Protein AF-0000000087339794 (afdb_homodimer)

Nearest PDB structures (foldseek):
  6wnr-assembly1_G  TM=3.244E-01  e=6.178E-01  Escherichia coli
  7jga-assembly1_G  TM=4.095E-01  e=6.211E+00  Mycolicibacterium smegmatis
  5vnc-assembly1_B  TM=2.621E-01  e=4.871E+00  Saccharomyces cerevisiae S288C
  6wnr-assembly1_G  TM=3.244E-01  e=4.870E-01  Escherichia coli
  7jga-assembly1_G  TM=3.537E-01  e=4.887E+00  Mycolicibacterium smegmatis

Radius of gyration: 38.93 Å; Cα contacts (8 Å, |Δi|>4): 1145; chains: 2; bounding box: 142×121×110 Å

Solvent-accessible surface area (backbone atoms only — not comparable to full-atom values): 46521 Å² total; per-residue (Å²): 138,91,88,94,84,91,86,90,93,78,96,81,90,92,88,79,86,80,73,87,77,84,89,81,84,70,82,86,87,82,88,80,89,89,79,89,80,82,76,76,80,74,88,80,81,81,73,89,73,89,76,85,71,84,71,84,77,77,77,70,83,70,85,76,76,79,78,78,78,77,78,76,77,73,78,78,75,76,80,82,71,84,67,71,67,58,54,59,55,51,54,51,53,60,50,50,66,69,49,73,66,47,83,71,47,46,73,74,30,28,45,86,77,32,35,30,34,37,32,58,32,41,42,76,35,30,33,90,86,27,40,46,49,52,30,57,46,21,25,64,72,18,60,90,30,45,72,55,59,68,19,37,39,38,33,11,63,37,68,64,9,32,54,41,36,56,74,77,40,90,49,59,42,74,50,73,70,85,57,73,91,68,69,63,87,61,38,72,43,85,85,36,74,64,28,48,51,50,52,51,49,52,51,48,52,52,34,49,42,25,73,72,63,27,22,36,36,41,34,42,41,61,37,36,40,39,33,65,59,43,64,75,35,34,60,57,34,42,31,34,31,26,25,62,37,58,58,85,48,46,70,44,71,70,67,38,40,65,35,81,49,34,34,35,40,45,46,31,73,63,45,38,50,48,46,51,50,58,60,56,43,45,76,80,40,70,92,57,50,70,48,59,50,45,69,70,40,50,63,54,45,38,25,66,88,63,68,59,46,49,38,61,30,48,36,53,26,34,28,38,22,25,27,45,32,43,75,54,31,36,67,93,58,35,22,34,45,26,56,44,80,45,79,57,68,67,37,47,51,54,33,52,51,48,51,53,50,52,48,54,54,52,73,68,44,53,75,78,66,47,60,88,56,69,84,76,76,35,82,70,47,39,52,86,44,73,75,80,78,80,66,79,75,124,144,89,92,82,87,79,86,81,80,87,85,86,87,89,93,83,81,79,82,83,86,89,84,84,83,82,83,88,86,82,84,83,90,83,88,86,82,80,79,83,77,81,86,76,81,81,82,83,80,85,82,83,70,82,73,77,78,78,74,73,82,71,82,77,79,76,81,84,79,78,78,78,82,75,80,78,77,75,80,80,70,84,65,72,68,59,57,59,55,49,54,48,53,60,49,49,67,68,49,72,66,48,81,69,46,46,73,74,30,28,44,87,77,32,36,30,34,36,33,57,33,41,43,77,37,29,34,90,86,27,40,45,50,53,29,56,47,22,26,64,72,19,60,89,30,44,71,54,58,68,21,36,40,40,33,10,62,37,70,64,8,33,56,41,37,58,72,78,40,91,48,60,43,72,51,74,67,84,55,69,92,67,69,60,86,64,37,72,44,84,85,36,74,62,27,47,51,49,53,52,50,51,52,48,52,54,35,48,42,24,72,71,62,25,22,35,36,41,34,42,41,62,37,36,41,38,33,64,58,42,64,76,34,32,61,58,33,42,31,34,31,25,25,61,37,60,62,87,48,45,69,44,72,72,68,40,38,64,36,82,49,34,34,35,40,45,45,32,73,64,46,37,49,48,44,50,51,58,61,56,43,47,75,80,40,69,92,57,51,71,48,59,49,46,69,70,40,49,63,53,45,37,25,69,89,62,68,58,47,48,39,59,31,46,35,53,25,34,28,38,22,25,26,47,31,43,74,54,31,37,66,93,57,34,21,34,45,27,55,43,80,44,79,55,69,67,36,47,50,54,34,51,50,49,49,53,50,52,48,54,53,52,72,68,45,53,75,78,67,48,60,88,56,69,86,74,75,36,82,70,48,39,53,84,44,73,75,80,77,81,66,80,75,126

Foldseek 3Di:
DDDDDDDDDDDDDDDDDPDDDDDDPDDDDDDDDDDDDPCPDDPDDDDPDDDDDPPPDPDPPPDDDDDDDDPDPPPCPDDPDPVPPPPVVVVVVVLCVQFPPPLVQQVQQADPQQEAEEEEDELQQLPPLFLLVLQLVLQVLADPRNCNLSNYAYEYADPNSQVSCVVPHPHYGYRDDPDDPDPCSVVLPPLDPSVQSSQLSVLVVQLVSLVSPHKYKYAYSLKRFHADCVVPDDPPAQKEFEFLFDQPAFQDLPRTQGDHRIMIGHRDPLVSVVSVVLSVCCVVPPSDHSSVSCNVCVCVCCDVVNVSNGGYTYDQCLAVNEQQAFQSHPLVRHGIYGPPQFDDRVLSSQQSVVVSVLNSVLVPDDPVVNPPDGDDARPRRGYPHDHDPPDPPD/DQDDDDDPDDDDDDDDDDDDYDDYDYDDDDDDDDDDPDDPDDPDDDDDDDDDPPPPDPDPDPPDPDDDDPDDPPPCPDDPPPCVPPPVVVVVVVLCVQFPPPLVQQVQQADPQQEAEEEEDELQQLPPLFLLVLQLVLQVLADPRNCNLSNYAYEYADPNSQVSCVVPHPHYGYRDDPDDPDPCSVVLPPLDPSVQSSVLSVLVVQLVSLVSPHKYKYAYSLKRFHADCVVVDDPPAQKEFEFLFDQPAFQDLPRTQGDHRIMIGHRDPLVSVVSVVLSVCCVVPPSDHSSVSCNVCVCVSCDVVNVSNGGYTYDQCLAVNEQQAFQSHPLVRHGIYGPPQFDDRVLSSQQSVVVSVLNSVLVPDDPVVNPPDGDDARPRRGYPHDHDPPDPPD

Structure (mmCIF, N/CA/C/O backbone):
data_AF-0000000087339794-model_v1
#
loop_
_entity.id
_entity.type
_entity.pdbx_description
1 polymer 'Nucleotide-diphospho-sugar transferase domain-containing protein'
#
loop_
_atom_site.group_PDB
_atom_site.id
_atom_site.type_symbol
_atom_site.label_atom_id
_atom_site.label_alt_id
_atom_site.label_comp_id
_atom_site.label_asym_id
_atom_site.label_entity_id
_atom_site.label_seq_id
_atom_site.pdbx_PDB_ins_code
_atom_site.Cartn_x
_atom_site.Cartn_y
_atom_site.Cartn_z
_atom_site.occupancy
_atom_site.B_iso_or_equiv
_atom_site.auth_seq_id
_atom_site.auth_comp_id
_atom_site.auth_asym_id
_atom_site.auth_atom_id
_atom_site.pdbx_PDB_model_num
ATOM 1 N N . MET A 1 1 ? 80.938 33.531 9.172 1 15.59 1 MET A N 1
ATOM 2 C CA . MET A 1 1 ? 81.875 33.156 10.273 1 15.59 1 MET A CA 1
ATOM 3 C C . MET A 1 1 ? 81.125 32.344 11.328 1 15.59 1 MET A C 1
ATOM 5 O O . MET A 1 1 ? 79.938 32.156 11.227 1 15.59 1 MET A O 1
ATOM 9 N N . ASN A 1 2 ? 80.875 32.906 12.656 1 15.11 2 ASN A N 1
ATOM 10 C CA . ASN A 1 2 ? 81.25 32.344 13.953 1 15.11 2 ASN A CA 1
ATOM 11 C C . ASN A 1 2 ? 80.188 31.484 14.539 1 15.11 2 ASN A C 1
ATOM 13 O O . ASN A 1 2 ? 79 31.594 14.133 1 15.11 2 ASN A O 1
ATOM 17 N N . GLU A 1 3 ? 79.938 31.484 16.047 1 14.72 3 GLU A N 1
ATOM 18 C CA . GLU A 1 3 ? 80.125 30.609 17.188 1 14.72 3 GLU A CA 1
ATOM 19 C C . GLU A 1 3 ? 78.812 30.078 17.719 1 14.72 3 GLU A C 1
ATOM 21 O O . GLU A 1 3 ? 78.562 28.875 17.797 1 14.72 3 GLU A O 1
ATOM 26 N N . GLY A 1 4 ? 78.188 30.594 19.016 1 15.2 4 GLY A N 1
ATOM 27 C CA . GLY A 1 4 ? 78.25 30.031 20.359 1 15.2 4 GLY A CA 1
ATOM 28 C C . GLY A 1 4 ? 77 29.312 20.781 1 15.2 4 GLY A C 1
ATOM 29 O O . GLY A 1 4 ? 75.875 29.719 20.391 1 15.2 4 GLY A O 1
ATOM 30 N N . ARG A 1 5 ? 76.75 28.062 21.562 1 15.94 5 ARG A N 1
ATOM 31 C CA . ARG A 1 5 ? 76.188 26.781 22.031 1 15.94 5 ARG A CA 1
ATOM 32 C C . ARG A 1 5 ? 75.375 26.969 23.297 1 15.94 5 ARG A C 1
ATOM 34 O O . ARG A 1 5 ? 74.688 26.062 23.719 1 15.94 5 ARG A O 1
ATOM 41 N N . GLY A 1 6 ? 75.438 28 24.188 1 14.78 6 GLY A N 1
ATOM 42 C CA . GLY A 1 6 ? 75.625 27.672 25.594 1 14.78 6 GLY A CA 1
ATOM 43 C C . GLY A 1 6 ? 74.438 27 26.234 1 14.78 6 GLY A C 1
ATOM 44 O O . GLY A 1 6 ? 73.312 27.031 25.672 1 14.78 6 GLY A O 1
ATOM 45 N N . GLY A 1 7 ? 74.25 26.875 27.828 1 14.77 7 GLY A N 1
ATOM 46 C CA . GLY A 1 7 ? 74.312 26.047 29.016 1 14.77 7 GLY A CA 1
ATOM 47 C C . GLY A 1 7 ? 73 25.953 29.75 1 14.77 7 GLY A C 1
ATOM 48 O O . GLY A 1 7 ? 72.562 24.844 30.047 1 14.77 7 GLY A O 1
ATOM 49 N N . GLY A 1 8 ? 72.375 26.938 30.562 1 14.5 8 GLY A N 1
ATOM 50 C CA . GLY A 1 8 ? 72.375 26.859 32 1 14.5 8 GLY A CA 1
ATOM 51 C C . GLY A 1 8 ? 71.188 26.125 32.594 1 14.5 8 GLY A C 1
ATOM 52 O O . GLY A 1 8 ? 70.188 25.891 31.875 1 14.5 8 GLY A O 1
ATOM 53 N N . GLY A 1 9 ? 71 26.078 34.062 1 15.2 9 GLY A N 1
ATOM 54 C CA . GLY A 1 9 ? 70.938 25.266 35.281 1 15.2 9 GLY A CA 1
ATOM 55 C C . GLY A 1 9 ? 69.5 25.016 35.75 1 15.2 9 GLY A C 1
ATOM 56 O O . GLY A 1 9 ? 68.562 25.578 35.188 1 15.2 9 GLY A O 1
ATOM 57 N N . ASP A 1 10 ? 69.062 25.109 37.25 1 14.84 10 ASP A N 1
ATOM 58 C CA . ASP A 1 10 ? 68.875 24.281 38.438 1 14.84 10 ASP A CA 1
ATOM 59 C C . ASP A 1 10 ? 67.5 24.469 39.062 1 14.84 10 ASP A C 1
ATOM 61 O O . ASP A 1 10 ? 67.125 23.734 39.969 1 14.84 10 ASP A O 1
ATOM 65 N N . ARG A 1 11 ? 66.5 25.328 38.969 1 15.21 11 ARG A N 1
ATOM 66 C CA . ARG A 1 11 ? 66 25.859 40.25 1 15.21 11 ARG A CA 1
ATOM 67 C C . ARG A 1 11 ? 65 24.891 40.875 1 15.21 11 ARG A C 1
ATOM 69 O O . ARG A 1 11 ? 64.125 24.359 40.219 1 15.21 11 ARG A O 1
ATOM 76 N N . HIS A 1 12 ? 65 24.594 42.312 1 15.53 12 HIS A N 1
ATOM 77 C CA . HIS A 1 12 ? 64.75 23.641 43.375 1 15.53 12 HIS A CA 1
ATOM 78 C C . HIS A 1 12 ? 63.312 23.656 43.844 1 15.53 12 HIS A C 1
ATOM 80 O O . HIS A 1 12 ? 62.656 22.625 43.875 1 15.53 12 HIS A O 1
ATOM 86 N N . GLY A 1 13 ? 62.812 24.469 44.969 1 14.99 13 GLY A N 1
ATOM 87 C CA . GLY A 1 13 ? 62.469 24 46.312 1 14.99 13 GLY A CA 1
ATOM 88 C C . GLY A 1 13 ? 61 23.656 46.469 1 14.99 13 GLY A C 1
ATOM 89 O O . GLY A 1 13 ? 60.188 23.953 45.594 1 14.99 13 GLY A O 1
ATOM 90 N N . LEU A 1 14 ? 60.312 23.875 47.812 1 15.96 14 LEU A N 1
ATOM 91 C CA . LEU A 1 14 ? 59.75 23.125 48.938 1 15.96 14 LEU A CA 1
ATOM 92 C C . LEU A 1 14 ? 58.25 23.188 48.969 1 15.96 14 LEU A C 1
ATOM 94 O O . LEU A 1 14 ? 57.656 24.078 48.344 1 15.96 14 LEU A O 1
ATOM 98 N N . PRO A 1 15 ? 57.438 22.516 50.031 1 16.95 15 PRO A N 1
ATOM 99 C CA . PRO A 1 15 ? 56.312 21.609 50.312 1 16.95 15 PRO A CA 1
ATOM 100 C C . PRO A 1 15 ? 55.094 22.328 50.844 1 16.95 15 PRO A C 1
ATOM 102 O O . PRO A 1 15 ? 53.969 21.906 50.594 1 16.95 15 PRO A O 1
ATOM 105 N N . ALA A 1 16 ? 55.156 23.5 51.562 1 14.7 16 ALA A N 1
ATOM 106 C CA . ALA A 1 16 ? 54.594 23.484 52.938 1 14.7 16 ALA A CA 1
ATOM 107 C C . ALA A 1 16 ? 53.062 23.547 52.906 1 14.7 16 ALA A C 1
ATOM 109 O O . ALA A 1 16 ? 52.406 22.734 53.531 1 14.7 16 ALA A O 1
ATOM 110 N N . ARG A 1 17 ? 52.375 24.812 52.906 1 14.29 17 ARG A N 1
ATOM 111 C CA . ARG A 1 17 ? 51.719 25.406 54.062 1 14.29 17 ARG A CA 1
ATOM 112 C C . ARG A 1 17 ? 50.188 25.203 54 1 14.29 17 ARG A C 1
ATOM 114 O O . ARG A 1 17 ? 49.5 25.859 53.219 1 14.29 17 ARG A O 1
ATOM 121 N N . ARG A 1 18 ? 49.5 24.078 54.094 1 14.61 18 ARG A N 1
ATOM 122 C CA . ARG A 1 18 ? 48.094 23.859 53.781 1 14.61 18 ARG A CA 1
ATOM 123 C C . ARG A 1 18 ? 47.219 24.422 54.906 1 14.61 18 ARG A C 1
ATOM 125 O O . ARG A 1 18 ? 46 24.188 54.906 1 14.61 18 ARG A O 1
ATOM 132 N N . ARG A 1 19 ? 47.625 25.25 55.875 1 15.11 19 ARG A N 1
ATOM 133 C CA . ARG A 1 19 ? 47 25.109 57.188 1 15.11 19 ARG A CA 1
ATOM 134 C C . ARG A 1 19 ? 45.562 25.656 57.156 1 15.11 19 ARG A C 1
ATOM 136 O O . ARG A 1 19 ? 44.781 25.391 58.062 1 15.11 19 ARG A O 1
ATOM 143 N N . GLN A 1 20 ? 45.031 26.5 56.25 1 14.67 20 GLN A N 1
ATOM 144 C CA . GLN A 1 20 ? 44.312 27.578 56.906 1 14.67 20 GLN A CA 1
ATOM 145 C C . GLN A 1 20 ? 42.938 27.094 57.438 1 14.67 20 GLN A C 1
ATOM 147 O O . GLN A 1 20 ? 42.25 26.359 56.75 1 14.67 20 GLN A O 1
ATOM 152 N N . GLY A 1 21 ? 42.562 27.391 58.75 1 15.45 21 GLY A N 1
ATOM 153 C CA . GLY A 1 21 ? 41.812 27.094 59.969 1 15.45 21 GLY A CA 1
ATOM 154 C C . GLY A 1 21 ? 40.375 27.547 59.906 1 15.45 21 GLY A C 1
ATOM 155 O O . GLY A 1 21 ? 39.531 27.047 60.656 1 15.45 21 GLY A O 1
ATOM 156 N N . GLN A 1 22 ? 39.875 28.625 59.156 1 14.67 22 GLN A N 1
ATOM 157 C CA . GLN A 1 22 ? 39.188 29.547 60.031 1 14.67 22 GLN A CA 1
ATOM 158 C C . GLN A 1 22 ? 37.781 29.016 60.406 1 14.67 22 GLN A C 1
ATOM 160 O O . GLN A 1 22 ? 37.25 28.156 59.688 1 14.67 22 GLN A O 1
ATOM 165 N N . PRO A 1 23 ? 36.875 30 60.969 1 15.89 23 PRO A N 1
ATOM 166 C CA . PRO A 1 23 ? 36.125 30.156 62.219 1 15.89 23 PRO A CA 1
ATOM 167 C C . PRO A 1 23 ? 34.688 29.672 62.125 1 15.89 23 PRO A C 1
ATOM 169 O O . PRO A 1 23 ? 34.188 29.453 61.031 1 15.89 23 PRO A O 1
ATOM 172 N N . LEU A 1 24 ? 33.875 30.047 63.125 1 15.66 24 LEU A N 1
ATOM 173 C CA . LEU A 1 24 ? 32.938 29.703 64.188 1 15.66 24 LEU A CA 1
ATOM 174 C C . LEU A 1 24 ? 31.516 30.062 63.781 1 15.66 24 LEU A C 1
ATOM 176 O O . LEU A 1 24 ? 31.203 31.234 63.562 1 15.66 24 LEU A O 1
ATOM 180 N N . GLY A 1 25 ? 30.844 29.328 62.969 1 14.87 25 GLY A N 1
ATOM 181 C CA . GLY A 1 25 ? 29.531 29.547 62.375 1 14.87 25 GLY A CA 1
ATOM 182 C C . GLY A 1 25 ? 28.406 29.641 63.375 1 14.87 25 GLY A C 1
ATOM 183 O O . GLY A 1 25 ? 27.891 28.625 63.844 1 14.87 25 GLY A O 1
ATOM 184 N N . LEU A 1 26 ? 28.375 30.672 64.062 1 14.95 26 LEU A N 1
ATOM 185 C CA . LEU A 1 26 ? 27.562 30.672 65.25 1 14.95 26 LEU A CA 1
ATOM 186 C C . LEU A 1 26 ? 26.078 30.484 64.938 1 14.95 26 LEU A C 1
ATOM 188 O O . LEU A 1 26 ? 25.422 29.594 65.438 1 14.95 26 LEU A O 1
ATOM 192 N N . VAL A 1 27 ? 25.203 31.625 64.75 1 14.6 27 VAL A N 1
ATOM 193 C CA . VAL A 1 27 ? 24.344 31.922 65.938 1 14.6 27 VAL A CA 1
ATOM 194 C C . VAL A 1 27 ? 22.938 31.375 65.625 1 14.6 27 VAL A C 1
ATOM 196 O O . VAL A 1 27 ? 22.375 30.672 66.5 1 14.6 27 VAL A O 1
ATOM 199 N N . PRO A 1 28 ? 21.938 32.094 64.812 1 15.63 28 PRO A N 1
ATOM 200 C CA . PRO A 1 28 ? 20.891 32.625 65.688 1 15.63 28 PRO A CA 1
ATOM 201 C C . PRO A 1 28 ? 19.703 31.656 65.812 1 15.63 28 PRO A C 1
ATOM 203 O O . PRO A 1 28 ? 19.516 30.781 65 1 15.63 28 PRO A O 1
ATOM 206 N N . PRO A 1 29 ? 18.688 32.094 66.625 1 15.27 29 PRO A N 1
ATOM 207 C CA . PRO A 1 29 ? 17.781 31.438 67.562 1 15.27 29 PRO A CA 1
ATOM 208 C C . PRO A 1 29 ? 16.547 30.844 66.938 1 15.27 29 PRO A C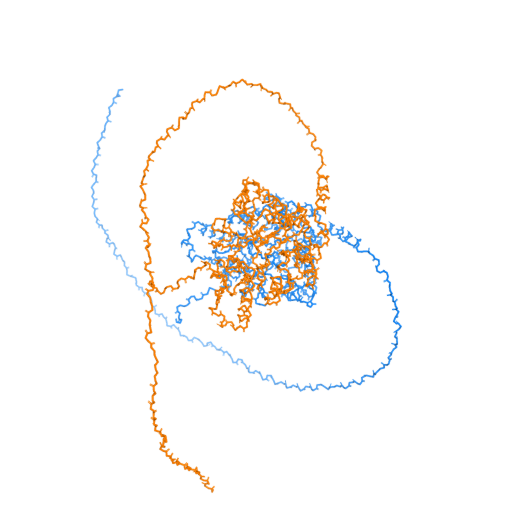 1
ATOM 210 O O . PRO A 1 29 ? 16.297 31.078 65.75 1 15.27 29 PRO A O 1
ATOM 213 N N . ARG A 1 30 ? 15.406 30.859 67.688 1 15.09 30 ARG A N 1
ATOM 214 C CA . ARG A 1 30 ? 14.438 29.953 68.25 1 15.09 30 ARG A CA 1
ATOM 215 C C . ARG A 1 30 ? 13.094 30.031 67.562 1 15.09 30 ARG A C 1
ATOM 217 O O . ARG A 1 30 ? 12.391 29.031 67.438 1 15.09 30 ARG A O 1
ATOM 224 N N . SER A 1 31 ? 12.461 31.25 67 1 14.92 31 SER A N 1
ATOM 225 C CA . SER A 1 31 ? 11.172 31.453 67.625 1 14.92 31 SER A CA 1
ATOM 226 C C . SER A 1 31 ? 10.078 30.609 67 1 14.92 31 SER A C 1
ATOM 228 O O . SER A 1 31 ? 10.188 30.234 65.812 1 14.92 31 SER A O 1
ATOM 230 N N . SER A 1 32 ? 8.828 30.328 67.688 1 15.68 32 SER A N 1
ATOM 231 C CA . SER A 1 32 ? 7.789 29.375 68.125 1 15.68 32 SER A CA 1
ATOM 232 C C . SER A 1 32 ? 6.535 29.547 67.25 1 15.68 32 SER A C 1
ATOM 234 O O . SER A 1 32 ? 5.723 28.625 67.125 1 15.68 32 SER A O 1
ATOM 236 N N . SER A 1 33 ? 6.152 30.75 66.562 1 15.46 33 SER A N 1
ATOM 237 C CA . SER A 1 33 ? 4.793 31.109 66.938 1 15.46 33 SER A CA 1
ATOM 238 C C . SER A 1 33 ? 3.77 30.203 66.25 1 15.46 33 SER A C 1
ATOM 240 O O . SER A 1 33 ? 4.031 29.672 65.188 1 15.46 33 SER A O 1
ATOM 242 N N . PRO A 1 34 ? 2.43 30.203 66.75 1 16.53 34 PRO A N 1
ATOM 243 C CA . PRO A 1 34 ? 1.312 29.328 67.125 1 16.53 34 PRO A CA 1
ATOM 244 C C . PRO A 1 34 ? 0.356 29.078 65.938 1 16.53 34 PRO A C 1
ATOM 246 O O . PRO A 1 34 ? 0.143 27.938 65.562 1 16.53 34 PRO A O 1
ATOM 249 N N . HIS A 1 35 ? -0.936 29.797 65.938 1 15.73 35 HIS A N 1
ATOM 250 C CA . HIS A 1 35 ? -2.285 29.359 66.25 1 15.73 35 HIS A CA 1
ATOM 251 C C . HIS A 1 35 ? -3.17 29.25 65 1 15.73 35 HIS A C 1
ATOM 253 O O . HIS A 1 35 ? -4.031 28.375 64.938 1 15.73 35 HIS A O 1
ATOM 259 N N . ARG A 1 36 ? -3.123 30.203 63.906 1 16.42 36 ARG A N 1
ATOM 260 C CA . ARG A 1 36 ? -4.438 30.781 63.688 1 16.42 36 ARG A CA 1
ATOM 261 C C . ARG A 1 36 ? -5.355 29.797 62.969 1 16.42 36 ARG A C 1
ATOM 263 O O . ARG A 1 36 ? -4.891 28.953 62.188 1 16.42 36 ARG A O 1
ATOM 270 N N . ALA A 1 37 ? -6.816 29.969 63.125 1 16.78 37 ALA A N 1
ATOM 271 C CA . ALA A 1 37 ? -8.188 29.5 63.312 1 16.78 37 ALA A CA 1
ATOM 272 C C . ALA A 1 37 ? -8.93 29.375 62 1 16.78 37 ALA A C 1
ATOM 274 O O . ALA A 1 37 ? -9.445 30.359 61.469 1 16.78 37 ALA A O 1
ATOM 275 N N . ALA A 1 38 ? -8.289 28.906 60.906 1 16.83 38 ALA A N 1
ATOM 276 C CA . ALA A 1 38 ? -9.008 29.156 59.656 1 16.83 38 ALA A CA 1
ATOM 277 C C . ALA A 1 38 ? -10.375 28.469 59.656 1 16.83 38 ALA A C 1
ATOM 279 O O . ALA A 1 38 ? -10.453 27.25 59.844 1 16.83 38 ALA A O 1
ATOM 280 N N . LEU A 1 39 ? -11.359 29.266 59.906 1 16.45 39 LEU A N 1
ATOM 281 C CA . LEU A 1 39 ? -12.797 29.078 60.125 1 16.45 39 LEU A CA 1
ATOM 282 C C . LEU A 1 39 ? -13.438 28.5 58.875 1 16.45 39 LEU A C 1
ATOM 284 O O . LEU A 1 39 ? -13.422 29.125 57.812 1 16.45 39 LEU A O 1
ATOM 288 N N . LEU A 1 40 ? -13.352 27.281 58.562 1 17.17 40 LEU A N 1
ATOM 289 C CA . LEU A 1 40 ? -13.891 26.531 57.406 1 17.17 40 LEU A CA 1
ATOM 290 C C . LEU A 1 40 ? -15.414 26.625 57.375 1 17.17 40 LEU A C 1
ATOM 292 O O . LEU A 1 40 ? -16.094 26.109 58.281 1 17.17 40 LEU A O 1
ATOM 296 N N . PRO A 1 41 ? -15.953 27.844 57 1 16.64 41 PRO A N 1
ATOM 297 C CA . PRO A 1 41 ? -17.391 27.891 57.281 1 16.64 41 PRO A CA 1
ATOM 298 C C . PRO A 1 41 ? -18.156 26.734 56.625 1 16.64 41 PRO A C 1
ATOM 300 O O . PRO A 1 41 ? -17.625 26.078 55.719 1 16.64 41 PRO A O 1
ATOM 303 N N . HIS A 1 42 ? -19.516 26.516 57 1 17.14 42 HIS A N 1
ATOM 304 C CA . HIS A 1 42 ? -20.625 25.609 57.219 1 17.14 42 HIS A CA 1
ATOM 305 C C . HIS A 1 42 ? -21.484 25.453 55.969 1 17.14 42 HIS A C 1
ATOM 307 O O . HIS A 1 42 ? -22.5 24.766 55.969 1 17.14 42 HIS A O 1
ATOM 313 N N . LEU A 1 43 ? -21.109 25.969 54.75 1 17.67 43 LEU A N 1
ATOM 314 C CA . LEU A 1 43 ? -22.344 26.297 54.031 1 17.67 43 LEU A CA 1
ATOM 315 C C . LEU A 1 43 ? -23.219 25.062 53.875 1 17.67 43 LEU A C 1
ATOM 317 O O . LEU A 1 43 ? -22.703 23.938 53.75 1 17.67 43 LEU A O 1
ATOM 321 N N . ARG A 1 44 ? -24.641 25.203 53.938 1 17.14 44 ARG A N 1
ATOM 322 C CA . ARG A 1 44 ? -25.922 24.578 54.219 1 17.14 44 ARG A CA 1
ATOM 323 C C . ARG A 1 44 ? -26.328 23.641 53.094 1 17.14 44 ARG A C 1
ATOM 325 O O . ARG A 1 44 ? -25.953 23.859 51.938 1 17.14 44 ARG A O 1
ATOM 332 N N . PRO A 1 45 ? -27.062 22.438 53.344 1 18.16 45 PRO A N 1
ATOM 333 C CA . PRO A 1 45 ? -27.516 21.188 52.75 1 18.16 45 PRO A CA 1
ATOM 334 C C . PRO A 1 45 ? -28.656 21.375 51.75 1 18.16 45 PRO A C 1
ATOM 336 O O . PRO A 1 45 ? -29.141 20.422 51.156 1 18.16 45 PRO A O 1
ATOM 339 N N . ALA A 1 46 ? -28.859 22.594 51.094 1 17.48 46 ALA A N 1
ATOM 340 C CA . ALA A 1 46 ? -30.281 22.703 50.812 1 17.48 46 ALA A CA 1
ATOM 341 C C . ALA A 1 46 ? -30.797 21.516 50 1 17.48 46 ALA A C 1
ATOM 343 O O . ALA A 1 46 ? -30.062 20.969 49.188 1 17.48 46 ALA A O 1
ATOM 344 N N . ARG A 1 47 ? -32.094 21.031 50.344 1 17.36 47 ARG A N 1
ATOM 345 C CA . ARG A 1 47 ? -33.094 19.953 50.25 1 17.36 47 ARG A CA 1
ATOM 346 C C . ARG A 1 47 ? -33.75 19.906 48.875 1 17.36 47 ARG A C 1
ATOM 348 O O . ARG A 1 47 ? -34.969 20 48.781 1 17.36 47 ARG A O 1
ATOM 355 N N . ARG A 1 48 ? -33.125 20.375 47.781 1 17.7 48 ARG A N 1
ATOM 356 C CA . ARG A 1 48 ? -34.188 20.656 46.844 1 17.7 48 ARG A CA 1
ATOM 357 C C . ARG A 1 48 ? -35 19.375 46.5 1 17.7 48 ARG A C 1
ATOM 359 O O . ARG A 1 48 ? -34.406 18.375 46.094 1 17.7 48 ARG A O 1
ATOM 366 N N . GLU A 1 49 ? -36.312 19.297 46.938 1 16.8 49 GLU A N 1
ATOM 367 C CA . GLU A 1 49 ? -37.406 18.312 47 1 16.8 49 GLU A CA 1
ATOM 368 C C . GLU A 1 49 ? -37.844 17.906 45.594 1 16.8 49 GLU A C 1
ATOM 370 O O . GLU A 1 49 ? -38 16.719 45.312 1 16.8 49 GLU A O 1
ATOM 375 N N . ALA A 1 50 ? -38.438 18.797 44.719 1 17.78 50 ALA A N 1
ATOM 376 C CA . ALA A 1 50 ? -39.844 18.578 44.312 1 17.78 50 ALA A CA 1
ATOM 377 C C . ALA A 1 50 ? -39.938 17.578 43.188 1 17.78 50 ALA A C 1
ATOM 379 O O . ALA A 1 50 ? -39.094 17.594 42.281 1 17.78 50 ALA A O 1
ATOM 380 N N . GLY A 1 51 ? -40.844 16.438 43.281 1 16.92 51 GLY A N 1
ATOM 381 C CA . GLY A 1 51 ? -41.25 15.148 42.75 1 16.92 51 GLY A CA 1
ATOM 382 C C . GLY A 1 51 ? -41.969 15.25 41.406 1 16.92 51 GLY A C 1
ATOM 383 O O . GLY A 1 51 ? -42.344 14.234 40.844 1 16.92 51 GLY A O 1
ATOM 384 N N . ASN A 1 52 ? -42.281 16.484 40.844 1 16.58 52 ASN A N 1
ATOM 385 C CA . ASN A 1 52 ? -43.625 16.406 40.281 1 16.58 52 ASN A CA 1
ATOM 386 C C . ASN A 1 52 ? -43.688 15.422 39.125 1 16.58 52 ASN A C 1
ATOM 388 O O . ASN A 1 52 ? -42.719 15.281 38.375 1 16.58 52 ASN A O 1
ATOM 392 N N . HIS A 1 53 ? -44.781 14.562 39.031 1 17.12 53 HIS A N 1
ATOM 393 C CA . HIS A 1 53 ? -45.438 13.359 38.531 1 17.12 53 HIS A CA 1
ATOM 394 C C . HIS A 1 53 ? -45.812 13.516 37.062 1 17.12 53 HIS A C 1
ATOM 396 O O . HIS A 1 53 ? -46.188 12.547 36.406 1 17.12 53 HIS A O 1
ATOM 402 N N . LEU A 1 54 ? -45.75 14.68 36.375 1 16.02 54 LEU A N 1
ATOM 403 C CA . LEU A 1 54 ? -46.906 14.727 35.5 1 16.02 54 LEU A CA 1
ATOM 404 C C . LEU A 1 54 ? -46.844 13.664 34.406 1 16.02 54 LEU A C 1
ATOM 406 O O . LEU A 1 54 ? -45.844 13.586 33.688 1 16.02 54 LEU A O 1
ATOM 410 N N . LYS A 1 55 ? -47.875 12.664 34.406 1 17.17 55 LYS A N 1
ATOM 411 C CA . LYS A 1 55 ? -48.375 11.492 33.688 1 17.17 55 LYS A CA 1
ATOM 412 C C . LYS A 1 55 ? -48.75 11.859 32.25 1 17.17 55 LYS A C 1
ATOM 414 O O . LYS A 1 55 ? -49.406 11.062 31.562 1 17.17 55 LYS A O 1
ATOM 419 N N . LEU A 1 56 ? -48.094 12.906 31.594 1 16.28 56 LEU A N 1
ATOM 420 C CA . LEU A 1 56 ? -49.031 13.273 30.547 1 16.28 56 LEU A CA 1
ATOM 421 C C . LEU A 1 56 ? -49.406 12.055 29.719 1 16.28 56 LEU A C 1
ATOM 423 O O . LEU A 1 56 ? -48.594 11.148 29.516 1 16.28 56 LEU A O 1
ATOM 427 N N . LYS A 1 57 ? -50.781 11.984 29.391 1 16.48 57 LYS A N 1
ATOM 428 C CA . LYS A 1 57 ? -51.906 11.266 28.797 1 16.48 57 LYS A CA 1
ATOM 429 C C . LYS A 1 57 ? -51.625 10.898 27.344 1 16.48 57 LYS A C 1
ATOM 431 O O . LYS A 1 57 ? -51.156 11.734 26.562 1 16.48 57 LYS A O 1
ATOM 436 N N . LEU A 1 58 ? -51.656 9.586 27.047 1 18.19 58 LEU A N 1
ATOM 437 C CA . LEU A 1 58 ? -51.562 8.617 25.969 1 18.19 58 LEU A CA 1
ATOM 438 C C . LEU A 1 58 ? -52.562 8.922 24.875 1 18.19 58 LEU A C 1
ATOM 440 O O . LEU A 1 58 ? -52.75 8.133 23.938 1 18.19 58 LEU A O 1
ATOM 444 N N . GLY A 1 59 ? -52.906 10.297 24.672 1 16.5 59 GLY A N 1
ATOM 445 C CA . GLY A 1 59 ? -54.156 10.281 23.922 1 16.5 59 GLY A CA 1
ATOM 446 C C . GLY A 1 59 ? -54.062 9.484 22.641 1 16.5 59 GLY A C 1
ATOM 447 O O . GLY A 1 59 ? -52.969 9.359 22.062 1 16.5 59 GLY A O 1
ATOM 448 N N . GLU A 1 60 ? -55.094 8.664 22.344 1 18.62 60 GLU A N 1
ATOM 449 C CA . GLU A 1 60 ? -55.625 7.617 21.484 1 18.62 60 GLU A CA 1
ATOM 450 C C . GLU A 1 60 ? -55.844 8.133 20.062 1 18.62 60 GLU A C 1
ATOM 452 O O . GLU A 1 60 ? -56.375 7.426 19.219 1 18.62 60 GLU A O 1
ATOM 457 N N . SER A 1 61 ? -55.25 9.305 19.641 1 17.06 61 SER A N 1
ATOM 458 C CA . SER A 1 61 ? -56.125 9.766 18.562 1 17.06 61 SER A CA 1
ATOM 459 C C . SER A 1 61 ? -56.156 8.758 17.406 1 17.06 61 SER A C 1
ATOM 461 O O . SER A 1 61 ? -55.125 8.141 17.078 1 17.06 61 SER A O 1
ATOM 463 N N . GLU A 1 62 ? -57.375 8.344 17.031 1 18.42 62 GLU A N 1
ATOM 464 C CA . GLU A 1 62 ? -58.094 7.441 16.125 1 18.42 62 GLU A CA 1
ATOM 465 C C . GLU A 1 62 ? -57.844 7.809 14.664 1 18.42 62 GLU A C 1
ATOM 467 O O . GLU A 1 62 ? -58.375 7.164 13.758 1 18.42 62 GLU A O 1
ATOM 472 N N . TRP A 1 63 ? -56.938 8.75 14.312 1 17.97 63 TRP A N 1
ATOM 473 C CA . TRP A 1 63 ? -57.375 9.281 13.023 1 17.97 63 TRP A CA 1
ATOM 474 C C . TRP A 1 63 ? -57.5 8.172 11.984 1 17.97 63 TRP A C 1
ATOM 476 O O . TRP A 1 63 ? -56.719 7.203 12.016 1 17.97 63 TRP A O 1
ATOM 486 N N . THR A 1 64 ? -58.625 8.289 11.266 1 17.98 64 THR A N 1
ATOM 487 C CA . THR A 1 64 ? -59.469 7.668 10.25 1 17.98 64 THR A CA 1
ATOM 488 C C . THR A 1 64 ? -58.688 7.43 8.961 1 17.98 64 THR A C 1
ATOM 490 O O . THR A 1 64 ? -57.719 8.125 8.688 1 17.98 64 THR A O 1
ATOM 493 N N . SER A 1 65 ? -59.094 6.336 8.312 1 18.52 65 SER A N 1
ATOM 494 C CA . SER A 1 65 ? -58.75 5.363 7.285 1 18.52 65 SER A CA 1
ATOM 495 C C . SER A 1 65 ? -58.844 5.973 5.891 1 18.52 65 SER A C 1
ATOM 497 O O . SER A 1 65 ? -58.688 5.27 4.887 1 18.52 65 SER A O 1
ATOM 499 N N . SER A 1 66 ? -58.969 7.418 5.816 1 17.75 66 SER A N 1
ATOM 500 C CA . SER A 1 66 ? -59.656 7.566 4.527 1 17.75 66 SER A CA 1
ATOM 501 C C . SER A 1 66 ? -58.812 6.973 3.398 1 17.75 66 SER A C 1
ATOM 503 O O . SER A 1 66 ? -57.594 6.891 3.498 1 17.75 66 SER A O 1
ATOM 505 N N . SER A 1 67 ? -59.531 6.516 2.383 1 18.58 67 SER A N 1
ATOM 506 C CA . SER A 1 67 ? -59.562 5.633 1.219 1 18.58 67 SER A CA 1
ATOM 507 C C . SER A 1 67 ? -58.812 6.242 0.047 1 18.58 67 SER A C 1
ATOM 509 O O . SER A 1 67 ? -58.875 5.742 -1.076 1 18.58 67 SER A O 1
ATOM 511 N N . ALA A 1 68 ? -58.062 7.379 0.373 1 16.84 68 ALA A N 1
ATOM 512 C CA . ALA A 1 68 ? -58.031 8.109 -0.893 1 16.84 68 ALA A CA 1
ATOM 513 C C . ALA A 1 68 ? -57.5 7.215 -2.018 1 16.84 68 ALA A C 1
ATOM 515 O O . ALA A 1 68 ? -56.875 6.184 -1.764 1 16.84 68 ALA A O 1
ATOM 516 N N . ASP A 1 69 ? -57.25 8.023 -3.172 1 18.33 69 ASP A N 1
ATOM 517 C CA . ASP A 1 69 ? -57.375 8.031 -4.629 1 18.33 69 ASP A CA 1
ATOM 518 C C . ASP A 1 69 ? -56.219 7.273 -5.27 1 18.33 69 ASP A C 1
ATOM 520 O O . ASP A 1 69 ? -55.125 7.215 -4.711 1 18.33 69 ASP A O 1
ATOM 524 N N . GLU A 1 70 ? -56.594 6.57 -6.211 1 19.41 70 GLU A N 1
ATOM 525 C CA . GLU A 1 70 ? -56.125 5.574 -7.168 1 19.41 70 GLU A CA 1
ATOM 526 C C . GLU A 1 70 ? -55.031 6.141 -8.055 1 19.41 70 GLU A C 1
ATOM 528 O O . GLU A 1 70 ? -54.531 5.461 -8.953 1 19.41 70 GLU A O 1
ATOM 533 N N . PRO A 1 71 ? -54.188 7.188 -7.512 1 18.92 71 PRO A N 1
ATOM 534 C CA . PRO A 1 71 ? -53.719 7.789 -8.758 1 18.92 71 PRO A CA 1
ATOM 535 C C . PRO A 1 71 ? -53.062 6.77 -9.688 1 18.92 71 PRO A C 1
ATOM 537 O O . PRO A 1 71 ? -52.625 5.703 -9.234 1 18.92 71 PRO A O 1
ATOM 540 N N . CYS A 1 72 ? -53.219 7.094 -11.016 1 21.06 72 CYS A N 1
ATOM 541 C CA . CYS A 1 72 ? -52.938 6.594 -12.359 1 21.06 72 CYS A CA 1
ATOM 542 C C . CYS A 1 72 ? -51.438 6.414 -12.578 1 21.06 72 CYS A C 1
ATOM 544 O O . CYS A 1 72 ? -50.656 7.305 -12.266 1 21.06 72 CYS A O 1
ATOM 546 N N . GLN A 1 73 ? -51.031 5.246 -12.57 1 18.98 73 GLN A N 1
ATOM 547 C CA . GLN A 1 73 ? -49.688 4.719 -12.781 1 18.98 73 GLN A CA 1
ATOM 548 C C . GLN A 1 73 ? -49.125 5.211 -14.102 1 18.98 73 GLN A C 1
ATOM 550 O O . GLN A 1 73 ? -49.531 4.77 -15.18 1 18.98 73 GLN A O 1
ATOM 555 N N . PRO A 1 74 ? -49.094 6.629 -14.344 1 20.27 74 PRO A N 1
ATOM 556 C CA . PRO A 1 74 ? -48.656 6.812 -15.727 1 20.27 74 PRO A CA 1
ATOM 557 C C . PRO A 1 74 ? -47.312 6.172 -16.016 1 20.27 74 PRO A C 1
ATOM 559 O O . PRO A 1 74 ? -46.5 6.016 -15.094 1 20.27 74 PRO A O 1
ATOM 562 N N . HIS A 1 75 ? -47.281 5.293 -16.969 1 20.06 75 HIS A N 1
ATOM 563 C CA . HIS A 1 75 ? -46.219 4.504 -17.578 1 20.06 75 HIS A CA 1
ATOM 564 C C . HIS A 1 75 ? -45.094 5.402 -18.109 1 20.06 75 HIS A C 1
ATOM 566 O O . HIS A 1 75 ? -45.062 5.711 -19.297 1 20.06 75 HIS A O 1
ATOM 572 N N . LEU A 1 76 ? -44.625 6.465 -17.375 1 18.41 76 LEU A N 1
ATOM 573 C CA . LEU A 1 76 ? -43.688 7.305 -18.125 1 18.41 76 LEU A CA 1
ATOM 574 C C . LEU A 1 76 ? -42.406 6.535 -18.453 1 18.41 76 LEU A C 1
ATOM 576 O O . LEU A 1 76 ? -41.656 6.156 -17.562 1 18.41 76 LEU A O 1
ATOM 580 N N . ASN A 1 77 ? -42.375 5.719 -19.484 1 19.8 77 ASN A N 1
ATOM 581 C CA . ASN A 1 77 ? -41.25 5.035 -20.094 1 19.8 77 ASN A CA 1
ATOM 582 C C . ASN A 1 77 ? -40.188 6.02 -20.547 1 19.8 77 ASN A C 1
ATOM 584 O O . ASN A 1 77 ? -39.438 5.742 -21.484 1 19.8 77 ASN A O 1
ATOM 588 N N . SER A 1 78 ? -40.156 7.332 -20.094 1 21.03 78 SER A N 1
ATOM 589 C CA . SER A 1 78 ? -39.344 8.227 -20.906 1 21.03 78 SER A CA 1
ATOM 590 C C . SER A 1 78 ? -37.906 7.73 -21 1 21.03 78 SER A C 1
ATOM 592 O O . SER A 1 78 ? -37.438 7.012 -20.109 1 21.03 78 SER A O 1
ATOM 594 N N . CYS A 1 79 ? -37.281 7.973 -22.203 1 21.59 79 CYS A N 1
ATOM 595 C CA . CYS A 1 79 ? -36.031 7.891 -22.984 1 21.59 79 CYS A CA 1
ATOM 596 C C . CYS A 1 79 ? -34.875 8.562 -22.25 1 21.59 79 CYS A C 1
ATOM 598 O O . CYS A 1 79 ? -34.875 9.789 -22.125 1 21.59 79 CYS A O 1
ATOM 600 N N . PHE A 1 80 ? -34.438 8.102 -21.172 1 23.75 80 PHE A N 1
ATOM 601 C CA . PHE A 1 80 ? -33.25 8.641 -20.547 1 23.75 80 PHE A CA 1
ATOM 602 C C . PHE A 1 80 ? -32.094 8.656 -21.516 1 23.75 80 PHE A C 1
ATOM 604 O O . PHE A 1 80 ? -31.562 7.605 -21.891 1 23.75 80 PHE A O 1
ATOM 611 N N . SER A 1 81 ? -32.125 9.578 -22.516 1 24.98 81 SER A N 1
ATOM 612 C CA . SER A 1 81 ? -31.031 9.945 -23.422 1 24.98 81 SER A CA 1
ATOM 613 C C . SER A 1 81 ? -29.734 10.141 -22.672 1 24.98 81 SER A C 1
ATOM 615 O O . SER A 1 81 ? -29.734 10.484 -21.484 1 24.98 81 SER A O 1
ATOM 617 N N . SER A 1 82 ? -28.562 9.789 -23.297 1 26.27 82 SER A N 1
ATOM 618 C CA . SER A 1 82 ? -27.125 9.609 -23.062 1 26.27 82 SER A CA 1
ATOM 619 C C . SER A 1 82 ? -26.469 10.922 -22.688 1 26.27 82 SER A C 1
ATOM 621 O O . SER A 1 82 ? -25.703 11.492 -23.484 1 26.27 82 SER A O 1
ATOM 623 N N . ARG A 1 83 ? -27.094 11.93 -22.031 1 27.36 83 ARG A N 1
ATOM 624 C CA . ARG A 1 83 ? -26.438 13.156 -21.609 1 27.36 83 ARG A CA 1
ATOM 625 C C . ARG A 1 83 ? -25.312 12.875 -20.625 1 27.36 83 ARG A C 1
ATOM 627 O O . ARG A 1 83 ? -25.156 13.578 -19.625 1 27.36 83 ARG A O 1
ATOM 634 N N . LYS A 1 84 ? -24.891 11.789 -20.469 1 32.06 84 LYS A N 1
ATOM 635 C CA . LYS A 1 84 ? -23.828 11.539 -19.516 1 32.06 84 LYS A CA 1
ATOM 636 C C . LYS A 1 84 ? -22.516 12.172 -19.953 1 32.06 84 LYS A C 1
ATOM 638 O O . LYS A 1 84 ? -21.578 12.281 -19.172 1 32.06 84 LYS A O 1
ATOM 643 N N . GLY A 1 85 ? -22.344 12.469 -21.281 1 34.91 85 GLY A N 1
ATOM 644 C CA . GLY A 1 85 ? -21.078 12.969 -21.797 1 34.91 85 GLY A CA 1
ATOM 645 C C . GLY A 1 85 ? -20.828 14.422 -21.422 1 34.91 85 GLY A C 1
ATOM 646 O O . GLY A 1 85 ? -19.672 14.844 -21.328 1 34.91 85 GLY A O 1
ATOM 647 N N . HIS A 1 86 ? -21.828 15.289 -21.406 1 35.22 86 HIS A N 1
ATOM 648 C CA . HIS A 1 86 ? -21.672 16.734 -21.328 1 35.22 86 HIS A CA 1
ATOM 649 C C . HIS A 1 86 ? -21.359 17.203 -19.906 1 35.22 86 HIS A C 1
ATOM 651 O O . HIS A 1 86 ? -20.859 18.312 -19.703 1 35.22 86 HIS A O 1
ATOM 657 N N . SER A 1 87 ? -21.828 16.531 -18.969 1 37.19 87 SER A N 1
ATOM 658 C CA . SER A 1 87 ? -21.719 17.062 -17.625 1 37.19 87 SER A CA 1
ATOM 659 C C . SER A 1 87 ? -20.297 16.922 -17.094 1 37.19 87 SER A C 1
ATOM 661 O O . SER A 1 87 ? -19.844 17.75 -16.297 1 37.19 87 SER A O 1
ATOM 663 N N . HIS A 1 88 ? -19.656 15.977 -17.531 1 40.84 88 HIS A N 1
ATOM 664 C CA . HIS A 1 88 ? -18.281 15.828 -17.062 1 40.84 88 HIS A CA 1
ATOM 665 C C . HIS A 1 88 ? -17.391 16.938 -17.594 1 40.84 88 HIS A C 1
ATOM 667 O O . HIS A 1 88 ? -16.5 17.422 -16.906 1 40.84 88 HIS A O 1
ATOM 673 N N . VAL A 1 89 ? -17.672 17.359 -18.891 1 43 89 VAL A N 1
ATOM 674 C CA . VAL A 1 89 ? -16.875 18.422 -19.5 1 43 89 VAL A CA 1
ATOM 675 C C . VAL A 1 89 ? -17.203 19.75 -18.812 1 43 89 VAL A C 1
ATOM 677 O O . VAL A 1 89 ? -16.312 20.578 -18.609 1 43 89 VAL A O 1
ATOM 680 N N . ARG A 1 90 ? -18.375 19.984 -18.531 1 42.16 90 ARG A N 1
ATOM 681 C CA . ARG A 1 90 ? -18.781 21.25 -17.938 1 42.16 90 ARG A CA 1
ATOM 682 C C . ARG A 1 90 ? -18.281 21.375 -16.5 1 42.16 90 ARG A C 1
ATOM 684 O O . ARG A 1 90 ? -17.875 22.453 -16.078 1 42.16 90 ARG A O 1
ATOM 691 N N . MET A 1 91 ? -18.359 20.406 -15.719 1 43.44 91 MET A N 1
ATOM 692 C CA . MET A 1 91 ? -17.828 20.422 -14.367 1 43.44 91 MET A CA 1
ATOM 693 C C . MET A 1 91 ? -16.312 20.609 -14.391 1 43.44 91 MET A C 1
ATOM 695 O O . MET A 1 91 ? -15.758 21.312 -13.539 1 43.44 91 MET A O 1
ATOM 699 N N . HIS A 1 92 ? -15.656 20.047 -15.367 1 47.12 92 HIS A N 1
ATOM 700 C CA . HIS A 1 92 ? -14.219 20.25 -15.508 1 47.12 92 HIS A CA 1
ATOM 701 C C . HIS A 1 92 ? -13.891 21.703 -15.805 1 47.12 92 HIS A C 1
ATOM 703 O O . HIS A 1 92 ? -12.914 22.25 -15.281 1 47.12 92 HIS A O 1
ATOM 709 N N . ALA A 1 93 ? -14.711 22.344 -16.594 1 45.28 93 ALA A N 1
ATOM 710 C CA . ALA A 1 93 ? -14.453 23.719 -17 1 45.28 93 ALA A CA 1
ATOM 711 C C . ALA A 1 93 ? -14.617 24.672 -15.828 1 45.28 93 ALA A C 1
ATOM 713 O O . ALA A 1 93 ? -13.82 25.594 -15.656 1 45.28 93 ALA A O 1
ATOM 714 N N . GLN A 1 94 ? -15.672 24.594 -15.133 1 44.56 94 GLN A N 1
ATOM 715 C CA . GLN A 1 94 ? -15.875 25.438 -13.969 1 44.56 94 GLN A CA 1
ATOM 716 C C . GLN A 1 94 ? -14.812 25.188 -12.906 1 44.56 94 GLN A C 1
ATOM 718 O O . GLN A 1 94 ? -14.344 26.125 -12.258 1 44.56 94 GLN A O 1
ATOM 723 N N . GLU A 1 95 ? -14.391 23.938 -12.758 1 51.81 95 GLU A N 1
ATOM 724 C CA . GLU A 1 95 ? -13.383 23.562 -11.773 1 51.81 95 GLU A CA 1
ATOM 725 C C . GLU A 1 95 ? -12 24.062 -12.188 1 51.81 95 GLU A C 1
ATOM 727 O O . GLU A 1 95 ? -11.18 24.406 -11.336 1 51.81 95 GLU A O 1
ATOM 732 N N . GLU A 1 96 ? -11.688 24.062 -13.484 1 51.97 96 GLU A N 1
ATOM 733 C CA . GLU A 1 96 ? -10.43 24.688 -13.898 1 51.97 96 GLU A CA 1
ATOM 734 C C . GLU A 1 96 ? -10.414 26.172 -13.57 1 51.97 96 GLU A C 1
ATOM 736 O O . GLU A 1 96 ? -9.352 26.75 -13.328 1 51.97 96 GLU A O 1
ATOM 741 N N . ARG A 1 97 ? -11.508 26.703 -13.398 1 55.47 97 ARG A N 1
ATOM 742 C CA . ARG A 1 97 ? -11.617 28.109 -13.07 1 55.47 97 ARG A CA 1
ATOM 743 C C . ARG A 1 97 ? -11.273 28.359 -11.609 1 55.47 97 ARG A C 1
ATOM 745 O O . ARG A 1 97 ? -10.703 29.406 -11.266 1 55.47 97 ARG A O 1
ATOM 752 N N . VAL A 1 98 ? -11.352 27.297 -10.727 1 76.62 98 VAL A N 1
ATOM 753 C CA . VAL A 1 98 ? -11.172 27.547 -9.297 1 76.62 98 VAL A CA 1
ATOM 754 C C . VAL A 1 98 ? -9.711 27.328 -8.914 1 76.62 98 VAL A C 1
ATOM 756 O O . VAL A 1 98 ? -9.156 28.047 -8.086 1 76.62 98 VAL A O 1
ATOM 759 N N . PHE A 1 99 ? -8.93 26.484 -9.625 1 92.06 99 PHE A N 1
ATOM 760 C CA . PHE A 1 99 ? -7.535 26.219 -9.289 1 92.06 99 PHE A CA 1
ATOM 761 C C . PHE A 1 99 ? -6.648 26.344 -10.523 1 92.06 99 PHE A C 1
ATOM 763 O O . PHE A 1 99 ? -6.109 25.344 -11.008 1 92.06 99 PHE A O 1
ATOM 770 N N . PRO A 1 100 ? -6.395 27.562 -10.961 1 91.38 100 PRO A N 1
ATOM 771 C CA . PRO A 1 100 ? -5.637 27.766 -12.203 1 91.38 100 PRO A CA 1
ATOM 772 C C . PRO A 1 100 ? -4.223 27.203 -12.133 1 91.38 100 PRO A C 1
ATOM 774 O O . PRO A 1 100 ? -3.539 27.359 -11.117 1 91.38 100 PRO A O 1
ATOM 777 N N . GLY A 1 101 ? -3.865 26.531 -13.195 1 94.19 101 GLY A N 1
ATOM 778 C CA . GLY A 1 101 ? -2.498 26.062 -13.352 1 94.19 101 GLY A CA 1
ATOM 779 C C . GLY A 1 101 ? -2.23 24.75 -12.633 1 94.19 101 GLY A C 1
ATOM 780 O O . GLY A 1 101 ? -1.18 24.141 -12.82 1 94.19 101 GLY A O 1
ATOM 781 N N . LEU A 1 102 ? -3.125 24.297 -11.781 1 96.31 102 LEU A N 1
ATOM 782 C CA . LEU A 1 102 ? -2.906 23.094 -10.984 1 96.31 102 LEU A CA 1
ATOM 783 C C . LEU A 1 102 ? -2.779 21.875 -11.875 1 96.31 102 LEU A C 1
ATOM 785 O O . LEU A 1 102 ? -1.888 21.047 -11.672 1 96.31 102 LEU A O 1
ATOM 789 N N . ALA A 1 103 ? -3.656 21.719 -12.852 1 96.25 103 ALA A N 1
ATOM 790 C CA . ALA A 1 103 ? -3.676 20.562 -13.742 1 96.25 103 ALA A CA 1
ATOM 791 C C . ALA A 1 103 ? -2.352 20.438 -14.484 1 96.25 103 ALA A C 1
ATOM 793 O O . ALA A 1 103 ? -1.893 19.312 -14.75 1 96.25 103 ALA A O 1
ATOM 794 N N . GLU A 1 104 ? -1.67 21.531 -14.805 1 96 104 GLU A N 1
ATOM 795 C CA . GLU A 1 104 ? -0.394 21.516 -15.508 1 96 104 GLU A CA 1
ATOM 796 C C . GLU A 1 104 ? 0.763 21.219 -14.562 1 96 104 GLU A C 1
ATOM 798 O O . GLU A 1 104 ? 1.766 20.625 -14.969 1 96 104 GLU A O 1
ATOM 803 N N . LEU A 1 105 ? 0.598 21.609 -13.375 1 97.5 105 LEU A N 1
ATOM 804 C CA . LEU A 1 105 ? 1.664 21.5 -12.391 1 97.5 105 LEU A CA 1
ATOM 805 C C . LEU A 1 105 ? 1.774 20.078 -11.867 1 97.5 105 LEU A C 1
ATOM 807 O O . LEU A 1 105 ? 2.879 19.562 -11.648 1 97.5 105 LEU A O 1
ATOM 811 N N . LEU A 1 106 ? 0.712 19.344 -11.711 1 98.25 106 LEU A N 1
ATOM 812 C CA . LEU A 1 106 ? 0.659 18.062 -10.992 1 98.25 106 LEU A CA 1
ATOM 813 C C . LEU A 1 106 ? 1.511 17.016 -11.695 1 98.25 106 LEU A C 1
ATOM 815 O O . LEU A 1 106 ? 2.299 16.312 -11.047 1 98.25 106 LEU A O 1
ATOM 819 N N . PRO A 1 107 ? 1.447 16.922 -13.039 1 96.88 107 PRO A N 1
ATOM 820 C CA . PRO A 1 107 ? 2.287 15.922 -13.688 1 96.88 107 PRO A CA 1
ATOM 821 C C . PRO A 1 107 ? 3.779 16.172 -13.492 1 96.88 107 PRO A C 1
ATOM 823 O O . PRO A 1 107 ? 4.578 15.242 -13.508 1 96.88 107 PRO A O 1
ATOM 826 N N . LYS A 1 108 ? 4.172 17.422 -13.234 1 97.12 108 LYS A N 1
ATOM 827 C CA . LYS A 1 108 ? 5.574 17.781 -13.047 1 97.12 108 LYS A CA 1
ATOM 828 C C . LYS A 1 108 ? 6.059 17.391 -11.656 1 97.12 108 LYS A C 1
ATOM 830 O O . LYS A 1 108 ? 7.25 17.125 -11.461 1 97.12 108 LYS A O 1
ATOM 835 N N . VAL A 1 109 ? 5.133 17.328 -10.75 1 98.12 109 VAL A N 1
ATOM 836 C CA . VAL A 1 109 ? 5.48 17.109 -9.352 1 98.12 109 VAL A CA 1
ATOM 837 C C . VAL A 1 109 ? 5.266 15.633 -9 1 98.12 109 VAL A C 1
ATOM 839 O O . VAL A 1 109 ? 5.91 15.102 -8.094 1 98.12 109 VAL A O 1
ATOM 842 N N . ALA A 1 110 ? 4.391 14.961 -9.695 1 97.81 110 ALA A N 1
ATOM 843 C CA . ALA A 1 110 ? 3.924 13.625 -9.328 1 97.81 110 ALA A CA 1
ATOM 844 C C . ALA A 1 110 ? 5.027 12.586 -9.508 1 97.81 110 ALA A C 1
ATOM 846 O O . ALA A 1 110 ? 5.906 12.75 -10.359 1 97.81 110 ALA A O 1
ATOM 847 N N . THR A 1 111 ? 5 11.57 -8.68 1 95.06 111 THR A N 1
ATOM 848 C CA . THR A 1 111 ? 5.801 10.375 -8.906 1 95.06 111 THR A CA 1
ATOM 849 C C . THR A 1 111 ? 5.309 9.617 -10.141 1 95.06 111 THR A C 1
ATOM 851 O O . THR A 1 111 ? 4.277 9.969 -10.719 1 95.06 111 THR A O 1
ATOM 854 N N . ASP A 1 112 ? 6.008 8.578 -10.508 1 88.62 112 ASP A N 1
ATOM 855 C CA . ASP A 1 112 ? 5.656 7.77 -11.672 1 88.62 112 ASP A CA 1
ATOM 856 C C . ASP A 1 112 ? 4.273 7.141 -11.5 1 88.62 112 ASP A C 1
ATOM 858 O O . ASP A 1 112 ? 3.578 6.887 -12.484 1 88.62 112 ASP A O 1
ATOM 862 N N . ASP A 1 113 ? 3.938 6.945 -10.258 1 89.75 113 ASP A N 1
ATOM 863 C CA . ASP A 1 113 ? 2.631 6.34 -10.023 1 89.75 113 ASP A CA 1
ATOM 864 C C . ASP A 1 113 ? 1.585 7.402 -9.688 1 89.75 113 ASP A C 1
ATOM 866 O O . ASP A 1 113 ? 0.604 7.117 -9 1 89.75 113 ASP A O 1
ATOM 870 N N . ARG A 1 114 ? 1.842 8.664 -10.07 1 94.5 114 ARG A N 1
ATOM 871 C CA . ARG A 1 114 ? 0.902 9.781 -10.031 1 94.5 114 ARG A CA 1
ATOM 872 C C . ARG A 1 114 ? 0.513 10.117 -8.594 1 94.5 114 ARG A C 1
ATOM 874 O O . ARG A 1 114 ? -0.663 10.344 -8.305 1 94.5 114 ARG A O 1
ATOM 881 N N . THR A 1 115 ? 1.482 10.062 -7.746 1 97.69 115 THR A N 1
ATOM 882 C CA . THR A 1 115 ? 1.281 10.484 -6.363 1 97.69 115 THR A CA 1
ATOM 883 C C . THR A 1 115 ? 2.014 11.789 -6.078 1 97.69 115 THR A C 1
ATOM 885 O O . THR A 1 115 ? 3.154 11.977 -6.508 1 97.69 115 THR A O 1
ATOM 888 N N . VAL A 1 116 ? 1.365 12.703 -5.398 1 98.75 116 VAL A N 1
ATOM 889 C CA . VAL A 1 116 ? 1.966 13.977 -5.027 1 98.75 116 VAL A CA 1
ATOM 890 C C . VAL A 1 116 ? 1.963 14.133 -3.51 1 98.75 116 VAL A C 1
ATOM 892 O O . VAL A 1 116 ? 0.979 13.797 -2.848 1 98.75 116 VAL A O 1
ATOM 895 N N . ILE A 1 117 ? 3.066 14.547 -2.949 1 98.88 117 ILE A N 1
ATOM 896 C CA . ILE A 1 117 ? 3.086 14.977 -1.556 1 98.88 117 ILE A CA 1
ATOM 897 C C . ILE A 1 117 ? 2.686 16.438 -1.463 1 98.88 117 ILE A C 1
ATOM 899 O O . ILE A 1 117 ? 3.158 17.281 -2.244 1 98.88 117 ILE A O 1
ATOM 903 N N . ILE A 1 118 ? 1.75 16.766 -0.529 1 98.88 118 ILE A N 1
ATOM 904 C CA . ILE A 1 118 ? 1.238 18.125 -0.434 1 98.88 118 ILE A CA 1
ATOM 905 C C . ILE A 1 118 ? 1.425 18.656 0.989 1 98.88 118 ILE A C 1
ATOM 907 O O . ILE A 1 118 ? 1.12 17.953 1.959 1 98.88 118 ILE A O 1
ATOM 911 N N . THR A 1 119 ? 1.991 19.797 1.134 1 98.75 119 THR A N 1
ATOM 912 C CA . THR A 1 119 ? 1.945 20.547 2.383 1 98.75 119 THR A CA 1
ATOM 913 C C . THR A 1 119 ? 1.467 21.969 2.135 1 98.75 119 THR A C 1
ATOM 915 O O . THR A 1 119 ? 1.296 22.391 0.985 1 98.75 119 THR A O 1
ATOM 918 N N . SER A 1 120 ? 1.125 22.688 3.205 1 97.69 120 SER A N 1
ATOM 919 C CA . SER A 1 120 ? 0.642 24.062 3.094 1 97.69 120 SER A CA 1
ATOM 920 C C . SER A 1 120 ? 1.348 24.984 4.086 1 97.69 120 SER A C 1
ATOM 922 O O . SER A 1 120 ? 1.662 24.578 5.207 1 97.69 120 SER A O 1
ATOM 924 N N . VAL A 1 121 ? 1.534 26.266 3.607 1 97.56 121 VAL A N 1
ATOM 925 C CA . VAL A 1 121 ? 2.236 27.219 4.473 1 97.56 121 VAL A CA 1
ATOM 926 C C . VAL A 1 121 ? 1.603 28.594 4.344 1 97.56 121 VAL A C 1
ATOM 928 O O . VAL A 1 121 ? 1.119 28.969 3.273 1 97.56 121 VAL A O 1
ATOM 931 N N . ASN A 1 122 ? 1.56 29.281 5.418 1 94 122 ASN A N 1
ATOM 932 C CA . ASN A 1 122 ? 1.374 30.734 5.402 1 94 122 ASN A CA 1
ATOM 933 C C . ASN A 1 122 ? 2.707 31.469 5.484 1 94 122 ASN A C 1
ATOM 935 O O . ASN A 1 122 ? 3.77 30.844 5.484 1 94 122 ASN A O 1
ATOM 939 N N . GLU A 1 123 ? 2.709 32.75 5.512 1 95.69 123 GLU A N 1
ATOM 940 C CA . GLU A 1 123 ? 3.939 33.531 5.488 1 95.69 123 GLU A CA 1
ATOM 941 C C . GLU A 1 123 ? 4.852 33.156 6.656 1 95.69 123 GLU A C 1
ATOM 943 O O . GLU A 1 123 ? 6.047 32.938 6.465 1 95.69 123 GLU A O 1
ATOM 948 N N . ALA A 1 124 ? 4.273 33.125 7.828 1 95.81 124 ALA A N 1
ATOM 949 C CA . ALA A 1 124 ? 5.066 32.875 9.031 1 95.81 124 ALA A CA 1
ATOM 950 C C . ALA A 1 124 ? 5.777 31.516 8.938 1 95.81 124 ALA A C 1
ATOM 952 O O . ALA A 1 124 ? 6.926 31.375 9.367 1 95.81 124 ALA A O 1
ATOM 953 N N . TRP A 1 125 ? 5.152 30.547 8.398 1 97.62 125 TRP A N 1
ATOM 954 C CA . TRP A 1 125 ? 5.684 29.188 8.312 1 97.62 125 TRP A CA 1
ATOM 955 C C . TRP A 1 125 ? 6.691 29.062 7.176 1 97.62 125 TRP A C 1
ATOM 957 O O . TRP A 1 125 ? 7.613 28.25 7.238 1 97.62 125 TRP A O 1
ATOM 967 N N . ALA A 1 126 ? 6.531 29.891 6.18 1 98.25 126 ALA A N 1
ATOM 968 C CA . ALA A 1 126 ? 7.375 29.812 4.988 1 98.25 126 ALA A CA 1
ATOM 969 C C . ALA A 1 126 ? 8.617 30.688 5.141 1 98.25 126 ALA A C 1
ATOM 971 O O . ALA A 1 126 ? 9.57 30.547 4.363 1 98.25 126 ALA A O 1
ATOM 972 N N . ALA A 1 127 ? 8.594 31.609 6.047 1 98 127 ALA A N 1
ATOM 973 C CA . ALA A 1 127 ? 9.703 32.562 6.215 1 98 127 ALA A CA 1
ATOM 974 C C . ALA A 1 127 ? 11.016 31.812 6.434 1 98 127 ALA A C 1
ATOM 976 O O . ALA A 1 127 ? 11.031 30.688 6.941 1 98 127 ALA A O 1
ATOM 977 N N . PRO A 1 128 ? 12.133 32.469 6.094 1 98 128 PRO A N 1
ATOM 978 C CA . PRO A 1 128 ? 13.438 31.828 6.289 1 98 128 PRO A CA 1
ATOM 979 C C . PRO A 1 128 ? 13.68 31.422 7.742 1 98 128 PRO A C 1
ATOM 981 O O . PRO A 1 128 ? 13.461 32.219 8.656 1 98 128 PRO A O 1
ATOM 984 N N . GLY A 1 129 ? 14.078 30.234 7.922 1 97.38 129 GLY A N 1
ATOM 985 C CA . GLY A 1 129 ? 14.391 29.719 9.242 1 97.38 129 GLY A CA 1
ATOM 986 C C . GLY A 1 129 ? 13.18 29.188 9.984 1 97.38 129 GLY A C 1
ATOM 987 O O . GLY A 1 129 ? 13.273 28.797 11.148 1 97.38 129 GLY A O 1
ATOM 988 N N . SER A 1 130 ? 12.086 29.156 9.32 1 98.31 130 SER A N 1
ATOM 989 C CA . SER A 1 130 ? 10.844 28.734 9.969 1 98.31 130 SER A CA 1
ATOM 990 C C . SER A 1 130 ? 10.523 27.281 9.641 1 98.31 130 SER A C 1
ATOM 992 O O . SER A 1 130 ? 11.422 26.484 9.359 1 98.31 130 SER A O 1
ATOM 994 N N . LEU A 1 131 ? 9.273 26.844 9.766 1 98.56 131 LEU A N 1
ATOM 995 C CA . LEU A 1 131 ? 8.852 25.453 9.711 1 98.56 131 LEU A CA 1
ATOM 996 C C . LEU A 1 131 ? 9.148 24.844 8.344 1 98.56 131 LEU A C 1
ATOM 998 O O . LEU A 1 131 ? 9.516 23.672 8.242 1 98.56 131 LEU A O 1
ATOM 1002 N N . LEU A 1 132 ? 8.969 25.625 7.281 1 98.81 132 LEU A N 1
ATOM 1003 C CA . LEU A 1 132 ? 9.211 25.094 5.945 1 98.81 132 LEU A CA 1
ATOM 1004 C C . LEU A 1 132 ? 10.648 24.625 5.801 1 98.81 132 LEU A C 1
ATOM 1006 O O . LEU A 1 132 ? 10.906 23.578 5.199 1 98.81 132 LEU A O 1
ATOM 1010 N N . ASP A 1 133 ? 11.555 25.391 6.367 1 98.62 133 ASP A N 1
ATOM 1011 C CA . ASP A 1 133 ? 12.961 25 6.297 1 98.62 133 ASP A CA 1
ATOM 1012 C C . ASP A 1 133 ? 13.211 23.703 7.047 1 98.62 133 ASP A C 1
ATOM 1014 O O . ASP A 1 133 ? 13.93 22.828 6.562 1 98.62 133 ASP A O 1
ATOM 1018 N N . LEU A 1 134 ? 12.648 23.547 8.242 1 98.56 134 LEU A N 1
ATOM 1019 C CA . LEU A 1 134 ? 12.797 22.312 9.008 1 98.56 134 LEU A CA 1
ATOM 1020 C C . LEU A 1 134 ? 12.164 21.141 8.266 1 98.56 134 LEU A C 1
ATOM 1022 O O . LEU A 1 134 ? 12.742 20.047 8.211 1 98.56 134 LEU A O 1
ATOM 1026 N N . PHE A 1 135 ? 11.008 21.438 7.754 1 98.75 135 PHE A N 1
ATOM 1027 C CA . PHE A 1 135 ? 10.281 20.438 6.973 1 98.75 135 PHE A CA 1
ATOM 1028 C C . PHE A 1 135 ? 11.125 19.938 5.809 1 98.75 135 PHE A C 1
ATOM 1030 O O . PHE A 1 135 ? 11.344 18.734 5.66 1 98.75 135 PHE A O 1
ATOM 1037 N N . ARG A 1 136 ? 11.648 20.781 5.008 1 98.62 136 ARG A N 1
ATOM 1038 C CA . ARG A 1 136 ? 12.484 20.422 3.869 1 98.62 136 ARG A CA 1
ATOM 1039 C C . ARG A 1 136 ? 13.766 19.734 4.328 1 98.62 136 ARG A C 1
ATOM 1041 O O . ARG A 1 136 ? 14.188 18.75 3.736 1 98.62 136 ARG A O 1
ATOM 1048 N N . GLY A 1 137 ? 14.359 20.281 5.398 1 98.12 137 GLY A N 1
ATOM 1049 C CA . GLY A 1 137 ? 15.57 19.688 5.941 1 98.12 137 GLY A CA 1
ATOM 1050 C C . GLY A 1 137 ? 15.383 18.266 6.418 1 98.12 137 GLY A C 1
ATOM 1051 O O . GLY A 1 137 ? 16.297 17.438 6.312 1 98.12 137 GLY A O 1
ATOM 1052 N N . SER A 1 138 ? 14.219 17.969 6.91 1 98.62 138 SER A N 1
ATOM 1053 C CA . SER A 1 138 ? 13.969 16.641 7.441 1 98.62 138 SER A CA 1
ATOM 1054 C C . SER A 1 138 ? 14.023 15.578 6.344 1 98.62 138 SER A C 1
ATOM 1056 O O . SER A 1 138 ? 14.406 14.438 6.594 1 98.62 138 SER A O 1
ATOM 1058 N N . PHE A 1 139 ? 13.648 15.922 5.098 1 98.25 139 PHE A N 1
ATOM 1059 C CA . PHE A 1 139 ? 13.789 15 3.979 1 98.25 139 PHE A CA 1
ATOM 1060 C C . PHE A 1 139 ? 15.258 14.688 3.713 1 98.25 139 PHE A C 1
ATOM 1062 O O . PHE A 1 139 ? 15.609 13.539 3.434 1 98.25 139 PHE A O 1
ATOM 1069 N N . ARG A 1 140 ? 16.078 15.648 3.805 1 96.19 140 ARG A N 1
ATOM 1070 C CA . ARG A 1 140 ? 17.516 15.492 3.539 1 96.19 140 ARG A CA 1
ATOM 1071 C C . ARG A 1 140 ? 18.172 14.656 4.621 1 96.19 140 ARG A C 1
ATOM 1073 O O . ARG A 1 140 ? 19.062 13.844 4.328 1 96.19 140 ARG A O 1
ATOM 1080 N N . ASP A 1 141 ? 17.75 14.867 5.785 1 95.88 141 ASP A N 1
ATOM 1081 C CA . ASP A 1 141 ? 18.344 14.188 6.93 1 95.88 141 ASP A CA 1
ATOM 1082 C C . ASP A 1 141 ? 17.734 12.805 7.129 1 95.88 141 ASP A C 1
ATOM 1084 O O . ASP A 1 141 ? 18.266 11.977 7.863 1 95.88 141 ASP A O 1
ATOM 1088 N N . GLY A 1 142 ? 16.547 12.625 6.559 1 97.19 142 GLY A N 1
ATOM 1089 C CA . GLY A 1 142 ? 15.867 11.352 6.699 1 97.19 142 GLY A CA 1
ATOM 1090 C C . GLY A 1 142 ? 16.578 10.211 5.988 1 97.19 142 GLY A C 1
ATOM 1091 O O . GLY A 1 142 ? 17.469 10.445 5.168 1 97.19 142 GLY A O 1
ATOM 1092 N N . GLU A 1 143 ? 16.203 9.031 6.32 1 95.94 143 GLU A N 1
ATOM 1093 C CA . GLU A 1 143 ? 16.828 7.84 5.754 1 95.94 143 GLU A CA 1
ATOM 1094 C C . GLU A 1 143 ? 16.25 7.52 4.371 1 95.94 143 GLU A C 1
ATOM 1096 O O . GLU A 1 143 ? 15.148 6.992 4.258 1 95.94 143 GLU A O 1
ATOM 1101 N N . GLY A 1 144 ? 17.047 7.914 3.332 1 93.25 144 GLY A N 1
ATOM 1102 C CA . GLY A 1 144 ? 16.734 7.504 1.973 1 93.25 144 GLY A CA 1
ATOM 1103 C C . GLY A 1 144 ? 15.508 8.188 1.408 1 93.25 144 GLY A C 1
ATOM 1104 O O . GLY A 1 144 ? 14.812 7.621 0.566 1 93.25 144 GLY A O 1
ATOM 1105 N N . ILE A 1 145 ? 15.156 9.375 1.874 1 97.12 145 ILE A N 1
ATOM 1106 C CA . ILE A 1 145 ? 13.883 9.93 1.438 1 97.12 145 ILE A CA 1
ATOM 1107 C C . ILE A 1 145 ? 14.102 11.312 0.834 1 97.12 145 ILE A C 1
ATOM 1109 O O . ILE A 1 145 ? 13.141 12.031 0.552 1 97.12 145 ILE A O 1
ATOM 1113 N N . ALA A 1 146 ? 15.328 11.75 0.63 1 97.62 146 ALA A N 1
ATOM 1114 C CA . ALA A 1 146 ? 15.633 13.078 0.105 1 97.62 146 ALA A CA 1
ATOM 1115 C C . ALA A 1 146 ? 14.914 13.32 -1.224 1 97.62 146 ALA A C 1
ATOM 1117 O O . ALA A 1 146 ? 14.422 14.422 -1.479 1 97.62 146 ALA A O 1
ATOM 1118 N N . HIS A 1 147 ? 14.812 12.266 -2.047 1 95.5 147 HIS A N 1
ATOM 1119 C CA . HIS A 1 147 ? 14.242 12.383 -3.381 1 95.5 147 HIS A CA 1
ATOM 1120 C C . HIS A 1 147 ? 12.75 12.695 -3.314 1 95.5 147 HIS A C 1
ATOM 1122 O O . HIS A 1 147 ? 12.164 13.18 -4.285 1 95.5 147 HIS A O 1
ATOM 1128 N N . LEU A 1 148 ? 12.102 12.391 -2.205 1 97.75 148 LEU A N 1
ATOM 1129 C CA . LEU A 1 148 ? 10.672 12.633 -2.07 1 97.75 148 LEU A CA 1
ATOM 1130 C C . LEU A 1 148 ? 10.367 14.125 -2.092 1 97.75 148 LEU A C 1
ATOM 1132 O O . LEU A 1 148 ? 9.258 14.531 -2.451 1 97.75 148 LEU A O 1
ATOM 1136 N N . LEU A 1 149 ? 11.312 14.953 -1.698 1 97.88 149 LEU A N 1
ATOM 1137 C CA . LEU A 1 149 ? 11.141 16.406 -1.746 1 97.88 149 LEU A CA 1
ATOM 1138 C C . LEU A 1 149 ? 10.859 16.875 -3.17 1 97.88 149 LEU A C 1
ATOM 1140 O O . LEU A 1 149 ? 10.133 17.844 -3.377 1 97.88 149 LEU A O 1
ATOM 1144 N N . ASN A 1 150 ? 11.391 16.172 -4.148 1 97.12 150 ASN A N 1
ATOM 1145 C CA . ASN A 1 150 ? 11.164 16.516 -5.551 1 97.12 150 ASN A CA 1
ATOM 1146 C C . ASN A 1 150 ? 9.695 16.344 -5.941 1 97.12 150 ASN A C 1
ATOM 1148 O O . ASN A 1 150 ? 9.258 16.844 -6.973 1 97.12 150 ASN A O 1
ATOM 1152 N N . HIS A 1 151 ? 9 15.617 -5.172 1 98.44 151 HIS A N 1
ATOM 1153 C CA . HIS A 1 151 ? 7.609 15.297 -5.48 1 98.44 151 HIS A CA 1
ATOM 1154 C C . HIS A 1 151 ? 6.656 15.953 -4.492 1 98.44 151 HIS A C 1
ATOM 1156 O O . HIS A 1 151 ? 5.543 15.477 -4.281 1 98.44 151 HIS A O 1
ATOM 1162 N N . THR A 1 152 ? 7.145 17.031 -3.84 1 98.81 152 THR A N 1
ATOM 1163 C CA . THR A 1 152 ? 6.355 17.75 -2.85 1 98.81 152 THR A CA 1
ATOM 1164 C C . THR A 1 152 ? 5.828 19.062 -3.432 1 98.81 152 THR A C 1
ATOM 1166 O O . THR A 1 152 ? 6.605 19.891 -3.908 1 98.81 152 THR A O 1
ATOM 1169 N N . LEU A 1 153 ? 4.523 19.172 -3.453 1 98.88 153 LEU A N 1
ATOM 1170 C CA . LEU A 1 153 ? 3.85 20.438 -3.783 1 98.88 153 LEU A CA 1
ATOM 1171 C C . LEU A 1 153 ? 3.613 21.266 -2.529 1 98.88 153 LEU A C 1
ATOM 1173 O O . LEU A 1 153 ? 2.918 20.828 -1.609 1 98.88 153 LEU A O 1
ATOM 1177 N N . ILE A 1 154 ? 4.168 22.438 -2.504 1 98.81 154 ILE A N 1
ATOM 1178 C CA . ILE A 1 154 ? 3.957 23.344 -1.376 1 98.81 154 ILE A CA 1
ATOM 1179 C C . ILE A 1 154 ? 2.883 24.359 -1.729 1 98.81 154 ILE A C 1
ATOM 1181 O O . ILE A 1 154 ? 3.086 25.203 -2.605 1 98.81 154 ILE A O 1
ATOM 1185 N N . VAL A 1 155 ? 1.799 24.266 -1.065 1 98.38 155 VAL A N 1
ATOM 1186 C CA . VAL A 1 155 ? 0.678 25.172 -1.272 1 98.38 155 VAL A CA 1
ATOM 1187 C C . VAL A 1 155 ? 0.815 26.375 -0.349 1 98.38 155 VAL A C 1
ATOM 1189 O O . VAL A 1 155 ? 0.735 26.25 0.875 1 98.38 155 VAL A O 1
ATOM 1192 N N . ALA A 1 156 ? 1.022 27.547 -0.918 1 97.56 156 ALA A N 1
ATOM 1193 C CA . ALA A 1 156 ? 1.068 28.812 -0.183 1 97.56 156 ALA A CA 1
ATOM 1194 C C . ALA A 1 156 ? -0.317 29.453 -0.094 1 97.56 156 ALA A C 1
ATOM 1196 O O . ALA A 1 156 ? -0.992 29.625 -1.111 1 97.56 156 ALA A O 1
ATOM 1197 N N . VAL A 1 157 ? -0.673 29.844 1.099 1 94.06 157 VAL A N 1
ATOM 1198 C CA . VAL A 1 157 ? -2.045 30.297 1.275 1 94.06 157 VAL A CA 1
ATOM 1199 C C . VAL A 1 157 ? -2.094 31.828 1.176 1 94.06 157 VAL A C 1
ATOM 1201 O O . VAL A 1 157 ? -3.156 32.438 1.332 1 94.06 157 VAL A O 1
ATOM 1204 N N . ASP A 1 158 ? -0.968 32.5 0.965 1 91.88 158 ASP A N 1
ATOM 1205 C CA . ASP A 1 158 ? -0.875 33.938 0.725 1 91.88 158 ASP A CA 1
ATOM 1206 C C . ASP A 1 158 ? 0.342 34.281 -0.135 1 91.88 158 ASP A C 1
ATOM 1208 O O . ASP A 1 158 ? 1.227 33.438 -0.322 1 91.88 158 ASP A O 1
ATOM 1212 N N . ALA A 1 159 ? 0.336 35.438 -0.679 1 94.62 159 ALA A N 1
ATOM 1213 C CA . ALA A 1 159 ? 1.353 35.844 -1.644 1 94.62 159 ALA A CA 1
ATOM 1214 C C . ALA A 1 159 ? 2.738 35.875 -1.004 1 94.62 159 ALA A C 1
ATOM 1216 O O . ALA A 1 159 ? 3.732 35.531 -1.652 1 94.62 159 ALA A O 1
ATOM 1217 N N . ALA A 1 160 ? 2.783 36.344 0.193 1 96.06 160 ALA A N 1
ATOM 1218 C CA . ALA A 1 160 ? 4.074 36.406 0.878 1 96.06 160 ALA A CA 1
ATOM 1219 C C . ALA A 1 160 ? 4.664 35 1.063 1 96.06 160 ALA A C 1
ATOM 1221 O O . ALA A 1 160 ? 5.855 34.781 0.826 1 96.06 160 ALA A O 1
ATOM 1222 N N . ALA A 1 161 ? 3.846 34.062 1.511 1 97.5 161 ALA A N 1
ATOM 1223 C CA . ALA A 1 161 ? 4.281 32.688 1.636 1 97.5 161 ALA A CA 1
ATOM 1224 C C . ALA A 1 161 ? 4.77 32.125 0.296 1 97.5 161 ALA A C 1
ATOM 1226 O O . ALA A 1 161 ? 5.781 31.438 0.235 1 97.5 161 ALA A O 1
ATOM 1227 N N . TYR A 1 162 ? 4.035 32.469 -0.729 1 97.81 162 TYR A N 1
ATOM 1228 C CA . TYR A 1 162 ? 4.395 32.031 -2.072 1 97.81 162 TYR A CA 1
ATOM 1229 C C . TYR A 1 162 ? 5.773 32.531 -2.461 1 97.81 162 TYR A C 1
ATOM 1231 O O . TYR A 1 162 ? 6.59 31.797 -3.014 1 97.81 162 TYR A O 1
ATOM 1239 N N . HIS A 1 163 ? 6.012 33.75 -2.193 1 98.06 163 HIS A N 1
ATOM 1240 C CA . HIS A 1 163 ? 7.305 34.344 -2.492 1 98.06 163 HIS A CA 1
ATOM 1241 C C . HIS A 1 163 ? 8.43 33.625 -1.742 1 98.06 163 HIS A C 1
ATOM 1243 O O . HIS A 1 163 ? 9.469 33.344 -2.324 1 98.06 163 HIS A O 1
ATOM 1249 N N . HIS A 1 164 ? 8.195 33.438 -0.438 1 98.31 164 HIS A N 1
ATOM 1250 C CA . HIS A 1 164 ? 9.188 32.688 0.346 1 98.31 164 HIS A CA 1
ATOM 1251 C C . HIS A 1 164 ? 9.422 31.297 -0.216 1 98.31 164 HIS A C 1
ATOM 1253 O O . HIS A 1 164 ? 10.562 30.859 -0.345 1 98.31 164 HIS A O 1
ATOM 1259 N N . CYS A 1 165 ? 8.344 30.594 -0.571 1 98.56 165 CYS A N 1
ATOM 1260 C CA . CYS A 1 165 ? 8.414 29.234 -1.094 1 98.56 165 CYS A CA 1
ATOM 1261 C C . CYS A 1 165 ? 9.219 29.188 -2.387 1 98.56 165 CYS A C 1
ATOM 1263 O O . CYS A 1 165 ? 10.109 28.344 -2.535 1 98.56 165 CYS A O 1
ATOM 1265 N N . ARG A 1 166 ? 9 30.062 -3.279 1 98.38 166 ARG A N 1
ATOM 1266 C CA . ARG A 1 166 ? 9.617 30.062 -4.602 1 98.38 166 ARG A CA 1
ATOM 1267 C C . ARG A 1 166 ? 11.125 30.25 -4.512 1 98.38 166 ARG A C 1
ATOM 1269 O O . ARG A 1 166 ? 11.859 29.859 -5.418 1 98.38 166 ARG A O 1
ATOM 1276 N N . ARG A 1 167 ? 11.562 30.766 -3.455 1 98.12 167 ARG A N 1
ATOM 1277 C CA . ARG A 1 167 ? 12.992 31 -3.271 1 98.12 167 ARG A CA 1
ATOM 1278 C C . ARG A 1 167 ? 13.719 29.703 -2.93 1 98.12 167 ARG A C 1
ATOM 1280 O O . ARG A 1 167 ? 14.922 29.578 -3.164 1 98.12 167 ARG A O 1
ATOM 1287 N N . VAL A 1 168 ? 13 28.766 -2.422 1 98.25 168 VAL A N 1
ATOM 1288 C CA . VAL A 1 168 ? 13.734 27.641 -1.851 1 98.25 168 VAL A CA 1
ATOM 1289 C C . VAL A 1 168 ? 13.219 26.328 -2.451 1 98.25 168 VAL A C 1
ATOM 1291 O O . VAL A 1 168 ? 13.781 25.266 -2.203 1 98.25 168 VAL A O 1
ATOM 1294 N N . HIS A 1 169 ? 12.148 26.344 -3.182 1 98.19 169 HIS A N 1
ATOM 1295 C CA . HIS A 1 169 ? 11.516 25.125 -3.674 1 98.19 169 HIS A CA 1
ATOM 1296 C C . HIS A 1 169 ? 10.922 25.328 -5.062 1 98.19 169 HIS A C 1
ATOM 1298 O O . HIS A 1 169 ? 10.305 26.375 -5.328 1 98.19 169 HIS A O 1
ATOM 1304 N N . PRO A 1 170 ? 11.008 24.406 -5.973 1 97.56 170 PRO A N 1
ATOM 1305 C CA . PRO A 1 170 ? 10.586 24.609 -7.359 1 97.56 170 PRO A CA 1
ATOM 1306 C C . PRO A 1 170 ? 9.078 24.453 -7.539 1 97.56 170 PRO A C 1
ATOM 1308 O O . PRO A 1 170 ? 8.508 25 -8.484 1 97.56 170 PRO A O 1
ATOM 1311 N N . HIS A 1 171 ? 8.414 23.656 -6.699 1 98.25 171 HIS A N 1
ATOM 1312 C CA . HIS A 1 171 ? 7.004 23.344 -6.902 1 98.25 171 HIS A CA 1
ATOM 1313 C C . HIS A 1 171 ? 6.137 24.016 -5.84 1 98.25 171 HIS A C 1
ATOM 1315 O O . HIS A 1 171 ? 5.715 23.375 -4.879 1 98.25 171 HIS A O 1
ATOM 1321 N N . CYS A 1 172 ? 5.855 25.281 -6.102 1 98.56 172 CYS A N 1
ATOM 1322 C CA . CYS A 1 172 ? 4.996 26.062 -5.23 1 98.56 172 CYS A CA 1
ATOM 1323 C C . CYS A 1 172 ? 3.695 26.438 -5.938 1 98.56 172 CYS A C 1
ATOM 1325 O O . CYS A 1 172 ? 3.688 26.672 -7.148 1 98.56 172 CYS A O 1
ATOM 1327 N N . TYR A 1 173 ? 2.609 26.438 -5.23 1 98.25 173 TYR A N 1
ATOM 1328 C CA . TYR A 1 173 ? 1.299 26.781 -5.762 1 98.25 173 TYR A CA 1
ATOM 1329 C C . TYR A 1 173 ? 0.595 27.797 -4.859 1 98.25 173 TYR A C 1
ATOM 1331 O O . TYR A 1 173 ? 0.456 27.562 -3.654 1 98.25 173 TYR A O 1
ATOM 1339 N N . LEU A 1 174 ? 0.175 28.875 -5.43 1 96.44 174 LEU A N 1
ATOM 1340 C CA . LEU A 1 174 ? -0.555 29.875 -4.672 1 96.44 174 LEU A CA 1
ATOM 1341 C C . LEU A 1 174 ? -2.051 29.578 -4.668 1 96.44 174 LEU A C 1
ATOM 1343 O O . LEU A 1 174 ? -2.68 29.531 -5.73 1 96.44 174 LEU A O 1
ATOM 1347 N N . LEU A 1 175 ? -2.521 29.25 -3.496 1 93.81 175 LEU A N 1
ATOM 1348 C CA . LEU A 1 175 ? -3.957 29.062 -3.334 1 93.81 175 LEU A CA 1
ATOM 1349 C C . LEU A 1 175 ? -4.672 30.391 -3.164 1 93.81 175 LEU A C 1
ATOM 1351 O O . LEU A 1 175 ? -4.52 31.062 -2.137 1 93.81 175 LEU A O 1
ATOM 1355 N N . GLU A 1 176 ? -5.34 30.781 -4.234 1 80.44 176 GLU A N 1
ATOM 1356 C CA . GLU A 1 176 ? -6.078 32.031 -4.184 1 80.44 176 GLU A CA 1
ATOM 1357 C C . GLU A 1 176 ? -7.484 31.844 -3.621 1 80.44 176 GLU A C 1
ATOM 1359 O O . GLU A 1 176 ? -8.266 31.047 -4.164 1 80.44 176 GLU A O 1
ATOM 1364 N N . VAL A 1 177 ? -7.719 32 -2.459 1 67.25 177 VAL A N 1
ATOM 1365 C CA . VAL A 1 177 ? -9.055 31.875 -1.892 1 67.25 177 VAL A CA 1
ATOM 1366 C C . VAL A 1 177 ? -9.82 33.188 -2.074 1 67.25 177 VAL A C 1
ATOM 1368 O O . VAL A 1 177 ? -9.273 34.281 -1.857 1 67.25 177 VAL A O 1
ATOM 1371 N N . GLU A 1 178 ? -10.75 33.281 -3.074 1 52.81 178 GLU A N 1
ATOM 1372 C CA . GLU A 1 178 ? -11.602 34.469 -3.154 1 52.81 178 GLU A CA 1
ATOM 1373 C C . GLU A 1 178 ? -12.07 34.875 -1.771 1 52.81 178 GLU A C 1
ATOM 1375 O O . GLU A 1 178 ? -13.016 34.312 -1.223 1 52.81 178 GLU A O 1
ATOM 1380 N N . ALA A 1 179 ? -11.414 34.656 -0.887 1 43.66 179 ALA A N 1
ATOM 1381 C CA . ALA A 1 179 ? -11.984 35.188 0.34 1 43.66 179 ALA A CA 1
ATOM 1382 C C . ALA A 1 179 ? -12.602 36.562 0.089 1 43.66 179 ALA A C 1
ATOM 1384 O O . ALA A 1 179 ? -12.133 37.312 -0.763 1 43.66 179 ALA A O 1
ATOM 1385 N N . THR A 1 180 ? -13.805 36.906 0.374 1 37.34 180 THR A N 1
ATOM 1386 C CA . THR A 1 180 ? -14.039 38.25 0.949 1 37.34 180 THR A CA 1
ATOM 1387 C C . THR A 1 180 ? -12.758 38.781 1.566 1 37.34 180 THR A C 1
ATOM 1389 O O . THR A 1 180 ? -11.852 38.031 1.912 1 37.34 180 THR A O 1
ATOM 1392 N N . ALA A 1 181 ? -12.672 40.125 2.066 1 34.88 181 ALA A N 1
ATOM 1393 C CA . ALA A 1 181 ? -11.789 41.188 2.574 1 34.88 181 ALA A CA 1
ATOM 1394 C C . ALA A 1 181 ? -10.82 40.625 3.615 1 34.88 181 ALA A C 1
ATOM 1396 O O . ALA A 1 181 ? -10.102 41.375 4.27 1 34.88 181 ALA A O 1
ATOM 1397 N N . MET A 1 182 ? -10.992 39.375 4.199 1 36.38 182 MET A N 1
ATOM 1398 C CA . MET A 1 182 ? -10.242 39.281 5.449 1 36.38 182 MET A CA 1
ATOM 1399 C C . MET A 1 182 ? -8.82 38.781 5.203 1 36.38 182 MET A C 1
ATOM 1401 O O . MET A 1 182 ? -8.602 37.938 4.332 1 36.38 182 MET A O 1
ATOM 1405 N N . ASN A 1 183 ? -7.844 39.625 5.391 1 37.78 183 ASN A N 1
ATOM 1406 C CA . ASN A 1 183 ? -6.398 39.438 5.473 1 37.78 183 ASN A CA 1
ATOM 1407 C C . ASN A 1 183 ? -6.047 38.062 6.066 1 37.78 183 ASN A C 1
ATOM 1409 O O . ASN A 1 183 ? -6.125 37.875 7.281 1 37.78 183 ASN A O 1
ATOM 1413 N N . LEU A 1 184 ? -6.043 36.969 5.375 1 43.16 184 LEU A N 1
ATOM 1414 C CA . LEU A 1 184 ? -5.82 35.594 5.758 1 43.16 184 LEU A CA 1
ATOM 1415 C C . LEU A 1 184 ? -4.465 35.438 6.441 1 43.16 184 LEU A C 1
ATOM 1417 O O . LEU A 1 184 ? -4.16 34.344 6.969 1 43.16 184 LEU A O 1
ATOM 1421 N N . SER A 1 185 ? -3.445 36.375 6.238 1 39.16 185 SER A N 1
ATOM 1422 C CA . SER A 1 185 ? -2.178 36.344 6.961 1 39.16 185 SER A CA 1
ATOM 1423 C C . SER A 1 185 ? -2.398 36.219 8.469 1 39.16 185 SER A C 1
ATOM 1425 O O . SER A 1 185 ? -1.534 35.719 9.188 1 39.16 185 SER A O 1
ATOM 1427 N N . SER A 1 186 ? -3.576 36.844 8.852 1 37.78 186 SER A N 1
ATOM 1428 C CA . SER A 1 186 ? -3.92 36.875 10.266 1 37.78 186 SER A CA 1
ATOM 1429 C C . SER A 1 186 ? -4.703 35.625 10.664 1 37.78 186 SER A C 1
ATOM 1431 O O . SER A 1 186 ? -5.188 35.5 11.797 1 37.78 186 SER A O 1
ATOM 1433 N N . ALA A 1 187 ? -5.086 34.75 9.75 1 46.06 187 ALA A N 1
ATOM 1434 C CA . ALA A 1 187 ? -5.816 33.5 10.016 1 46.06 187 ALA A CA 1
ATOM 1435 C C . ALA A 1 187 ? -5.066 32.625 11.016 1 46.06 187 ALA A C 1
ATOM 1437 O O . ALA A 1 187 ? -5.168 31.406 10.977 1 46.06 187 ALA A O 1
ATOM 1438 N N . SER A 1 188 ? -4.023 33.312 11.664 1 42.12 188 SER A N 1
ATOM 1439 C CA . SER A 1 188 ? -3.193 32.688 12.703 1 42.12 188 SER A CA 1
ATOM 1440 C C . SER A 1 188 ? -4.023 32.312 13.922 1 42.12 188 SER A C 1
ATOM 1442 O O . SER A 1 188 ? -3.566 31.547 14.766 1 42.12 188 SER A O 1
ATOM 1444 N N . ASP A 1 189 ? -5.262 32.969 13.883 1 43.75 189 ASP A N 1
ATOM 1445 C CA . ASP A 1 189 ? -6.02 32.562 15.062 1 43.75 189 ASP A CA 1
ATOM 1446 C C . ASP A 1 189 ? -6.746 31.25 14.828 1 43.75 189 ASP A C 1
ATOM 1448 O O . ASP A 1 189 ? -7.688 31.188 14.031 1 43.75 189 ASP A O 1
ATOM 1452 N N . PHE A 1 190 ? -6.27 30.219 15.336 1 47.28 190 PHE A N 1
ATOM 1453 C CA . PHE A 1 190 ? -6.863 28.891 15.344 1 47.28 190 PHE A CA 1
ATOM 1454 C C . PHE A 1 190 ? -8.359 28.969 15.641 1 47.28 190 PHE A C 1
ATOM 1456 O O . PHE A 1 190 ? -8.773 29.641 16.578 1 47.28 190 PHE A O 1
ATOM 1463 N N . MET A 1 191 ? -9.297 28.516 14.664 1 52.09 191 MET A N 1
ATOM 1464 C CA . MET A 1 191 ? -10.742 28.344 14.773 1 52.09 191 MET A CA 1
ATOM 1465 C C . MET A 1 191 ? -11.484 29.609 14.383 1 52.09 191 MET A C 1
ATOM 1467 O O . MET A 1 191 ? -12.688 29.734 14.625 1 52.09 191 MET A O 1
ATOM 1471 N N . SER A 1 192 ? -10.695 30.734 13.75 1 60.16 192 SER A N 1
ATOM 1472 C CA . SER A 1 192 ? -11.438 31.859 13.203 1 60.16 192 SER A CA 1
ATOM 1473 C C . SER A 1 192 ? -12.18 31.469 11.93 1 60.16 192 SER A C 1
ATOM 1475 O O . SER A 1 192 ? -11.914 30.422 11.344 1 60.16 192 SER A O 1
ATOM 1477 N N . GLY A 1 193 ? -13.258 32.219 11.625 1 64.56 193 GLY A N 1
ATOM 1478 C CA . GLY A 1 193 ? -13.992 31.953 10.398 1 64.56 193 GLY A CA 1
ATOM 1479 C C . GLY A 1 193 ? -13.109 31.922 9.164 1 64.56 193 GLY A C 1
ATOM 1480 O O . GLY A 1 193 ? -13.281 31.062 8.297 1 64.56 193 GLY A O 1
ATOM 1481 N N . ALA A 1 194 ? -12.125 32.844 9.141 1 66.44 194 ALA A N 1
ATOM 1482 C CA . ALA A 1 194 ? -11.203 32.906 8.016 1 66.44 194 ALA A CA 1
ATOM 1483 C C . ALA A 1 194 ? -10.32 31.672 7.961 1 66.44 194 ALA A C 1
ATOM 1485 O O . ALA A 1 194 ? -10.062 31.141 6.883 1 66.44 194 ALA A O 1
ATOM 1486 N N . TYR A 1 195 ? -9.891 31.266 9.125 1 70.75 195 TYR A N 1
ATOM 1487 C CA . TYR A 1 195 ? -9.078 30.062 9.211 1 70.75 195 TYR A CA 1
ATOM 1488 C C . TYR A 1 195 ? -9.852 28.844 8.711 1 70.75 195 TYR A C 1
ATOM 1490 O O . TYR A 1 195 ? -9.32 28.047 7.938 1 70.75 195 TYR A O 1
ATOM 1498 N N . LEU A 1 196 ? -11.055 28.781 9.086 1 74.69 196 LEU A N 1
ATOM 1499 C CA . LEU A 1 196 ? -11.875 27.656 8.68 1 74.69 196 LEU A CA 1
ATOM 1500 C C . LEU A 1 196 ? -12.094 27.656 7.168 1 74.69 196 LEU A C 1
ATOM 1502 O O . LEU A 1 196 ? -12.062 26.594 6.535 1 74.69 196 LEU A O 1
ATOM 1506 N N . GLU A 1 197 ? -12.297 28.781 6.633 1 79 197 GLU A N 1
ATOM 1507 C CA . GLU A 1 197 ? -12.469 28.875 5.188 1 79 197 GLU A CA 1
ATOM 1508 C C . GLU A 1 197 ? -11.211 28.406 4.453 1 79 197 GLU A C 1
ATOM 1510 O O . GLU A 1 197 ? -11.297 27.766 3.406 1 79 197 GLU A O 1
ATOM 1515 N N . LEU A 1 198 ? -10.141 28.766 5.016 1 82.81 198 LEU A N 1
ATOM 1516 C CA . LEU A 1 198 ? -8.875 28.359 4.422 1 82.81 198 LEU A CA 1
ATOM 1517 C C . LEU A 1 198 ? -8.719 26.844 4.473 1 82.81 198 LEU A C 1
ATOM 1519 O O . LEU A 1 198 ? -8.266 26.219 3.504 1 82.81 198 LEU A O 1
ATOM 1523 N N . VAL A 1 199 ? -9.078 26.266 5.574 1 85.5 199 VAL A N 1
ATOM 1524 C CA . VAL A 1 199 ? -8.977 24.828 5.742 1 85.5 199 VAL A CA 1
ATOM 1525 C C . VAL A 1 199 ? -9.852 24.125 4.703 1 85.5 199 VAL A C 1
ATOM 1527 O O . VAL A 1 199 ? -9.414 23.172 4.055 1 85.5 199 VAL A O 1
ATOM 1530 N N . TRP A 1 200 ? -11.023 24.641 4.496 1 88.94 200 TRP A N 1
ATOM 1531 C CA . TRP A 1 200 ? -11.938 24.031 3.549 1 88.94 200 TRP A CA 1
ATOM 1532 C C . TRP A 1 200 ? -11.469 24.234 2.113 1 88.94 200 TRP A C 1
ATOM 1534 O O . TRP A 1 200 ? -11.664 23.375 1.253 1 88.94 200 TRP A O 1
ATOM 1544 N N . ALA A 1 201 ? -10.828 25.391 1.854 1 90.38 201 ALA A N 1
ATOM 1545 C CA . ALA A 1 201 ? -10.25 25.625 0.534 1 90.38 201 ALA A CA 1
ATOM 1546 C C . ALA A 1 201 ? -9.125 24.641 0.238 1 90.38 201 ALA A C 1
ATOM 1548 O O . ALA A 1 201 ? -8.992 24.156 -0.89 1 90.38 201 ALA A O 1
ATOM 1549 N N . LYS A 1 202 ? -8.344 24.359 1.233 1 93.75 202 LYS A N 1
ATOM 1550 C CA . LYS A 1 202 ? -7.281 23.359 1.08 1 93.75 202 LYS A CA 1
ATOM 1551 C C . LYS A 1 202 ? -7.852 21.984 0.77 1 93.75 202 LYS A C 1
ATOM 1553 O O . LYS A 1 202 ? -7.32 21.266 -0.079 1 93.75 202 LYS A O 1
ATOM 1558 N N . LEU A 1 203 ? -8.93 21.625 1.452 1 95.44 203 LEU A N 1
ATOM 1559 C CA . LEU A 1 203 ? -9.578 20.344 1.192 1 95.44 203 LEU A CA 1
ATOM 1560 C C . LEU A 1 203 ? -10.148 20.297 -0.219 1 95.44 203 LEU A C 1
ATOM 1562 O O . LEU A 1 203 ? -10.133 19.25 -0.868 1 95.44 203 LEU A O 1
ATOM 1566 N N . GLU A 1 204 ? -10.648 21.422 -0.665 1 94.38 204 GLU A N 1
ATOM 1567 C CA . GLU A 1 204 ? -11.164 21.484 -2.029 1 94.38 204 GLU A CA 1
ATOM 1568 C C . GLU A 1 204 ? -10.047 21.297 -3.051 1 94.38 204 GLU A C 1
ATOM 1570 O O . GLU A 1 204 ? -10.242 20.625 -4.074 1 94.38 204 GLU A O 1
ATOM 1575 N N . LEU A 1 205 ? -8.953 21.938 -2.797 1 96.5 205 LEU A N 1
ATOM 1576 C CA . LEU A 1 205 ? -7.801 21.734 -3.664 1 96.5 205 LEU A CA 1
ATOM 1577 C C . LEU A 1 205 ? -7.41 20.266 -3.711 1 96.5 205 LEU A C 1
ATOM 1579 O O . LEU A 1 205 ? -7.148 19.719 -4.789 1 96.5 205 LEU A O 1
ATOM 1583 N N . GLN A 1 206 ? -7.375 19.594 -2.557 1 98.06 206 GLN A N 1
ATOM 1584 C CA . GLN A 1 206 ? -7.047 18.172 -2.482 1 98.06 206 GLN A CA 1
ATOM 1585 C C . GLN A 1 206 ? -8.047 17.344 -3.27 1 98.06 206 GLN A C 1
ATOM 1587 O O . GLN A 1 206 ? -7.668 16.391 -3.963 1 98.06 206 GLN A O 1
ATOM 1592 N N . GLN A 1 207 ? -9.312 17.688 -3.16 1 97.62 207 GLN A N 1
ATOM 1593 C CA . GLN A 1 207 ? -10.328 17.016 -3.955 1 97.62 207 GLN A CA 1
ATOM 1594 C C . GLN A 1 207 ? -10.039 17.141 -5.445 1 97.62 207 GLN A C 1
ATOM 1596 O O . GLN A 1 207 ? -10.18 16.172 -6.195 1 97.62 207 GLN A O 1
ATOM 1601 N N . ARG A 1 208 ? -9.664 18.328 -5.875 1 97.12 208 ARG A N 1
ATOM 1602 C CA . ARG A 1 208 ? -9.352 18.562 -7.277 1 97.12 208 ARG A CA 1
ATOM 1603 C C . ARG A 1 208 ? -8.172 17.719 -7.727 1 97.12 208 ARG A C 1
ATOM 1605 O O . ARG A 1 208 ? -8.156 17.203 -8.852 1 97.12 208 ARG A O 1
ATOM 1612 N N . VAL A 1 209 ? -7.188 17.594 -6.855 1 98.44 209 VAL A N 1
ATOM 1613 C CA . VAL A 1 209 ? -6.039 16.75 -7.148 1 98.44 209 VAL A CA 1
ATOM 1614 C C . VAL A 1 209 ? -6.512 15.328 -7.461 1 98.44 209 VAL A C 1
ATOM 1616 O O . VAL A 1 209 ? -6.078 14.727 -8.445 1 98.44 209 VAL A O 1
ATOM 1619 N N . LEU A 1 210 ? -7.418 14.789 -6.652 1 98.25 210 LEU A N 1
ATOM 1620 C CA . LEU A 1 210 ? -7.98 13.461 -6.883 1 98.25 210 LEU A CA 1
ATOM 1621 C C . LEU A 1 210 ? -8.75 13.422 -8.203 1 98.25 210 LEU A C 1
ATOM 1623 O O . LEU A 1 210 ? -8.617 12.461 -8.969 1 98.25 210 LEU A O 1
ATOM 1627 N N . GLN A 1 211 ? -9.477 14.422 -8.508 1 97 211 GLN A N 1
ATOM 1628 C CA . GLN A 1 211 ? -10.281 14.484 -9.727 1 97 211 GLN A CA 1
ATOM 1629 C C . GLN A 1 211 ? -9.406 14.469 -10.969 1 97 211 GLN A C 1
ATOM 1631 O O . GLN A 1 211 ? -9.82 13.984 -12.023 1 97 211 GLN A O 1
ATOM 1636 N N . LEU A 1 212 ? -8.258 15.008 -10.773 1 97.19 212 LEU A N 1
ATOM 1637 C CA . LEU A 1 212 ? -7.324 15.062 -11.891 1 97.19 212 LEU A CA 1
ATOM 1638 C C . LEU A 1 212 ? -6.535 13.766 -12.008 1 97.19 212 LEU A C 1
ATOM 1640 O O . LEU A 1 212 ? -5.617 13.656 -12.82 1 97.19 212 LEU A O 1
ATOM 1644 N N . GLY A 1 213 ? -6.836 12.781 -11.156 1 95.38 213 GLY A N 1
ATOM 1645 C CA . GLY A 1 213 ? -6.309 11.43 -11.297 1 95.38 213 GLY A CA 1
ATOM 1646 C C . GLY A 1 213 ? -5.023 11.211 -10.523 1 95.38 213 GLY A C 1
ATOM 1647 O O . GLY A 1 213 ? -4.266 10.281 -10.82 1 95.38 213 GLY A O 1
ATOM 1648 N N . HIS A 1 214 ? -4.68 12.117 -9.594 1 97.69 214 HIS A N 1
ATOM 1649 C CA . HIS A 1 214 ? -3.48 11.969 -8.773 1 97.69 214 HIS A CA 1
ATOM 1650 C C . HIS A 1 214 ? -3.838 11.602 -7.336 1 97.69 214 HIS A C 1
ATOM 1652 O O . HIS A 1 214 ? -4.719 12.219 -6.73 1 97.69 214 HIS A O 1
ATOM 1658 N N . SER A 1 215 ? -3.217 10.516 -6.848 1 98 215 SER A N 1
ATOM 1659 C CA . SER A 1 215 ? -3.234 10.297 -5.406 1 98 215 SER A CA 1
ATOM 1660 C C . SER A 1 215 ? -2.391 11.336 -4.676 1 98 215 SER A C 1
ATOM 1662 O O . SER A 1 215 ? -1.57 12.016 -5.289 1 98 215 SER A O 1
ATOM 1664 N N . PHE A 1 216 ? -2.625 11.5 -3.363 1 98.75 216 PHE A N 1
ATOM 1665 C CA . PHE A 1 216 ? -1.772 12.445 -2.654 1 98.75 216 PHE A CA 1
ATOM 1666 C C . PHE A 1 216 ? -1.531 11.992 -1.221 1 98.75 216 PHE A C 1
ATOM 1668 O O . PHE A 1 216 ? -2.303 11.203 -0.677 1 98.75 216 PHE A O 1
ATOM 1675 N N . LEU A 1 217 ? -0.43 12.344 -0.681 1 98.88 217 LEU A N 1
ATOM 1676 C CA . LEU A 1 217 ? -0.153 12.352 0.751 1 98.88 217 LEU A CA 1
ATOM 1677 C C . LEU A 1 217 ? -0.075 13.781 1.284 1 98.88 217 LEU A C 1
ATOM 1679 O O . LEU A 1 217 ? 0.799 14.547 0.882 1 98.88 217 LEU A O 1
ATOM 1683 N N . PHE A 1 218 ? -1.037 14.117 2.115 1 98.81 218 PHE A N 1
ATOM 1684 C CA . PHE A 1 218 ? -1.003 15.422 2.766 1 98.81 218 PHE A CA 1
ATOM 1685 C C . PHE A 1 218 ? -0.234 15.352 4.078 1 98.81 218 PHE A C 1
ATOM 1687 O O . PHE A 1 218 ? -0.366 14.383 4.832 1 98.81 218 PHE A O 1
ATOM 1694 N N . THR A 1 219 ? 0.468 16.375 4.328 1 98.81 219 THR A N 1
ATOM 1695 C CA . THR A 1 219 ? 1.22 16.484 5.57 1 98.81 219 THR A CA 1
ATOM 1696 C C . THR A 1 219 ? 1.277 17.938 6.047 1 98.81 219 THR A C 1
ATOM 1698 O O . THR A 1 219 ? 1.581 18.844 5.262 1 98.81 219 THR A O 1
ATOM 1701 N N . ASP A 1 220 ? 0.928 18.156 7.309 1 97.81 220 ASP A N 1
ATOM 1702 C CA . ASP A 1 220 ? 1.225 19.469 7.875 1 97.81 220 ASP A CA 1
ATOM 1703 C C . ASP A 1 220 ? 2.719 19.781 7.789 1 97.81 220 ASP A C 1
ATOM 1705 O O . ASP A 1 220 ? 3.545 18.859 7.754 1 97.81 220 ASP A O 1
ATOM 1709 N N . VAL A 1 221 ? 3.004 21.031 7.762 1 98.56 221 VAL A N 1
ATOM 1710 C CA . VAL A 1 221 ? 4.395 21.438 7.609 1 98.56 221 VAL A CA 1
ATOM 1711 C C . VAL A 1 221 ? 5.156 21.188 8.906 1 98.56 221 VAL A C 1
ATOM 1713 O O . VAL A 1 221 ? 6.387 21.078 8.906 1 98.56 221 VAL A O 1
ATOM 1716 N N . ASP A 1 222 ? 4.434 21.094 10.047 1 98.38 222 ASP A N 1
ATOM 1717 C CA . ASP A 1 222 ? 5.102 20.844 11.312 1 98.38 222 ASP A CA 1
ATOM 1718 C C . ASP A 1 222 ? 5.191 19.344 11.594 1 98.38 222 ASP A C 1
ATOM 1720 O O . ASP A 1 222 ? 5.156 18.922 12.75 1 98.38 222 ASP A O 1
ATOM 1724 N N . VAL A 1 223 ? 5.191 18.5 10.602 1 98.69 223 VAL A N 1
ATOM 1725 C CA . VAL A 1 223 ? 5.539 17.094 10.625 1 98.69 223 VAL A CA 1
ATOM 1726 C C . VAL A 1 223 ? 6.922 16.891 10.008 1 98.69 223 VAL A C 1
ATOM 1728 O O . VAL A 1 223 ? 7.125 17.156 8.82 1 98.69 223 VAL A O 1
ATOM 1731 N N . VAL A 1 224 ? 7.867 16.422 10.758 1 98.69 224 VAL A N 1
ATOM 1732 C CA . VAL A 1 224 ? 9.164 16.109 10.172 1 98.69 224 VAL A CA 1
ATOM 1733 C C . VAL A 1 224 ? 9.188 14.648 9.703 1 98.69 224 VAL A C 1
ATOM 1735 O O . VAL A 1 224 ? 8.586 13.781 10.336 1 98.69 224 VAL A O 1
ATOM 1738 N N . TRP A 1 225 ? 9.867 14.422 8.641 1 98.69 225 TRP A N 1
ATOM 1739 C CA . TRP A 1 225 ? 9.938 13.117 7.992 1 98.69 225 TRP A CA 1
ATOM 1740 C C . TRP A 1 225 ? 11.273 12.438 8.297 1 98.69 225 TRP A C 1
ATOM 1742 O O . TRP A 1 225 ? 12.336 13.047 8.156 1 98.69 225 TRP A O 1
ATOM 1752 N N . LEU A 1 226 ? 11.203 11.164 8.672 1 98.56 226 LEU A N 1
ATOM 1753 C CA . LEU A 1 226 ? 12.398 10.438 9.102 1 98.56 226 LEU A CA 1
ATOM 1754 C C . LEU A 1 226 ? 12.648 9.234 8.203 1 98.56 226 LEU A C 1
ATOM 1756 O O . LEU A 1 226 ? 13.805 8.891 7.93 1 98.56 226 LEU A O 1
ATOM 1760 N N . ARG A 1 227 ? 11.625 8.578 7.781 1 97.81 227 ARG A N 1
ATOM 1761 C CA . ARG A 1 227 ? 11.672 7.434 6.879 1 97.81 227 ARG A CA 1
ATOM 1762 C C . ARG A 1 227 ? 10.508 7.461 5.895 1 97.81 227 ARG A C 1
ATOM 1764 O O . ARG A 1 227 ? 9.641 8.328 5.98 1 97.81 227 ARG A O 1
ATOM 1771 N N . ASP A 1 228 ? 10.539 6.57 4.941 1 96.69 228 ASP A N 1
ATOM 1772 C CA . ASP A 1 228 ? 9.547 6.523 3.871 1 96.69 228 ASP A CA 1
ATOM 1773 C C . ASP A 1 228 ? 8.195 6.031 4.395 1 96.69 228 ASP A C 1
ATOM 1775 O O . ASP A 1 228 ? 8.047 4.855 4.723 1 96.69 228 ASP A O 1
ATOM 1779 N N . PRO A 1 229 ? 7.242 6.922 4.441 1 97.56 229 PRO A N 1
ATOM 1780 C CA . PRO A 1 229 ? 5.938 6.5 4.949 1 97.56 229 PRO A CA 1
ATOM 1781 C C . PRO A 1 229 ? 5.215 5.543 4.004 1 97.56 229 PRO A C 1
ATOM 1783 O O . PRO A 1 229 ? 4.367 4.758 4.438 1 97.56 229 PRO A O 1
ATOM 1786 N N . PHE A 1 230 ? 5.469 5.574 2.756 1 96.69 230 PHE A N 1
ATOM 1787 C CA . PHE A 1 230 ? 4.738 4.832 1.735 1 96.69 230 PHE A CA 1
ATOM 1788 C C . PHE A 1 230 ? 4.98 3.336 1.88 1 96.69 230 PHE A C 1
ATOM 1790 O O . PHE A 1 230 ? 4.219 2.525 1.346 1 96.69 230 PHE A O 1
ATOM 1797 N N . ARG A 1 231 ? 5.996 2.955 2.609 1 93.81 231 ARG A N 1
ATOM 1798 C CA . ARG A 1 231 ? 6.289 1.549 2.867 1 93.81 231 ARG A CA 1
ATOM 1799 C C . ARG A 1 231 ? 5.266 0.946 3.828 1 93.81 231 ARG A C 1
ATOM 1801 O O . ARG A 1 231 ? 5.145 -0.276 3.922 1 93.81 231 ARG A O 1
ATOM 1808 N N . HIS A 1 232 ? 4.535 1.821 4.492 1 94.94 232 HIS A N 1
ATOM 1809 C CA . HIS A 1 232 ? 3.662 1.359 5.562 1 94.94 232 HIS A CA 1
ATOM 1810 C C . HIS A 1 232 ? 2.205 1.706 5.277 1 94.94 232 HIS A C 1
ATOM 1812 O O . HIS A 1 232 ? 1.36 1.652 6.176 1 94.94 232 HIS A O 1
ATOM 1818 N N . ILE A 1 233 ? 1.94 2.105 4.125 1 96.62 233 ILE A N 1
ATOM 1819 C CA . ILE A 1 233 ? 0.585 2.35 3.643 1 96.62 233 ILE A CA 1
ATOM 1820 C C . ILE A 1 233 ? 0.187 1.256 2.654 1 96.62 233 ILE A C 1
ATOM 1822 O O . ILE A 1 233 ? 0.852 1.06 1.634 1 96.62 233 ILE A O 1
ATOM 1826 N N . GLY A 1 234 ? -0.898 0.551 3.025 1 94.94 234 GLY A N 1
ATOM 1827 C CA . GLY A 1 234 ? -1.331 -0.572 2.209 1 94.94 234 GLY A CA 1
ATOM 1828 C C . GLY A 1 234 ? -2.078 -0.148 0.958 1 94.94 234 GLY A C 1
ATOM 1829 O O . GLY A 1 234 ? -2.82 0.836 0.976 1 94.94 234 GLY A O 1
ATOM 1830 N N . VAL A 1 235 ? -1.947 -0.934 -0.11 1 95.38 235 VAL A N 1
ATOM 1831 C CA . VAL A 1 235 ? -2.631 -0.649 -1.367 1 95.38 235 VAL A CA 1
ATOM 1832 C C . VAL A 1 235 ? -4.137 -0.855 -1.195 1 95.38 235 VAL A C 1
ATOM 1834 O O . VAL A 1 235 ? -4.934 -0.338 -1.982 1 95.38 235 VAL A O 1
ATOM 1837 N N . HIS A 1 236 ? -4.531 -1.563 -0.128 1 93.44 236 HIS A N 1
ATOM 1838 C CA . HIS A 1 236 ? -5.941 -1.833 0.125 1 93.44 236 HIS A CA 1
ATOM 1839 C C . HIS A 1 236 ? -6.688 -0.558 0.508 1 93.44 236 HIS A C 1
ATOM 1841 O O . HIS A 1 236 ? -7.895 -0.452 0.292 1 93.44 236 HIS A O 1
ATOM 1847 N N . ALA A 1 237 ? -5.996 0.379 1.066 1 96.06 237 ALA A N 1
ATOM 1848 C CA . ALA A 1 237 ? -6.625 1.522 1.723 1 96.06 237 ALA A CA 1
ATOM 1849 C C . ALA A 1 237 ? -7.035 2.58 0.704 1 96.06 237 ALA A C 1
ATOM 1851 O O . ALA A 1 237 ? -6.285 2.885 -0.225 1 96.06 237 ALA A O 1
ATOM 1852 N N . ASP A 1 238 ? -8.266 3.061 0.887 1 97.56 238 ASP A N 1
ATOM 1853 C CA . ASP A 1 238 ? -8.656 4.281 0.192 1 97.56 238 ASP A CA 1
ATOM 1854 C C . ASP A 1 238 ? -8 5.508 0.823 1 97.56 238 ASP A C 1
ATOM 1856 O O . ASP A 1 238 ? -7.578 6.422 0.116 1 97.56 238 ASP A O 1
ATOM 1860 N N . MET A 1 239 ? -7.941 5.438 2.111 1 98.44 239 MET A N 1
ATOM 1861 C CA . MET A 1 239 ? -7.312 6.5 2.895 1 98.44 239 MET A CA 1
ATOM 1862 C C . MET A 1 239 ? -6.52 5.918 4.059 1 98.44 239 MET A C 1
ATOM 1864 O O . MET A 1 239 ? -7.02 5.062 4.793 1 98.44 239 MET A O 1
ATOM 1868 N N . ALA A 1 240 ? -5.289 6.301 4.16 1 98.62 240 ALA A N 1
ATOM 1869 C CA . ALA A 1 240 ? -4.48 6.062 5.352 1 98.62 240 ALA A CA 1
ATOM 1870 C C . ALA A 1 240 ? -4.27 7.355 6.141 1 98.62 240 ALA A C 1
ATOM 1872 O O . ALA A 1 240 ? -3.928 8.391 5.562 1 98.62 240 ALA A O 1
ATOM 1873 N N . VAL A 1 241 ? -4.484 7.289 7.426 1 98.69 241 VAL A N 1
ATOM 1874 C CA . VAL A 1 241 ? -4.488 8.539 8.18 1 98.69 241 VAL A CA 1
ATOM 1875 C C . VAL A 1 241 ? -3.779 8.344 9.516 1 98.69 241 VAL A C 1
ATOM 1877 O O . VAL A 1 241 ? -3.961 7.32 10.172 1 98.69 241 VAL A O 1
ATOM 1880 N N . SER A 1 242 ? -2.99 9.32 9.891 1 98.25 242 SER A N 1
ATOM 1881 C CA . SER A 1 242 ? -2.33 9.289 11.195 1 98.25 242 SER A CA 1
ATOM 1882 C C . SER A 1 242 ? -3.34 9.422 12.328 1 98.25 242 SER A C 1
ATOM 1884 O O . SER A 1 242 ? -4.484 9.828 12.102 1 98.25 242 SER A O 1
ATOM 1886 N N . CYS A 1 243 ? -2.857 9.039 13.516 1 97 243 CYS A N 1
ATOM 1887 C CA . CYS A 1 243 ? -3.734 9.062 14.68 1 97 243 CYS A CA 1
ATOM 1888 C C . CYS A 1 243 ? -3.086 9.82 15.836 1 97 243 CYS A C 1
ATOM 1890 O O . CYS A 1 243 ? -1.876 9.719 16.047 1 97 243 CYS A O 1
ATOM 189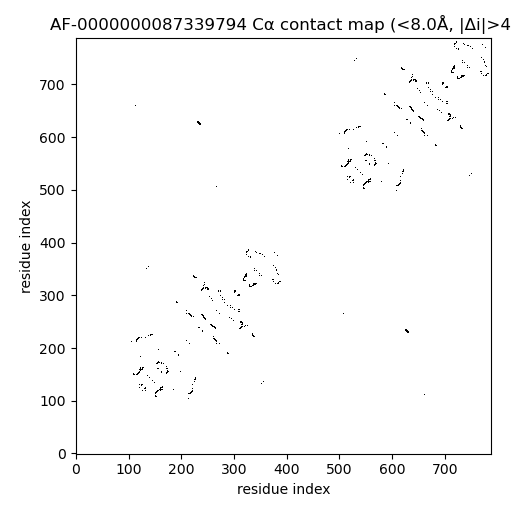2 N N . ASP A 1 244 ? -3.914 10.555 16.531 1 94.12 244 ASP A N 1
ATOM 1893 C CA . ASP A 1 244 ? -3.479 11.016 17.844 1 94.12 244 ASP A CA 1
ATOM 1894 C C . ASP A 1 244 ? -3.463 9.867 18.859 1 94.12 244 ASP A C 1
ATOM 1896 O O . ASP A 1 244 ? -2.562 9.781 19.688 1 94.12 244 ASP A O 1
ATOM 1900 N N . ILE A 1 245 ? -4.477 9.109 18.734 1 93.81 245 ILE A N 1
ATOM 1901 C CA . ILE A 1 245 ? -4.582 7.891 19.516 1 93.81 245 ILE A CA 1
ATOM 1902 C C . ILE A 1 245 ? -4.793 6.691 18.609 1 93.81 245 ILE A C 1
ATOM 1904 O O . ILE A 1 245 ? -5.699 6.688 17.766 1 93.81 245 ILE A O 1
ATOM 1908 N N . TYR A 1 246 ? -3.996 5.719 18.75 1 96.25 246 TYR A N 1
ATOM 1909 C CA . TYR A 1 246 ? -4.059 4.484 17.969 1 96.25 246 TYR A CA 1
ATOM 1910 C C . TYR A 1 246 ? -4.508 3.318 18.844 1 96.25 246 TYR A C 1
ATOM 1912 O O . TYR A 1 246 ? -3.953 3.09 19.922 1 96.25 246 TYR A O 1
ATOM 1920 N N . SER A 1 247 ? -5.426 2.543 18.453 1 94.81 247 SER A N 1
ATOM 1921 C CA . SER A 1 247 ? -6.062 1.498 19.234 1 94.81 247 SER A CA 1
ATOM 1922 C C . SER A 1 247 ? -5.238 0.216 19.234 1 94.81 247 SER A C 1
ATOM 1924 O O . SER A 1 247 ? -5.461 -0.679 20.047 1 94.81 247 SER A O 1
ATOM 1926 N N . GLY A 1 248 ? -4.297 0.099 18.281 1 93.38 248 GLY A N 1
ATOM 1927 C CA . GLY A 1 248 ? -3.58 -1.149 18.078 1 93.38 248 GLY A CA 1
ATOM 1928 C C . GLY A 1 248 ? -4.074 -1.928 16.875 1 93.38 248 GLY A C 1
ATOM 1929 O O . GLY A 1 248 ? -3.457 -2.912 16.469 1 93.38 248 GLY A O 1
ATOM 1930 N N . ASP A 1 249 ? -5.121 -1.48 16.328 1 93.81 249 ASP A N 1
ATOM 1931 C CA . ASP A 1 249 ? -5.73 -2.113 15.156 1 93.81 249 ASP A CA 1
ATOM 1932 C C . ASP A 1 249 ? -5.93 -1.103 14.023 1 93.81 249 ASP A C 1
ATOM 1934 O O . ASP A 1 249 ? -6.773 -0.208 14.133 1 93.81 249 ASP A O 1
ATOM 1938 N N . ALA A 1 250 ? -5.246 -1.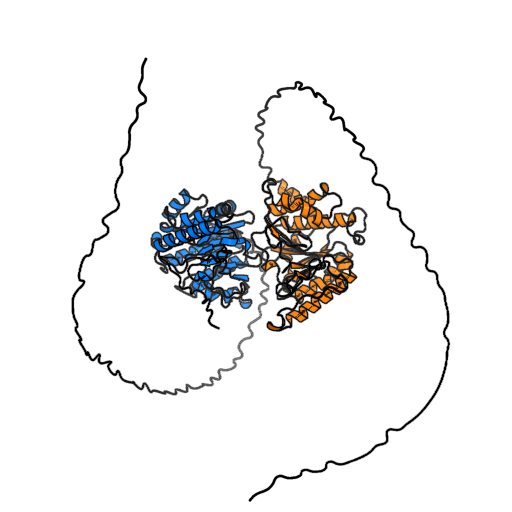297 12.961 1 95.44 250 ALA A N 1
ATOM 1939 C CA . ALA A 1 250 ? -5.199 -0.335 11.859 1 95.44 250 ALA A CA 1
ATOM 1940 C C . ALA A 1 250 ? -6.555 -0.22 11.172 1 95.44 250 ALA A C 1
ATOM 1942 O O . ALA A 1 250 ? -6.812 0.747 10.453 1 95.44 250 ALA A O 1
ATOM 1943 N N . ASP A 1 251 ? -7.477 -1.16 11.422 1 92.75 251 ASP A N 1
ATOM 1944 C CA . ASP A 1 251 ? -8.742 -1.199 10.688 1 92.75 251 ASP A CA 1
ATOM 1945 C C . ASP A 1 251 ? -9.906 -0.76 11.578 1 92.75 251 ASP A C 1
ATOM 1947 O O . ASP A 1 251 ? -11.016 -0.538 11.086 1 92.75 251 ASP A O 1
ATOM 1951 N N . ALA A 1 252 ? -9.609 -0.612 12.812 1 94.94 252 ALA A N 1
ATOM 1952 C CA . ALA A 1 252 ? -10.703 -0.372 13.758 1 94.94 252 ALA A CA 1
ATOM 1953 C C . ALA A 1 252 ? -11.141 1.088 13.727 1 94.94 252 ALA A C 1
ATOM 1955 O O . ALA A 1 252 ? -10.352 1.989 14.008 1 94.94 252 ALA A O 1
ATOM 1956 N N . LEU A 1 253 ? -12.383 1.264 13.406 1 95.94 253 LEU A N 1
ATOM 1957 C CA . LEU A 1 253 ? -12.914 2.621 13.445 1 95.94 253 LEU A CA 1
ATOM 1958 C C . LEU A 1 253 ? -12.992 3.129 14.883 1 95.94 253 LEU A C 1
ATOM 1960 O O . LEU A 1 253 ? -12.719 4.301 15.148 1 95.94 253 LEU A O 1
ATOM 1964 N N . ASP A 1 254 ? -13.398 2.205 15.711 1 95.69 254 ASP A N 1
ATOM 1965 C CA . ASP A 1 254 ? -13.5 2.572 17.109 1 95.69 254 ASP A CA 1
ATOM 1966 C C . ASP A 1 254 ? -12.148 2.471 17.812 1 95.69 254 ASP A C 1
ATOM 1968 O O . ASP A 1 254 ? -11.375 1.546 17.547 1 95.69 254 ASP A O 1
ATOM 1972 N N . GLY A 1 255 ? -11.891 3.383 18.641 1 95.38 255 GLY A N 1
ATOM 1973 C CA . GLY A 1 255 ? -10.656 3.385 19.406 1 95.38 255 GLY A CA 1
ATOM 1974 C C . GLY A 1 255 ? -9.555 4.207 18.766 1 95.38 255 GLY A C 1
ATOM 1975 O O . GLY A 1 255 ? -8.633 4.66 19.438 1 95.38 255 GLY A O 1
ATOM 1976 N N . ASN A 1 256 ? -9.641 4.258 17.453 1 96.81 256 ASN A N 1
ATOM 1977 C CA . ASN A 1 256 ? -8.703 5.141 16.766 1 96.81 256 ASN A CA 1
ATOM 1978 C C . ASN A 1 256 ? -9.234 6.57 16.672 1 96.81 256 ASN A C 1
ATOM 1980 O O . ASN A 1 256 ? -10.422 6.781 16.438 1 96.81 256 ASN A O 1
ATOM 1984 N N . TRP A 1 257 ? -8.367 7.527 16.969 1 96.19 257 TRP A N 1
ATOM 1985 C CA . TRP A 1 257 ? -8.68 8.945 16.844 1 96.19 257 TRP A CA 1
ATOM 1986 C C . TRP A 1 257 ? -7.754 9.609 15.828 1 96.19 257 TRP A C 1
ATOM 1988 O O . TRP A 1 257 ? -6.68 10.102 16.172 1 96.19 257 TRP A O 1
ATOM 1998 N N . PRO A 1 258 ? -8.164 9.656 14.594 1 96.81 258 PRO A N 1
ATOM 1999 C CA . PRO A 1 258 ? -7.324 10.172 13.516 1 96.81 258 PRO A CA 1
ATOM 2000 C C . PRO A 1 258 ? -7.043 11.672 13.656 1 96.81 258 PRO A C 1
ATOM 2002 O O . PRO A 1 258 ? -7.891 12.414 14.148 1 96.81 258 PRO A O 1
ATOM 2005 N N . ASN A 1 259 ? -5.855 12.055 13.359 1 95.62 259 ASN A N 1
ATOM 2006 C CA . ASN A 1 259 ? -5.422 13.438 13.164 1 95.62 259 ASN A CA 1
ATOM 2007 C C . ASN A 1 259 ? -5.219 13.758 11.688 1 95.62 259 ASN A C 1
ATOM 2009 O O . ASN A 1 259 ? -4.566 13 10.969 1 95.62 259 ASN A O 1
ATOM 2013 N N . THR A 1 260 ? -5.754 14.82 11.18 1 95.75 260 THR A N 1
ATOM 2014 C CA . THR A 1 260 ? -5.77 15.094 9.75 1 95.75 260 THR A CA 1
ATOM 2015 C C . THR A 1 260 ? -4.562 15.938 9.344 1 95.75 260 THR A C 1
ATOM 2017 O O . THR A 1 260 ? -4.652 16.766 8.438 1 95.75 260 THR A O 1
ATOM 2020 N N . GLY A 1 261 ? -3.439 15.852 10.094 1 97.31 261 GLY A N 1
ATOM 2021 C CA . GLY A 1 261 ? -2.201 16.516 9.727 1 97.31 261 GLY A CA 1
ATOM 2022 C C . GLY A 1 261 ? -1.324 15.688 8.812 1 97.31 261 GLY A C 1
ATOM 2023 O O . GLY A 1 261 ? -0.339 16.188 8.266 1 97.31 261 GLY A O 1
ATOM 2024 N N . PHE A 1 262 ? -1.644 14.414 8.68 1 98.62 262 PHE A N 1
ATOM 2025 C CA . PHE A 1 262 ? -0.891 13.492 7.84 1 98.62 262 PHE A CA 1
ATOM 2026 C C . PHE A 1 262 ? -1.79 12.367 7.324 1 98.62 262 PHE A C 1
ATOM 2028 O O . PHE A 1 262 ? -2.258 11.539 8.102 1 98.62 262 PHE A O 1
ATOM 2035 N N . TYR A 1 263 ? -2.074 12.344 6.043 1 98.69 263 TYR A N 1
ATOM 2036 C CA . TYR A 1 263 ? -2.895 11.266 5.508 1 98.69 263 TYR A CA 1
ATOM 2037 C C . TYR A 1 263 ? -2.67 11.102 4.008 1 98.69 263 TYR A C 1
ATOM 2039 O O . TYR A 1 263 ? -2.316 12.062 3.32 1 98.69 263 TYR A O 1
ATOM 2047 N N . TYR A 1 264 ? -2.781 9.93 3.609 1 98.75 264 TYR A N 1
ATOM 2048 C CA . TYR A 1 264 ? -2.721 9.523 2.209 1 98.75 264 TYR A CA 1
ATOM 2049 C C . TYR A 1 264 ? -4.109 9.203 1.672 1 98.75 264 TYR A C 1
ATOM 2051 O O . TYR A 1 264 ? -4.914 8.57 2.355 1 98.75 264 TYR A O 1
ATOM 2059 N N . VAL A 1 265 ? -4.406 9.648 0.439 1 98.75 265 VAL A N 1
ATOM 2060 C CA . VAL A 1 265 ? -5.676 9.344 -0.215 1 98.75 265 VAL A CA 1
ATOM 2061 C C . VAL A 1 265 ? -5.418 8.875 -1.646 1 98.75 265 VAL A C 1
ATOM 2063 O O . VAL A 1 265 ? -4.738 9.562 -2.416 1 98.75 265 VAL A O 1
ATOM 2066 N N . LYS A 1 266 ? -5.965 7.711 -1.902 1 97.38 266 LYS A N 1
ATOM 2067 C CA . LYS A 1 266 ? -5.852 7.117 -3.232 1 97.38 266 LYS A CA 1
ATOM 2068 C C . LYS A 1 266 ? -6.836 7.766 -4.203 1 97.38 266 LYS A C 1
ATOM 2070 O O . LYS A 1 266 ? -7.992 8.008 -3.857 1 97.38 266 LYS A O 1
ATOM 2075 N N . ALA A 1 267 ? -6.391 8.031 -5.457 1 96.5 267 ALA A N 1
ATOM 2076 C CA . ALA A 1 267 ? -7.258 8.68 -6.434 1 96.5 267 ALA A CA 1
ATOM 2077 C C . ALA A 1 267 ? -8.258 7.691 -7.027 1 96.5 267 ALA A C 1
ATOM 2079 O O . ALA A 1 267 ? -7.898 6.867 -7.867 1 96.5 267 ALA A O 1
ATOM 2080 N N . THR A 1 268 ? -9.469 7.699 -6.629 1 95.38 268 THR A N 1
ATOM 2081 C CA . THR A 1 268 ? -10.602 6.945 -7.156 1 95.38 268 THR A CA 1
ATOM 2082 C C . THR A 1 268 ? -11.883 7.777 -7.098 1 95.38 268 THR A C 1
ATOM 2084 O O . THR A 1 268 ? -11.914 8.828 -6.461 1 95.38 268 THR A O 1
ATOM 2087 N N . ALA A 1 269 ? -12.883 7.312 -7.785 1 94.25 269 ALA A N 1
ATOM 2088 C CA . ALA A 1 269 ? -14.18 7.992 -7.695 1 94.25 269 ALA A CA 1
ATOM 2089 C C . ALA A 1 269 ? -14.703 7.973 -6.266 1 94.25 269 ALA A C 1
ATOM 2091 O O . ALA A 1 269 ? -15.336 8.938 -5.816 1 94.25 269 ALA A O 1
ATOM 2092 N N . ARG A 1 270 ? -14.414 6.918 -5.59 1 95.69 270 ARG A N 1
ATOM 2093 C CA . ARG A 1 270 ? -14.867 6.746 -4.211 1 95.69 270 ARG A CA 1
ATOM 2094 C C . ARG A 1 270 ? -14.258 7.809 -3.301 1 95.69 270 ARG A C 1
ATOM 2096 O O . ARG A 1 270 ? -14.961 8.43 -2.502 1 95.69 270 ARG A O 1
ATOM 2103 N N . THR A 1 271 ? -13.008 8.07 -3.453 1 97.75 271 THR A N 1
ATOM 2104 C CA . THR A 1 271 ? -12.336 9.016 -2.564 1 97.75 271 THR A CA 1
ATOM 2105 C C . THR A 1 271 ? -12.656 10.453 -2.965 1 97.75 271 THR A C 1
ATOM 2107 O O . THR A 1 271 ? -12.648 11.352 -2.123 1 97.75 271 THR A O 1
ATOM 2110 N N . VAL A 1 272 ? -12.922 10.695 -4.234 1 97.56 272 VAL A N 1
ATOM 2111 C CA . VAL A 1 272 ? -13.438 12 -4.633 1 97.56 272 VAL A CA 1
ATOM 2112 C C . VAL A 1 272 ? -14.75 12.289 -3.914 1 97.56 272 VAL A C 1
ATOM 2114 O O . VAL A 1 272 ? -14.938 13.367 -3.352 1 97.56 272 VAL A O 1
ATOM 2117 N N . GLU A 1 273 ? -15.578 11.297 -3.926 1 96.62 273 GLU A N 1
ATOM 2118 C CA . GLU A 1 273 ? -16.859 11.43 -3.238 1 96.62 273 GLU A CA 1
ATOM 2119 C C . GLU A 1 273 ? -16.656 11.578 -1.732 1 96.62 273 GLU A C 1
ATOM 2121 O O . GLU A 1 273 ? -17.375 12.352 -1.084 1 96.62 273 GLU A O 1
ATOM 2126 N N . MET A 1 274 ? -15.734 10.867 -1.188 1 97.69 274 MET A N 1
ATOM 2127 C CA . MET A 1 274 ? -15.414 11 0.23 1 97.69 274 MET A CA 1
ATOM 2128 C C . MET A 1 274 ? -15.062 12.445 0.576 1 97.69 274 MET A C 1
ATOM 2130 O O . MET A 1 274 ? -15.57 12.992 1.554 1 97.69 274 MET A O 1
ATOM 2134 N N . MET A 1 275 ? -14.188 13.062 -0.235 1 97.5 275 MET A N 1
ATOM 2135 C CA . MET A 1 275 ? -13.781 14.445 0.008 1 97.5 275 MET A CA 1
ATOM 2136 C C . MET A 1 275 ? -14.977 15.391 -0.077 1 97.5 275 MET A C 1
ATOM 2138 O O . MET A 1 275 ? -15.102 16.328 0.72 1 97.5 275 MET A O 1
ATOM 2142 N N . ARG A 1 276 ? -15.82 15.133 -1.034 1 95.88 276 ARG A N 1
ATOM 2143 C CA . ARG A 1 276 ? -17.031 15.938 -1.18 1 95.88 276 ARG A CA 1
ATOM 2144 C C . ARG A 1 276 ? -17.891 15.852 0.069 1 95.88 276 ARG A C 1
ATOM 2146 O O . ARG A 1 276 ? -18.359 16.875 0.586 1 95.88 276 ARG A O 1
ATOM 2153 N N . ARG A 1 277 ? -18.109 14.695 0.553 1 96.06 277 ARG A N 1
ATOM 2154 C CA . ARG A 1 277 ? -18.938 14.492 1.731 1 96.06 277 ARG A CA 1
ATOM 2155 C C . ARG A 1 277 ? -18.297 15.086 2.975 1 96.06 277 ARG A C 1
ATOM 2157 O O . ARG A 1 277 ? -18.984 15.648 3.832 1 96.06 277 ARG A O 1
ATOM 2164 N N . TRP A 1 278 ? -17 14.914 3.072 1 96.75 278 TRP A N 1
ATOM 2165 C CA . TRP A 1 278 ? -16.266 15.508 4.184 1 96.75 278 TRP A CA 1
ATOM 2166 C C . TRP A 1 278 ? -16.438 17.016 4.195 1 96.75 278 TRP A C 1
ATOM 2168 O O . TRP A 1 278 ? -16.797 17.609 5.223 1 96.75 278 TRP A O 1
ATOM 2178 N N . ARG A 1 279 ? -16.297 17.672 3.084 1 94.38 279 ARG A N 1
ATOM 2179 C CA . ARG A 1 279 ? -16.484 19.125 2.984 1 94.38 279 ARG A CA 1
ATOM 2180 C C . ARG A 1 279 ? -17.922 19.516 3.266 1 94.38 279 ARG A C 1
ATOM 2182 O O . ARG A 1 279 ? -18.188 20.5 3.967 1 94.38 279 ARG A O 1
ATOM 2189 N N . ALA A 1 280 ? -18.844 18.75 2.773 1 93.81 280 ALA A N 1
ATOM 2190 C CA . ALA A 1 280 ? -20.25 19.047 2.947 1 93.81 280 ALA A CA 1
ATOM 2191 C C . ALA A 1 280 ? -20.672 18.906 4.41 1 93.81 280 ALA A C 1
ATOM 2193 O O . ALA A 1 280 ? -21.625 19.547 4.855 1 93.81 280 ALA A O 1
ATOM 2194 N N . ALA A 1 281 ? -20 18.094 5.129 1 94.81 281 ALA A N 1
ATOM 2195 C CA . ALA A 1 281 ? -20.344 17.844 6.527 1 94.81 281 ALA A CA 1
ATOM 2196 C C . ALA A 1 281 ? -20.125 19.094 7.371 1 94.81 281 ALA A C 1
ATOM 2198 O O . ALA A 1 281 ? -20.609 19.188 8.508 1 94.81 281 ALA A O 1
ATOM 2199 N N . ARG A 1 282 ? -19.422 20.078 6.844 1 91.06 282 ARG A N 1
ATOM 2200 C CA . ARG A 1 282 ? -19.203 21.328 7.555 1 91.06 282 ARG A CA 1
ATOM 2201 C C . ARG A 1 282 ? -20.531 22 7.91 1 91.06 282 ARG A C 1
ATOM 2203 O O . ARG A 1 282 ? -20.625 22.719 8.906 1 91.06 282 ARG A O 1
ATOM 2210 N N . TRP A 1 283 ? -21.547 21.719 7.102 1 90.75 283 TRP A N 1
ATOM 2211 C CA . TRP A 1 283 ? -22.844 22.344 7.328 1 90.75 283 TRP A CA 1
ATOM 2212 C C . TRP A 1 283 ? -23.594 21.625 8.445 1 90.75 283 TRP A C 1
ATOM 2214 O O . TRP A 1 283 ? -24.422 22.234 9.125 1 90.75 283 TRP A O 1
ATOM 2224 N N . ARG A 1 284 ? -23.297 20.375 8.672 1 92.69 284 ARG A N 1
ATOM 2225 C CA . ARG A 1 284 ? -23.891 19.609 9.75 1 92.69 284 ARG A CA 1
ATOM 2226 C C . ARG A 1 284 ? -23.234 19.922 11.094 1 92.69 284 ARG A C 1
ATOM 2228 O O . ARG A 1 284 ? -23.859 19.75 12.148 1 92.69 284 ARG A O 1
ATOM 2235 N N . PHE A 1 285 ? -22.016 20.344 11.047 1 90.75 285 PHE A N 1
ATOM 2236 C CA . PHE A 1 285 ? -21.25 20.641 12.258 1 90.75 285 PHE A CA 1
ATOM 2237 C C . PHE A 1 285 ? -20.609 22.016 12.18 1 90.75 285 PHE A C 1
ATOM 2239 O O . PHE A 1 285 ? -19.375 22.141 12.18 1 90.75 285 PHE A O 1
ATOM 2246 N N . PRO A 1 286 ? -21.484 22.953 12.297 1 83.75 286 PRO A N 1
ATOM 2247 C CA . PRO A 1 286 ? -20.953 24.297 12.117 1 83.75 286 PRO A CA 1
ATOM 2248 C C . PRO A 1 286 ? -19.922 24.672 13.188 1 83.75 286 PRO A C 1
ATOM 2250 O O . PRO A 1 286 ? -20.062 24.266 14.344 1 83.75 286 PRO A O 1
ATOM 2253 N N . ARG A 1 287 ? -18.812 25.328 12.898 1 82.44 287 ARG A N 1
ATOM 2254 C CA . ARG A 1 287 ? -17.766 25.875 13.758 1 82.44 287 ARG A CA 1
ATOM 2255 C C . ARG A 1 287 ? -16.75 24.812 14.156 1 82.44 287 ARG A C 1
ATOM 2257 O O . ARG A 1 287 ? -15.758 25.109 14.812 1 82.44 287 ARG A O 1
ATOM 2264 N N . ALA A 1 288 ? -17.125 23.562 13.812 1 86.56 288 ALA A N 1
ATOM 2265 C CA . ALA A 1 288 ? -16.172 22.5 14.125 1 86.56 288 ALA A CA 1
ATOM 2266 C C . ALA A 1 288 ? -15.023 22.484 13.125 1 86.56 288 ALA A C 1
ATOM 2268 O O . ALA A 1 288 ? -15.203 22.812 11.953 1 86.56 288 ALA A O 1
ATOM 2269 N N . HIS A 1 289 ? -13.867 22.109 13.641 1 88.06 289 HIS A N 1
ATOM 2270 C CA . HIS A 1 289 ? -12.68 21.906 12.805 1 88.06 289 HIS A CA 1
ATOM 2271 C C . HIS A 1 289 ? -12.828 20.672 11.938 1 88.06 289 HIS A C 1
ATOM 2273 O O . HIS A 1 289 ? -13.531 19.734 12.305 1 88.06 289 HIS A O 1
ATOM 2279 N N . GLU A 1 290 ? -12.148 20.734 10.75 1 92.12 290 GLU A N 1
ATOM 2280 C CA . GLU A 1 290 ? -12.289 19.656 9.781 1 92.12 290 GLU A CA 1
ATOM 2281 C C . GLU A 1 290 ? -11.898 18.312 10.398 1 92.12 290 GLU A C 1
ATOM 2283 O O . GLU A 1 290 ? -12.477 17.281 10.055 1 92.12 290 GLU A O 1
ATOM 2288 N N . GLN A 1 291 ? -10.898 18.266 11.297 1 93.31 291 GLN A N 1
ATOM 2289 C CA . GLN A 1 291 ? -10.508 17.031 11.961 1 93.31 291 GLN A CA 1
ATOM 2290 C C . GLN A 1 291 ? -11.641 16.5 12.836 1 93.31 291 GLN A C 1
ATOM 2292 O O . GLN A 1 291 ? -11.914 15.297 12.844 1 93.31 291 GLN A O 1
ATOM 2297 N N . THR A 1 292 ? -12.195 17.375 13.633 1 93.94 292 THR A N 1
ATOM 2298 C CA . THR A 1 292 ? -13.32 17 14.477 1 93.94 292 THR A CA 1
ATOM 2299 C C . THR A 1 292 ? -14.461 16.438 13.633 1 93.94 292 THR A C 1
ATOM 2301 O O . THR A 1 292 ? -15.031 15.398 13.977 1 93.94 292 THR A O 1
ATOM 2304 N N . ILE A 1 293 ? -14.75 17.156 12.594 1 95.44 293 ILE A N 1
ATOM 2305 C CA . ILE A 1 293 ? -15.82 16.719 11.711 1 95.44 293 ILE A CA 1
ATOM 2306 C C . ILE A 1 293 ? -15.484 15.344 11.133 1 95.44 293 ILE A C 1
ATOM 2308 O O . ILE A 1 293 ? -16.344 14.453 11.094 1 95.44 293 ILE A O 1
ATOM 2312 N N . PHE A 1 294 ? -14.281 15.156 10.672 1 97.31 294 PHE A N 1
ATOM 2313 C CA . PHE A 1 294 ? -13.859 13.867 10.141 1 97.31 294 PHE A CA 1
ATOM 2314 C C . PHE A 1 294 ? -14.125 12.75 11.141 1 97.31 294 PHE A C 1
ATOM 2316 O O . PHE A 1 294 ? -14.68 11.711 10.789 1 97.31 294 PHE A O 1
ATOM 2323 N N . ASN A 1 295 ? -13.727 12.93 12.406 1 96.75 295 ASN A N 1
ATOM 2324 C CA . ASN A 1 295 ? -13.914 11.93 13.461 1 96.75 295 ASN A CA 1
ATOM 2325 C C . ASN A 1 295 ? -15.391 11.656 13.719 1 96.75 295 ASN A C 1
ATOM 2327 O O . ASN A 1 295 ? -15.766 10.547 14.102 1 96.75 295 ASN A O 1
ATOM 2331 N N . GLN A 1 296 ? -16.219 12.602 13.469 1 95.12 296 GLN A N 1
ATOM 2332 C CA . GLN A 1 296 ? -17.656 12.438 13.656 1 95.12 296 GLN A CA 1
ATOM 2333 C C . GLN A 1 296 ? -18.281 11.617 12.523 1 95.12 296 GLN A C 1
ATOM 2335 O O . GLN A 1 296 ? -19.234 10.875 12.734 1 95.12 296 GLN A O 1
ATOM 2340 N N . ILE A 1 297 ? -17.656 11.703 11.352 1 96.19 297 ILE A N 1
ATOM 2341 C CA . ILE A 1 297 ? -18.375 11.148 10.203 1 96.19 297 ILE A CA 1
ATOM 2342 C C . ILE A 1 297 ? -17.641 9.914 9.695 1 96.19 297 ILE A C 1
ATOM 2344 O O . ILE A 1 297 ? -18.109 9.242 8.766 1 96.19 297 ILE A O 1
ATOM 2348 N N . LYS A 1 298 ? -16.484 9.539 10.195 1 97 298 LYS A N 1
ATOM 2349 C CA . LYS A 1 298 ? -15.688 8.438 9.656 1 97 298 LYS A CA 1
ATOM 2350 C C . LYS A 1 298 ? -16.484 7.141 9.633 1 97 298 LYS A C 1
ATOM 2352 O O . LYS A 1 298 ? -16.344 6.328 8.719 1 97 298 LYS A O 1
ATOM 2357 N N . HIS A 1 299 ? -17.438 6.938 10.625 1 96.38 299 HIS A N 1
ATOM 2358 C CA . HIS A 1 299 ? -18.297 5.754 10.625 1 96.38 299 HIS A CA 1
ATOM 2359 C C . HIS A 1 299 ? -19.25 5.77 9.445 1 96.38 299 HIS A C 1
ATOM 2361 O O . HIS A 1 299 ? -19.453 4.738 8.797 1 96.38 299 HIS A O 1
ATOM 2367 N N . GLU A 1 300 ? -19.797 6.922 9.234 1 95.12 300 GLU A N 1
ATOM 2368 C CA . GLU A 1 300 ? -20.703 7.09 8.109 1 95.12 300 GLU A CA 1
ATOM 2369 C C . GLU A 1 300 ? -20 6.836 6.781 1 95.12 300 GLU A C 1
ATOM 2371 O O . GLU A 1 300 ? -20.531 6.172 5.895 1 95.12 300 GLU A O 1
ATOM 2376 N N . LEU A 1 301 ? -18.797 7.344 6.641 1 96.44 301 LEU A N 1
ATOM 2377 C CA . LEU A 1 301 ? -18.016 7.195 5.422 1 96.44 301 LEU A CA 1
ATOM 2378 C C . LEU A 1 301 ? -17.656 5.734 5.176 1 96.44 301 LEU A C 1
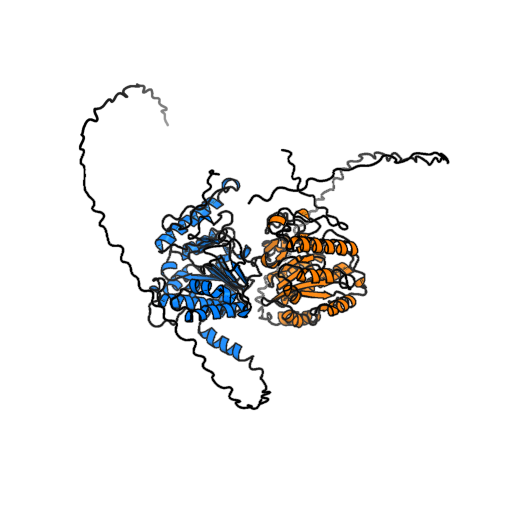ATOM 2380 O O . LEU A 1 301 ? -17.625 5.285 4.027 1 96.44 301 LEU A O 1
ATOM 2384 N N . ALA A 1 302 ? -17.438 4.953 6.238 1 95.44 302 ALA A N 1
ATOM 2385 C CA . ALA A 1 302 ? -17 3.561 6.137 1 95.44 302 ALA A CA 1
ATOM 2386 C C . ALA A 1 302 ? -18.188 2.623 5.984 1 95.44 302 ALA A C 1
ATOM 2388 O O . ALA A 1 302 ? -18.031 1.463 5.598 1 95.44 302 ALA A O 1
ATOM 2389 N N . SER A 1 303 ? -19.375 3.061 6.305 1 91.69 303 SER A N 1
ATOM 2390 C CA . SER A 1 303 ? -20.547 2.209 6.406 1 91.69 303 SER A CA 1
ATOM 2391 C C . SER A 1 303 ? -21.047 1.789 5.027 1 91.69 303 SER A C 1
ATOM 2393 O O . SER A 1 303 ? -20.953 2.561 4.07 1 91.69 303 SER A O 1
ATOM 2395 N N . ALA A 1 304 ? -21.562 0.575 5.039 1 84 304 ALA A N 1
ATOM 2396 C CA . ALA A 1 304 ? -22.234 0.097 3.834 1 84 304 ALA A CA 1
ATOM 2397 C C . ALA A 1 304 ? -23.5 0.892 3.564 1 84 304 ALA A C 1
ATOM 2399 O O . ALA A 1 304 ? -23.844 1.159 2.41 1 84 304 ALA A O 1
ATOM 2400 N N . ASP A 1 305 ? -24.141 1.277 4.559 1 81.25 305 ASP A N 1
ATOM 2401 C CA . ASP A 1 305 ? -25.406 1.985 4.461 1 81.25 305 ASP A CA 1
ATOM 2402 C C . ASP A 1 305 ? -25.234 3.33 3.76 1 81.25 305 ASP A C 1
ATOM 2404 O O . ASP A 1 305 ? -26.125 3.77 3.025 1 81.25 305 ASP A O 1
ATOM 2408 N N . GLY A 1 306 ? -24.094 3.85 3.9 1 79.44 306 GLY A N 1
ATOM 2409 C CA . GLY A 1 306 ? -23.828 5.133 3.268 1 79.44 306 GLY A CA 1
ATOM 2410 C C . GLY A 1 306 ? -23.406 5.012 1.815 1 79.44 306 GLY A C 1
ATOM 2411 O O . GLY A 1 306 ? -23.312 6.012 1.107 1 79.44 306 GLY A O 1
ATOM 2412 N N . GLY A 1 307 ? -23.125 3.832 1.441 1 85.19 307 GLY A N 1
ATOM 2413 C CA . GLY A 1 307 ? -22.859 3.562 0.037 1 85.19 307 GLY A CA 1
ATOM 2414 C C . GLY A 1 307 ? -21.406 3.734 -0.339 1 85.19 307 GLY A C 1
ATOM 2415 O O . GLY A 1 307 ? -20.953 3.244 -1.381 1 85.19 307 GLY A O 1
ATOM 2416 N N . LEU A 1 308 ? -20.625 4.473 0.499 1 91.44 308 LEU A N 1
ATOM 2417 C CA . LEU A 1 308 ? -19.25 4.75 0.097 1 91.44 308 LEU A CA 1
ATOM 2418 C C . LEU A 1 308 ? -18.328 3.582 0.447 1 91.44 308 LEU A C 1
ATOM 2420 O O . LEU A 1 308 ? -17.422 3.258 -0.313 1 91.44 308 LEU A O 1
ATOM 2424 N N . ARG A 1 309 ? -18.531 2.92 1.647 1 92.62 309 ARG A N 1
ATOM 2425 C CA . ARG A 1 309 ? 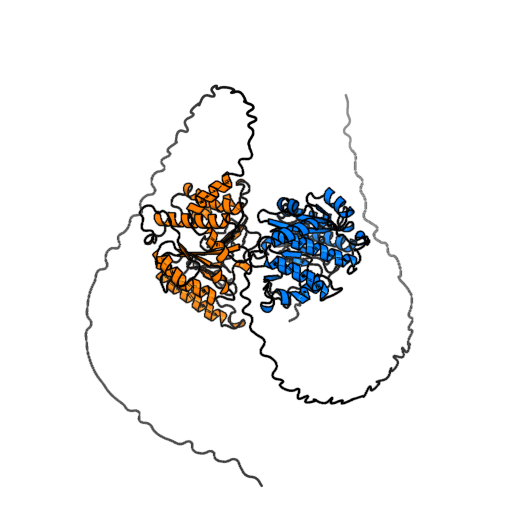-17.734 1.786 2.109 1 92.62 309 ARG A CA 1
ATOM 2426 C C . ARG A 1 309 ? -16.25 2.096 2.037 1 92.62 309 ARG A C 1
ATOM 2428 O O . ARG A 1 309 ? -15.477 1.315 1.481 1 92.62 309 ARG A O 1
ATOM 2435 N N . LEU A 1 310 ? -15.883 3.26 2.525 1 96.06 310 LEU A N 1
ATOM 2436 C CA . LEU A 1 310 ? -14.492 3.686 2.521 1 96.06 310 LEU A CA 1
ATOM 2437 C C . LEU A 1 310 ? -13.625 2.719 3.324 1 96.06 310 LEU A C 1
ATOM 2439 O O . LEU A 1 310 ? -14 2.314 4.426 1 96.06 310 LEU A O 1
ATOM 2443 N N . ARG A 1 311 ? -12.547 2.334 2.812 1 95.06 311 ARG A N 1
ATOM 2444 C CA . ARG A 1 311 ? -11.562 1.516 3.514 1 95.06 311 ARG A CA 1
ATOM 2445 C C . ARG A 1 311 ? -10.469 2.381 4.133 1 95.06 311 ARG A C 1
ATOM 2447 O O . ARG A 1 311 ? -9.633 2.941 3.422 1 95.06 311 ARG A O 1
ATOM 2454 N N . PHE A 1 312 ? -10.43 2.398 5.469 1 97.19 312 PHE A N 1
ATOM 2455 C CA . PHE A 1 312 ? -9.438 3.178 6.203 1 97.19 312 PHE A CA 1
ATOM 2456 C C . PHE A 1 312 ? -8.273 2.299 6.633 1 97.19 312 PHE A C 1
ATOM 2458 O O . PHE A 1 312 ? -8.453 1.116 6.93 1 97.19 312 PHE A O 1
ATOM 2465 N N . GLN A 1 313 ? -7.145 2.914 6.598 1 98.12 313 GLN A N 1
ATOM 2466 C CA . GLN A 1 313 ? -6.016 2.43 7.383 1 98.12 313 GLN A CA 1
ATOM 2467 C C . GLN A 1 313 ? -5.559 3.479 8.398 1 98.12 313 GLN A C 1
ATOM 2469 O O . GLN A 1 313 ? -5.047 4.535 8.016 1 98.12 313 GLN A O 1
ATOM 2474 N N . PHE A 1 314 ? -5.75 3.135 9.664 1 98.25 314 PHE A N 1
ATOM 2475 C CA . PHE A 1 314 ? -5.223 4.016 10.703 1 98.25 314 PHE A CA 1
ATOM 2476 C C . PHE A 1 314 ? -3.756 3.715 10.977 1 98.25 314 PHE A C 1
ATOM 2478 O O . PHE A 1 314 ? -3.385 2.559 11.195 1 98.25 314 PHE A O 1
ATOM 2485 N N . LEU A 1 315 ? -2.969 4.723 10.93 1 98 315 LEU A N 1
ATOM 2486 C CA . LEU A 1 315 ? -1.521 4.535 10.977 1 98 315 LEU A CA 1
ATOM 2487 C C . LEU A 1 315 ? -1.03 4.426 12.414 1 98 315 LEU A C 1
ATOM 2489 O O . LEU A 1 315 ? -1.466 5.184 13.281 1 98 315 LEU A O 1
ATOM 2493 N N . ASP A 1 316 ? -0.175 3.529 12.672 1 96.75 316 ASP A N 1
ATOM 2494 C CA . ASP A 1 316 ? 0.383 3.189 13.977 1 96.75 316 ASP A CA 1
ATOM 2495 C C . ASP A 1 316 ? 1.23 4.336 14.531 1 96.75 316 ASP A C 1
ATOM 2497 O O . ASP A 1 316 ? 2.199 4.758 13.891 1 96.75 316 ASP A O 1
ATOM 2501 N N . THR A 1 317 ? 0.944 4.762 15.719 1 96.56 317 THR A N 1
ATOM 2502 C CA . THR A 1 317 ? 1.676 5.863 16.328 1 96.56 317 THR A CA 1
ATOM 2503 C C . THR A 1 317 ? 3.119 5.461 16.625 1 96.56 317 THR A C 1
ATOM 2505 O O . THR A 1 317 ? 3.979 6.32 16.828 1 96.56 317 THR A O 1
ATOM 2508 N N . ALA A 1 318 ? 3.404 4.199 16.609 1 96.5 318 ALA A N 1
ATOM 2509 C CA . ALA A 1 318 ? 4.789 3.758 16.766 1 96.5 318 ALA A CA 1
ATOM 2510 C C . ALA A 1 318 ? 5.648 4.234 15.602 1 96.5 318 ALA A C 1
ATOM 2512 O O . ALA A 1 318 ? 6.852 4.453 15.766 1 96.5 318 ALA A O 1
ATOM 2513 N N . ARG A 1 319 ? 5.047 4.402 14.469 1 97.62 319 ARG A N 1
ATOM 2514 C CA . ARG A 1 319 ? 5.75 4.848 13.266 1 97.62 319 ARG A CA 1
ATOM 2515 C C . ARG A 1 319 ? 5.43 6.309 12.961 1 97.62 319 ARG A C 1
ATOM 2517 O O . ARG A 1 319 ? 6.305 7.062 12.531 1 97.62 319 ARG A O 1
ATOM 2524 N N . PHE A 1 320 ? 4.176 6.559 13.133 1 98.06 320 PHE A N 1
ATOM 2525 C CA . PHE A 1 320 ? 3.68 7.891 12.805 1 98.06 320 PHE A CA 1
ATOM 2526 C C . PHE A 1 320 ? 3.248 8.633 14.062 1 98.06 320 PHE A C 1
ATOM 2528 O O . PHE A 1 320 ? 2.053 8.82 14.297 1 98.06 320 PHE A O 1
ATOM 2535 N N . GLY A 1 321 ? 4.227 9.109 14.797 1 94.56 321 GLY A N 1
ATOM 2536 C CA . GLY A 1 321 ? 3.959 9.664 16.109 1 94.56 321 GLY A CA 1
ATOM 2537 C C . GLY A 1 321 ? 3.893 11.18 16.109 1 94.56 321 GLY A C 1
ATOM 2538 O O . GLY A 1 321 ? 3.996 11.812 15.062 1 94.56 321 GLY A O 1
ATOM 2539 N N . GLY A 1 322 ? 3.604 11.68 17.281 1 95.94 322 GLY A N 1
ATOM 2540 C CA . GLY A 1 322 ? 3.557 13.102 17.578 1 95.94 322 GLY A CA 1
ATOM 2541 C C . GLY A 1 322 ? 3.719 13.406 19.047 1 95.94 322 GLY A C 1
ATOM 2542 O O . GLY A 1 322 ? 3.852 12.492 19.875 1 95.94 322 GLY A O 1
ATOM 2543 N N . PHE A 1 323 ? 3.715 14.695 19.266 1 95.94 323 PHE A N 1
ATOM 2544 C CA . PHE A 1 323 ? 3.941 15.148 20.641 1 95.94 323 PHE A CA 1
ATOM 2545 C C . PHE A 1 323 ? 2.779 14.75 21.547 1 95.94 323 PHE A C 1
ATOM 2547 O O . PHE A 1 323 ? 2.949 14.609 22.75 1 95.94 323 PHE A O 1
ATOM 2554 N N . CYS A 1 324 ? 1.609 14.445 21 1 92.06 324 CYS A N 1
ATOM 2555 C CA . CYS A 1 324 ? 0.445 14.07 21.797 1 92.06 324 CYS A CA 1
ATOM 2556 C C . CYS A 1 324 ? 0.66 12.727 22.469 1 92.06 324 CYS A C 1
ATOM 2558 O O . CYS A 1 324 ? 0.198 12.508 23.594 1 92.06 324 CYS A O 1
ATOM 2560 N N . ARG A 1 325 ? 1.288 11.844 21.75 1 91.81 325 ARG A N 1
ATOM 2561 C CA . ARG A 1 325 ? 1.566 10.5 22.234 1 91.81 325 ARG A CA 1
ATOM 2562 C C . ARG A 1 325 ? 3.02 10.117 21.969 1 91.81 325 ARG A C 1
ATOM 2564 O O . ARG A 1 325 ? 3.295 9.062 21.391 1 91.81 325 ARG A O 1
ATOM 2571 N N . LEU A 1 326 ? 3.814 10.875 22.562 1 92.25 326 LEU A N 1
ATOM 2572 C CA . LEU A 1 326 ? 5.234 10.82 22.25 1 92.25 326 LEU A CA 1
ATOM 2573 C C . LEU A 1 326 ? 5.812 9.445 22.547 1 92.25 326 LEU A C 1
ATOM 2575 O O . LEU A 1 326 ? 6.527 8.875 21.719 1 92.25 326 LEU A O 1
ATOM 2579 N N . PHE A 1 327 ? 5.445 8.828 23.641 1 88.62 327 PHE A N 1
ATOM 2580 C CA . PHE A 1 327 ? 6.113 7.621 24.109 1 88.62 327 PHE A CA 1
ATOM 2581 C C . PHE A 1 327 ? 5.562 6.387 23.406 1 88.62 327 PHE A C 1
ATOM 2583 O O . PHE A 1 327 ? 6.086 5.285 23.562 1 88.62 327 PHE A O 1
ATOM 2590 N N . HIS A 1 328 ? 4.637 6.566 22.594 1 87.75 328 HIS A N 1
ATOM 2591 C CA . HIS A 1 328 ? 4.109 5.477 21.781 1 87.75 328 HIS A CA 1
ATOM 2592 C C . HIS A 1 328 ? 4.836 5.383 20.453 1 87.75 328 HIS A C 1
ATOM 2594 O O . HIS A 1 328 ? 4.594 4.461 19.672 1 87.75 328 HIS A O 1
ATOM 2600 N N . ASN A 1 329 ? 5.664 6.34 20.328 1 87 329 ASN A N 1
ATOM 2601 C CA . ASN A 1 329 ? 6.484 6.297 19.125 1 87 329 ASN A CA 1
ATOM 2602 C C . ASN A 1 329 ? 7.809 5.578 19.375 1 87 329 ASN A C 1
ATOM 2604 O O . ASN A 1 329 ? 8.492 5.852 20.359 1 87 329 ASN A O 1
ATOM 2608 N N . ASP A 1 330 ? 8.156 4.676 18.484 1 92.44 330 ASP A N 1
ATOM 2609 C CA . ASP A 1 330 ? 9.383 3.887 18.531 1 92.44 330 ASP A CA 1
ATOM 2610 C C . ASP A 1 330 ? 10.43 4.441 17.578 1 92.44 330 ASP A C 1
ATOM 2612 O O . ASP A 1 330 ? 10.289 4.32 16.359 1 92.44 330 ASP A O 1
ATOM 2616 N N . MET A 1 331 ? 11.469 4.984 18.125 1 94.38 331 MET A N 1
ATOM 2617 C CA . MET A 1 331 ? 12.492 5.637 17.312 1 94.38 331 MET A CA 1
ATOM 2618 C C . MET A 1 331 ? 13.047 4.672 16.266 1 94.38 331 MET A C 1
ATOM 2620 O O . MET A 1 331 ? 13.453 5.094 15.188 1 94.38 331 MET A O 1
ATOM 2624 N N . ALA A 1 332 ? 13.109 3.4 16.594 1 93.81 332 ALA A N 1
ATOM 2625 C CA . ALA A 1 332 ? 13.641 2.383 15.68 1 93.81 332 ALA A CA 1
ATOM 2626 C C . ALA A 1 332 ? 12.727 2.197 14.477 1 93.81 332 ALA A C 1
ATOM 2628 O O . ALA A 1 332 ? 13.148 1.679 13.438 1 93.81 332 ALA A O 1
ATOM 2629 N N . ARG A 1 333 ? 11.516 2.666 14.562 1 94.81 333 ARG A N 1
ATOM 2630 C CA . ARG A 1 333 ? 10.539 2.428 13.508 1 94.81 333 ARG A CA 1
ATOM 2631 C C . ARG A 1 333 ? 9.953 3.74 13 1 94.81 333 ARG A C 1
ATOM 2633 O O . ARG A 1 333 ? 9.18 3.75 12.031 1 94.81 333 ARG A O 1
ATOM 2640 N N . ALA A 1 334 ? 10.312 4.824 13.594 1 97.12 334 ALA A N 1
ATOM 2641 C CA . ALA A 1 334 ? 9.656 6.109 13.367 1 97.12 334 ALA A CA 1
ATOM 2642 C C . ALA A 1 334 ? 9.789 6.543 11.914 1 97.12 334 ALA A C 1
ATOM 2644 O O . ALA A 1 334 ? 10.891 6.531 11.352 1 97.12 334 ALA A O 1
ATOM 2645 N N . CYS A 1 335 ? 8.664 6.941 11.336 1 97.88 335 CYS A N 1
ATOM 2646 C CA . CYS A 1 335 ? 8.648 7.5 9.984 1 97.88 335 CYS A CA 1
ATOM 2647 C C . CYS A 1 335 ? 8.484 9.016 10.023 1 97.88 335 CYS A C 1
ATOM 2649 O O . CYS A 1 335 ? 9.062 9.727 9.195 1 97.88 335 CYS A O 1
ATOM 2651 N N . THR A 1 336 ? 7.656 9.461 10.977 1 98.44 336 THR A N 1
ATOM 2652 C CA . THR A 1 336 ? 7.426 10.891 11.125 1 98.44 336 THR A CA 1
ATOM 2653 C C . THR A 1 336 ? 7.312 11.266 12.602 1 98.44 336 THR A C 1
ATOM 2655 O O . THR A 1 336 ? 7.141 10.398 13.461 1 98.44 336 THR A O 1
ATOM 2658 N N . MET A 1 337 ? 7.465 12.547 12.859 1 98.25 337 MET A N 1
ATOM 2659 C CA . MET A 1 337 ? 7.16 13.156 14.156 1 98.25 337 MET A CA 1
ATOM 2660 C C . MET A 1 337 ? 6.387 14.461 13.969 1 98.25 337 MET A C 1
ATOM 2662 O O . MET A 1 337 ? 6.871 15.391 13.32 1 98.25 337 MET A O 1
ATOM 2666 N N . HIS A 1 338 ? 5.23 14.477 14.5 1 98.44 338 HIS A N 1
ATOM 2667 C CA . HIS A 1 338 ? 4.301 15.586 14.352 1 98.44 338 HIS A CA 1
ATOM 2668 C C . HIS A 1 338 ? 4.273 16.453 15.609 1 98.44 338 HIS A C 1
ATOM 2670 O O . HIS A 1 338 ? 4.102 15.938 16.719 1 98.44 338 HIS A O 1
ATOM 2676 N N . ALA A 1 339 ? 4.449 17.781 15.484 1 97.88 339 ALA A N 1
ATOM 2677 C CA . ALA A 1 339 ? 4.34 18.688 16.625 1 97.88 339 ALA A CA 1
ATOM 2678 C C . ALA A 1 339 ? 2.879 18.984 16.953 1 97.88 339 ALA A C 1
ATOM 2680 O O . ALA A 1 339 ? 2.5 20.141 17.141 1 97.88 339 ALA A O 1
ATOM 2681 N N . ASN A 1 340 ? 2.18 17.891 16.938 1 94.06 340 ASN A N 1
ATOM 2682 C CA . ASN A 1 340 ? 0.797 18.031 17.391 1 94.06 340 ASN A CA 1
ATOM 2683 C C . ASN A 1 340 ? 0.71 18.219 18.906 1 94.06 340 ASN A C 1
ATOM 2685 O O . ASN A 1 340 ? 1.693 18 19.609 1 94.06 340 ASN A O 1
ATOM 2689 N N . CYS A 1 341 ? -0.33 18.781 19.453 1 91.31 341 CYS A N 1
ATOM 2690 C CA . CYS A 1 341 ? -0.504 19.141 20.859 1 91.31 341 CYS A CA 1
ATOM 2691 C C . CYS A 1 341 ? 0.5 20.203 21.297 1 91.31 341 CYS A C 1
ATOM 2693 O O . CYS A 1 341 ? 0.97 20.203 22.438 1 91.31 341 CYS A O 1
ATOM 2695 N N . CYS A 1 342 ? 1.049 20.906 20.406 1 93.19 342 CYS A N 1
ATOM 2696 C CA . CYS A 1 342 ? 1.961 22.031 20.641 1 93.19 342 CYS A CA 1
ATOM 2697 C C . CYS A 1 342 ? 1.432 23.297 19.984 1 93.19 342 CYS A C 1
ATOM 2699 O O . CYS A 1 342 ? 1.109 23.312 18.797 1 93.19 342 CYS A O 1
ATOM 2701 N N . PHE A 1 343 ? 1.334 24.328 20.812 1 90.12 343 PHE A N 1
ATOM 2702 C CA . PHE A 1 343 ? 0.848 25.594 20.297 1 90.12 343 PHE A CA 1
ATOM 2703 C C . PHE A 1 343 ? 1.955 26.641 20.312 1 90.12 343 PHE A C 1
ATOM 2705 O O . PHE A 1 343 ? 2.707 26.75 21.281 1 90.12 343 PHE A O 1
ATOM 2712 N N . GLY A 1 344 ? 2.023 27.406 19.188 1 92.62 344 GLY A N 1
ATOM 2713 C CA . GLY A 1 344 ? 3.02 28.469 19.078 1 92.62 344 GLY A CA 1
ATOM 2714 C C . GLY A 1 344 ? 4.152 28.125 18.141 1 92.62 344 GLY A C 1
ATOM 2715 O O . GLY A 1 344 ? 4.77 27.062 18.266 1 92.62 344 GLY A O 1
ATOM 2716 N N . LEU A 1 345 ? 4.406 28.953 17.297 1 95.44 345 LEU A N 1
ATOM 2717 C CA . LEU A 1 345 ? 5.398 28.75 16.25 1 95.44 345 LEU A CA 1
ATOM 2718 C C . LEU A 1 345 ? 6.789 28.547 16.859 1 95.44 345 LEU A C 1
ATOM 2720 O O . LEU A 1 345 ? 7.492 27.594 16.5 1 95.44 345 LEU A O 1
ATOM 2724 N N . GLU A 1 346 ? 7.133 29.406 17.781 1 96.19 346 GLU A N 1
ATOM 2725 C CA . GLU A 1 346 ? 8.477 29.344 18.344 1 96.19 346 GLU A CA 1
ATOM 2726 C C . GLU A 1 346 ? 8.711 28.047 19.109 1 96.19 346 GLU A C 1
ATOM 2728 O O . GLU A 1 346 ? 9.805 27.484 19.062 1 96.19 346 GLU A O 1
ATOM 2733 N N . LYS A 1 347 ? 7.734 27.609 19.859 1 96.94 347 LYS A N 1
ATOM 2734 C CA . LYS A 1 347 ? 7.828 26.344 20.578 1 96.94 347 LYS A CA 1
ATOM 2735 C C . LYS A 1 347 ? 8.008 25.188 19.609 1 96.94 347 LYS A C 1
ATOM 2737 O O . LYS A 1 347 ? 8.875 24.328 19.812 1 96.94 347 LYS A O 1
ATOM 2742 N N . LYS A 1 348 ? 7.215 25.188 18.547 1 97.69 348 LYS A N 1
ATOM 2743 C CA . LYS A 1 348 ? 7.305 24.141 17.547 1 97.69 348 LYS A CA 1
ATOM 2744 C C . LYS A 1 348 ? 8.68 24.141 16.875 1 97.69 348 LYS A C 1
ATOM 2746 O O . LYS A 1 348 ? 9.273 23.078 16.688 1 97.69 348 LYS A O 1
ATOM 2751 N N . LEU A 1 349 ? 9.156 25.328 16.547 1 98.31 349 LEU A N 1
ATOM 2752 C CA . LEU A 1 349 ? 10.461 25.438 15.906 1 98.31 349 LEU A CA 1
ATOM 2753 C C . LEU A 1 349 ? 11.562 24.859 16.797 1 98.31 349 LEU A C 1
ATOM 2755 O O . LEU A 1 349 ? 12.375 24.047 16.359 1 98.31 349 LEU A O 1
ATOM 2759 N N . SER A 1 350 ? 11.516 25.266 18.016 1 98 350 SER A N 1
ATOM 2760 C CA . SER A 1 350 ? 12.539 24.828 18.969 1 98 350 SER A CA 1
ATOM 2761 C C . SER A 1 350 ? 12.523 23.312 19.141 1 98 350 SER A C 1
ATOM 2763 O O . SER A 1 350 ? 13.555 22.656 18.984 1 98 350 SER A O 1
ATOM 2765 N N . ASP A 1 351 ? 11.414 22.766 19.375 1 98.25 351 ASP A N 1
ATOM 2766 C CA . ASP A 1 351 ? 11.32 21.359 19.734 1 98.25 351 ASP A CA 1
ATOM 2767 C C . ASP A 1 351 ? 11.469 20.469 18.5 1 98.25 351 ASP A C 1
ATOM 2769 O O . ASP A 1 351 ? 11.984 19.344 18.594 1 98.25 351 ASP A O 1
ATOM 2773 N N . LEU A 1 352 ? 11.047 20.906 17.297 1 98.44 352 LEU A N 1
ATOM 2774 C CA . LEU A 1 352 ? 11.273 20.109 16.094 1 98.44 352 LEU A CA 1
ATOM 2775 C C . LEU A 1 352 ? 12.75 20.125 15.703 1 98.44 352 LEU A C 1
ATOM 2777 O O . LEU A 1 352 ? 13.266 19.125 15.18 1 98.44 352 LEU A O 1
ATOM 2781 N N . ARG A 1 353 ? 13.43 21.234 15.961 1 98.31 353 ARG A N 1
ATOM 2782 C CA . ARG A 1 353 ? 14.875 21.25 15.789 1 98.31 353 ARG A CA 1
ATOM 2783 C C . ARG A 1 353 ? 15.539 20.219 16.703 1 98.31 353 ARG A C 1
ATOM 2785 O O . ARG A 1 353 ? 16.438 19.5 16.266 1 98.31 353 ARG A O 1
ATOM 2792 N N . ASP A 1 354 ? 15.086 20.203 17.875 1 98 354 ASP A N 1
ATOM 2793 C CA . ASP A 1 354 ? 15.609 19.219 18.828 1 98 354 ASP A CA 1
ATOM 2794 C C . ASP A 1 354 ? 15.328 17.797 18.375 1 98 354 ASP A C 1
ATOM 2796 O O . ASP A 1 354 ? 16.188 16.922 18.484 1 98 354 ASP A O 1
ATOM 2800 N N . VAL A 1 355 ? 14.109 17.531 17.875 1 98 355 VAL A N 1
ATOM 2801 C CA . VAL A 1 355 ? 13.75 16.219 17.344 1 98 355 VAL A CA 1
ATOM 2802 C C . VAL A 1 355 ? 14.742 15.805 16.266 1 98 355 VAL A C 1
ATOM 2804 O O . VAL A 1 355 ? 15.25 14.68 16.266 1 98 355 VAL A O 1
ATOM 2807 N N . LEU A 1 356 ? 15.039 16.703 15.359 1 98.12 356 LEU A N 1
ATOM 2808 C CA . LEU A 1 356 ? 15.953 16.406 14.266 1 98.12 356 LEU A CA 1
ATOM 2809 C C . LEU A 1 356 ? 17.375 16.172 14.789 1 98.12 356 LEU A C 1
ATOM 2811 O O . LEU A 1 356 ? 18.109 15.344 14.258 1 98.12 356 LEU A O 1
ATOM 2815 N N . GLY A 1 357 ? 17.703 16.922 15.82 1 97.62 357 GLY A N 1
ATOM 2816 C CA . GLY A 1 357 ? 18.984 16.656 16.484 1 97.62 357 GLY A CA 1
ATOM 2817 C C . GLY A 1 357 ? 19.062 15.273 17.094 1 97.62 357 GLY A C 1
ATOM 2818 O O . GLY A 1 357 ? 20.062 14.578 16.938 1 97.62 357 GLY A O 1
ATOM 2819 N N . GLN A 1 358 ? 18.031 14.875 17.781 1 97.19 358 GLN A N 1
ATOM 2820 C CA . GLN A 1 358 ? 17.984 13.539 18.359 1 97.19 358 GLN A CA 1
ATOM 2821 C C . GLN A 1 358 ? 18.047 12.461 17.281 1 97.19 358 GLN A C 1
ATOM 2823 O O . GLN A 1 358 ? 18.719 11.445 17.453 1 97.19 358 GLN A O 1
ATOM 2828 N N . TRP A 1 359 ? 17.344 12.695 16.219 1 97.31 359 TRP A N 1
ATOM 2829 C CA . TRP A 1 359 ? 17.344 11.758 15.109 1 97.31 359 TRP A CA 1
ATOM 2830 C C . TRP A 1 359 ? 18.75 11.594 14.539 1 97.31 359 TRP A C 1
ATOM 2832 O O . TRP A 1 359 ? 19.188 10.469 14.297 1 97.31 359 TRP A O 1
ATOM 2842 N N . LYS A 1 360 ? 19.422 12.672 14.336 1 96.62 360 LYS A N 1
ATOM 2843 C CA . LYS A 1 360 ? 20.797 12.641 13.836 1 96.62 360 LYS A CA 1
ATOM 2844 C C . LYS A 1 360 ? 21.703 11.828 14.758 1 96.62 360 LYS A C 1
ATOM 2846 O O . LYS A 1 360 ? 22.5 11.008 14.297 1 96.62 360 LYS A O 1
ATOM 2851 N N . ASN A 1 361 ? 21.578 12.023 16.016 1 95.81 361 ASN A N 1
ATOM 2852 C CA . ASN A 1 361 ? 22.344 11.266 16.984 1 95.81 361 ASN A CA 1
ATOM 2853 C C . ASN A 1 361 ? 22.016 9.773 16.922 1 95.81 361 ASN A C 1
ATOM 2855 O O . ASN A 1 361 ? 22.922 8.938 16.969 1 95.81 361 ASN A O 1
ATOM 2859 N N . TYR A 1 362 ? 20.75 9.523 16.844 1 96.75 362 TYR A N 1
ATOM 2860 C CA . TYR A 1 362 ? 20.281 8.141 16.812 1 96.75 362 TYR A CA 1
ATOM 2861 C C . TYR A 1 362 ? 20.844 7.402 15.602 1 96.75 362 TYR A C 1
ATOM 2863 O O . TYR A 1 362 ? 21.344 6.277 15.727 1 96.75 362 TYR A O 1
ATOM 2871 N N . THR A 1 363 ? 20.781 8.016 14.43 1 95.19 363 THR A N 1
ATOM 2872 C CA . THR A 1 363 ? 21.188 7.359 13.195 1 95.19 363 THR A CA 1
ATOM 2873 C C . THR A 1 363 ? 22.703 7.223 13.125 1 95.19 363 THR A C 1
ATOM 2875 O O . THR A 1 363 ? 23.234 6.43 12.344 1 95.19 363 THR A O 1
ATOM 2878 N N . ALA A 1 364 ? 23.406 7.941 13.945 1 94.31 364 ALA A N 1
ATOM 2879 C CA . ALA A 1 364 ? 24.859 7.855 14.008 1 94.31 364 ALA A CA 1
ATOM 2880 C C . ALA A 1 364 ? 25.297 6.711 14.914 1 94.31 364 ALA A C 1
ATOM 2882 O O . ALA A 1 364 ? 26.469 6.305 14.891 1 94.31 364 ALA A O 1
ATOM 2883 N N . MET A 1 365 ? 24.438 6.168 15.672 1 94.06 365 MET A N 1
ATOM 2884 C CA . MET A 1 365 ? 24.75 5.098 16.609 1 94.06 365 MET A CA 1
ATOM 2885 C C . MET A 1 365 ? 24.844 3.754 15.891 1 94.06 365 MET A C 1
ATOM 2887 O O . MET A 1 365 ? 24.219 3.553 14.852 1 94.06 365 MET A O 1
ATOM 2891 N N . THR A 1 366 ? 25.625 2.844 16.531 1 92 366 THR A N 1
ATOM 2892 C CA . THR A 1 366 ? 25.656 1.455 16.078 1 92 366 THR A CA 1
ATOM 2893 C C . THR A 1 366 ? 24.391 0.726 16.5 1 92 366 THR A C 1
ATOM 2895 O O . THR A 1 366 ? 23.703 1.151 17.438 1 92 366 THR A O 1
ATOM 2898 N N . PRO A 1 367 ? 24.094 -0.341 15.758 1 87.75 367 PRO A N 1
ATOM 2899 C CA . PRO A 1 367 ? 22.844 -1.051 16.062 1 87.75 367 PRO A CA 1
ATOM 2900 C C . PRO A 1 367 ? 22.734 -1.441 17.531 1 87.75 367 PRO A C 1
ATOM 2902 O O . PRO A 1 367 ? 21.688 -1.233 18.156 1 87.75 367 PRO A O 1
ATOM 2905 N N . PRO A 1 368 ? 23.734 -1.902 18.203 1 88.94 368 PRO A N 1
ATOM 2906 C CA . PRO A 1 368 ? 23.594 -2.221 19.625 1 88.94 368 PRO A CA 1
ATOM 2907 C C . PRO A 1 368 ? 23.344 -0.985 20.484 1 88.94 368 PRO A C 1
ATOM 2909 O O . PRO A 1 368 ? 22.625 -1.062 21.484 1 88.94 368 PRO A O 1
ATOM 2912 N N . GLU A 1 369 ? 23.891 0.193 20.125 1 89.31 369 GLU A N 1
ATOM 2913 C CA . GLU A 1 369 ? 23.719 1.441 20.859 1 89.31 369 GLU A CA 1
ATOM 2914 C C . GLU A 1 369 ? 22.281 1.943 20.766 1 89.31 369 GLU A C 1
ATOM 2916 O O . GLU A 1 369 ? 21.812 2.668 21.641 1 89.31 369 GLU A O 1
ATOM 2921 N N . ARG A 1 370 ? 21.656 1.527 19.688 1 91.06 370 ARG A N 1
ATOM 2922 C CA . ARG A 1 370 ? 20.312 2.012 19.422 1 91.06 370 ARG A CA 1
ATOM 2923 C C . ARG A 1 370 ? 19.297 1.328 20.344 1 91.06 370 ARG A C 1
ATOM 2925 O O . ARG A 1 370 ? 18.172 1.803 20.484 1 91.06 370 ARG A O 1
ATOM 2932 N N . ARG A 1 371 ? 19.891 0.333 20.891 1 84.75 371 ARG A N 1
ATOM 2933 C CA . ARG A 1 371 ? 18.969 -0.475 21.672 1 84.75 371 ARG A CA 1
ATOM 2934 C C . ARG A 1 371 ? 18.438 0.307 22.875 1 84.75 371 ARG A C 1
ATOM 2936 O O . ARG A 1 371 ? 19.203 0.926 23.609 1 84.75 371 ARG A O 1
ATOM 2943 N N . ASN A 1 372 ? 17.266 0.627 23.094 1 83.31 372 ASN A N 1
ATOM 2944 C CA . ASN A 1 372 ? 16.562 1.234 24.219 1 83.31 372 ASN A CA 1
ATOM 2945 C C . ASN A 1 372 ? 16.625 2.758 24.172 1 83.31 372 ASN A C 1
ATOM 2947 O O . ASN A 1 372 ? 16.5 3.428 25.203 1 83.31 372 ASN A O 1
ATOM 2951 N N . VAL A 1 373 ? 17.109 3.291 23.094 1 91 373 VAL A N 1
ATOM 2952 C CA . VAL A 1 373 ? 17.094 4.742 22.938 1 91 373 VAL A CA 1
ATOM 2953 C C . VAL A 1 373 ? 15.68 5.195 22.578 1 91 373 VAL A C 1
ATOM 2955 O O . VAL A 1 373 ? 14.992 4.539 21.781 1 91 373 VAL A O 1
ATOM 2958 N N . GLY A 1 374 ? 15.234 6.273 23.25 1 92.5 374 GLY A N 1
ATOM 2959 C CA . GLY A 1 374 ? 13.922 6.836 22.969 1 92.5 374 GLY A CA 1
ATOM 2960 C C . GLY A 1 374 ? 13.93 8.352 22.859 1 92.5 374 GLY A C 1
ATOM 2961 O O . GLY A 1 374 ? 14.961 8.984 23.094 1 92.5 374 GLY A O 1
ATOM 2962 N N . TRP A 1 375 ? 12.797 8.898 22.562 1 95.69 375 TRP A N 1
ATOM 2963 C CA . TRP A 1 375 ? 12.656 10.344 22.406 1 95.69 375 TRP A CA 1
ATOM 2964 C C . TRP A 1 375 ? 12.695 11.055 23.75 1 95.69 375 TRP A C 1
ATOM 2966 O O . TRP A 1 375 ? 12.117 10.57 24.734 1 95.69 375 TRP A O 1
ATOM 2976 N N . ARG A 1 376 ? 13.312 12.172 23.75 1 94.44 376 ARG A N 1
ATOM 2977 C CA . ARG A 1 376 ? 13.203 13.055 24.906 1 94.44 376 ARG A CA 1
ATOM 2978 C C . ARG A 1 376 ? 11.945 13.922 24.812 1 94.44 376 ARG A C 1
ATOM 2980 O O . ARG A 1 376 ? 11.516 14.289 23.719 1 94.44 376 ARG A O 1
ATOM 2987 N N . VAL A 1 377 ? 11.461 14.32 25.922 1 93.06 377 VAL A N 1
ATOM 2988 C CA . VAL A 1 377 ? 10.289 15.18 25.984 1 93.06 377 VAL A CA 1
ATOM 2989 C C . VAL A 1 377 ? 10.609 16.547 25.391 1 93.06 377 VAL A C 1
ATOM 2991 O O . VAL A 1 377 ? 11.633 17.156 25.719 1 93.06 377 VAL A O 1
ATOM 2994 N N . PRO A 1 378 ? 9.789 17.047 24.516 1 95.44 378 PRO A N 1
ATOM 2995 C CA . PRO A 1 378 ? 10 18.406 24.016 1 95.44 378 PRO A CA 1
ATOM 2996 C C . PRO A 1 378 ? 10.047 19.453 25.125 1 95.44 378 PRO A C 1
ATOM 2998 O O . PRO A 1 378 ? 9.133 19.516 25.938 1 95.44 378 PRO A O 1
ATOM 3001 N N . ALA A 1 379 ? 11 20.234 25.109 1 95.81 379 ALA A N 1
ATOM 3002 C CA . ALA A 1 379 ? 11.273 21.141 26.219 1 95.81 379 ALA A CA 1
ATOM 3003 C C . ALA A 1 379 ? 10.219 22.234 26.312 1 95.81 379 ALA A C 1
ATOM 3005 O O . ALA A 1 379 ? 9.836 22.656 27.406 1 95.81 379 ALA A O 1
ATOM 3006 N N . LYS A 1 380 ? 9.789 22.688 25.234 1 96.81 380 LYS A N 1
ATOM 3007 C CA . LYS A 1 380 ? 8.875 23.812 25.219 1 96.81 380 LYS A CA 1
ATOM 3008 C C . LYS A 1 380 ? 7.43 23.359 25.062 1 96.81 380 LYS A C 1
ATOM 3010 O O . LYS A 1 380 ? 6.531 23.875 25.734 1 96.81 380 LYS A O 1
ATOM 3015 N N . CYS A 1 381 ? 7.168 22.375 24.172 1 94.94 381 CYS A N 1
ATOM 3016 C CA . CYS A 1 381 ? 5.824 21.891 23.875 1 94.94 381 CYS A CA 1
ATOM 3017 C C . CYS A 1 381 ? 5.348 20.922 24.953 1 94.94 381 CYS A C 1
ATOM 3019 O O . CYS A 1 381 ? 4.152 20.828 25.234 1 94.94 381 CYS A O 1
ATOM 3021 N N . GLY A 1 382 ? 6.301 20.172 25.516 1 93.25 382 GLY A N 1
ATOM 3022 C CA . GLY A 1 382 ? 5.914 19.078 26.391 1 93.25 382 GLY A CA 1
ATOM 3023 C C . GLY A 1 382 ? 5.113 18 25.688 1 93.25 382 GLY A C 1
ATOM 3024 O O . GLY A 1 382 ? 5.215 17.844 24.469 1 93.25 382 GLY A O 1
ATOM 3025 N N . THR A 1 383 ? 4.527 17.047 26.406 1 92.25 383 THR A N 1
ATOM 3026 C CA . THR A 1 383 ? 3.637 16.016 25.906 1 92.25 383 THR A CA 1
ATOM 3027 C C . THR A 1 383 ? 2.605 15.633 26.969 1 92.25 383 THR A C 1
ATOM 3029 O O . THR A 1 383 ? 2.926 15.555 28.156 1 92.25 383 THR A O 1
ATOM 3032 N N . PRO A 1 384 ? 1.396 15.539 26.594 1 88.5 384 PRO A N 1
ATOM 3033 C CA . PRO A 1 384 ? 0.406 15.039 27.547 1 88.5 384 PRO A CA 1
ATOM 3034 C C . PRO A 1 384 ? 0.517 13.531 27.766 1 88.5 384 PRO A C 1
ATOM 3036 O O . PRO A 1 384 ? -0.164 12.984 28.641 1 88.5 384 PRO A O 1
ATOM 3039 N N . ASP A 1 385 ? 1.346 12.93 26.938 1 84.31 385 ASP A N 1
ATOM 3040 C CA . ASP A 1 385 ? 1.536 11.484 27.031 1 84.31 385 ASP A CA 1
ATOM 3041 C C . ASP A 1 385 ? 2.211 11.094 28.344 1 84.31 385 ASP A C 1
ATOM 3043 O O . ASP A 1 385 ? 2.973 11.875 28.906 1 84.31 385 ASP A O 1
ATOM 3047 N N . LYS A 1 386 ? 1.897 9.875 28.891 1 79.38 386 LYS A N 1
ATOM 3048 C CA . LYS A 1 386 ? 2.537 9.336 30.094 1 79.38 386 LYS A CA 1
ATOM 3049 C C . LYS A 1 386 ? 3.391 8.117 29.766 1 79.38 386 LYS A C 1
ATOM 3051 O O . LYS A 1 386 ? 3.008 7.293 28.922 1 79.38 386 LYS A O 1
ATOM 3056 N N . ARG A 1 387 ? 4.605 8.086 30.234 1 74.31 387 ARG A N 1
ATOM 3057 C CA . ARG A 1 387 ? 5.48 6.938 30.031 1 74.31 387 ARG A CA 1
ATOM 3058 C C . ARG A 1 387 ? 4.91 5.684 30.688 1 74.31 387 ARG A C 1
ATOM 3060 O O . ARG A 1 387 ? 4.285 5.762 31.75 1 74.31 387 ARG A O 1
ATOM 3067 N N . ALA A 1 388 ? 4.93 4.555 29.984 1 64 388 ALA A N 1
ATOM 3068 C CA . ALA A 1 388 ? 4.504 3.303 30.609 1 64 388 ALA A CA 1
ATOM 3069 C C . ALA A 1 388 ? 5.336 2.994 31.844 1 64 388 ALA A C 1
ATOM 3071 O O . ALA A 1 388 ? 6.547 3.227 31.875 1 64 388 ALA A O 1
ATOM 3072 N N . ARG A 1 389 ? 4.766 2.826 33.125 1 45.84 389 ARG A N 1
ATOM 3073 C CA . ARG A 1 389 ? 5.438 2.441 34.344 1 45.84 389 ARG A CA 1
ATOM 3074 C C . ARG A 1 389 ? 6.168 1.112 34.188 1 45.84 389 ARG A C 1
ATOM 3076 O O . ARG A 1 389 ? 5.57 0.118 33.781 1 45.84 389 ARG A O 1
ATOM 3083 N N . THR A 1 390 ? 7.32 0.998 33.688 1 47.34 390 THR A N 1
ATOM 3084 C CA . THR A 1 390 ? 8.047 -0.243 33.938 1 47.34 390 THR A CA 1
ATOM 3085 C C . THR A 1 390 ? 7.977 -0.618 35.438 1 47.34 390 THR A C 1
ATOM 3087 O O . THR A 1 390 ? 8.711 -0.066 36.25 1 47.34 390 THR A O 1
ATOM 3090 N N . GLY A 1 391 ? 6.867 -0.57 36.125 1 34.03 391 GLY A N 1
ATOM 3091 C CA . GLY A 1 391 ? 6.996 -0.96 37.531 1 34.03 391 GLY A CA 1
ATOM 3092 C C . GLY A 1 391 ? 7.488 -2.385 37.688 1 34.03 391 GLY A C 1
ATOM 3093 O O . GLY A 1 391 ? 7.18 -3.258 36.875 1 34.03 391 GLY A O 1
ATOM 3094 N N . PRO A 1 392 ? 8.727 -2.602 38.375 1 36.06 392 PRO A N 1
ATOM 3095 C CA . PRO A 1 392 ? 9.07 -3.824 39.094 1 36.06 392 PRO A CA 1
ATOM 3096 C C . PRO A 1 392 ? 7.887 -4.41 39.875 1 36.06 392 PRO A C 1
ATOM 3098 O O . PRO A 1 392 ? 8.008 -5.469 40.5 1 36.06 392 PRO A O 1
ATOM 3101 N N . GLY A 1 393 ? 6.832 -3.656 40.25 1 27.53 393 GLY A N 1
ATOM 3102 C CA . GLY A 1 393 ? 6.172 -4.062 41.5 1 27.53 393 GLY A CA 1
ATOM 3103 C C . GLY A 1 393 ? 5.363 -5.336 41.344 1 27.53 393 GLY A C 1
ATOM 3104 O O . GLY A 1 393 ? 4.816 -5.852 42.312 1 27.53 393 GLY A O 1
ATOM 3105 N N . SER A 1 394 ? 4.75 -6.074 40.281 1 23.06 394 SER A N 1
ATOM 3106 C CA . SER A 1 394 ? 4.289 -7.297 40.938 1 23.06 394 SER A CA 1
ATOM 3107 C C . SER A 1 394 ? 5.426 -8.297 41.125 1 23.06 394 SER A C 1
ATOM 3109 O O . SER A 1 394 ? 6.344 -8.344 40.281 1 23.06 394 SER A O 1
ATOM 3111 N N . MET B 1 1 ? -45.188 -30.516 67.375 1 18.48 1 MET B N 1
ATOM 3112 C CA . MET B 1 1 ? -45.344 -31.969 67.25 1 18.48 1 MET B CA 1
ATOM 3113 C C . MET B 1 1 ? -44.5 -32.5 66.062 1 18.48 1 MET B C 1
ATOM 3115 O O . MET B 1 1 ? -44.469 -31.875 65 1 18.48 1 MET B O 1
ATOM 3119 N N . ASN B 1 2 ? -43.375 -33.594 66.062 1 18.14 2 ASN B N 1
ATOM 3120 C CA . ASN B 1 2 ? -41.938 -33.812 66.25 1 18.14 2 ASN B CA 1
ATOM 3121 C C . ASN B 1 2 ? -41.344 -34.625 65.125 1 18.14 2 ASN B C 1
ATOM 3123 O O . ASN B 1 2 ? -40.219 -35.125 65.188 1 18.14 2 ASN B O 1
ATOM 3127 N N . GLU B 1 3 ? -41.906 -34.844 63.781 1 18.72 3 GLU B N 1
ATOM 3128 C CA . GLU B 1 3 ? -42.125 -36.031 62.938 1 18.72 3 GLU B CA 1
ATOM 3129 C C . GLU B 1 3 ? -40.906 -36.375 62.125 1 18.72 3 GLU B C 1
ATOM 3131 O O . GLU B 1 3 ? -40.438 -35.562 61.312 1 18.72 3 GLU B O 1
ATOM 3136 N N . GLY B 1 4 ? -39.969 -37.406 62.375 1 18.73 4 GLY B N 1
ATOM 3137 C CA . GLY B 1 4 ? -38.625 -37.969 62.406 1 18.73 4 GLY B CA 1
ATOM 3138 C C . GLY B 1 4 ? -38.188 -38.531 61.062 1 18.73 4 GLY B C 1
ATOM 3139 O O . GLY B 1 4 ? -39.031 -38.688 60.125 1 18.73 4 GLY B O 1
ATOM 3140 N N . ARG B 1 5 ? -36.844 -39.062 60.812 1 19.95 5 ARG B N 1
ATOM 3141 C CA . ARG B 1 5 ? -35.562 -39.25 60.188 1 19.95 5 ARG B CA 1
ATOM 3142 C C . ARG B 1 5 ? -35.5 -40.594 59.469 1 19.95 5 ARG B C 1
ATOM 3144 O O . ARG B 1 5 ? -34.875 -41.562 59.969 1 19.95 5 ARG B O 1
ATOM 3151 N N . GLY B 1 6 ? -36.531 -41 58.688 1 15.73 6 GLY B N 1
ATOM 3152 C CA . GLY B 1 6 ? -36.75 -42.438 58.438 1 15.73 6 GLY B CA 1
ATOM 3153 C C . GLY B 1 6 ? -35.625 -43.094 57.688 1 15.73 6 GLY B C 1
ATOM 3154 O O . GLY B 1 6 ? -34.719 -42.406 57.188 1 15.73 6 GLY B O 1
ATOM 3155 N N . GLY B 1 7 ? -35.844 -44.094 56.781 1 16.3 7 GLY B N 1
ATOM 3156 C CA . GLY B 1 7 ? -35.625 -45.531 56.781 1 16.3 7 GLY B CA 1
ATOM 3157 C C . GLY B 1 7 ? -34.438 -45.969 55.906 1 16.3 7 GLY B C 1
ATOM 3158 O O . GLY B 1 7 ? -34.219 -45.406 54.844 1 16.3 7 GLY B O 1
ATOM 3159 N N . GLY B 1 8 ? -33.281 -46.469 56.438 1 17.56 8 GLY B N 1
ATOM 3160 C CA . GLY B 1 8 ? -31.906 -46.938 56.281 1 17.56 8 GLY B CA 1
ATOM 3161 C C . GLY B 1 8 ? -31.781 -48.125 55.344 1 17.56 8 GLY B C 1
ATOM 3162 O O . GLY B 1 8 ? -30.703 -48.688 55.219 1 17.56 8 GLY B O 1
ATOM 3163 N N . GLY B 1 9 ? -32.875 -48.562 54.719 1 15.23 9 GLY B N 1
ATOM 3164 C CA . GLY B 1 9 ? -32.812 -50.031 54.75 1 15.23 9 GLY B CA 1
ATOM 3165 C C . GLY B 1 9 ? -31.578 -50.562 54.062 1 15.23 9 GLY B C 1
ATOM 3166 O O . GLY B 1 9 ? -30.844 -49.844 53.406 1 15.23 9 GLY B O 1
ATOM 3167 N N . ASP B 1 10 ? -31.719 -51.75 53.312 1 14.9 10 ASP B N 1
ATOM 3168 C CA . ASP B 1 10 ? -31.328 -53.156 53.312 1 14.9 10 ASP B CA 1
ATOM 3169 C C . ASP B 1 10 ? -30.234 -53.406 52.25 1 14.9 10 ASP B C 1
ATOM 3171 O O . ASP B 1 10 ? -30.375 -53 51.094 1 14.9 10 ASP B O 1
ATOM 3175 N N . ARG B 1 11 ? -28.922 -53.812 52.625 1 16.45 11 ARG B N 1
ATOM 3176 C CA . ARG B 1 11 ? -27.531 -54.188 52.375 1 16.45 11 ARG B CA 1
ATOM 3177 C C . ARG B 1 11 ? -27.469 -55.438 51.5 1 16.45 11 ARG B C 1
ATOM 3179 O O . ARG B 1 11 ? -26.375 -55.906 51.188 1 16.45 11 ARG B O 1
ATOM 3186 N N . HIS B 1 12 ? -28.484 -56.219 51.094 1 14.55 12 HIS B N 1
ATOM 3187 C CA . HIS B 1 12 ? -28.266 -57.656 51.125 1 14.55 12 HIS B CA 1
ATOM 3188 C C . HIS B 1 12 ? -27.188 -58.062 50.125 1 14.55 12 HIS B C 1
ATOM 3190 O O . HIS B 1 12 ? -26.859 -57.312 49.188 1 14.55 12 HIS B O 1
ATOM 3196 N N . GLY B 1 13 ? -27.203 -59.438 49.5 1 14.77 13 GLY B N 1
ATOM 3197 C CA . GLY B 1 13 ? -26.578 -60.75 49.656 1 14.77 13 GLY B CA 1
ATOM 3198 C C . GLY B 1 13 ? -25.641 -61.094 48.5 1 14.77 13 GLY B C 1
ATOM 3199 O O . GLY B 1 13 ? -24.453 -61.312 48.688 1 14.77 13 GLY B O 1
ATOM 3200 N N . LEU B 1 14 ? -25.938 -62 47.438 1 15.03 14 LEU B N 1
ATOM 3201 C CA . LEU B 1 14 ? -25.484 -63.375 47.375 1 15.03 14 LEU B CA 1
ATOM 3202 C C . LEU B 1 14 ? -24.328 -63.531 46.406 1 15.03 14 LEU B C 1
ATOM 3204 O O . LEU B 1 14 ? -24.094 -62.656 45.562 1 15.03 14 LEU B O 1
ATOM 3208 N N . PRO B 1 15 ? -24.078 -64.75 45.594 1 15.25 15 PRO B N 1
ATOM 3209 C CA . PRO B 1 15 ? -23.125 -65.875 45.656 1 15.25 15 PRO B CA 1
ATOM 3210 C C . PRO B 1 15 ? -22.062 -65.812 44.562 1 15.25 15 PRO B C 1
ATOM 3212 O O . PRO B 1 15 ? -22.188 -65 43.625 1 15.25 15 PRO B O 1
ATOM 3215 N N . ALA B 1 16 ? -21.312 -66.938 44.344 1 15.38 16 ALA B N 1
ATOM 3216 C CA . ALA B 1 16 ? -20.016 -67.625 44.25 1 15.38 16 ALA B CA 1
ATOM 3217 C C . ALA B 1 16 ? -19.641 -67.875 42.781 1 15.38 16 ALA B C 1
ATOM 3219 O O . ALA B 1 16 ? -18.469 -67.688 42.406 1 15.38 16 ALA B O 1
ATOM 3220 N N . ARG B 1 17 ? -20.422 -68.562 41.75 1 14.55 17 ARG B N 1
ATOM 3221 C CA . ARG B 1 17 ? -19.969 -69.875 41.281 1 14.55 17 ARG B CA 1
ATOM 3222 C C . ARG B 1 17 ? -19.141 -69.75 40.031 1 14.55 17 ARG B C 1
ATOM 3224 O O . ARG B 1 17 ? -19.656 -69.875 38.906 1 14.55 17 ARG B O 1
ATOM 3231 N N . ARG B 1 18 ? -18.469 -68.812 39.75 1 14.84 18 ARG B N 1
ATOM 3232 C CA . ARG B 1 18 ? -18.156 -68.812 38.312 1 14.84 18 ARG B CA 1
ATOM 3233 C C . ARG B 1 18 ? -17.188 -70 38 1 14.84 18 ARG B C 1
ATOM 3235 O O . ARG B 1 18 ? -16.094 -70.062 38.531 1 14.84 18 ARG B O 1
ATOM 3242 N N . ARG B 1 19 ? -17.656 -70.938 37.344 1 14.53 19 ARG B N 1
ATOM 3243 C CA . ARG B 1 19 ? -17.188 -72.25 37 1 14.53 19 ARG B CA 1
ATOM 3244 C C . ARG B 1 19 ? -15.891 -72.188 36.219 1 14.53 19 ARG B C 1
ATOM 3246 O O . ARG B 1 19 ? -15.578 -71.188 35.594 1 14.53 19 ARG B O 1
ATOM 3253 N N . GLN B 1 20 ? -15.414 -73.375 35.75 1 14.67 20 GLN B N 1
ATOM 3254 C CA . GLN B 1 20 ? -14.312 -74.312 35.719 1 14.67 20 GLN B CA 1
ATOM 3255 C C . GLN B 1 20 ? -13.508 -74.188 34.438 1 14.67 20 GLN B C 1
ATOM 3257 O O . GLN B 1 20 ? -12.297 -73.938 34.469 1 14.67 20 GLN B O 1
ATOM 3262 N N . GLY B 1 21 ? -13.648 -75.062 33.375 1 14.7 21 GLY B N 1
ATOM 3263 C CA . GLY B 1 21 ? -12.75 -76.188 33.094 1 14.7 21 GLY B CA 1
ATOM 3264 C C . GLY B 1 21 ? -11.766 -75.875 31.984 1 14.7 21 GLY B C 1
ATOM 3265 O O . GLY B 1 21 ? -10.562 -75.812 32.219 1 14.7 21 GLY B O 1
ATOM 3266 N N . GLN B 1 22 ? -11.875 -76.562 30.766 1 14.52 22 GLN B N 1
ATOM 3267 C CA . GLN B 1 22 ? -11.031 -77.625 30.266 1 14.52 22 GLN B CA 1
ATOM 3268 C C . GLN B 1 22 ? -10.008 -77.125 29.266 1 14.52 22 GLN B C 1
ATOM 3270 O O . GLN B 1 22 ? -10.156 -76.062 28.734 1 14.52 22 GLN B O 1
ATOM 3275 N N . PRO B 1 23 ? -9.672 -78 28.141 1 15.31 23 PRO B N 1
ATOM 3276 C CA . PRO B 1 23 ? -8.484 -78.812 27.859 1 15.31 23 PRO B CA 1
ATOM 3277 C C . PRO B 1 23 ? -7.59 -78.188 26.781 1 15.31 23 PRO B C 1
ATOM 3279 O O . PRO B 1 23 ? -6.383 -78.062 26.984 1 15.31 23 PRO B O 1
ATOM 3282 N N . LEU B 1 24 ? -7.891 -78.5 25.422 1 14.71 24 LEU B N 1
ATOM 3283 C CA . LEU B 1 24 ? -7.098 -79.438 24.703 1 14.71 24 LEU B CA 1
ATOM 3284 C C . LEU B 1 24 ? -6.066 -78.75 23.812 1 14.71 24 LEU B C 1
ATOM 3286 O O . LEU B 1 24 ? -5.953 -77.562 23.812 1 14.71 24 LEU B O 1
ATOM 3290 N N . GLY B 1 25 ? -6.203 -78.875 22.422 1 14.27 25 GLY B N 1
ATOM 3291 C CA . GLY B 1 25 ? -5.332 -79.688 21.625 1 14.27 25 GLY B CA 1
ATOM 3292 C C . GLY B 1 25 ? -4.234 -78.938 20.922 1 14.27 25 GLY B C 1
ATOM 3293 O O . GLY B 1 25 ? -3.049 -79.188 21.172 1 14.27 25 GLY B O 1
ATOM 3294 N N . LEU B 1 26 ? -4.328 -78.75 19.547 1 14.79 26 LEU B N 1
ATOM 3295 C CA . LEU B 1 26 ? -3.486 -79.5 18.625 1 14.79 26 LEU B CA 1
ATOM 3296 C C . LEU B 1 26 ? -2.312 -78.625 18.156 1 14.79 26 LEU B C 1
ATOM 3298 O O . LEU B 1 26 ? -2.289 -77.438 18.375 1 14.79 26 LEU B O 1
ATOM 3302 N N . VAL B 1 27 ? -2.225 -78.312 16.781 1 14.73 27 VAL B N 1
ATOM 3303 C CA . VAL B 1 27 ? -1.293 -79.062 15.914 1 14.73 27 VAL B CA 1
ATOM 3304 C C . VAL B 1 27 ? -0.091 -78.125 15.594 1 14.73 27 VAL B C 1
ATOM 3306 O O . VAL B 1 27 ? 0.082 -77.062 16.203 1 14.73 27 VAL B O 1
ATOM 3309 N N . PRO B 1 28 ? 0.027 -77.562 14.289 1 15.7 28 PRO B N 1
ATOM 3310 C CA . PRO B 1 28 ? 1.067 -78.188 13.453 1 15.7 28 PRO B CA 1
ATOM 3311 C C . PRO B 1 28 ? 2.346 -77.312 13.406 1 15.7 28 PRO B C 1
ATOM 3313 O O . PRO B 1 28 ? 2.34 -76.188 13.797 1 15.7 28 PRO B O 1
ATOM 3316 N N . PRO B 1 29 ? 3.111 -77.438 12.289 1 15.55 29 PRO B N 1
ATOM 3317 C CA . PRO B 1 29 ? 4.516 -77.75 12.039 1 15.55 29 PRO B CA 1
ATOM 3318 C C . PRO B 1 29 ? 5.367 -76.562 11.773 1 15.55 29 PRO B C 1
ATOM 3320 O O . PRO B 1 29 ? 4.836 -75.5 11.445 1 15.55 29 PRO B O 1
ATOM 3323 N N . ARG B 1 30 ? 6.652 -76.625 11.797 1 15.73 30 ARG B N 1
ATOM 3324 C CA . ARG B 1 30 ? 7.938 -75.938 12.047 1 15.73 30 ARG B CA 1
ATOM 3325 C C . ARG B 1 30 ? 8.492 -75.312 10.773 1 15.73 30 ARG B C 1
ATOM 3327 O O . ARG B 1 30 ? 9.578 -74.75 10.781 1 15.73 30 ARG B O 1
ATOM 3334 N N . SER B 1 31 ? 7.82 -75.312 9.555 1 14.67 31 SER B N 1
ATOM 3335 C CA . SER B 1 31 ? 8.844 -75.625 8.562 1 14.67 31 SER B CA 1
ATOM 3336 C C . SER B 1 31 ? 9.859 -74.5 8.422 1 14.67 31 SER B C 1
ATOM 3338 O O . SER B 1 31 ? 9.617 -73.375 8.859 1 14.67 31 SER B O 1
ATOM 3340 N N . SER B 1 32 ? 10.625 -74.438 7.145 1 15.18 32 SER B N 1
ATOM 3341 C CA . SER B 1 32 ? 11.977 -74.625 6.645 1 15.18 32 SER B CA 1
ATOM 3342 C C . SER B 1 32 ? 12.664 -73.312 6.258 1 15.18 32 SER B C 1
ATOM 3344 O O . SER B 1 32 ? 13.797 -73.062 6.68 1 15.18 32 SER B O 1
ATOM 3346 N N . SER B 1 33 ? 12.375 -72.625 5.035 1 15.37 33 SER B N 1
ATOM 3347 C CA . SER B 1 33 ? 13.414 -72.625 4.012 1 15.37 33 SER B CA 1
ATOM 3348 C C . SER B 1 33 ? 14.391 -71.5 4.156 1 15.37 33 SER B C 1
ATOM 3350 O O . SER B 1 33 ? 14.062 -70.438 4.746 1 15.37 33 SER B O 1
ATOM 3352 N N . PRO B 1 34 ? 15.516 -71.312 3.188 1 16.78 34 PRO B N 1
ATOM 3353 C CA . PRO B 1 34 ? 16.969 -71.188 3.131 1 16.78 34 PRO B CA 1
ATOM 3354 C C . PRO B 1 34 ? 17.422 -69.812 2.779 1 16.78 34 PRO B C 1
ATOM 3356 O O . PRO B 1 34 ? 18.5 -69.375 3.197 1 16.78 34 PRO B O 1
ATOM 3359 N N . HIS B 1 35 ? 16.625 -68.875 2.012 1 16.58 35 HIS B N 1
ATOM 3360 C CA . HIS B 1 35 ? 17.297 -68.375 0.82 1 16.58 35 HIS B CA 1
ATOM 3361 C C . HIS B 1 35 ? 18.406 -67.375 1.187 1 16.58 35 HIS B C 1
ATOM 3363 O O . HIS B 1 35 ? 18.359 -66.75 2.244 1 16.58 35 HIS B O 1
ATOM 3369 N N . ARG B 1 36 ? 19.312 -67 0.111 1 17.06 36 ARG B N 1
ATOM 3370 C CA . ARG B 1 36 ? 20.703 -66.812 -0.229 1 17.06 36 ARG B CA 1
ATOM 3371 C C . ARG B 1 36 ? 21.109 -65.375 -0.021 1 17.06 36 ARG B C 1
ATOM 3373 O O . ARG B 1 36 ? 20.328 -64.438 -0.305 1 17.06 36 ARG B O 1
ATOM 3380 N N . ALA B 1 37 ? 22.25 -65 0.61 1 17.23 37 ALA B N 1
ATOM 3381 C CA . ALA B 1 37 ? 23.094 -64.062 1.281 1 17.23 37 ALA B CA 1
ATOM 3382 C C . ALA B 1 37 ? 23.844 -63.188 0.268 1 17.23 37 ALA B C 1
ATOM 3384 O O . ALA B 1 37 ? 24.844 -62.531 0.609 1 17.23 37 ALA B O 1
ATOM 3385 N N . ALA B 1 38 ? 23.172 -63 -1.018 1 17.08 38 ALA B N 1
ATOM 3386 C CA . ALA B 1 38 ? 24.234 -62.719 -1.984 1 17.08 38 ALA B CA 1
ATOM 3387 C C . ALA B 1 38 ? 25.047 -61.5 -1.57 1 17.08 38 ALA B C 1
ATOM 3389 O O . ALA B 1 38 ? 24.562 -60.656 -0.795 1 17.08 38 ALA B O 1
ATOM 3390 N N . LEU B 1 39 ? 26.188 -61.188 -2.414 1 16.72 39 LEU B N 1
ATOM 3391 C CA . LEU B 1 39 ? 27.609 -60.875 -2.508 1 16.72 39 LEU B CA 1
ATOM 3392 C C . LEU B 1 39 ? 27.828 -59.375 -2.709 1 16.72 39 LEU B C 1
ATOM 3394 O O . LEU B 1 39 ? 27.453 -58.812 -3.754 1 16.72 39 LEU B O 1
ATOM 3398 N N . LEU B 1 40 ? 27.453 -58.469 -1.856 1 17.42 40 LEU B N 1
ATOM 3399 C CA . LEU B 1 40 ? 27.562 -57.031 -2.08 1 17.42 40 LEU B CA 1
ATOM 3400 C C . LEU B 1 40 ? 29.016 -56.656 -2.379 1 17.42 40 LEU B C 1
ATOM 3402 O O . LEU B 1 40 ? 29.891 -56.812 -1.528 1 17.42 40 LEU B O 1
ATOM 3406 N N . PRO B 1 41 ? 29.406 -56.719 -3.721 1 17.17 41 PRO B N 1
ATOM 3407 C CA . PRO B 1 41 ? 30.828 -56.562 -4.043 1 17.17 41 PRO B CA 1
ATOM 3408 C C . PRO B 1 41 ? 31.391 -55.219 -3.629 1 17.17 41 PRO B C 1
ATOM 3410 O O . PRO B 1 41 ? 30.625 -54.281 -3.398 1 17.17 41 PRO B O 1
ATOM 3413 N N . HIS B 1 42 ? 32.781 -55.094 -3.576 1 18.44 42 HIS B N 1
ATOM 3414 C CA . HIS B 1 42 ? 33.938 -54.375 -3.027 1 18.44 42 HIS B CA 1
ATOM 3415 C C . HIS B 1 42 ? 34.281 -53.156 -3.877 1 18.44 42 HIS B C 1
ATOM 3417 O O . HIS B 1 42 ? 35.156 -53.219 -4.734 1 18.44 42 HIS B O 1
ATOM 3423 N N . LEU B 1 43 ? 33.312 -52.25 -4.254 1 18.3 43 LEU B N 1
ATOM 3424 C CA . LEU B 1 43 ? 33.719 -51.281 -5.289 1 18.3 43 LEU B CA 1
ATOM 3425 C C . LEU B 1 43 ? 34.938 -50.5 -4.844 1 18.3 43 LEU B C 1
ATOM 3427 O O . LEU B 1 43 ? 34.938 -49.938 -3.738 1 18.3 43 LEU B O 1
ATOM 3431 N N . ARG B 1 44 ? 36.062 -50.594 -5.605 1 17.98 44 ARG B N 1
ATOM 3432 C CA . ARG B 1 44 ? 37.469 -50.219 -5.504 1 17.98 44 ARG B CA 1
ATOM 3433 C C . ARG B 1 44 ? 37.688 -48.719 -5.543 1 17.98 44 ARG B C 1
ATOM 3435 O O . ARG B 1 44 ? 36.906 -48 -6.176 1 17.98 44 ARG B O 1
ATOM 3442 N N . PRO B 1 45 ? 38.719 -48.125 -4.812 1 19.14 45 PRO B N 1
ATOM 3443 C CA . PRO B 1 45 ? 39.188 -46.812 -4.367 1 19.14 45 PRO B CA 1
ATOM 3444 C C . PRO B 1 45 ? 39.875 -46 -5.484 1 19.14 45 PRO B C 1
ATOM 3446 O O . PRO B 1 45 ? 40.406 -44.938 -5.238 1 19.14 45 PRO B O 1
ATOM 3449 N N . ALA B 1 46 ? 39.25 -45.906 -6.711 1 18 46 ALA B N 1
ATOM 3450 C CA . ALA B 1 46 ? 40.219 -45.5 -7.723 1 18 46 ALA B CA 1
ATOM 3451 C C . ALA B 1 46 ? 40.938 -44.219 -7.305 1 18 46 ALA B C 1
ATOM 3453 O O . ALA B 1 46 ? 40.375 -43.375 -6.594 1 18 46 ALA B O 1
ATOM 3454 N N . ARG B 1 47 ? 42.219 -44.094 -7.816 1 16.72 47 ARG B N 1
ATOM 3455 C CA . ARG B 1 47 ? 43.531 -43.406 -7.715 1 16.72 47 ARG B CA 1
ATOM 3456 C C . ARG B 1 47 ? 43.438 -41.969 -8.18 1 16.72 47 ARG B C 1
ATOM 3458 O O . ARG B 1 47 ? 42.625 -41.625 -9.039 1 16.72 47 ARG B O 1
ATOM 3465 N N . ARG B 1 48 ? 44.219 -41.062 -7.594 1 18.5 48 ARG B N 1
ATOM 3466 C CA . ARG B 1 48 ? 44.531 -39.656 -7.375 1 18.5 48 ARG B CA 1
ATOM 3467 C C . ARG B 1 48 ? 45.156 -39.031 -8.609 1 18.5 48 ARG B C 1
ATOM 3469 O O . ARG B 1 48 ? 45.625 -37.875 -8.57 1 18.5 48 ARG B O 1
ATOM 3476 N N . GLU B 1 49 ? 45.125 -39.75 -9.875 1 16.47 49 GLU B N 1
ATOM 3477 C CA . GLU B 1 49 ? 46.344 -39.375 -10.562 1 16.47 49 GLU B CA 1
ATOM 3478 C C . GLU B 1 49 ? 46.406 -37.844 -10.758 1 16.47 49 GLU B C 1
ATOM 3480 O O . GLU B 1 49 ? 45.438 -37.125 -10.516 1 16.47 49 GLU B O 1
ATOM 3485 N N . ALA B 1 50 ? 46.844 -37.375 -12.102 1 17.77 50 ALA B N 1
ATOM 3486 C CA . ALA B 1 50 ? 47.969 -36.719 -12.766 1 17.77 50 ALA B CA 1
ATOM 3487 C C . ALA B 1 50 ? 47.688 -35.25 -13 1 17.77 50 ALA B C 1
ATOM 3489 O O . ALA B 1 50 ? 46.531 -34.875 -13.266 1 17.77 50 ALA B O 1
ATOM 3490 N N . GLY B 1 51 ? 48.656 -34.281 -12.633 1 18.28 51 GLY B N 1
ATOM 3491 C CA . GLY B 1 51 ? 49.031 -32.875 -12.422 1 18.28 51 GLY B CA 1
ATOM 3492 C C . GLY B 1 51 ? 49.094 -32.062 -13.703 1 18.28 51 GLY B C 1
ATOM 3493 O O . GLY B 1 51 ? 49.5 -30.922 -13.703 1 18.28 51 GLY B O 1
ATOM 3494 N N . ASN B 1 52 ? 48.625 -32.656 -14.914 1 16.84 52 ASN B N 1
ATOM 3495 C CA . ASN B 1 52 ? 49.344 -32.094 -16.062 1 16.84 52 ASN B CA 1
ATOM 3496 C C . ASN B 1 52 ? 49.125 -30.594 -16.188 1 16.84 52 ASN B C 1
ATOM 3498 O O . ASN B 1 52 ? 48.031 -30.094 -15.984 1 16.84 52 ASN B O 1
ATOM 3502 N N . HIS B 1 53 ? 50.25 -29.797 -16.266 1 18.81 53 HIS B N 1
ATOM 3503 C CA . HIS B 1 53 ? 50.812 -28.453 -16.234 1 18.81 53 HIS B CA 1
ATOM 3504 C C . HIS B 1 53 ? 50.438 -27.672 -17.484 1 18.81 53 HIS B C 1
ATOM 3506 O O . HIS B 1 53 ? 50.906 -26.562 -17.703 1 18.81 53 HIS B O 1
ATOM 3512 N N . LEU B 1 54 ? 49.312 -27.984 -18.234 1 16.2 54 LEU B N 1
ATOM 3513 C CA . LEU B 1 54 ? 49.469 -27.406 -19.562 1 16.2 54 LEU B CA 1
ATOM 3514 C C . LEU B 1 54 ? 49.5 -25.891 -19.5 1 16.2 54 LEU B C 1
ATOM 3516 O O . LEU B 1 54 ? 48.594 -25.266 -18.984 1 16.2 54 LEU B O 1
ATOM 3520 N N . LYS B 1 55 ? 50.75 -25.281 -19.672 1 18.12 55 LYS B N 1
ATOM 3521 C CA . LYS B 1 55 ? 51.312 -23.938 -19.797 1 18.12 55 LYS B CA 1
ATOM 3522 C C . LYS B 1 55 ? 50.656 -23.172 -20.953 1 18.12 55 LYS B C 1
ATOM 3524 O O . LYS B 1 55 ? 50.875 -23.5 -22.125 1 18.12 55 LYS B O 1
ATOM 3529 N N . LEU B 1 56 ? 49.281 -23.016 -20.938 1 16.66 56 LEU B N 1
ATOM 3530 C CA . LEU B 1 56 ? 48.781 -22.406 -22.156 1 16.66 56 LEU B CA 1
ATOM 3531 C C . LEU B 1 56 ? 49.531 -21.109 -22.453 1 16.66 56 LEU B C 1
ATOM 3533 O O . LEU B 1 56 ? 49.688 -20.266 -21.562 1 16.66 56 LEU B O 1
ATOM 3537 N N . LYS B 1 57 ? 50.375 -21.141 -23.484 1 17.12 57 LYS B N 1
ATOM 3538 C CA . LYS B 1 57 ? 51.219 -20.188 -24.156 1 17.12 57 LYS B CA 1
ATOM 3539 C C . LYS B 1 57 ? 50.469 -18.938 -24.562 1 17.12 57 LYS B C 1
ATOM 3541 O O . LYS B 1 57 ? 49.5 -19.016 -25.344 1 17.12 57 LYS B O 1
ATOM 3546 N N . LEU B 1 58 ? 50.344 -17.969 -23.703 1 18.55 58 LEU B N 1
ATOM 3547 C CA . LEU B 1 58 ? 49.812 -16.625 -23.844 1 18.55 58 LEU B CA 1
ATOM 3548 C C . LEU B 1 58 ? 50.469 -15.898 -25.016 1 18.55 58 LEU B C 1
ATOM 3550 O O . LEU B 1 58 ? 51.656 -15.586 -24.953 1 18.55 58 LEU B O 1
ATOM 3554 N N . GLY B 1 59 ? 50.312 -16.469 -26.219 1 16.78 59 GLY B N 1
ATOM 3555 C CA . GLY B 1 59 ? 51 -15.828 -27.328 1 16.78 59 GLY B CA 1
ATOM 3556 C C . GLY B 1 59 ? 50.719 -14.336 -27.422 1 16.78 59 GLY B C 1
ATOM 3557 O O . GLY B 1 59 ? 49.656 -13.875 -26.953 1 16.78 59 GLY B O 1
ATOM 3558 N N . GLU B 1 60 ? 51.719 -13.508 -27.703 1 19.02 60 GLU B N 1
ATOM 3559 C CA . GLU B 1 60 ? 52.188 -12.125 -27.766 1 19.02 60 GLU B CA 1
ATOM 3560 C C . GLU B 1 60 ? 51.5 -11.367 -28.906 1 19.02 60 GLU B C 1
ATOM 3562 O O . GLU B 1 60 ? 51.812 -10.203 -29.156 1 19.02 60 GLU B O 1
ATOM 3567 N N . SER B 1 61 ? 50.375 -11.875 -29.547 1 17.61 61 SER B N 1
ATOM 3568 C CA . SER B 1 61 ? 50.406 -11.281 -30.875 1 17.61 61 SER B CA 1
ATOM 3569 C C . SER B 1 61 ? 50.281 -9.766 -30.812 1 17.61 61 SER B C 1
ATOM 3571 O O . SER B 1 61 ? 49.594 -9.227 -29.938 1 17.61 61 SER B O 1
ATOM 3573 N N . GLU B 1 62 ? 51.125 -9.062 -31.547 1 19.23 62 GLU B N 1
ATOM 3574 C CA . GLU B 1 62 ? 51.625 -7.73 -31.875 1 19.23 62 GLU B CA 1
ATOM 3575 C C . GLU B 1 62 ? 50.562 -6.906 -32.594 1 19.23 62 GLU B C 1
ATOM 3577 O O . GLU B 1 62 ? 50.875 -5.824 -33.125 1 19.23 62 GLU B O 1
ATOM 3582 N N . TRP B 1 63 ? 49.281 -7.07 -32.344 1 18.47 63 TRP B N 1
ATOM 3583 C CA . TRP B 1 63 ? 48.5 -6.426 -33.375 1 18.47 63 TRP B CA 1
ATOM 3584 C C . TRP B 1 63 ? 48.812 -4.938 -33.469 1 18.47 63 TRP B C 1
ATOM 3586 O O . TRP B 1 63 ? 48.906 -4.25 -32.438 1 18.47 63 TRP B O 1
ATOM 3596 N N . THR B 1 64 ? 49.344 -4.582 -34.594 1 18.28 64 THR B N 1
ATOM 3597 C CA . THR B 1 64 ? 49.844 -3.336 -35.188 1 18.28 64 THR B CA 1
ATOM 3598 C C . THR B 1 64 ? 48.719 -2.289 -35.219 1 18.28 64 THR B C 1
ATOM 3600 O O . THR B 1 64 ? 47.531 -2.631 -35.375 1 18.28 64 THR B O 1
ATOM 3603 N N . SER B 1 65 ? 49.031 -1.07 -34.812 1 19.16 65 SER B N 1
ATOM 3604 C CA . SER B 1 65 ? 48.5 0.244 -34.469 1 19.16 65 SER B CA 1
ATOM 3605 C C . SER B 1 65 ? 48 0.965 -35.688 1 19.16 65 SER B C 1
ATOM 3607 O O . SER B 1 65 ? 47.688 2.16 -35.656 1 19.16 65 SER B O 1
ATOM 3609 N N . SER B 1 66 ? 47.688 0.134 -36.812 1 17.28 66 SER B N 1
ATOM 3610 C CA . SER B 1 66 ? 47.812 1.121 -37.906 1 17.28 66 SER B CA 1
ATOM 3611 C C . SER B 1 66 ? 46.844 2.287 -37.656 1 17.28 66 SER B C 1
ATOM 3613 O O . SER B 1 66 ? 45.969 2.217 -36.781 1 17.28 66 SER B O 1
ATOM 3615 N N . SER B 1 67 ? 46.25 2.746 -38.844 1 17.45 67 SER B N 1
ATOM 3616 C CA . SER B 1 67 ? 46.281 3.994 -39.594 1 17.45 67 SER B CA 1
ATOM 3617 C C . SER B 1 67 ? 45.062 4.852 -39.312 1 17.45 67 SER B C 1
ATOM 3619 O O . SER B 1 67 ? 45.156 6.082 -39.312 1 17.45 67 SER B O 1
ATOM 3621 N N . ALA B 1 68 ? 43.844 4.219 -39.438 1 17.34 68 ALA B N 1
ATOM 3622 C CA . ALA B 1 68 ? 43 4.883 -40.438 1 17.34 68 ALA B CA 1
ATOM 3623 C C . ALA B 1 68 ? 42.5 6.234 -39.938 1 17.34 68 ALA B C 1
ATOM 3625 O O . ALA B 1 68 ? 42.531 6.504 -38.719 1 17.34 68 ALA B O 1
ATOM 3626 N N . ASP B 1 69 ? 41.469 6.777 -40.75 1 18.73 69 ASP B N 1
ATOM 3627 C CA . ASP B 1 69 ? 40.938 7.977 -41.406 1 18.73 69 ASP B CA 1
ATOM 3628 C C . ASP B 1 69 ? 40 8.75 -40.5 1 18.73 69 ASP B C 1
ATOM 3630 O O . ASP B 1 69 ? 39.281 8.156 -39.719 1 18.73 69 ASP B O 1
ATOM 3634 N N . GLU B 1 70 ? 40.312 9.938 -40.344 1 19.88 70 GLU B N 1
ATOM 3635 C CA . GLU B 1 70 ? 39.812 11.078 -39.594 1 19.88 70 GLU B CA 1
ATOM 3636 C C . GLU B 1 70 ? 38.375 11.406 -40 1 19.88 70 GLU B C 1
ATOM 3638 O O . GLU B 1 70 ? 37.844 12.445 -39.594 1 19.88 70 GLU B O 1
ATOM 3643 N N . PRO B 1 71 ? 37.469 10.312 -40.312 1 19.52 71 PRO B N 1
ATOM 3644 C CA . PRO B 1 71 ? 36.406 10.984 -41.062 1 19.52 71 PRO B CA 1
ATOM 3645 C C . PRO B 1 71 ? 35.781 12.133 -40.281 1 19.52 71 PRO B C 1
ATOM 3647 O O . PRO B 1 71 ? 35.875 12.188 -39.062 1 19.52 71 PRO B O 1
ATOM 3650 N N . CYS B 1 72 ? 35.219 13.109 -41.094 1 21.75 72 CYS B N 1
ATOM 3651 C CA . CYS B 1 72 ? 34.594 14.422 -41.094 1 21.75 72 CYS B CA 1
ATOM 3652 C C . CYS B 1 72 ? 33.281 14.406 -40.312 1 21.75 72 CYS B C 1
ATOM 3654 O O . CYS B 1 72 ? 32.469 13.5 -40.469 1 21.75 72 CYS B O 1
ATOM 3656 N N . GLN B 1 73 ? 33.25 15.062 -39.25 1 19.67 73 GLN B N 1
ATOM 3657 C CA . GLN B 1 73 ? 32.219 15.281 -38.25 1 19.67 73 GLN B CA 1
ATOM 3658 C C . GLN B 1 73 ? 30.953 15.875 -38.875 1 19.67 73 GLN B C 1
ATOM 3660 O O . GLN B 1 73 ? 30.938 17.047 -39.25 1 19.67 73 GLN B O 1
ATOM 3665 N N . PRO B 1 74 ? 30.312 15.141 -39.906 1 20.53 74 PRO B N 1
ATOM 3666 C CA . PRO B 1 74 ? 29.203 15.938 -40.438 1 20.53 74 PRO B CA 1
ATOM 3667 C C . PRO B 1 74 ? 28.172 16.312 -39.406 1 20.53 74 PRO B C 1
ATOM 3669 O O . PRO B 1 74 ? 28.016 15.609 -38.406 1 20.53 74 PRO B O 1
ATOM 3672 N N . HIS B 1 75 ? 27.859 17.609 -39.281 1 20.97 75 HIS B N 1
ATOM 3673 C CA . HIS B 1 75 ? 26.953 18.375 -38.438 1 20.97 75 HIS B CA 1
ATOM 3674 C C . HIS B 1 75 ? 25.516 17.938 -38.625 1 20.97 75 HIS B C 1
ATOM 3676 O O . HIS B 1 75 ? 24.75 18.578 -39.344 1 20.97 75 HIS B O 1
ATOM 3682 N N . LEU B 1 76 ? 25.141 16.609 -38.656 1 18.81 76 LEU B N 1
ATOM 3683 C CA . LEU B 1 76 ? 23.75 16.375 -39.062 1 18.81 76 LEU B CA 1
ATOM 3684 C C . LEU B 1 76 ? 22.781 16.906 -38 1 18.81 76 LEU B C 1
ATOM 3686 O O . LEU B 1 76 ? 22.766 16.438 -36.875 1 18.81 76 LEU B O 1
ATOM 3690 N N . ASN B 1 77 ? 22.391 18.172 -38.031 1 20.34 77 ASN B N 1
ATOM 3691 C CA . ASN B 1 77 ? 21.359 18.875 -37.281 1 20.34 77 ASN B CA 1
ATOM 3692 C C . ASN B 1 77 ? 20 18.25 -37.469 1 20.34 77 ASN B C 1
ATOM 3694 O O . ASN B 1 77 ? 19.156 18.781 -38.188 1 20.34 77 ASN B O 1
ATOM 3698 N N . SER B 1 78 ? 19.859 16.922 -37.844 1 21.2 78 SER B N 1
ATOM 3699 C CA . SER B 1 78 ? 18.531 16.531 -38.312 1 21.2 78 SER B CA 1
ATOM 3700 C C . SER B 1 78 ? 17.469 16.797 -37.25 1 21.2 78 SER B C 1
ATOM 3702 O O . SER B 1 78 ? 17.734 16.719 -36.062 1 21.2 78 SER B O 1
ATOM 3704 N N . CYS B 1 79 ? 16.312 17.438 -37.688 1 22 79 CYS B N 1
ATOM 3705 C CA . CYS B 1 79 ? 14.961 17.828 -37.312 1 22 79 CYS B CA 1
ATOM 3706 C C . CYS B 1 79 ? 14.188 16.641 -36.75 1 22 79 CYS B C 1
ATOM 3708 O O . CYS B 1 79 ? 13.867 15.695 -37.5 1 22 79 CYS B O 1
ATOM 3710 N N . PHE B 1 80 ? 14.508 16.125 -35.656 1 23.56 80 PHE B N 1
ATOM 3711 C CA . PHE B 1 80 ? 13.711 15.078 -35.031 1 23.56 80 PHE B CA 1
ATOM 3712 C C . PHE B 1 80 ? 12.258 15.523 -34.875 1 23.56 80 PHE B C 1
ATOM 3714 O O . PHE B 1 80 ? 11.961 16.422 -34.062 1 23.56 80 PHE B O 1
ATOM 3721 N N . SER B 1 81 ? 11.508 15.578 -36 1 25.19 81 SER B N 1
ATOM 3722 C CA . SER B 1 81 ? 10.062 15.742 -36.094 1 25.19 81 SER B CA 1
ATOM 3723 C C . SER B 1 81 ? 9.352 14.859 -35.062 1 25.19 81 SER B C 1
ATOM 3725 O O . SER B 1 81 ? 9.867 13.812 -34.688 1 25.19 81 SER B O 1
ATOM 3727 N N . SER B 1 82 ? 8.219 15.375 -34.469 1 26.12 82 SER B N 1
ATOM 3728 C CA . SER B 1 82 ? 7.258 15.078 -33.406 1 26.12 82 SER B CA 1
ATOM 3729 C C . SER B 1 82 ? 6.523 13.773 -33.688 1 26.12 82 SER B C 1
ATOM 3731 O O . SER B 1 82 ? 5.32 13.773 -33.969 1 26.12 82 SER B O 1
ATOM 3733 N N . ARG B 1 83 ? 7.043 12.773 -34.406 1 27.39 83 ARG B N 1
ATOM 3734 C CA . ARG B 1 83 ? 6.402 11.492 -34.688 1 27.39 83 ARG B CA 1
ATOM 3735 C C . ARG B 1 83 ? 6.102 10.758 -33.375 1 27.39 83 ARG B C 1
ATOM 3737 O O . ARG B 1 83 ? 6.25 9.539 -33.281 1 27.39 83 ARG B O 1
ATOM 3744 N N . LYS B 1 84 ? 6.172 11.336 -32.281 1 32.03 84 LYS B N 1
ATOM 3745 C CA . LYS B 1 84 ? 5.914 10.625 -31.031 1 32.03 84 LYS B CA 1
ATOM 3746 C C . LYS B 1 84 ? 4.488 10.094 -30.984 1 32.03 84 LYS B C 1
ATOM 3748 O O . LYS B 1 84 ? 4.176 9.203 -30.188 1 32.03 84 LYS B O 1
ATOM 3753 N N . GLY B 1 85 ? 3.529 10.695 -31.766 1 35.06 85 GLY B N 1
ATOM 3754 C CA . GLY B 1 85 ? 2.119 10.359 -31.656 1 35.06 85 GLY B CA 1
ATOM 3755 C C . GLY B 1 85 ? 1.773 9.023 -32.281 1 35.06 85 GLY B C 1
ATOM 3756 O O . GLY B 1 85 ? 0.803 8.375 -31.875 1 35.06 85 GLY B O 1
ATOM 3757 N N . HIS B 1 86 ? 2.377 8.641 -33.406 1 35.66 86 HIS B N 1
ATOM 3758 C CA . HIS B 1 86 ? 1.936 7.527 -34.25 1 35.66 86 HIS B CA 1
ATOM 3759 C C . HIS B 1 86 ? 2.352 6.188 -33.625 1 35.66 86 HIS B C 1
ATOM 3761 O O . HIS B 1 86 ? 1.817 5.141 -34 1 35.66 86 HIS B O 1
ATOM 3767 N N . SER B 1 87 ? 3.42 6.152 -33 1 36.88 87 SER B N 1
ATOM 3768 C CA . SER B 1 87 ? 3.932 4.848 -32.594 1 36.88 87 SER B CA 1
ATOM 3769 C C . SER B 1 87 ? 3.115 4.266 -31.438 1 36.88 87 SER B C 1
ATOM 3771 O O . SER B 1 87 ? 2.988 3.045 -31.312 1 36.88 87 SER B O 1
ATOM 3773 N N . HIS B 1 88 ? 2.594 5.09 -30.672 1 38.91 88 HIS B N 1
ATOM 3774 C CA . HIS B 1 88 ? 1.789 4.562 -29.578 1 38.91 88 HIS B CA 1
ATOM 3775 C C . HIS B 1 88 ? 0.484 3.963 -30.094 1 38.91 88 HIS B C 1
ATOM 3777 O O . HIS B 1 88 ? -0.016 2.984 -29.531 1 38.91 88 HIS B O 1
ATOM 3783 N N . VAL B 1 89 ? -0.095 4.59 -31.156 1 40.56 89 VAL B N 1
ATOM 3784 C CA . VAL B 1 89 ? -1.334 4.082 -31.734 1 40.56 89 VAL B CA 1
ATOM 3785 C C . VAL B 1 89 ? -1.065 2.766 -32.469 1 40.56 89 VAL B C 1
ATOM 3787 O O . VAL B 1 89 ? -1.897 1.855 -32.438 1 40.56 89 VAL B O 1
ATOM 3790 N N . ARG B 1 90 ? -0.066 2.654 -33.188 1 39.34 90 ARG B N 1
ATOM 3791 C CA . ARG B 1 90 ? 0.258 1.454 -33.938 1 39.34 90 ARG B CA 1
ATOM 3792 C C . ARG B 1 90 ? 0.59 0.289 -33 1 39.34 90 ARG B C 1
ATOM 3794 O O . ARG B 1 90 ? 0.221 -0.854 -33.281 1 39.34 90 ARG B O 1
ATOM 3801 N N . MET B 1 91 ? 1.371 0.45 -32.062 1 41.16 91 MET B N 1
ATOM 3802 C CA . MET B 1 91 ? 1.671 -0.601 -31.109 1 41.16 91 MET B CA 1
ATOM 3803 C C . MET B 1 91 ? 0.406 -1.053 -30.391 1 41.16 91 MET B C 1
ATOM 3805 O O . MET B 1 91 ? 0.25 -2.236 -30.078 1 41.16 91 MET B O 1
ATOM 3809 N N . HIS B 1 92 ? -0.468 -0.113 -30.125 1 46.53 92 HIS B N 1
ATOM 3810 C CA . HIS B 1 92 ? -1.742 -0.493 -29.531 1 46.53 92 HIS B CA 1
ATOM 3811 C C . HIS B 1 92 ? -2.547 -1.39 -30.453 1 46.53 92 HIS B C 1
ATOM 3813 O O . HIS B 1 92 ? -3.184 -2.346 -30.016 1 46.53 92 HIS B O 1
ATOM 3819 N N . ALA B 1 93 ? -2.553 -1.054 -31.703 1 44.66 93 ALA B N 1
ATOM 3820 C CA . ALA B 1 93 ? -3.316 -1.813 -32.688 1 44.66 93 ALA B CA 1
ATOM 3821 C C . ALA B 1 93 ? -2.762 -3.227 -32.844 1 44.66 93 ALA B C 1
ATOM 3823 O O . ALA B 1 93 ? -3.521 -4.188 -33 1 44.66 93 ALA B O 1
ATOM 3824 N N . GLN B 1 94 ? -1.509 -3.422 -33.031 1 41.66 94 GLN B N 1
ATOM 3825 C CA . GLN B 1 94 ? -0.912 -4.75 -33.156 1 41.66 94 GLN B CA 1
ATOM 3826 C C . GLN B 1 94 ? -1.122 -5.547 -31.859 1 41.66 94 GLN B C 1
ATOM 3828 O O . GLN B 1 94 ? -1.342 -6.758 -31.906 1 41.66 94 GLN B O 1
ATOM 3833 N N . GLU B 1 95 ? -1.074 -4.945 -30.719 1 53.38 95 GLU B N 1
ATOM 3834 C CA . GLU B 1 95 ? -1.254 -5.562 -29.422 1 53.38 95 GLU B CA 1
ATOM 3835 C C . GLU B 1 95 ? -2.711 -5.949 -29.188 1 53.38 95 GLU B C 1
ATOM 3837 O O . GLU B 1 95 ? -2.996 -6.957 -28.531 1 53.38 95 GLU B O 1
ATOM 3842 N N . GLU B 1 96 ? -3.676 -5.137 -29.656 1 55.5 96 GLU B N 1
ATOM 3843 C CA . GLU B 1 96 ? -5.062 -5.582 -29.562 1 55.5 96 GLU B CA 1
ATOM 3844 C C . GLU B 1 96 ? -5.285 -6.855 -30.375 1 55.5 96 GLU B C 1
ATOM 3846 O O . GLU B 1 96 ? -6.16 -7.66 -30.047 1 55.5 96 GLU B O 1
ATOM 3851 N N . ARG B 1 97 ? -4.48 -7.066 -31.266 1 55.44 97 ARG B N 1
ATOM 3852 C CA . ARG B 1 97 ? -4.562 -8.25 -32.125 1 55.44 97 ARG B CA 1
ATOM 3853 C C . ARG B 1 97 ? -4.094 -9.492 -31.359 1 55.44 97 ARG B C 1
ATOM 3855 O O . ARG B 1 97 ? -4.598 -10.594 -31.578 1 55.44 97 ARG B O 1
ATOM 3862 N N . VAL B 1 98 ? -3.221 -9.289 -30.281 1 77.38 98 VAL B N 1
ATOM 3863 C CA . VAL B 1 98 ? -2.631 -10.461 -29.656 1 77.38 98 VAL B CA 1
ATOM 3864 C C . VAL B 1 98 ? -3.523 -10.938 -28.5 1 77.38 98 VAL B C 1
ATOM 3866 O O . VAL B 1 98 ? -3.674 -12.141 -28.281 1 77.38 98 VAL B O 1
ATOM 3869 N N . PHE B 1 99 ? -4.328 -10.078 -27.859 1 92.06 99 PHE B N 1
ATOM 3870 C CA . PHE B 1 99 ? -5.188 -10.469 -26.734 1 92.06 99 PHE B CA 1
ATOM 3871 C C . PHE B 1 99 ? -6.602 -9.945 -26.938 1 92.06 99 PHE B C 1
ATOM 3873 O O . PHE B 1 99 ? -7.055 -9.07 -26.203 1 92.06 99 PHE B O 1
ATOM 3880 N N . PRO B 1 100 ? -7.355 -10.562 -27.828 1 91.44 100 PRO B N 1
ATOM 3881 C CA . PRO B 1 100 ? -8.688 -10.062 -28.172 1 91.44 100 PRO B CA 1
ATOM 3882 C C . PRO B 1 100 ? -9.641 -10.062 -26.969 1 91.44 100 PRO B C 1
ATOM 3884 O O . PRO B 1 100 ? -9.656 -11.023 -26.188 1 91.44 100 PRO B O 1
ATOM 3887 N N . GLY B 1 101 ? -10.336 -8.961 -26.828 1 94.25 101 GLY B N 1
ATOM 3888 C CA . GLY B 1 101 ? -11.398 -8.867 -25.844 1 94.25 101 GLY B CA 1
ATOM 3889 C C . GLY B 1 101 ? -10.891 -8.5 -24.453 1 94.25 101 GLY B C 1
ATOM 3890 O O . GLY B 1 101 ? -11.68 -8.211 -23.562 1 94.25 101 GLY B O 1
ATOM 3891 N N . LEU B 1 102 ? -9.594 -8.547 -24.234 1 96.31 102 LEU B N 1
ATOM 3892 C CA . LEU B 1 102 ? -9.031 -8.305 -22.922 1 96.31 102 LEU B CA 1
ATOM 3893 C C . LEU B 1 102 ? -9.32 -6.879 -22.453 1 96.31 102 LEU B C 1
ATOM 3895 O O . LEU B 1 102 ? -9.711 -6.66 -21.312 1 96.31 102 LEU B O 1
ATOM 3899 N N . ALA B 1 103 ? -9.133 -5.895 -23.328 1 96.25 103 ALA B N 1
ATOM 3900 C CA . ALA B 1 103 ? -9.328 -4.484 -23.016 1 96.25 103 ALA B CA 1
ATOM 3901 C C . ALA B 1 103 ? -10.758 -4.219 -22.547 1 96.25 103 ALA B C 1
ATOM 3903 O O . ALA B 1 103 ? -10.992 -3.377 -21.672 1 96.25 103 ALA B O 1
ATOM 3904 N N . GLU B 1 104 ? -11.734 -4.949 -23.062 1 95.94 104 GLU B N 1
ATOM 3905 C CA . GLU B 1 104 ? -13.141 -4.785 -22.703 1 95.94 104 GLU B CA 1
ATOM 3906 C C . GLU B 1 104 ? -13.461 -5.508 -21.391 1 95.94 104 GLU B C 1
ATOM 3908 O O . GLU B 1 104 ? -14.328 -5.07 -20.641 1 95.94 104 GLU B O 1
ATOM 3913 N N . LEU B 1 105 ? -12.773 -6.535 -21.172 1 97.44 105 LEU B N 1
ATOM 3914 C CA . LEU B 1 105 ? -13.047 -7.391 -20.016 1 97.44 105 LEU B CA 1
ATOM 3915 C C . LEU B 1 105 ? -12.484 -6.777 -18.734 1 97.44 105 LEU B C 1
ATOM 3917 O O . LEU B 1 105 ? -13.125 -6.848 -17.688 1 97.44 105 LEU B O 1
ATOM 3921 N N . LEU B 1 106 ? -11.375 -6.113 -18.75 1 98.25 106 LEU B N 1
ATOM 3922 C CA . LEU B 1 106 ? -10.625 -5.699 -17.562 1 98.25 106 LEU B CA 1
ATOM 3923 C C . LEU B 1 106 ? -11.422 -4.703 -16.734 1 98.25 106 LEU B C 1
ATOM 3925 O O . LEU B 1 106 ? -11.523 -4.848 -15.516 1 98.25 106 LEU B O 1
ATOM 3929 N N . PRO B 1 107 ? -12.094 -3.719 -17.375 1 96.94 107 PRO B N 1
ATOM 3930 C CA . PRO B 1 107 ? -12.867 -2.785 -16.562 1 96.94 107 PRO B CA 1
ATOM 3931 C C . PRO B 1 107 ? -14.008 -3.467 -15.812 1 96.94 107 PRO B C 1
ATOM 3933 O O . PRO B 1 107 ? -14.422 -3.002 -14.742 1 96.94 107 PRO B O 1
ATOM 3936 N N . LYS B 1 108 ? -14.484 -4.602 -16.312 1 97.12 108 LYS B N 1
ATOM 3937 C CA . LYS B 1 108 ? -15.594 -5.324 -15.688 1 97.12 108 LYS B CA 1
ATOM 3938 C C . LYS B 1 108 ? -15.117 -6.117 -14.469 1 97.12 108 LYS B C 1
ATOM 3940 O O . LYS B 1 108 ? -15.891 -6.367 -13.547 1 97.12 108 LYS B O 1
ATOM 3945 N N . VAL B 1 109 ? -13.859 -6.457 -14.492 1 98.19 109 VAL B N 1
ATOM 3946 C CA . VAL B 1 109 ? -13.312 -7.324 -13.453 1 98.19 109 VAL B CA 1
ATOM 3947 C C . VAL B 1 109 ? -12.586 -6.484 -12.414 1 98.19 109 VAL B C 1
ATOM 3949 O O . VAL B 1 109 ? -12.461 -6.895 -11.258 1 98.19 109 VAL B O 1
ATOM 3952 N N . ALA B 1 110 ? -12.102 -5.332 -12.773 1 97.88 110 ALA B N 1
ATOM 3953 C CA . ALA B 1 110 ? -11.195 -4.531 -11.953 1 97.88 110 ALA B CA 1
ATOM 3954 C C . ALA B 1 110 ? -11.914 -3.965 -10.734 1 97.88 110 ALA B C 1
ATOM 3956 O O . ALA B 1 110 ? -13.125 -3.721 -10.781 1 97.88 110 ALA B O 1
ATOM 3957 N N . THR B 1 111 ? -11.195 -3.814 -9.656 1 95.19 111 THR B N 1
ATOM 3958 C CA . THR B 1 111 ? -11.656 -3.027 -8.516 1 95.19 111 THR B CA 1
ATOM 3959 C C . THR B 1 111 ? -11.758 -1.551 -8.883 1 95.19 111 THR B C 1
ATOM 3961 O O . THR B 1 111 ? -11.344 -1.147 -9.969 1 95.19 111 THR B O 1
ATOM 3964 N N . ASP B 1 112 ? -12.242 -0.75 -7.965 1 88.75 112 ASP B N 1
ATOM 3965 C CA . ASP B 1 112 ? -12.398 0.684 -8.188 1 88.75 112 ASP B CA 1
ATOM 3966 C C . ASP B 1 112 ? -11.055 1.353 -8.445 1 88.75 112 ASP B C 1
ATOM 3968 O O . ASP B 1 112 ? -10.984 2.365 -9.148 1 88.75 112 ASP B O 1
ATOM 3972 N N . ASP B 1 113 ? -10.055 0.738 -7.898 1 90.25 113 ASP B N 1
ATOM 3973 C CA . ASP B 1 113 ? -8.734 1.323 -8.094 1 90.25 113 ASP B CA 1
ATOM 3974 C C . ASP B 1 113 ? -7.984 0.619 -9.227 1 90.25 113 ASP B C 1
ATOM 3976 O O . ASP B 1 113 ? -6.754 0.598 -9.242 1 90.25 113 ASP B O 1
ATOM 3980 N N . ARG B 1 114 ? -8.719 -0.069 -10.125 1 94.62 114 ARG B N 1
ATOM 3981 C CA . ARG B 1 114 ? -8.234 -0.64 -11.375 1 94.62 114 ARG B CA 1
ATOM 3982 C C . ARG B 1 114 ? -7.215 -1.746 -11.109 1 94.62 114 ARG B C 1
ATOM 3984 O O . ARG B 1 114 ? -6.18 -1.815 -11.781 1 94.62 114 ARG B O 1
ATOM 3991 N N . THR B 1 115 ? -7.492 -2.523 -10.117 1 97.75 115 THR B N 1
ATOM 3992 C CA . THR B 1 115 ? -6.676 -3.697 -9.828 1 97.75 115 THR B CA 1
ATOM 3993 C C . THR B 1 115 ? -7.43 -4.977 -10.172 1 97.75 115 THR B C 1
ATOM 3995 O O . THR B 1 115 ? -8.625 -5.102 -9.875 1 97.75 115 THR B O 1
ATOM 3998 N N . VAL B 1 116 ? -6.762 -5.902 -10.812 1 98.75 116 VAL B N 1
ATOM 3999 C CA . VAL B 1 116 ? -7.352 -7.188 -11.164 1 98.75 116 VAL B CA 1
ATOM 4000 C C . VAL B 1 116 ? -6.551 -8.32 -10.523 1 98.75 116 VAL B C 1
ATOM 4002 O O . VAL B 1 116 ? -5.316 -8.289 -10.508 1 98.75 116 VAL B O 1
ATOM 4005 N N . ILE B 1 117 ? -7.234 -9.273 -9.922 1 98.88 117 ILE B N 1
ATOM 4006 C CA . ILE B 1 117 ? -6.586 -10.516 -9.508 1 98.88 117 ILE B CA 1
ATOM 4007 C C . ILE B 1 117 ? -6.582 -11.5 -10.68 1 98.88 117 ILE B C 1
ATOM 4009 O O . ILE B 1 117 ? -7.598 -11.672 -11.359 1 98.88 117 ILE B O 1
ATOM 4013 N N . ILE B 1 118 ? -5.398 -12.117 -10.953 1 98.88 118 ILE B N 1
ATOM 4014 C CA . ILE B 1 118 ? -5.277 -13 -12.109 1 98.88 118 ILE B CA 1
ATOM 4015 C C . ILE B 1 118 ? -4.773 -14.375 -11.664 1 98.88 118 ILE B C 1
ATOM 4017 O O . ILE B 1 118 ? -3.824 -14.461 -10.875 1 98.88 118 ILE B O 1
ATOM 4021 N N . THR B 1 119 ? -5.43 -15.406 -12.055 1 98.75 119 THR B N 1
ATOM 4022 C CA . THR B 1 119 ? -4.891 -16.75 -11.977 1 98.75 119 THR B CA 1
ATOM 4023 C C . THR B 1 119 ? -5.004 -17.469 -13.328 1 98.75 119 THR B C 1
ATOM 4025 O O . THR B 1 119 ? -5.609 -16.938 -14.258 1 98.75 119 THR B O 1
ATOM 4028 N N . SER B 1 120 ? -4.312 -18.594 -13.477 1 97.69 120 SER B N 1
ATOM 4029 C CA . SER B 1 120 ? -4.336 -19.344 -14.727 1 97.69 120 SER B CA 1
ATOM 4030 C C . SER B 1 120 ? -4.582 -20.828 -14.469 1 97.69 120 SER B C 1
ATOM 4032 O O . SER B 1 120 ? -4.109 -21.375 -13.469 1 97.69 120 SER B O 1
ATOM 4034 N N . VAL B 1 121 ? -5.32 -21.453 -15.461 1 97.5 121 VAL B N 1
ATOM 4035 C CA . VAL B 1 121 ? -5.645 -22.875 -15.289 1 97.5 121 VAL B CA 1
ATOM 4036 C C . VAL B 1 121 ? -5.551 -23.594 -16.641 1 97.5 121 VAL B C 1
ATOM 4038 O O . VAL B 1 121 ? -5.848 -23 -17.688 1 97.5 121 VAL B O 1
ATOM 4041 N N . ASN B 1 122 ? -5.094 -24.781 -16.594 1 94 122 ASN B N 1
ATOM 4042 C CA . ASN B 1 122 ? -5.312 -25.734 -17.672 1 94 122 ASN B CA 1
ATOM 4043 C C . ASN B 1 122 ? -6.512 -26.625 -17.406 1 94 122 ASN B C 1
ATOM 4045 O O . ASN B 1 122 ? -7.203 -26.469 -16.391 1 94 122 ASN B O 1
ATOM 4049 N N . GLU B 1 123 ? -6.805 -27.516 -18.234 1 95.62 123 GLU B N 1
ATOM 4050 C CA . GLU B 1 123 ? -7.996 -28.359 -18.109 1 95.62 123 GLU B CA 1
ATOM 4051 C C . GLU B 1 123 ? -7.992 -29.125 -16.797 1 95.62 123 GLU B C 1
ATOM 4053 O O . GLU B 1 123 ? -8.992 -29.125 -16.062 1 95.62 123 GLU B O 1
ATOM 4058 N N . ALA B 1 124 ? -6.883 -29.75 -16.5 1 95.75 124 ALA B N 1
ATOM 4059 C CA . ALA B 1 124 ? -6.789 -30.578 -15.297 1 95.75 124 ALA B CA 1
ATOM 4060 C C . ALA B 1 124 ? -7.07 -29.75 -14.039 1 95.75 124 ALA B C 1
ATOM 4062 O O . ALA B 1 124 ? -7.727 -30.219 -13.109 1 95.75 124 ALA B O 1
ATOM 4063 N N . TRP B 1 125 ? -6.629 -28.547 -14 1 97.62 125 TRP B N 1
ATOM 4064 C CA . TRP B 1 125 ? -6.762 -27.688 -12.836 1 97.62 125 TRP B CA 1
ATOM 4065 C C . TRP B 1 125 ? -8.164 -27.078 -12.758 1 97.62 125 TRP B C 1
ATOM 4067 O O . TRP B 1 125 ? -8.656 -26.781 -11.664 1 97.62 125 TRP B O 1
ATOM 4077 N N . ALA B 1 126 ? -8.789 -26.938 -13.891 1 98.25 126 ALA B N 1
ATOM 4078 C CA . ALA B 1 126 ? -10.094 -26.297 -13.961 1 98.25 126 ALA B CA 1
ATOM 4079 C C . ALA B 1 126 ? -11.219 -27.312 -13.789 1 98.25 126 ALA B C 1
ATOM 4081 O O . ALA B 1 126 ? -12.375 -26.938 -13.562 1 98.25 126 ALA B O 1
ATOM 4082 N N . ALA B 1 127 ? -10.938 -28.562 -13.992 1 98 127 ALA B N 1
ATOM 4083 C CA . ALA B 1 127 ? -11.961 -29.609 -13.938 1 98 127 ALA B CA 1
ATOM 4084 C C . ALA B 1 127 ? -12.703 -29.578 -12.602 1 98 127 ALA B C 1
ATOM 4086 O O . ALA B 1 127 ? -12.156 -29.125 -11.586 1 98 127 ALA B O 1
ATOM 4087 N N . PRO B 1 128 ? -13.945 -30.062 -12.602 1 98 128 PRO B N 1
ATOM 4088 C CA . PRO B 1 128 ? -14.719 -30.078 -11.359 1 98 128 PRO B CA 1
ATOM 4089 C C . PRO B 1 128 ? -14.008 -30.844 -10.234 1 98 128 PRO B C 1
ATOM 4091 O O . PRO B 1 128 ? -13.531 -31.953 -10.445 1 98 128 PRO B O 1
ATOM 4094 N N . GLY B 1 129 ? -13.93 -30.25 -9.117 1 97.5 129 GLY B N 1
ATOM 4095 C CA . GLY B 1 129 ? -13.32 -30.859 -7.953 1 97.5 129 GLY B CA 1
ATOM 4096 C C . GLY B 1 129 ? -11.82 -30.688 -7.895 1 97.5 129 GLY B C 1
ATOM 4097 O O . GLY B 1 129 ? -11.156 -31.234 -7.012 1 97.5 129 GLY B O 1
ATOM 4098 N N . SER B 1 130 ? -11.297 -29.938 -8.797 1 98.31 130 SER B N 1
ATOM 4099 C CA . SER B 1 130 ? -9.852 -29.766 -8.875 1 98.31 130 SER B CA 1
ATOM 4100 C C . SER B 1 130 ? -9.414 -28.453 -8.242 1 98.31 130 SER B C 1
ATOM 4102 O O . SER B 1 130 ? -10.086 -27.938 -7.352 1 98.31 130 SER B O 1
ATOM 4104 N N . LEU B 1 131 ? -8.234 -27.938 -8.562 1 98.56 131 LEU B N 1
ATOM 4105 C CA . LEU B 1 131 ? -7.582 -26.828 -7.883 1 98.56 131 LEU B CA 1
ATOM 4106 C C . LEU B 1 131 ? -8.422 -25.547 -7.984 1 98.56 131 LEU B C 1
ATOM 4108 O O . LEU B 1 131 ? -8.477 -24.766 -7.039 1 98.56 131 LEU B O 1
ATOM 4112 N N . LEU B 1 132 ? -9.055 -25.344 -9.125 1 98.81 132 LEU B N 1
ATOM 4113 C CA . LEU B 1 132 ? -9.852 -24.141 -9.297 1 98.81 132 LEU B CA 1
ATOM 4114 C C . LEU B 1 132 ? -10.961 -24.062 -8.25 1 98.81 132 LEU B C 1
ATOM 4116 O O . LEU B 1 132 ? -11.234 -23 -7.699 1 98.81 132 LEU B O 1
ATOM 4120 N N . ASP B 1 133 ? -11.555 -25.203 -7.988 1 98.62 133 ASP B N 1
ATOM 4121 C CA . ASP B 1 133 ? -12.617 -25.234 -6.988 1 98.62 133 ASP B CA 1
ATOM 4122 C C . ASP B 1 133 ? -12.07 -24.891 -5.602 1 98.62 133 ASP B C 1
ATOM 4124 O O . ASP B 1 133 ? -12.695 -24.141 -4.852 1 98.62 133 ASP B O 1
ATOM 4128 N N . LEU B 1 134 ? -10.93 -25.453 -5.223 1 98.62 134 LEU B N 1
ATOM 4129 C CA . LEU B 1 134 ? -10.312 -25.156 -3.938 1 98.62 134 LEU B CA 1
ATOM 4130 C C . LEU B 1 134 ? -9.93 -23.672 -3.854 1 98.62 134 LEU B C 1
ATOM 4132 O O . LEU B 1 134 ? -10.148 -23.031 -2.828 1 98.62 134 LEU B O 1
ATOM 4136 N N . PHE B 1 135 ? -9.367 -23.25 -4.953 1 98.75 135 PHE B N 1
ATOM 4137 C CA . PHE B 1 135 ? -8.977 -21.844 -5.066 1 98.75 135 PHE B CA 1
ATOM 4138 C C . PHE B 1 135 ? -10.164 -20.922 -4.836 1 98.75 135 PHE B C 1
ATOM 4140 O 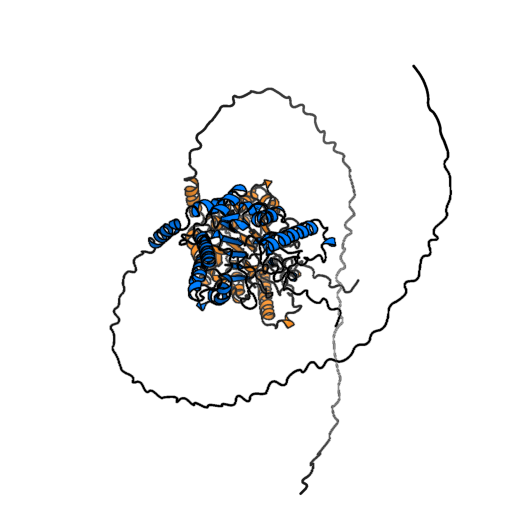O . PHE B 1 135 ? -10.125 -20.047 -3.971 1 98.75 135 PHE B O 1
ATOM 4147 N N . ARG B 1 136 ? -11.227 -21.109 -5.5 1 98.62 136 ARG B N 1
ATOM 4148 C CA . ARG B 1 136 ? -12.438 -20.297 -5.355 1 98.62 136 ARG B CA 1
ATOM 4149 C C . ARG B 1 136 ? -13.031 -20.453 -3.959 1 98.62 136 ARG B C 1
ATOM 4151 O O . ARG B 1 136 ? -13.445 -19.469 -3.346 1 98.62 136 ARG B O 1
ATOM 4158 N N . GLY B 1 137 ? -13.047 -21.703 -3.469 1 98.19 137 GLY B N 1
ATOM 4159 C CA . GLY B 1 137 ? -13.562 -21.953 -2.137 1 98.19 137 GLY B CA 1
ATOM 4160 C C . GLY B 1 137 ? -12.797 -21.234 -1.044 1 98.19 137 GLY B C 1
ATOM 4161 O O . GLY B 1 137 ? -13.375 -20.828 -0.038 1 98.19 137 GLY B O 1
ATOM 4162 N N . SER B 1 138 ? -11.531 -21.078 -1.255 1 98.62 138 SER B N 1
ATOM 4163 C CA . SER B 1 138 ? -10.703 -20.453 -0.234 1 98.62 138 SER B CA 1
ATOM 4164 C C . SER B 1 138 ? -11.086 -18.984 -0.029 1 98.62 138 SER B C 1
ATOM 4166 O O . SER B 1 138 ? -10.969 -18.453 1.077 1 98.62 138 SER B O 1
ATOM 4168 N N . PHE B 1 139 ? -11.57 -18.297 -1.074 1 98.25 139 PHE B N 1
ATOM 4169 C CA . PHE B 1 139 ? -12.062 -16.938 -0.924 1 98.25 139 PHE B CA 1
ATOM 4170 C C . PHE B 1 139 ? -13.297 -16.906 -0.03 1 98.25 139 PHE B C 1
ATOM 4172 O O . PHE B 1 139 ? -13.445 -16 0.806 1 98.25 139 PHE B O 1
ATOM 4179 N N . ARG B 1 140 ? -14.133 -17.828 -0.181 1 96.31 140 ARG B N 1
ATOM 4180 C CA . ARG B 1 140 ? -15.375 -17.906 0.582 1 96.31 140 ARG B CA 1
ATOM 4181 C C . ARG B 1 140 ? -15.102 -18.219 2.047 1 96.31 140 ARG B C 1
ATOM 4183 O O . ARG B 1 140 ? -15.766 -17.688 2.939 1 96.31 140 ARG B O 1
ATOM 4190 N N . ASP B 1 141 ? -14.18 -19.062 2.234 1 96.06 141 ASP B N 1
ATOM 4191 C CA . ASP B 1 141 ? -13.852 -19.516 3.584 1 96.06 141 ASP B CA 1
ATOM 4192 C C . ASP B 1 141 ? -12.914 -18.531 4.273 1 96.06 141 ASP B C 1
ATOM 4194 O O . ASP B 1 141 ? -12.734 -18.594 5.492 1 96.06 141 ASP B O 1
ATOM 4198 N N . GLY B 1 142 ? -12.242 -17.719 3.473 1 97.25 142 GLY B N 1
ATOM 4199 C CA . GLY B 1 142 ? -11.305 -16.75 4.031 1 97.25 142 GLY B CA 1
ATOM 4200 C C . GLY B 1 142 ? -11.977 -15.664 4.844 1 97.25 142 GLY B C 1
ATOM 4201 O O . GLY B 1 142 ? -13.195 -15.508 4.781 1 97.25 142 GLY B O 1
ATOM 4202 N N . GLU B 1 143 ? -11.203 -14.969 5.598 1 96 143 GLU B N 1
ATOM 4203 C CA . GLU B 1 143 ? -11.719 -13.922 6.473 1 96 143 GLU B CA 1
ATOM 4204 C C . GLU B 1 143 ? -11.953 -12.625 5.703 1 96 143 GLU B C 1
ATOM 4206 O O . GLU B 1 143 ? -11.008 -11.898 5.398 1 96 143 GLU B O 1
ATOM 4211 N N . GLY B 1 144 ? -13.258 -12.398 5.355 1 93.5 144 GLY B N 1
ATOM 4212 C CA . GLY B 1 144 ? -13.656 -11.117 4.797 1 93.5 144 GLY B CA 1
ATOM 4213 C C . GLY B 1 144 ? -13.156 -10.898 3.381 1 93.5 144 GLY B C 1
ATOM 4214 O O . GLY B 1 144 ? -12.922 -9.758 2.967 1 93.5 144 GLY B O 1
ATOM 4215 N N . ILE B 1 145 ? -12.906 -11.945 2.605 1 97.19 145 ILE B N 1
ATOM 4216 C CA . ILE B 1 145 ? -12.266 -11.711 1.314 1 97.19 145 ILE B CA 1
ATOM 4217 C C . ILE B 1 145 ? -13.117 -12.32 0.202 1 97.19 145 ILE B C 1
ATOM 4219 O O . ILE B 1 145 ? -12.68 -12.391 -0.952 1 97.19 145 ILE B O 1
ATOM 4223 N N . ALA B 1 146 ? -14.305 -12.789 0.48 1 97.69 146 ALA B N 1
ATOM 4224 C CA . ALA B 1 146 ? -15.164 -13.438 -0.51 1 97.69 146 ALA B CA 1
ATOM 4225 C C . ALA B 1 146 ? -15.391 -12.531 -1.718 1 97.69 146 ALA B C 1
ATOM 4227 O O . ALA B 1 146 ? -15.406 -13 -2.857 1 97.69 146 ALA B O 1
ATOM 4228 N N . HIS B 1 147 ? -15.516 -11.219 -1.468 1 95.62 147 HIS B N 1
ATOM 4229 C CA . HIS B 1 147 ? -15.82 -10.258 -2.52 1 95.62 147 HIS B CA 1
ATOM 4230 C C . HIS B 1 147 ? -14.672 -10.148 -3.516 1 95.62 147 HIS B C 1
ATOM 4232 O O . HIS B 1 147 ? -14.859 -9.68 -4.641 1 95.62 147 HIS B O 1
ATOM 4238 N N . LEU B 1 148 ? -13.469 -10.523 -3.113 1 97.81 148 LEU B N 1
ATOM 4239 C CA . LEU B 1 148 ? -12.32 -10.422 -4 1 97.81 148 LEU B CA 1
ATOM 4240 C C . LEU B 1 148 ? -12.453 -11.367 -5.184 1 97.81 148 LEU B C 1
ATOM 4242 O O . LEU B 1 148 ? -11.875 -11.133 -6.246 1 97.81 148 LEU B O 1
ATOM 4246 N N . LEU B 1 149 ? -13.195 -12.445 -5.031 1 97.94 149 LEU B N 1
ATOM 4247 C CA . LEU B 1 149 ? -13.438 -13.375 -6.125 1 97.94 149 LEU B CA 1
ATOM 4248 C C . LEU B 1 149 ? -14.117 -12.672 -7.297 1 97.94 149 LEU B C 1
ATOM 4250 O O . LEU B 1 149 ? -13.891 -13.023 -8.453 1 97.94 149 LEU B O 1
ATOM 4254 N N . ASN B 1 150 ? -14.914 -11.664 -7.016 1 97.19 150 ASN B N 1
ATOM 4255 C CA . ASN B 1 150 ? -15.594 -10.891 -8.055 1 97.19 150 ASN B CA 1
ATOM 4256 C C . ASN B 1 150 ? -14.602 -10.148 -8.945 1 97.19 150 ASN B C 1
ATOM 4258 O O . ASN B 1 150 ? -14.953 -9.695 -10.031 1 97.19 150 ASN B O 1
ATOM 4262 N N . HIS B 1 151 ? -13.438 -9.984 -8.461 1 98.5 151 HIS B N 1
ATOM 4263 C CA . HIS B 1 151 ? -12.422 -9.203 -9.164 1 98.5 151 HIS B CA 1
ATOM 4264 C C . HIS B 1 151 ? -11.281 -10.094 -9.648 1 98.5 151 HIS B C 1
ATOM 4266 O O . HIS B 1 151 ? -10.156 -9.625 -9.828 1 98.5 151 HIS B O 1
ATOM 4272 N N . THR B 1 152 ? -11.586 -11.406 -9.789 1 98.81 152 THR B N 1
ATOM 4273 C CA . THR B 1 152 ? -10.594 -12.383 -10.227 1 98.81 152 THR B CA 1
ATOM 4274 C C . THR B 1 152 ? -10.82 -12.773 -11.688 1 98.81 152 THR B C 1
ATOM 4276 O O . THR B 1 152 ? -11.906 -13.219 -12.047 1 98.81 152 THR B O 1
ATOM 4279 N N . LEU B 1 153 ? -9.828 -12.508 -12.484 1 98.88 153 LEU B N 1
ATOM 4280 C CA . LEU B 1 153 ? -9.781 -12.984 -13.867 1 98.88 153 LEU B CA 1
ATOM 4281 C C . LEU B 1 153 ? -9.109 -14.359 -13.945 1 98.88 153 LEU B C 1
ATOM 4283 O O . LEU B 1 153 ? -7.941 -14.5 -13.578 1 98.88 153 LEU B O 1
ATOM 4287 N N . ILE B 1 154 ? -9.828 -15.336 -14.414 1 98.81 154 ILE B N 1
ATOM 4288 C CA . ILE B 1 154 ? -9.266 -16.672 -14.586 1 98.81 154 ILE B CA 1
ATOM 4289 C C . ILE B 1 154 ? -8.859 -16.875 -16.047 1 98.81 154 ILE B C 1
ATOM 4291 O O . ILE B 1 154 ? -9.711 -16.922 -16.938 1 98.81 154 ILE B O 1
ATOM 4295 N N . VAL B 1 155 ? -7.605 -16.969 -16.25 1 98.38 155 VAL B N 1
ATOM 4296 C CA . VAL B 1 155 ? -7.055 -17.172 -17.594 1 98.38 155 VAL B CA 1
ATOM 4297 C C . VAL B 1 155 ? -6.953 -18.672 -17.875 1 98.38 155 VAL B C 1
ATOM 4299 O O . VAL B 1 155 ? -6.18 -19.391 -17.234 1 98.38 155 VAL B O 1
ATOM 4302 N N . ALA B 1 156 ? -7.723 -19.156 -18.828 1 97.56 156 ALA B N 1
ATOM 4303 C CA . ALA B 1 156 ? -7.668 -20.547 -19.297 1 97.56 156 ALA B CA 1
ATOM 4304 C C . ALA B 1 156 ? -6.668 -20.688 -20.438 1 97.56 156 ALA B C 1
ATOM 4306 O O . ALA B 1 156 ? -6.73 -19.953 -21.422 1 97.56 156 ALA B O 1
ATOM 4307 N N . VAL B 1 157 ? -5.832 -21.688 -20.312 1 94 157 VAL B N 1
ATOM 4308 C CA . VAL B 1 157 ? -4.754 -21.781 -21.297 1 94 157 VAL B CA 1
ATOM 4309 C C . VAL B 1 157 ? -5.152 -22.766 -22.406 1 94 157 VAL B C 1
ATOM 4311 O O . VAL B 1 157 ? -4.371 -23.016 -23.328 1 94 157 VAL B O 1
ATOM 4314 N N . ASP B 1 158 ? -6.328 -23.375 -22.344 1 91.75 158 ASP B N 1
ATOM 4315 C CA . ASP B 1 158 ? -6.891 -24.234 -23.375 1 91.75 158 ASP B CA 1
ATOM 4316 C C . ASP B 1 158 ? -8.414 -24.188 -23.359 1 91.75 158 ASP B C 1
ATOM 4318 O O . ASP B 1 158 ? -9.016 -23.703 -22.391 1 91.75 158 ASP B O 1
ATOM 4322 N N . ALA B 1 159 ? -8.992 -24.641 -24.422 1 94.56 159 ALA B N 1
ATOM 4323 C CA . ALA B 1 159 ? -10.438 -24.531 -24.609 1 94.56 159 ALA B CA 1
ATOM 4324 C C . ALA B 1 159 ? -11.195 -25.312 -23.547 1 94.56 159 ALA B C 1
ATOM 4326 O O . ALA B 1 159 ? -12.266 -24.891 -23.094 1 94.56 159 ALA B O 1
ATOM 4327 N N . ALA B 1 160 ? -10.695 -26.453 -23.25 1 96 160 ALA B N 1
ATOM 4328 C CA . ALA B 1 160 ? -11.367 -27.281 -22.234 1 96 160 ALA B CA 1
ATOM 4329 C C . ALA B 1 160 ? -11.391 -26.578 -20.891 1 96 160 ALA B C 1
ATOM 4331 O O . ALA B 1 160 ? -12.414 -26.562 -20.203 1 96 160 ALA B O 1
ATOM 4332 N N . ALA B 1 161 ? -10.258 -26.016 -20.484 1 97.5 161 ALA B N 1
ATOM 4333 C CA . ALA B 1 161 ? -10.188 -25.25 -19.25 1 97.5 161 ALA B CA 1
ATOM 4334 C C . ALA B 1 161 ? -11.18 -24.094 -19.266 1 97.5 161 ALA B C 1
ATOM 4336 O O . ALA B 1 161 ? -11.836 -23.797 -18.266 1 97.5 161 ALA B O 1
ATOM 4337 N N . TYR B 1 162 ? -11.242 -23.438 -20.406 1 97.81 162 TYR B N 1
ATOM 4338 C CA . TYR B 1 162 ? -12.164 -22.328 -20.562 1 97.81 162 TYR B CA 1
ATOM 4339 C C . TYR B 1 162 ? -13.609 -22.766 -20.344 1 97.81 162 TYR B C 1
ATOM 4341 O O . TYR B 1 162 ? -14.375 -22.078 -19.672 1 97.81 162 TYR B O 1
ATOM 4349 N N . HIS B 1 163 ? -13.938 -23.828 -20.891 1 98.12 163 HIS B N 1
ATOM 4350 C CA . HIS B 1 163 ? -15.281 -24.375 -20.734 1 98.12 163 HIS B CA 1
ATOM 4351 C C . HIS B 1 163 ? -15.586 -24.672 -19.266 1 98.12 163 HIS B C 1
ATOM 4353 O O . HIS B 1 163 ? -16.656 -24.328 -18.766 1 98.12 163 HIS B O 1
ATOM 4359 N N . HIS B 1 164 ? -14.641 -25.344 -18.609 1 98.25 164 HIS B N 1
ATOM 4360 C CA . HIS B 1 164 ? -14.82 -25.625 -17.188 1 98.25 164 HIS B CA 1
ATOM 4361 C C . HIS B 1 164 ? -14.961 -24.328 -16.391 1 98.25 164 HIS B C 1
ATOM 4363 O O . HIS B 1 164 ? -15.836 -24.219 -15.531 1 98.25 164 HIS B O 1
ATOM 4369 N N . CYS B 1 165 ? -14.125 -23.328 -16.672 1 98.56 165 CYS B N 1
ATOM 4370 C CA . CYS B 1 165 ? -14.133 -22.047 -15.977 1 98.56 165 CYS B CA 1
ATOM 4371 C C . CYS B 1 165 ? -15.477 -21.344 -16.141 1 98.56 165 CYS B C 1
ATOM 4373 O O . CYS B 1 165 ? -16.062 -20.891 -15.156 1 98.56 165 CYS B O 1
ATOM 4375 N N . ARG B 1 166 ? -16 -21.297 -17.297 1 98.31 166 ARG B N 1
ATOM 4376 C CA . ARG B 1 166 ? -17.219 -20.562 -17.609 1 98.31 166 ARG B CA 1
ATOM 4377 C C . ARG B 1 166 ? -18.422 -21.125 -16.859 1 98.31 166 ARG B C 1
ATOM 4379 O O . ARG B 1 166 ? -19.406 -20.422 -16.641 1 98.31 166 ARG B O 1
ATOM 4386 N N . ARG B 1 167 ? -18.312 -22.297 -16.438 1 98.12 167 ARG B N 1
ATOM 4387 C CA . ARG B 1 167 ? -19.406 -22.938 -15.719 1 98.12 167 ARG B CA 1
ATOM 4388 C C . ARG B 1 167 ? -19.484 -22.453 -14.281 1 98.12 167 ARG B C 1
ATOM 4390 O O . ARG B 1 167 ? -20.531 -22.5 -13.648 1 98.12 167 ARG B O 1
ATOM 4397 N N . VAL B 1 168 ? -18.391 -21.969 -13.797 1 98.19 168 VAL B N 1
ATOM 4398 C CA . VAL B 1 168 ? -18.391 -21.766 -12.352 1 98.19 168 VAL B CA 1
ATOM 4399 C C . VAL B 1 168 ? -17.984 -20.312 -12.039 1 98.19 168 VAL B C 1
ATOM 4401 O O . VAL B 1 168 ? -18.031 -19.891 -10.891 1 98.19 168 VAL B O 1
ATOM 4404 N N . HIS B 1 169 ? -17.531 -19.562 -12.992 1 98.25 169 HIS B N 1
ATOM 4405 C CA . HIS B 1 169 ? -17 -18.234 -12.758 1 98.25 169 HIS B CA 1
ATOM 4406 C C . HIS B 1 169 ? -17.344 -17.297 -13.906 1 98.25 169 HIS B C 1
ATOM 4408 O O . HIS B 1 169 ? -17.25 -17.672 -15.078 1 98.25 169 HIS B O 1
ATOM 4414 N N . PRO B 1 170 ? -17.688 -16.047 -13.68 1 97.56 170 PRO B N 1
ATOM 4415 C CA . PRO B 1 170 ? -18.156 -15.148 -14.734 1 97.56 170 PRO B CA 1
ATOM 4416 C C . PRO B 1 170 ? -17.016 -14.547 -15.555 1 97.56 170 PRO B C 1
ATOM 4418 O O . PRO B 1 170 ? -17.203 -14.148 -16.703 1 97.56 170 PRO B O 1
ATOM 4421 N N . HIS B 1 171 ? -15.82 -14.383 -14.953 1 98.19 171 HIS B N 1
ATOM 4422 C CA . HIS B 1 171 ? -14.727 -13.688 -15.625 1 98.19 171 HIS B CA 1
ATOM 4423 C C . HIS B 1 171 ? -13.625 -14.656 -16.031 1 98.19 171 HIS B C 1
ATOM 4425 O O . HIS B 1 171 ? -12.594 -14.75 -15.367 1 98.19 171 HIS B O 1
ATOM 4431 N N . CYS B 1 172 ? -13.867 -15.281 -17.172 1 98.56 172 CYS B N 1
ATOM 4432 C CA . CYS B 1 172 ? -12.898 -16.203 -17.75 1 98.56 172 CYS B CA 1
ATOM 4433 C C . CYS B 1 172 ? -12.352 -15.656 -19.062 1 98.56 172 CYS B C 1
ATOM 4435 O O . CYS B 1 172 ? -13.062 -14.992 -19.812 1 98.56 172 CYS B O 1
ATOM 4437 N N . TYR B 1 173 ? -11.086 -15.867 -19.297 1 98.25 173 TYR B N 1
ATOM 4438 C CA . TYR B 1 173 ? -10.422 -15.43 -20.531 1 98.25 173 TYR B CA 1
ATOM 4439 C C . TYR B 1 173 ? -9.617 -16.562 -21.141 1 98.25 173 TYR B C 1
ATOM 4441 O O . TYR B 1 173 ? -8.789 -17.188 -20.469 1 98.25 173 TYR B O 1
ATOM 4449 N N . LEU B 1 174 ? -9.859 -16.828 -22.391 1 96.44 174 LEU B N 1
ATOM 4450 C CA . LEU B 1 174 ? -9.109 -17.859 -23.094 1 96.44 174 LEU B CA 1
ATOM 4451 C C . LEU B 1 174 ? -7.84 -17.281 -23.719 1 96.44 174 LEU B C 1
ATOM 4453 O O . LEU B 1 174 ? -7.91 -16.375 -24.562 1 96.44 174 LEU B O 1
ATOM 4457 N N . LEU B 1 175 ? -6.75 -17.719 -23.172 1 93.88 175 LEU B N 1
ATOM 4458 C CA . LEU B 1 175 ? -5.469 -17.344 -23.766 1 93.88 175 LEU B CA 1
ATOM 4459 C C . LEU B 1 175 ? -5.145 -18.203 -24.984 1 93.88 175 LEU B C 1
ATOM 4461 O O . LEU B 1 175 ? -4.871 -19.391 -24.844 1 93.88 175 LEU B O 1
ATOM 4465 N N . GLU B 1 176 ? -5.297 -17.562 -26.125 1 80.56 176 GLU B N 1
ATOM 4466 C CA . GLU B 1 176 ? -5.008 -18.281 -27.359 1 80.56 176 GLU B CA 1
ATOM 4467 C C . GLU B 1 176 ? -3.527 -18.172 -27.719 1 80.56 176 GLU B C 1
ATOM 4469 O O . GLU B 1 176 ? -2.998 -17.078 -27.891 1 80.56 176 GLU B O 1
ATOM 4474 N N . VAL B 1 177 ? -2.76 -19 -27.375 1 67.12 177 VAL B N 1
ATOM 4475 C CA . VAL B 1 177 ? -1.349 -18.984 -27.75 1 67.12 177 VAL B CA 1
ATOM 4476 C C . VAL B 1 177 ? -1.169 -19.578 -29.141 1 67.12 177 VAL B C 1
ATOM 4478 O O . VAL B 1 177 ? -1.772 -20.609 -29.453 1 67.12 177 VAL B O 1
ATOM 4481 N N . GLU B 1 178 ? -0.973 -18.734 -30.188 1 53 178 GLU B N 1
ATOM 4482 C CA . GLU B 1 178 ? -0.632 -19.312 -31.469 1 53 178 GLU B CA 1
ATOM 4483 C C . GLU B 1 178 ? 0.359 -20.469 -31.312 1 53 178 GLU B C 1
ATOM 4485 O O . GLU B 1 178 ? 1.527 -20.25 -30.984 1 53 178 GLU B O 1
ATOM 4490 N N . ALA B 1 179 ? 0.101 -21.234 -30.5 1 43.03 179 ALA B N 1
ATOM 4491 C CA . ALA B 1 179 ? 0.97 -22.406 -30.516 1 43.03 179 ALA B CA 1
ATOM 4492 C C . ALA B 1 179 ? 1.394 -22.781 -31.922 1 43.03 179 ALA B C 1
ATOM 4494 O O . ALA B 1 179 ? 0.567 -22.797 -32.844 1 43.03 179 ALA B O 1
ATOM 4495 N N . THR B 1 180 ? 2.455 -22.641 -32.469 1 37.38 180 THR B N 1
ATOM 4496 C CA . THR B 1 180 ? 2.803 -23.844 -33.219 1 37.38 180 THR B CA 1
ATOM 4497 C C . THR B 1 180 ? 2.055 -25.062 -32.688 1 37.38 180 THR B C 1
ATOM 4499 O O . THR B 1 180 ? 1.611 -25.047 -31.531 1 37.38 180 THR B O 1
ATOM 4502 N N . ALA B 1 181 ? 2.064 -26.359 -33.312 1 35.03 181 ALA B N 1
ATOM 4503 C CA . ALA B 1 181 ? 1.448 -27.672 -33.344 1 35.03 181 ALA B CA 1
ATOM 4504 C C . ALA B 1 181 ? 1.304 -28.25 -31.922 1 35.03 181 ALA B C 1
ATOM 4506 O O . ALA B 1 181 ? 0.894 -29.391 -31.734 1 35.03 181 ALA B O 1
ATOM 4507 N N . MET B 1 182 ? 2 -27.734 -30.828 1 35.94 182 MET B N 1
ATOM 4508 C CA . MET B 1 182 ? 2.084 -28.703 -29.75 1 35.94 182 MET B CA 1
ATOM 4509 C C . MET B 1 182 ? 0.911 -28.562 -28.797 1 35.94 182 MET B C 1
ATOM 4511 O O . MET B 1 182 ? 0.449 -27.453 -28.531 1 35.94 182 MET B O 1
ATOM 4515 N N . ASN B 1 183 ? 0.018 -29.516 -28.766 1 37.47 183 ASN B N 1
ATOM 4516 C CA . ASN B 1 183 ? -1.06 -29.797 -27.828 1 37.47 183 ASN B CA 1
ATOM 4517 C C . ASN B 1 183 ? -0.706 -29.344 -26.406 1 37.47 183 ASN B C 1
ATOM 4519 O O . ASN B 1 183 ? 0.076 -30.016 -25.719 1 37.47 183 ASN B O 1
ATOM 4523 N N . LEU B 1 184 ? -0.858 -28.156 -26.016 1 42.53 184 LEU B N 1
ATOM 4524 C CA . LEU B 1 184 ? -0.49 -27.516 -24.75 1 42.53 184 LEU B CA 1
ATOM 4525 C C . LEU B 1 184 ? -1.166 -28.203 -23.578 1 42.53 184 LEU B C 1
ATOM 4527 O O . LEU B 1 184 ? -0.87 -27.906 -22.406 1 42.53 184 LEU B O 1
ATOM 4531 N N . SER B 1 185 ? -2.324 -29 -23.781 1 38.88 185 SER B N 1
ATOM 4532 C CA . SER B 1 185 ? -2.939 -29.781 -22.719 1 38.88 185 SER B CA 1
ATOM 4533 C C . SER B 1 185 ? -1.91 -30.656 -22.016 1 38.88 185 SER B C 1
ATOM 4535 O O . SER B 1 185 ? -2.088 -31.016 -20.859 1 38.88 185 SER B O 1
ATOM 4537 N N . SER B 1 186 ? -0.927 -31.062 -22.875 1 37.47 186 SER B N 1
ATOM 4538 C CA . SER B 1 186 ? 0.129 -31.953 -22.391 1 37.47 186 SER B CA 1
ATOM 4539 C C . SER B 1 186 ? 1.272 -31.141 -21.781 1 37.47 186 SER B C 1
ATOM 4541 O O . SER B 1 186 ? 2.311 -31.703 -21.422 1 37.47 186 SER B O 1
ATOM 4543 N N . ALA B 1 187 ? 1.289 -29.844 -21.844 1 45.59 187 ALA B N 1
ATOM 4544 C CA . ALA B 1 187 ? 2.316 -28.969 -21.266 1 45.59 187 ALA B CA 1
ATOM 4545 C C . ALA B 1 187 ? 2.48 -29.219 -19.781 1 45.59 187 ALA B C 1
ATOM 4547 O O . ALA B 1 187 ? 2.922 -28.344 -19.031 1 45.59 187 ALA B O 1
ATOM 4548 N N . SER B 1 188 ? 1.821 -30.359 -19.328 1 42.25 188 SER B N 1
ATOM 4549 C CA . SER B 1 188 ? 1.875 -30.844 -17.953 1 42.25 188 SER B CA 1
ATOM 4550 C C . SER B 1 188 ? 3.301 -31.203 -17.562 1 42.25 188 SER B C 1
ATOM 4552 O O . SER B 1 188 ? 3.596 -31.359 -16.375 1 42.25 188 SER B O 1
ATOM 4554 N N . ASP B 1 189 ? 4.09 -31.344 -18.688 1 43.69 189 ASP B N 1
ATOM 4555 C CA . ASP B 1 189 ? 5.445 -31.672 -18.25 1 43.69 189 ASP B CA 1
ATOM 4556 C C . ASP B 1 189 ? 6.219 -30.406 -17.875 1 43.69 189 ASP B C 1
ATOM 4558 O O . ASP B 1 189 ? 6.551 -29.594 -18.734 1 43.69 189 ASP B O 1
ATOM 4562 N N . PHE B 1 190 ? 6.348 -30.172 -16.672 1 47.47 190 PHE B N 1
ATOM 4563 C CA . PHE B 1 190 ? 7.148 -29.094 -16.094 1 47.47 190 PHE B CA 1
ATOM 4564 C C . PHE B 1 190 ? 8.484 -28.969 -16.812 1 47.47 190 PHE B C 1
ATOM 4566 O O . PHE B 1 190 ? 9.172 -29.969 -17.031 1 47.47 190 PHE B O 1
ATOM 4573 N N . MET B 1 191 ? 8.805 -27.766 -17.5 1 52.03 191 MET B N 1
ATOM 4574 C CA . MET B 1 191 ? 10.062 -27.359 -18.109 1 52.03 191 MET B CA 1
ATOM 4575 C C . MET B 1 191 ? 10.133 -27.797 -19.562 1 52.03 191 MET B C 1
ATOM 4577 O O . MET B 1 191 ? 11.195 -27.734 -20.188 1 52.03 191 MET B O 1
ATOM 4581 N N . SER B 1 192 ? 8.891 -28.328 -20.219 1 60.47 192 SER B N 1
ATOM 4582 C CA . SER B 1 192 ? 8.906 -28.562 -21.656 1 60.47 192 SER B CA 1
ATOM 4583 C C . SER B 1 192 ? 8.891 -27.25 -22.438 1 60.47 192 SER B C 1
ATOM 4585 O O . SER B 1 192 ? 8.617 -26.188 -21.859 1 60.47 192 SER B O 1
ATOM 4587 N N . GLY B 1 193 ? 9.406 -27.281 -23.656 1 64.31 193 GLY B N 1
ATOM 4588 C CA . GLY B 1 193 ? 9.383 -26.109 -24.5 1 64.31 193 GLY B CA 1
ATOM 4589 C C . GLY B 1 193 ? 8.008 -25.469 -24.609 1 64.31 193 GLY B C 1
ATOM 4590 O O . GLY B 1 193 ? 7.875 -24.25 -24.562 1 64.31 193 GLY B O 1
ATOM 4591 N N . ALA B 1 194 ? 6.98 -26.359 -24.719 1 66.38 194 ALA B N 1
ATOM 4592 C CA . ALA B 1 194 ? 5.605 -25.875 -24.812 1 66.38 194 ALA B CA 1
ATOM 4593 C C . ALA B 1 194 ? 5.176 -25.188 -23.516 1 66.38 194 ALA B C 1
ATOM 4595 O O . ALA B 1 194 ? 4.516 -24.156 -23.531 1 66.38 194 ALA B O 1
ATOM 4596 N N . TYR B 1 195 ? 5.582 -25.781 -22.422 1 70.56 195 TYR B N 1
ATOM 4597 C CA . TYR B 1 195 ? 5.281 -25.203 -21.109 1 70.56 195 TYR B CA 1
ATOM 4598 C C . TYR B 1 195 ? 5.918 -23.828 -20.969 1 70.56 195 TYR B C 1
ATOM 4600 O O . TYR B 1 195 ? 5.266 -22.891 -20.516 1 70.56 195 TYR B O 1
ATOM 4608 N N . LEU B 1 196 ? 7.098 -23.75 -21.406 1 74.44 196 LEU B N 1
ATOM 4609 C CA . LEU B 1 196 ? 7.812 -22.484 -21.281 1 74.44 196 LEU B CA 1
ATOM 4610 C C . LEU B 1 196 ? 7.156 -21.422 -22.141 1 74.44 196 LEU B C 1
ATOM 4612 O O . LEU B 1 196 ? 7.043 -20.266 -21.719 1 74.44 196 LEU B O 1
ATOM 4616 N N . GLU B 1 197 ? 6.742 -21.797 -23.281 1 78.94 197 GLU B N 1
ATOM 4617 C CA . GLU B 1 197 ? 6.062 -20.828 -24.156 1 78.94 197 GLU B CA 1
ATOM 4618 C C . GLU B 1 197 ? 4.77 -20.328 -23.516 1 78.94 197 GLU B C 1
ATOM 4620 O O . GLU B 1 197 ? 4.422 -19.156 -23.641 1 78.94 197 GLU B O 1
ATOM 4625 N N . LEU B 1 198 ? 4.145 -21.219 -22.891 1 82.81 198 LEU B N 1
ATOM 4626 C CA . LEU B 1 198 ? 2.91 -20.844 -22.203 1 82.81 198 LEU B CA 1
ATOM 4627 C C . LEU B 1 198 ? 3.188 -19.875 -21.078 1 82.81 198 LEU B C 1
ATOM 4629 O O . LEU B 1 198 ? 2.445 -18.906 -20.891 1 82.81 198 LEU B O 1
ATOM 4633 N N . VAL B 1 199 ? 4.219 -20.125 -20.344 1 85.25 199 VAL B N 1
ATOM 4634 C CA . VAL B 1 199 ? 4.586 -19.266 -19.234 1 85.25 199 VAL B CA 1
ATOM 4635 C C . VAL B 1 199 ? 4.883 -17.859 -19.75 1 85.25 199 VAL B C 1
ATOM 4637 O O . VAL B 1 199 ? 4.41 -16.859 -19.188 1 85.25 199 VAL B O 1
ATOM 4640 N N . TRP B 1 200 ? 5.574 -17.797 -20.828 1 88.94 200 TRP B N 1
ATOM 4641 C CA . TRP B 1 200 ? 5.938 -16.5 -21.391 1 88.94 200 TRP B CA 1
ATOM 4642 C C . TRP B 1 200 ? 4.719 -15.797 -21.984 1 88.94 200 TRP B C 1
ATOM 4644 O O . TRP B 1 200 ? 4.617 -14.57 -21.938 1 88.94 200 TRP B O 1
ATOM 4654 N N . ALA B 1 201 ? 3.785 -16.578 -22.531 1 90.31 201 ALA B N 1
ATOM 4655 C CA . ALA B 1 201 ? 2.539 -16 -23.031 1 90.31 201 ALA B CA 1
ATOM 4656 C C . ALA B 1 201 ? 1.726 -15.391 -21.891 1 90.31 201 ALA B C 1
ATOM 4658 O O . ALA B 1 201 ? 1.122 -14.328 -22.047 1 90.31 201 ALA B O 1
ATOM 4659 N N . LYS B 1 202 ? 1.723 -16.062 -20.781 1 93.69 202 LYS B N 1
ATOM 4660 C CA . LYS B 1 202 ? 1.032 -15.539 -19.609 1 93.69 202 LYS B CA 1
ATOM 4661 C C . LYS B 1 202 ? 1.655 -14.227 -19.141 1 93.69 202 LYS B C 1
ATOM 4663 O O . LYS B 1 202 ? 0.941 -13.289 -18.781 1 93.69 202 LYS B O 1
ATOM 4668 N N . LEU B 1 203 ? 2.977 -14.172 -19.141 1 95.44 203 LEU B N 1
ATOM 4669 C CA . LEU B 1 203 ? 3.662 -12.945 -18.75 1 95.44 203 LEU B CA 1
ATOM 4670 C C . LEU B 1 203 ? 3.355 -11.82 -19.734 1 95.44 203 LEU B C 1
ATOM 4672 O O . LEU B 1 203 ? 3.242 -10.656 -19.328 1 95.44 203 LEU B O 1
ATOM 4676 N N . GLU B 1 204 ? 3.227 -12.172 -20.984 1 94.38 204 GLU B N 1
ATOM 4677 C CA . GLU B 1 204 ? 2.871 -11.164 -21.984 1 94.38 204 GLU B CA 1
ATOM 4678 C C . GLU B 1 204 ? 1.466 -10.617 -21.75 1 94.38 204 GLU B C 1
ATOM 4680 O O . GLU B 1 204 ? 1.221 -9.422 -21.906 1 94.38 204 GLU B O 1
ATOM 4685 N N . LEU B 1 205 ? 0.585 -11.508 -21.453 1 96.5 205 LEU B N 1
ATOM 4686 C CA . LEU B 1 205 ? -0.763 -11.07 -21.109 1 96.5 205 LEU B CA 1
ATOM 4687 C C . LEU B 1 205 ? -0.736 -10.109 -19.922 1 96.5 205 LEU B C 1
ATOM 4689 O O . LEU B 1 205 ? -1.402 -9.07 -19.953 1 96.5 205 LEU B O 1
ATOM 4693 N N . GLN B 1 206 ? 0.035 -10.438 -18.891 1 98.06 206 GLN B N 1
ATOM 4694 C CA . GLN B 1 206 ? 0.166 -9.586 -17.719 1 98.06 206 GLN B CA 1
ATOM 4695 C C . GLN B 1 206 ? 0.739 -8.219 -18.094 1 98.06 206 GLN B C 1
ATOM 4697 O O . GLN B 1 206 ? 0.289 -7.188 -17.578 1 98.06 206 GLN B O 1
ATOM 4702 N N . GLN B 1 207 ? 1.717 -8.227 -18.969 1 97.62 207 GLN B N 1
ATOM 4703 C CA . GLN B 1 207 ? 2.262 -6.969 -19.469 1 97.62 207 GLN B CA 1
ATOM 4704 C C . GLN B 1 207 ? 1.177 -6.125 -20.125 1 97.62 207 GLN B C 1
ATOM 4706 O O . GLN B 1 207 ? 1.118 -4.91 -19.922 1 97.62 207 GLN B O 1
ATOM 4711 N N . ARG B 1 208 ? 0.347 -6.75 -20.922 1 97.06 208 ARG B N 1
ATOM 4712 C CA . ARG B 1 208 ? -0.74 -6.051 -21.594 1 97.06 208 ARG B CA 1
ATOM 4713 C C . ARG B 1 208 ? -1.711 -5.445 -20.594 1 97.06 208 ARG B C 1
ATOM 4715 O O . ARG B 1 208 ? -2.211 -4.336 -20.797 1 97.06 208 ARG B O 1
ATOM 4722 N N . VAL B 1 209 ? -1.976 -6.195 -19.547 1 98.44 209 VAL B N 1
ATOM 4723 C CA . VAL B 1 209 ? -2.842 -5.691 -18.484 1 98.44 209 VAL B CA 1
ATOM 4724 C C . VAL B 1 209 ? -2.287 -4.375 -17.938 1 98.44 209 VAL B C 1
ATOM 4726 O O . VAL B 1 209 ? -3.027 -3.402 -17.781 1 98.44 209 VAL B O 1
ATOM 4729 N N . LEU B 1 210 ? -0.988 -4.328 -17.688 1 98.19 210 LEU B N 1
ATOM 4730 C CA . LEU B 1 210 ? -0.338 -3.109 -17.219 1 98.19 210 LEU B CA 1
ATOM 4731 C C . LEU B 1 210 ? -0.442 -2 -18.25 1 98.19 210 LEU B C 1
ATOM 4733 O O . LEU B 1 210 ? -0.723 -0.849 -17.922 1 98.19 210 LEU B O 1
ATOM 4737 N N . GLN B 1 211 ? -0.285 -2.301 -19.484 1 96.94 211 GLN B N 1
ATOM 4738 C CA . GLN B 1 211 ? -0.329 -1.329 -20.562 1 96.94 211 GLN B CA 1
ATOM 4739 C C . GLN B 1 211 ? -1.713 -0.699 -20.688 1 96.94 211 GLN B C 1
ATOM 4741 O O . GLN B 1 211 ? -1.843 0.453 -21.109 1 96.94 211 GLN B O 1
ATOM 4746 N N . LEU B 1 212 ? -2.645 -1.484 -20.328 1 97.12 212 LEU B N 1
ATOM 4747 C CA . LEU B 1 212 ? -4.02 -1.003 -20.391 1 97.12 212 LEU B CA 1
ATOM 4748 C C . LEU B 1 212 ? -4.387 -0.216 -19.141 1 97.12 212 LEU B C 1
ATOM 4750 O O . LEU B 1 212 ? -5.539 0.18 -18.969 1 97.12 212 LEU B O 1
ATOM 4754 N N . GLY B 1 213 ? -3.428 -0.027 -18.219 1 95.38 213 GLY B N 1
ATOM 4755 C CA . GLY B 1 213 ? -3.596 0.877 -17.094 1 95.38 213 GLY B CA 1
ATOM 4756 C C . GLY B 1 213 ? -4.137 0.191 -15.852 1 95.38 213 GLY B C 1
ATOM 4757 O O . GLY B 1 213 ? -4.664 0.849 -14.953 1 95.38 213 GLY B O 1
ATOM 4758 N N . HIS B 1 214 ? -4.121 -1.165 -15.82 1 97.69 214 HIS B N 1
ATOM 4759 C CA . HIS B 1 214 ? -4.586 -1.913 -14.664 1 97.69 214 HIS B CA 1
ATOM 4760 C C . HIS B 1 214 ? -3.42 -2.533 -13.898 1 97.69 214 HIS B C 1
ATOM 4762 O O . HIS B 1 214 ? -2.537 -3.146 -14.5 1 97.69 214 HIS B O 1
ATOM 4768 N N . SER B 1 215 ? -3.377 -2.266 -12.586 1 98 215 SER B N 1
ATOM 4769 C CA . SER B 1 215 ? -2.514 -3.076 -11.734 1 98 215 SER B CA 1
ATOM 4770 C C . SER B 1 215 ? -3.043 -4.5 -11.602 1 98 215 SER B C 1
ATOM 4772 O O . SER B 1 215 ? -4.207 -4.766 -11.914 1 98 215 SER B O 1
ATOM 4774 N N . PHE B 1 216 ? -2.172 -5.441 -11.203 1 98.75 216 PHE B N 1
ATOM 4775 C CA . PHE B 1 216 ? -2.697 -6.789 -11.023 1 98.75 216 PHE B CA 1
ATOM 4776 C C . PHE B 1 216 ? -1.983 -7.5 -9.883 1 98.75 216 PHE B C 1
ATOM 4778 O O . PHE B 1 216 ? -0.873 -7.121 -9.5 1 98.75 216 PHE B O 1
ATOM 4785 N N . LEU B 1 217 ? -2.656 -8.398 -9.25 1 98.88 217 LEU B N 1
ATOM 4786 C CA . LEU B 1 217 ? -2.088 -9.438 -8.398 1 98.88 217 LEU B CA 1
ATOM 4787 C C . LEU B 1 217 ? -2.213 -10.805 -9.047 1 98.88 217 LEU B C 1
ATOM 4789 O O . LEU B 1 217 ? -3.322 -11.297 -9.273 1 98.88 217 LEU B O 1
ATOM 4793 N N . PHE B 1 218 ? -1.057 -11.344 -9.422 1 98.81 218 PHE B N 1
ATOM 4794 C CA . PHE B 1 218 ? -1.052 -12.703 -9.961 1 98.81 218 PHE B CA 1
ATOM 4795 C C . PHE B 1 218 ? -0.923 -13.727 -8.844 1 98.81 218 PHE B C 1
ATOM 4797 O O . PHE B 1 218 ? -0.162 -13.523 -7.895 1 98.81 218 PHE B O 1
ATOM 4804 N N . THR B 1 219 ? -1.612 -14.797 -9.023 1 98.81 219 THR B N 1
ATOM 4805 C CA . THR B 1 219 ? -1.548 -15.891 -8.062 1 98.81 219 THR B CA 1
ATOM 4806 C C . THR B 1 219 ? -1.696 -17.234 -8.773 1 98.81 219 THR B C 1
ATOM 4808 O O . THR B 1 219 ? -2.598 -17.406 -9.602 1 98.81 219 THR B O 1
ATOM 4811 N N . ASP B 1 220 ? -0.767 -18.156 -8.492 1 97.81 220 ASP B N 1
ATOM 4812 C CA . ASP B 1 220 ? -1.019 -19.531 -8.938 1 97.81 220 ASP B CA 1
ATOM 4813 C C . ASP B 1 220 ? -2.334 -20.047 -8.367 1 97.81 220 ASP B C 1
ATOM 4815 O O . ASP B 1 220 ? -2.787 -19.594 -7.316 1 97.81 220 ASP B O 1
ATOM 4819 N N . VAL B 1 221 ? -2.881 -20.984 -9.07 1 98.5 221 VAL B N 1
ATOM 4820 C CA . VAL B 1 221 ? -4.176 -21.516 -8.656 1 98.5 221 VAL B CA 1
ATOM 4821 C C . VAL B 1 221 ? -4.004 -22.406 -7.434 1 98.5 221 VAL B C 1
ATOM 4823 O O . VAL B 1 221 ? -4.957 -22.641 -6.688 1 98.5 221 VAL B O 1
ATOM 4826 N N . ASP B 1 222 ? -2.783 -22.938 -7.203 1 98.38 222 ASP B N 1
ATOM 4827 C CA . ASP B 1 222 ? -2.547 -23.781 -6.039 1 98.38 222 ASP B CA 1
ATOM 4828 C C . ASP B 1 222 ? -2.092 -22.938 -4.84 1 98.38 222 ASP B C 1
ATOM 4830 O O . ASP B 1 222 ? -1.316 -23.422 -4.008 1 98.38 222 ASP B O 1
ATOM 4834 N N . VAL B 1 223 ? -2.439 -21.703 -4.762 1 98.69 223 VAL B N 1
ATOM 4835 C CA . VAL B 1 223 ? -2.354 -20.812 -3.607 1 98.69 223 VAL B CA 1
ATOM 4836 C C . VAL B 1 223 ? -3.744 -20.594 -3.014 1 98.69 223 VAL B C 1
ATOM 4838 O O . VAL B 1 223 ? -4.629 -20.047 -3.672 1 98.69 223 VAL B O 1
ATOM 4841 N N . VAL B 1 224 ? -3.955 -21.016 -1.804 1 98.69 224 VAL B N 1
ATOM 4842 C CA . VAL B 1 224 ? -5.238 -20.719 -1.169 1 98.69 224 VAL B CA 1
ATOM 4843 C C . VAL B 1 224 ? -5.152 -19.406 -0.405 1 98.69 224 VAL B C 1
ATOM 4845 O O . VAL B 1 224 ? -4.109 -19.078 0.166 1 98.69 224 VAL B O 1
ATOM 4848 N N . TRP B 1 225 ? -6.227 -18.703 -0.402 1 98.75 225 TRP B N 1
ATOM 4849 C CA . TRP B 1 225 ? -6.324 -17.375 0.198 1 98.75 225 TRP B CA 1
ATOM 4850 C C . TRP B 1 225 ? -7.039 -17.438 1.542 1 98.75 225 TRP B C 1
ATOM 4852 O O . TRP B 1 225 ? -8.117 -18.031 1.653 1 98.75 225 TRP B O 1
ATOM 4862 N N . LEU B 1 226 ? -6.457 -16.797 2.557 1 98.56 226 LEU B N 1
ATOM 4863 C CA . LEU B 1 226 ? -6.984 -16.875 3.914 1 98.56 226 LEU B CA 1
ATOM 4864 C C . LEU B 1 226 ? -7.379 -15.492 4.426 1 98.56 226 LEU B C 1
ATOM 4866 O O . LEU B 1 226 ? -8.359 -15.359 5.16 1 98.56 226 LEU B O 1
ATOM 4870 N N . ARG B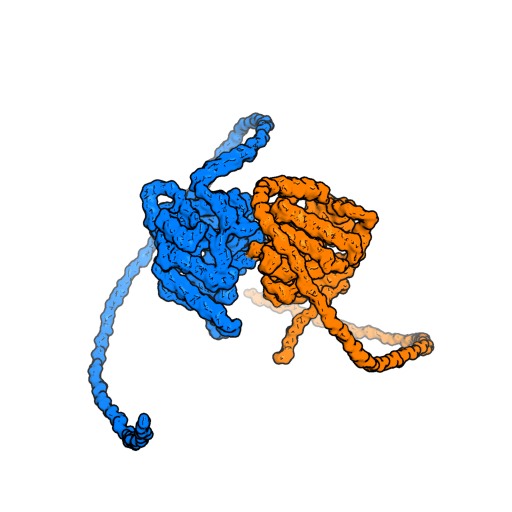 1 227 ? -6.633 -14.5 4.094 1 97.88 227 ARG B N 1
ATOM 4871 C CA . ARG B 1 227 ? -6.883 -13.102 4.453 1 97.88 227 ARG B CA 1
ATOM 4872 C C . ARG B 1 227 ? -6.508 -12.172 3.309 1 97.88 227 ARG B C 1
ATOM 4874 O O . ARG B 1 227 ? -5.988 -12.609 2.281 1 97.88 227 ARG B O 1
ATOM 4881 N N . ASP B 1 228 ? -6.836 -10.914 3.455 1 96.81 228 ASP B N 1
ATOM 4882 C CA . ASP B 1 228 ? -6.625 -9.914 2.414 1 96.81 228 ASP B CA 1
ATOM 4883 C C . ASP B 1 228 ? -5.141 -9.586 2.262 1 96.81 228 ASP B C 1
ATOM 4885 O O . ASP B 1 228 ? -4.547 -8.945 3.131 1 96.81 228 ASP B O 1
ATOM 4889 N N . PRO B 1 229 ? -4.574 -9.992 1.154 1 97.56 229 PRO B N 1
ATOM 4890 C CA . PRO B 1 229 ? -3.15 -9.711 0.971 1 97.56 229 PRO B CA 1
ATOM 4891 C C . PRO B 1 229 ? -2.863 -8.227 0.752 1 97.56 229 PRO B C 1
ATOM 4893 O O . PRO B 1 229 ? -1.753 -7.766 1.023 1 97.56 229 PRO B O 1
ATOM 4896 N N . PHE B 1 230 ? -3.766 -7.48 0.256 1 96.75 230 PHE B N 1
ATOM 4897 C CA . PHE B 1 230 ? -3.564 -6.09 -0.143 1 96.75 230 PHE B CA 1
ATOM 4898 C C . PHE B 1 230 ? -3.305 -5.211 1.072 1 96.75 230 PHE B C 1
ATOM 4900 O O . PHE B 1 230 ? -2.801 -4.094 0.94 1 96.75 230 PHE B O 1
ATOM 4907 N N . ARG B 1 231 ? -3.621 -5.707 2.248 1 93.94 231 ARG B N 1
ATOM 4908 C CA . ARG B 1 231 ? -3.361 -4.984 3.488 1 93.94 231 ARG B CA 1
ATOM 4909 C C . ARG B 1 231 ? -1.87 -4.957 3.805 1 93.94 231 ARG B C 1
ATOM 4911 O O . ARG B 1 231 ? -1.417 -4.145 4.613 1 93.94 231 ARG B O 1
ATOM 4918 N N . HIS B 1 232 ? -1.136 -5.82 3.137 1 95 232 HIS B N 1
ATOM 4919 C CA . HIS B 1 232 ? 0.266 -6.004 3.492 1 95 232 HIS B CA 1
ATOM 4920 C C . HIS B 1 232 ? 1.181 -5.688 2.314 1 95 232 HIS B C 1
ATOM 4922 O O . HIS B 1 232 ? 2.361 -6.047 2.324 1 95 232 HIS B O 1
ATOM 4928 N N . ILE B 1 233 ? 0.645 -5.113 1.332 1 96.62 233 ILE B N 1
ATOM 4929 C CA . ILE B 1 233 ? 1.398 -4.617 0.186 1 96.62 233 ILE B CA 1
ATOM 4930 C C . ILE B 1 233 ? 1.443 -3.09 0.222 1 96.62 233 ILE B C 1
ATOM 4932 O O . ILE B 1 233 ? 0.401 -2.432 0.225 1 96.62 233 ILE B O 1
ATOM 4936 N N . GLY B 1 234 ? 2.689 -2.578 0.278 1 94.94 234 GLY B N 1
ATOM 4937 C CA . GLY B 1 234 ? 2.863 -1.139 0.396 1 94.94 234 GLY B CA 1
ATOM 4938 C C . GLY B 1 234 ? 2.664 -0.404 -0.917 1 94.94 234 GLY B C 1
ATOM 4939 O O . GLY B 1 234 ? 3.031 -0.909 -1.979 1 94.94 234 GLY B O 1
ATOM 4940 N N . VAL B 1 235 ? 2.164 0.82 -0.845 1 95.44 235 VAL B N 1
ATOM 4941 C CA . VAL B 1 235 ? 1.953 1.642 -2.031 1 95.44 235 VAL B CA 1
ATOM 4942 C C . VAL B 1 235 ? 3.301 2.043 -2.629 1 95.44 235 VAL B C 1
ATOM 4944 O O . VAL B 1 235 ? 3.379 2.418 -3.803 1 95.44 235 VAL B O 1
ATOM 4947 N N . HIS B 1 236 ? 4.371 1.919 -1.831 1 93.31 236 HIS B N 1
ATOM 4948 C CA . HIS B 1 236 ? 5.711 2.271 -2.287 1 93.31 236 HIS B CA 1
ATOM 4949 C C . HIS B 1 236 ? 6.191 1.314 -3.371 1 93.31 236 HIS B C 1
ATOM 4951 O O . HIS B 1 236 ? 7.008 1.688 -4.219 1 93.31 236 HIS B O 1
ATOM 4957 N N . ALA B 1 237 ? 5.699 0.124 -3.363 1 96 237 ALA B N 1
ATOM 4958 C CA . ALA B 1 237 ? 6.273 -0.956 -4.16 1 96 237 ALA B CA 1
ATOM 4959 C C . ALA B 1 237 ? 5.777 -0.895 -5.602 1 96 237 ALA B C 1
ATOM 4961 O O . ALA B 1 237 ? 4.594 -0.658 -5.848 1 96 237 ALA B O 1
ATOM 4962 N N . ASP B 1 238 ? 6.742 -1.05 -6.523 1 97.5 238 ASP B N 1
ATOM 4963 C CA . ASP B 1 238 ? 6.367 -1.329 -7.906 1 97.5 238 ASP B CA 1
ATOM 4964 C C . ASP B 1 238 ? 5.891 -2.771 -8.062 1 97.5 238 ASP B C 1
ATOM 4966 O O . ASP B 1 238 ? 4.938 -3.037 -8.797 1 97.5 238 ASP B O 1
ATOM 4970 N N . MET B 1 239 ? 6.578 -3.598 -7.352 1 98.44 239 MET B N 1
ATOM 4971 C CA . MET B 1 239 ? 6.246 -5.02 -7.34 1 98.44 239 MET B CA 1
ATOM 4972 C C . MET B 1 239 ? 6.402 -5.602 -5.938 1 98.44 239 MET B C 1
ATOM 4974 O O . MET B 1 239 ? 7.414 -5.375 -5.273 1 98.44 239 MET B O 1
ATOM 4978 N N . ALA B 1 240 ? 5.383 -6.254 -5.469 1 98.62 240 ALA B N 1
ATOM 4979 C CA . ALA B 1 240 ? 5.457 -7.09 -4.273 1 98.62 240 ALA B CA 1
ATOM 4980 C C . ALA B 1 240 ? 5.398 -8.57 -4.641 1 98.62 240 ALA B C 1
ATOM 4982 O O . ALA B 1 240 ? 4.551 -8.992 -5.434 1 98.62 240 ALA B O 1
ATOM 4983 N N . VAL B 1 241 ? 6.305 -9.336 -4.082 1 98.69 241 VAL B N 1
ATOM 4984 C CA . VAL B 1 241 ? 6.406 -10.711 -4.559 1 98.69 241 VAL B CA 1
ATOM 4985 C C . VAL B 1 241 ? 6.633 -11.648 -3.377 1 98.69 241 VAL B C 1
ATOM 4987 O O . VAL B 1 241 ? 7.398 -11.336 -2.463 1 98.69 241 VAL B O 1
ATOM 4990 N N . SER B 1 242 ? 5.969 -12.789 -3.42 1 98.25 242 SER B N 1
ATOM 4991 C CA . SER B 1 242 ? 6.172 -13.805 -2.398 1 98.25 242 SER B CA 1
ATOM 4992 C C . SER B 1 242 ? 7.566 -14.414 -2.494 1 98.25 242 SER B C 1
ATOM 4994 O O . SER B 1 242 ? 8.25 -14.258 -3.508 1 98.25 242 SER B O 1
ATOM 4996 N N . CYS B 1 243 ? 7.941 -15.07 -1.377 1 97 243 CYS B N 1
ATOM 4997 C CA . CYS B 1 243 ? 9.281 -15.648 -1.312 1 97 243 CYS B CA 1
ATOM 4998 C C . CYS B 1 243 ? 9.211 -17.109 -0.897 1 97 243 CYS B C 1
ATOM 5000 O O . CYS B 1 243 ? 8.398 -17.484 -0.053 1 97 243 CYS B O 1
ATOM 5002 N N . ASP B 1 244 ? 10.07 -17.891 -1.521 1 94.19 244 ASP B N 1
ATOM 5003 C CA . ASP B 1 244 ? 10.328 -19.203 -0.953 1 94.19 244 ASP B CA 1
ATOM 5004 C C . ASP B 1 244 ? 11.164 -19.109 0.324 1 94.19 244 ASP B C 1
ATOM 5006 O O . ASP B 1 244 ? 10.938 -19.844 1.282 1 94.19 244 ASP B O 1
ATOM 5010 N N . ILE B 1 245 ? 12.086 -18.219 0.228 1 93.81 245 ILE B N 1
ATOM 5011 C CA . ILE B 1 245 ? 12.906 -17.891 1.385 1 93.81 245 ILE B CA 1
ATOM 5012 C C . ILE B 1 245 ? 12.859 -16.375 1.63 1 93.81 245 ILE B C 1
ATOM 5014 O O . ILE B 1 245 ? 13.125 -15.586 0.723 1 93.81 245 ILE B O 1
ATOM 5018 N N . TYR B 1 246 ? 12.547 -16 2.787 1 96.12 246 TYR B N 1
ATOM 5019 C CA . TYR B 1 246 ? 12.477 -14.609 3.207 1 96.12 246 TYR B CA 1
ATOM 5020 C C . TYR B 1 246 ? 13.602 -14.281 4.18 1 96.12 246 TYR B C 1
ATOM 5022 O O . TYR B 1 246 ? 13.812 -14.984 5.168 1 96.12 246 TYR B O 1
ATOM 5030 N N . SER B 1 247 ? 14.312 -13.234 4.012 1 94.94 247 SER B N 1
ATOM 5031 C CA . SER B 1 247 ? 15.516 -12.891 4.762 1 94.94 247 SER B CA 1
ATOM 5032 C C . SER B 1 247 ? 15.164 -12.203 6.074 1 94.94 247 SER B C 1
ATOM 5034 O O . SER B 1 247 ? 16.016 -12.07 6.957 1 94.94 247 SER B O 1
ATOM 5036 N N . GLY B 1 248 ? 13.922 -11.719 6.199 1 93.44 248 GLY B N 1
ATOM 5037 C CA . GLY B 1 248 ? 13.539 -10.891 7.332 1 93.44 248 GLY B CA 1
ATOM 5038 C C . GLY B 1 248 ? 13.477 -9.414 6.992 1 93.44 248 GLY B C 1
ATOM 5039 O O . GLY B 1 248 ? 13.016 -8.602 7.801 1 93.44 248 GLY B O 1
ATOM 5040 N N . ASP B 1 249 ? 13.891 -9.094 5.848 1 93.94 249 ASP B N 1
ATOM 5041 C CA . ASP B 1 249 ? 13.891 -7.715 5.367 1 93.94 249 ASP B CA 1
ATOM 5042 C C . ASP B 1 249 ? 13.18 -7.605 4.02 1 93.94 249 ASP B C 1
ATOM 5044 O O . ASP B 1 249 ? 13.68 -8.086 3.004 1 93.94 249 ASP B O 1
ATOM 5048 N N . ALA B 1 250 ? 12.094 -6.918 3.994 1 95.44 250 ALA B N 1
ATOM 5049 C CA . ALA B 1 250 ? 11.211 -6.852 2.832 1 95.44 250 ALA B CA 1
ATOM 5050 C C . ALA B 1 250 ? 11.883 -6.129 1.67 1 95.44 250 ALA B C 1
ATOM 5052 O O . ALA B 1 250 ? 11.453 -6.25 0.521 1 95.44 250 ALA B O 1
ATOM 5053 N N . ASP B 1 251 ? 12.977 -5.402 1.928 1 92.81 251 ASP B N 1
ATOM 5054 C CA . ASP B 1 251 ? 13.586 -4.562 0.901 1 92.81 251 ASP B CA 1
ATOM 5055 C C . ASP B 1 251 ? 14.898 -5.168 0.401 1 92.81 251 ASP B C 1
ATOM 5057 O O . ASP B 1 251 ? 15.461 -4.707 -0.596 1 92.81 251 ASP B O 1
ATOM 5061 N N . ALA B 1 252 ? 15.328 -6.184 1.064 1 95.12 252 ALA B N 1
ATOM 5062 C CA . ALA B 1 252 ? 16.656 -6.707 0.766 1 95.12 252 ALA B CA 1
ATOM 5063 C C . ALA B 1 252 ? 16.625 -7.594 -0.476 1 95.12 252 ALA B C 1
ATOM 5065 O O . ALA B 1 252 ? 15.93 -8.609 -0.507 1 95.12 252 ALA B O 1
ATOM 5066 N N . LEU B 1 253 ? 17.391 -7.203 -1.431 1 96 253 LEU B N 1
ATOM 5067 C CA . LEU B 1 253 ? 17.516 -8.047 -2.619 1 96 253 LEU B CA 1
ATOM 5068 C C . LEU B 1 253 ? 18.234 -9.344 -2.301 1 96 253 LEU B C 1
ATOM 5070 O O . LEU B 1 253 ? 17.875 -10.406 -2.812 1 96 253 LEU B O 1
ATOM 5074 N N . ASP B 1 254 ? 19.25 -9.156 -1.5 1 95.75 254 ASP B N 1
ATOM 5075 C CA . ASP B 1 254 ? 20.031 -10.336 -1.117 1 95.75 254 ASP B CA 1
ATOM 5076 C C . ASP B 1 254 ? 19.359 -11.07 0.041 1 95.75 254 ASP B C 1
ATOM 5078 O O . ASP B 1 254 ? 18.828 -10.445 0.961 1 95.75 254 ASP B O 1
ATOM 5082 N N . GLY B 1 255 ? 19.391 -12.336 -0.029 1 95.31 255 GLY B N 1
ATOM 5083 C CA . GLY B 1 255 ? 18.828 -13.164 1.025 1 95.31 255 GLY B CA 1
ATOM 5084 C C . GLY B 1 255 ? 17.391 -13.57 0.76 1 95.31 255 GLY B C 1
ATOM 5085 O O . GLY B 1 255 ? 16.906 -14.57 1.299 1 95.31 255 GLY B O 1
ATOM 5086 N N . ASN B 1 256 ? 16.703 -12.703 0.033 1 96.81 256 ASN B N 1
ATOM 5087 C CA . ASN B 1 256 ? 15.367 -13.086 -0.379 1 96.81 256 ASN B CA 1
ATOM 5088 C C . ASN B 1 256 ? 15.383 -13.891 -1.677 1 96.81 256 ASN B C 1
ATOM 5090 O O . ASN B 1 256 ? 16.141 -13.57 -2.598 1 96.81 256 ASN B O 1
ATOM 5094 N N . TRP B 1 257 ? 14.617 -14.969 -1.695 1 96.19 257 TRP B N 1
ATOM 5095 C CA . TRP B 1 257 ? 14.43 -15.789 -2.889 1 96.19 257 TRP B CA 1
ATOM 5096 C C . TRP B 1 257 ? 12.969 -15.797 -3.324 1 96.19 257 TRP B C 1
ATOM 5098 O O . TRP B 1 257 ? 12.188 -16.641 -2.887 1 96.19 257 TRP B O 1
ATOM 5108 N N . PRO B 1 258 ? 12.602 -14.883 -4.188 1 96.81 258 PRO B N 1
ATOM 5109 C CA . PRO B 1 258 ? 11.203 -14.734 -4.602 1 96.81 258 PRO B CA 1
ATOM 5110 C C . PRO B 1 258 ? 10.695 -15.93 -5.398 1 96.81 258 PRO B C 1
ATOM 5112 O O . PRO B 1 258 ? 11.461 -16.562 -6.125 1 96.81 258 PRO B O 1
ATOM 5115 N N . ASN B 1 259 ? 9.5 -16.312 -5.152 1 95.62 259 ASN B N 1
ATOM 5116 C CA . ASN B 1 259 ? 8.727 -17.25 -5.961 1 95.62 259 ASN B CA 1
ATOM 5117 C C . ASN B 1 259 ? 7.668 -16.516 -6.789 1 95.62 259 ASN B C 1
ATOM 5119 O O . ASN B 1 259 ? 6.953 -15.656 -6.277 1 95.62 259 ASN B O 1
ATOM 5123 N N . THR B 1 260 ? 7.52 -16.797 -8.031 1 95.81 260 THR B N 1
ATOM 5124 C CA . THR B 1 260 ? 6.672 -16.031 -8.93 1 95.81 260 THR B CA 1
ATOM 5125 C C . THR B 1 260 ? 5.281 -16.656 -9.031 1 95.81 260 THR B C 1
ATOM 5127 O O . THR B 1 260 ? 4.656 -16.609 -10.094 1 95.81 260 THR B O 1
ATOM 5130 N N . GLY B 1 261 ? 4.82 -17.344 -7.965 1 97.31 261 GLY B N 1
ATOM 5131 C CA . GLY B 1 261 ? 3.467 -17.875 -7.914 1 97.31 261 GLY B CA 1
ATOM 5132 C C . GLY B 1 261 ? 2.469 -16.891 -7.324 1 97.31 261 GLY B C 1
ATOM 5133 O O . GLY B 1 261 ? 1.258 -17.109 -7.387 1 97.31 261 GLY B O 1
ATOM 5134 N N . PHE B 1 262 ? 2.969 -15.828 -6.703 1 98.62 262 PHE B N 1
ATOM 5135 C CA . PHE B 1 262 ? 2.137 -14.805 -6.082 1 98.62 262 PHE B CA 1
ATOM 5136 C C . PHE B 1 262 ? 2.848 -13.461 -6.078 1 98.62 262 PHE B C 1
ATOM 5138 O O . PHE B 1 262 ? 3.861 -13.289 -5.398 1 98.62 262 PHE B O 1
ATOM 5145 N N . TYR B 1 263 ? 2.365 -12.508 -6.855 1 98.69 263 TYR B N 1
ATOM 5146 C CA . TYR B 1 263 ? 2.992 -11.195 -6.84 1 98.69 263 TYR B CA 1
ATOM 5147 C C . TYR B 1 263 ? 2.027 -10.125 -7.344 1 98.69 263 TYR B C 1
ATOM 5149 O O . TYR B 1 263 ? 1.13 -10.414 -8.141 1 98.69 263 TYR B O 1
ATOM 5157 N N . TYR B 1 264 ? 2.18 -9.023 -6.797 1 98.75 264 TYR B N 1
ATOM 5158 C CA . TYR B 1 264 ? 1.458 -7.812 -7.184 1 98.75 264 TYR B CA 1
ATOM 5159 C C . TYR B 1 264 ? 2.348 -6.883 -7.996 1 98.75 264 TYR B C 1
ATOM 5161 O O . TYR B 1 264 ? 3.523 -6.695 -7.676 1 98.75 264 TYR B O 1
ATOM 5169 N N . VAL B 1 265 ? 1.792 -6.277 -9.07 1 98.69 265 VAL B N 1
ATOM 5170 C CA . VAL B 1 265 ? 2.518 -5.309 -9.883 1 98.69 265 VAL B CA 1
ATOM 5171 C C . VAL B 1 265 ? 1.639 -4.082 -10.133 1 98.69 265 VAL B C 1
ATOM 5173 O O . VAL B 1 265 ? 0.505 -4.211 -10.602 1 98.69 265 VAL B O 1
ATOM 5176 N N . LYS B 1 266 ? 2.221 -2.977 -9.758 1 97.38 266 LYS B N 1
ATOM 5177 C CA . LYS B 1 266 ? 1.546 -1.696 -9.953 1 97.38 266 LYS B CA 1
ATOM 5178 C C . LYS B 1 266 ? 1.635 -1.244 -11.414 1 97.38 266 LYS B C 1
ATOM 5180 O O . LYS B 1 266 ? 2.691 -1.354 -12.039 1 97.38 266 LYS B O 1
ATOM 5185 N N . ALA B 1 267 ? 0.537 -0.697 -11.961 1 96.56 267 ALA B N 1
ATOM 5186 C CA . ALA B 1 267 ? 0.53 -0.277 -13.359 1 96.56 267 ALA B CA 1
ATOM 5187 C C . ALA B 1 267 ? 1.244 1.061 -13.531 1 96.56 267 ALA B C 1
ATOM 5189 O O . ALA B 1 267 ? 0.704 2.111 -13.18 1 96.56 267 ALA B O 1
ATOM 5190 N N . THR B 1 268 ? 2.42 1.1 -14.016 1 95.25 268 THR B N 1
ATOM 5191 C CA . THR B 1 268 ? 3.219 2.262 -14.391 1 95.25 268 THR B CA 1
ATOM 5192 C C . THR B 1 268 ? 4.062 1.964 -15.625 1 95.25 268 THR B C 1
ATOM 5194 O O . THR B 1 268 ? 4.172 0.81 -16.047 1 95.25 268 THR B O 1
ATOM 5197 N N . ALA B 1 269 ? 4.602 3.004 -16.203 1 94.19 269 ALA B N 1
ATOM 5198 C CA . ALA B 1 269 ? 5.516 2.795 -17.328 1 94.19 269 ALA B CA 1
ATOM 5199 C C . ALA B 1 269 ? 6.73 1.976 -16.906 1 94.19 269 ALA B C 1
ATOM 5201 O O . ALA B 1 269 ? 7.238 1.163 -17.672 1 94.19 269 ALA B O 1
ATOM 5202 N N . ARG B 1 270 ? 7.133 2.178 -15.703 1 95.62 270 ARG B N 1
ATOM 5203 C CA . ARG B 1 270 ? 8.297 1.48 -15.156 1 95.62 270 ARG B CA 1
ATOM 5204 C C . ARG B 1 270 ? 8.047 -0.023 -15.086 1 95.62 270 ARG B C 1
ATOM 5206 O O . ARG B 1 270 ? 8.891 -0.815 -15.5 1 95.62 270 ARG B O 1
ATOM 5213 N N . THR B 1 271 ? 6.898 -0.414 -14.656 1 97.75 271 THR B N 1
ATOM 5214 C CA . THR B 1 271 ? 6.621 -1.836 -14.492 1 97.75 271 THR B CA 1
ATOM 5215 C C . THR B 1 271 ? 6.301 -2.486 -15.836 1 97.75 271 THR B C 1
ATOM 5217 O O . THR B 1 271 ? 6.535 -3.682 -16.031 1 97.75 271 THR B O 1
ATOM 5220 N N . VAL B 1 272 ? 5.738 -1.733 -16.766 1 97.5 272 VAL B N 1
ATOM 5221 C CA . VAL B 1 272 ? 5.598 -2.252 -18.125 1 97.5 272 VAL B CA 1
ATOM 5222 C C . VAL B 1 272 ? 6.973 -2.604 -18.688 1 97.5 272 VAL B C 1
ATOM 5224 O O . VAL B 1 272 ? 7.164 -3.688 -19.234 1 97.5 272 VAL B O 1
ATOM 5227 N N . GLU B 1 273 ? 7.883 -1.698 -18.484 1 96.62 273 GLU B N 1
ATOM 5228 C CA . GLU B 1 273 ? 9.25 -1.938 -18.938 1 96.62 273 GLU B CA 1
ATOM 5229 C C . GLU B 1 273 ? 9.883 -3.107 -18.188 1 96.62 273 GLU B C 1
ATOM 5231 O O . GLU B 1 273 ? 10.617 -3.904 -18.781 1 96.62 273 GLU B O 1
ATOM 5236 N N . MET B 1 274 ? 9.617 -3.209 -16.938 1 97.75 274 MET B N 1
ATOM 5237 C CA . MET B 1 274 ? 10.109 -4.336 -16.141 1 97.75 274 MET B CA 1
ATOM 5238 C C . MET B 1 274 ? 9.664 -5.66 -16.75 1 97.75 274 MET B C 1
ATOM 5240 O O . MET B 1 274 ? 10.469 -6.578 -16.922 1 97.75 274 MET B O 1
ATOM 5244 N N . MET B 1 275 ? 8.375 -5.762 -17.094 1 97.5 275 MET B N 1
ATOM 5245 C CA . MET B 1 275 ? 7.844 -6.988 -17.672 1 97.5 275 MET B CA 1
ATOM 5246 C C . MET B 1 275 ? 8.516 -7.289 -19.016 1 97.5 275 MET B C 1
ATOM 5248 O O . MET B 1 275 ? 8.82 -8.445 -19.312 1 97.5 275 MET B O 1
ATOM 5252 N N . ARG B 1 276 ? 8.719 -6.258 -19.781 1 95.94 276 ARG B N 1
ATOM 5253 C CA . ARG B 1 276 ? 9.398 -6.422 -21.047 1 95.94 276 ARG B CA 1
ATOM 5254 C C . ARG B 1 276 ? 10.805 -6.988 -20.859 1 95.94 276 ARG B C 1
ATOM 5256 O O . ARG B 1 276 ? 11.195 -7.934 -21.547 1 95.94 276 ARG B O 1
ATOM 5263 N N . ARG B 1 277 ? 11.516 -6.445 -19.953 1 96.12 277 ARG B N 1
ATOM 5264 C CA . ARG B 1 277 ? 12.883 -6.891 -19.703 1 96.12 277 ARG B CA 1
ATOM 5265 C C . ARG B 1 277 ? 12.906 -8.305 -19.141 1 96.12 277 ARG B C 1
ATOM 5267 O O . ARG B 1 277 ? 13.781 -9.102 -19.469 1 96.12 277 ARG B O 1
ATOM 5274 N N . TRP B 1 278 ? 11.984 -8.578 -18.25 1 96.75 278 TRP B N 1
ATOM 5275 C CA . TRP B 1 278 ? 11.859 -9.922 -17.703 1 96.75 278 TRP B CA 1
ATOM 5276 C C . TRP B 1 278 ? 11.617 -10.945 -18.812 1 96.75 278 TRP B C 1
ATOM 5278 O O . TRP B 1 278 ? 12.328 -11.953 -18.906 1 96.75 278 TRP B O 1
ATOM 5288 N N . ARG B 1 279 ? 10.742 -10.695 -19.734 1 94.38 279 ARG B N 1
ATOM 5289 C CA . ARG B 1 279 ? 10.469 -11.586 -20.859 1 94.38 279 ARG B CA 1
ATOM 5290 C C . ARG B 1 279 ? 11.68 -11.688 -21.781 1 94.38 279 ARG B C 1
ATOM 5292 O O . ARG B 1 279 ? 12.023 -12.781 -22.234 1 94.38 279 ARG B O 1
ATOM 5299 N N . ALA B 1 280 ? 12.32 -10.578 -22 1 93.94 280 ALA B N 1
ATOM 5300 C CA . ALA B 1 280 ? 13.469 -10.555 -22.906 1 93.94 280 ALA B CA 1
ATOM 5301 C C . ALA B 1 280 ? 14.641 -11.336 -22.312 1 93.94 280 ALA B C 1
ATOM 5303 O O . ALA B 1 280 ? 15.484 -11.852 -23.062 1 93.94 280 ALA B O 1
ATOM 5304 N N . ALA B 1 281 ? 14.703 -11.414 -21.047 1 94.88 281 ALA B N 1
ATOM 5305 C CA . ALA B 1 281 ? 15.805 -12.102 -20.375 1 94.88 281 ALA B CA 1
ATOM 5306 C C . ALA B 1 281 ? 15.789 -13.594 -20.688 1 94.88 281 ALA B C 1
ATOM 5308 O O . ALA B 1 281 ? 16.781 -14.297 -20.453 1 94.88 281 ALA B O 1
ATOM 5309 N N . ARG B 1 282 ? 14.695 -14.102 -21.219 1 91 282 ARG B N 1
ATOM 5310 C CA . ARG B 1 282 ? 14.609 -15.508 -21.594 1 91 282 ARG B CA 1
ATOM 5311 C C . ARG B 1 282 ? 15.695 -15.875 -22.594 1 91 282 ARG B C 1
ATOM 5313 O O . ARG B 1 282 ? 16.141 -17.031 -22.641 1 91 282 ARG B O 1
ATOM 5320 N N . TRP B 1 283 ? 16.109 -14.898 -23.375 1 90.81 283 TRP B N 1
ATOM 5321 C CA . TRP B 1 283 ? 17.125 -15.148 -24.391 1 90.81 283 TRP B CA 1
ATOM 5322 C C . TRP B 1 283 ? 18.516 -15.219 -23.781 1 90.81 283 TRP B C 1
ATOM 5324 O O . TRP B 1 283 ? 19.391 -15.898 -24.297 1 90.81 283 TRP B O 1
ATOM 5334 N N . ARG B 1 284 ? 18.719 -14.555 -22.656 1 92.81 284 ARG B N 1
ATOM 5335 C CA . ARG B 1 284 ? 19.984 -14.602 -21.938 1 92.81 284 ARG B CA 1
ATOM 5336 C C . ARG B 1 284 ? 20.125 -15.883 -21.125 1 92.81 284 ARG B C 1
ATOM 5338 O O . ARG B 1 284 ? 21.234 -16.328 -20.828 1 92.81 284 ARG B O 1
ATOM 5345 N N . PHE B 1 285 ? 19 -16.469 -20.75 1 90.81 285 PHE B N 1
ATOM 5346 C CA . PHE B 1 285 ? 18.984 -17.688 -19.938 1 90.81 285 PHE B CA 1
ATOM 5347 C C . PHE B 1 285 ? 18.094 -18.75 -20.547 1 90.81 285 PHE B C 1
ATOM 5349 O O . PHE B 1 285 ? 17.078 -19.141 -19.953 1 90.81 285 PHE B O 1
ATOM 5356 N N . PRO B 1 286 ? 18.641 -19.25 -21.609 1 83.75 286 PRO B N 1
ATOM 5357 C CA . PRO B 1 286 ? 17.766 -20.188 -22.312 1 83.75 286 PRO B CA 1
ATOM 5358 C C . PRO B 1 286 ? 17.453 -21.438 -21.484 1 83.75 286 PRO B C 1
ATOM 5360 O O . PRO B 1 286 ? 18.297 -21.906 -20.719 1 83.75 286 PRO B O 1
ATOM 5363 N N . ARG B 1 287 ? 16.25 -21.984 -21.453 1 82.19 287 ARG B N 1
ATOM 5364 C CA . ARG B 1 287 ? 15.766 -23.219 -20.828 1 82.19 287 ARG B CA 1
ATOM 5365 C C . ARG B 1 287 ? 15.438 -22.984 -19.359 1 82.19 287 ARG B C 1
ATOM 5367 O O . ARG B 1 287 ? 14.93 -23.891 -18.688 1 82.19 287 ARG B O 1
ATOM 5374 N N . ALA B 1 288 ? 15.867 -21.797 -18.875 1 86.69 288 ALA B N 1
ATOM 5375 C CA . ALA B 1 288 ? 15.531 -21.516 -17.484 1 86.69 288 ALA B CA 1
ATOM 5376 C C . ALA B 1 288 ? 14.062 -21.125 -17.344 1 86.69 288 ALA B C 1
ATOM 5378 O O . ALA B 1 288 ? 13.484 -20.531 -18.25 1 86.69 288 ALA B O 1
ATOM 5379 N N . HIS B 1 289 ? 13.516 -21.484 -16.188 1 88.12 289 HIS B N 1
ATOM 5380 C CA . HIS B 1 289 ? 12.164 -21.078 -15.82 1 88.12 289 HIS B CA 1
ATOM 5381 C C . HIS B 1 289 ? 12.109 -19.578 -15.484 1 88.12 289 HIS B C 1
ATOM 5383 O O . HIS B 1 289 ? 13.109 -19 -15.062 1 88.12 289 HIS B O 1
ATOM 5389 N N . GLU B 1 290 ? 10.891 -19.016 -15.734 1 92.31 290 GLU B N 1
ATOM 5390 C CA . GLU B 1 290 ? 10.734 -17.578 -15.555 1 92.31 290 GLU B CA 1
ATOM 5391 C C . GLU B 1 290 ? 11.109 -17.156 -14.133 1 92.31 290 GLU B C 1
ATOM 5393 O O . GLU B 1 290 ? 11.633 -16.062 -13.922 1 92.31 290 GLU B O 1
ATOM 5398 N N . GLN B 1 291 ? 10.82 -17.984 -13.109 1 93.38 291 GLN B N 1
ATOM 5399 C CA . GLN B 1 291 ? 11.188 -17.672 -11.734 1 93.38 291 GLN B CA 1
ATOM 5400 C C . GLN B 1 291 ? 12.703 -17.609 -11.57 1 93.38 291 GLN B C 1
ATOM 5402 O O . GLN B 1 291 ? 13.227 -16.703 -10.906 1 93.38 291 GLN B O 1
ATOM 5407 N N . THR B 1 292 ? 13.367 -18.625 -12.086 1 94.06 292 THR B N 1
ATOM 5408 C CA . THR B 1 292 ? 14.82 -18.641 -12.039 1 94.06 292 THR B CA 1
ATOM 5409 C C . THR B 1 292 ? 15.406 -17.391 -12.703 1 94.06 292 THR B C 1
ATOM 5411 O O . THR B 1 292 ? 16.297 -16.766 -12.156 1 94.06 292 THR B O 1
ATOM 5414 N N . ILE B 1 293 ? 14.875 -17.125 -13.852 1 95.5 293 ILE B N 1
ATOM 5415 C CA . ILE B 1 293 ? 15.352 -15.953 -14.586 1 95.5 293 ILE B CA 1
ATOM 5416 C C . ILE B 1 293 ? 15.109 -14.695 -13.758 1 95.5 293 ILE B C 1
ATOM 5418 O O . ILE B 1 293 ? 15.984 -13.836 -13.648 1 95.5 293 ILE B O 1
ATOM 5422 N N . PHE B 1 294 ? 13.953 -14.555 -13.188 1 97.38 294 PHE B N 1
ATOM 5423 C CA . PHE B 1 294 ? 13.641 -13.398 -12.352 1 97.38 294 PHE B CA 1
ATOM 5424 C C . PHE B 1 294 ? 14.688 -13.234 -11.258 1 97.38 294 PHE B C 1
ATOM 5426 O O . PHE B 1 294 ? 15.188 -12.133 -11.031 1 97.38 294 PHE B O 1
ATOM 5433 N N . ASN B 1 295 ? 15.016 -14.312 -10.531 1 96.94 295 ASN B N 1
ATOM 5434 C CA . ASN B 1 295 ? 15.992 -14.281 -9.445 1 96.94 295 ASN B CA 1
ATOM 5435 C C . ASN B 1 295 ? 17.375 -13.891 -9.953 1 96.94 295 ASN B C 1
ATOM 5437 O O . ASN B 1 295 ? 18.156 -13.281 -9.219 1 96.94 295 ASN B O 1
ATOM 5441 N N . GLN B 1 296 ? 17.656 -14.172 -11.172 1 95.19 296 GLN B N 1
ATOM 5442 C CA . GLN B 1 296 ? 18.953 -13.828 -11.758 1 95.19 296 GLN B CA 1
ATOM 5443 C C . GLN B 1 296 ? 19.016 -12.336 -12.094 1 95.19 296 GLN B C 1
ATOM 5445 O O . GLN B 1 296 ? 20.078 -11.727 -12.023 1 95.19 296 GLN B O 1
ATOM 5450 N N . ILE B 1 297 ? 17.859 -11.758 -12.391 1 96.25 297 ILE B N 1
ATOM 5451 C CA . ILE B 1 297 ? 17.938 -10.422 -12.977 1 96.25 297 ILE B CA 1
ATOM 5452 C C . ILE B 1 297 ? 17.375 -9.398 -11.984 1 96.25 297 ILE B C 1
ATOM 5454 O O . ILE B 1 297 ? 17.406 -8.195 -12.25 1 96.25 297 ILE B O 1
ATOM 5458 N N . LYS B 1 298 ? 16.844 -9.773 -10.852 1 97.06 298 LYS B N 1
ATOM 5459 C CA . LYS B 1 298 ? 16.188 -8.852 -9.938 1 97.06 298 LYS B CA 1
ATOM 5460 C C . LYS B 1 298 ? 17.125 -7.727 -9.516 1 97.06 298 LYS B C 1
ATOM 5462 O O . LYS B 1 298 ? 16.703 -6.582 -9.336 1 97.06 298 LYS B O 1
ATOM 5467 N N . HIS B 1 299 ? 18.469 -8.023 -9.406 1 96.44 299 HIS B N 1
ATOM 5468 C CA . HIS B 1 299 ? 19.453 -6.98 -9.078 1 96.44 299 HIS B CA 1
ATOM 5469 C C . HIS B 1 299 ? 19.547 -5.953 -10.203 1 96.44 299 HIS B C 1
ATOM 5471 O O . HIS B 1 299 ? 19.609 -4.75 -9.938 1 96.44 299 HIS B O 1
ATOM 5477 N N . GLU B 1 300 ? 19.594 -6.469 -11.375 1 95.25 300 GLU B N 1
ATOM 5478 C CA . GLU B 1 300 ? 19.641 -5.598 -12.547 1 95.25 300 GLU B CA 1
ATOM 5479 C C . GLU B 1 300 ? 18.406 -4.711 -12.633 1 95.25 300 GLU B C 1
ATOM 5481 O O . GLU B 1 300 ? 18.516 -3.516 -12.922 1 95.25 300 GLU B O 1
ATOM 5486 N N . LEU B 1 301 ? 17.25 -5.277 -12.383 1 96.5 301 LEU B N 1
ATOM 5487 C CA . LEU B 1 301 ? 15.992 -4.551 -12.445 1 96.5 301 LEU B CA 1
ATOM 5488 C C . LEU B 1 301 ? 15.938 -3.453 -11.391 1 96.5 301 LEU B C 1
ATOM 5490 O O . LEU B 1 301 ? 15.383 -2.377 -11.633 1 96.5 301 LEU B O 1
ATOM 5494 N N . ALA B 1 302 ? 16.547 -3.682 -10.219 1 95.5 302 ALA B N 1
ATOM 5495 C CA . ALA B 1 302 ? 16.484 -2.754 -9.094 1 95.5 302 ALA B CA 1
ATOM 5496 C C . ALA B 1 302 ? 17.594 -1.701 -9.195 1 95.5 302 ALA B C 1
ATOM 5498 O O . ALA B 1 302 ? 17.531 -0.675 -8.508 1 95.5 302 ALA B O 1
ATOM 5499 N N . SER B 1 303 ? 18.578 -1.924 -9.984 1 91.94 303 SER B N 1
ATOM 5500 C CA . SER B 1 303 ? 19.781 -1.104 -10.016 1 91.94 303 SER B CA 1
ATOM 5501 C C . SER B 1 303 ? 19.516 0.243 -10.68 1 91.94 303 SER B C 1
ATOM 5503 O O . SER B 1 303 ? 18.719 0.333 -11.617 1 91.94 303 SER B O 1
ATOM 5505 N N . ALA B 1 304 ? 20.25 1.211 -10.141 1 84.06 304 ALA B N 1
ATOM 5506 C CA . ALA B 1 304 ? 20.234 2.523 -10.781 1 84.06 304 ALA B CA 1
ATOM 5507 C C . ALA B 1 304 ? 20.906 2.469 -12.148 1 84.06 304 ALA B C 1
ATOM 5509 O O . ALA B 1 304 ? 20.469 3.143 -13.086 1 84.06 304 ALA B O 1
ATOM 5510 N N . ASP B 1 305 ? 21.875 1.69 -12.266 1 81.69 305 ASP B N 1
ATOM 5511 C CA . ASP B 1 305 ? 22.656 1.579 -13.492 1 81.69 305 ASP B CA 1
ATOM 5512 C C . ASP B 1 305 ? 21.812 1.062 -14.648 1 81.69 305 ASP B C 1
ATOM 5514 O O . ASP B 1 305 ? 22 1.462 -15.797 1 81.69 305 ASP B O 1
ATOM 5518 N N . GLY B 1 306 ? 20.828 0.326 -14.297 1 79.94 306 GLY B N 1
ATOM 5519 C CA . GLY B 1 306 ? 19.953 -0.215 -15.328 1 79.94 306 GLY B CA 1
ATOM 5520 C C . GLY B 1 306 ? 18.844 0.739 -15.734 1 79.94 306 GLY B C 1
ATOM 5521 O O . GLY B 1 306 ? 18.125 0.481 -16.688 1 79.94 306 GLY B O 1
ATOM 5522 N N . GLY B 1 307 ? 18.703 1.748 -14.977 1 85.31 307 GLY B N 1
ATOM 5523 C CA . GLY B 1 307 ? 17.781 2.814 -15.352 1 85.31 307 GLY B CA 1
ATOM 5524 C C . GLY B 1 307 ? 16.375 2.59 -14.852 1 85.31 307 GLY B C 1
ATOM 5525 O O . GLY B 1 307 ? 15.57 3.521 -14.812 1 85.31 307 GLY B O 1
ATOM 5526 N N . LEU B 1 308 ? 16.047 1.314 -14.469 1 91.44 308 LEU B N 1
ATOM 5527 C CA . LEU B 1 308 ? 14.664 1.053 -14.102 1 91.44 308 LEU B CA 1
ATOM 5528 C C . LEU B 1 308 ? 14.414 1.406 -12.641 1 91.44 308 LEU B C 1
ATOM 5530 O O . LEU B 1 308 ? 13.344 1.914 -12.297 1 91.44 308 LEU B O 1
ATOM 5534 N N . ARG B 1 309 ? 15.391 1.108 -11.711 1 92.56 309 ARG B N 1
ATOM 5535 C CA . ARG B 1 309 ? 15.297 1.391 -10.281 1 92.56 309 ARG B CA 1
ATOM 5536 C C . ARG B 1 309 ? 13.984 0.854 -9.703 1 92.56 309 ARG B C 1
ATOM 5538 O O . ARG B 1 309 ? 13.258 1.577 -9.023 1 92.56 309 ARG B O 1
ATOM 5545 N N . LEU B 1 310 ? 13.68 -0.376 -10.055 1 96 310 LEU B N 1
ATOM 5546 C CA . LEU B 1 310 ? 12.461 -1.019 -9.57 1 96 310 LEU B CA 1
ATOM 5547 C C . LEU B 1 310 ? 12.453 -1.108 -8.047 1 96 310 LEU B C 1
ATOM 5549 O O . LEU B 1 310 ? 13.461 -1.478 -7.441 1 96 310 LEU B O 1
ATOM 5553 N N . ARG B 1 311 ? 11.398 -0.766 -7.445 1 95.06 311 ARG B N 1
ATOM 5554 C CA . ARG B 1 311 ? 11.203 -0.914 -6.004 1 95.06 311 ARG B CA 1
ATOM 5555 C C . ARG B 1 311 ? 10.469 -2.207 -5.68 1 95.06 311 ARG B C 1
ATOM 5557 O O . ARG B 1 311 ? 9.266 -2.324 -5.938 1 95.06 311 ARG B O 1
ATOM 5564 N N . PHE B 1 312 ? 11.172 -3.125 -5.02 1 97.19 312 PHE B N 1
ATOM 5565 C CA . PHE B 1 312 ? 10.594 -4.41 -4.641 1 97.19 312 PHE B CA 1
ATOM 5566 C C . PHE B 1 312 ? 10.125 -4.383 -3.191 1 97.19 312 PHE B C 1
ATOM 5568 O O . PHE B 1 312 ? 10.727 -3.713 -2.348 1 97.19 312 PHE B O 1
ATOM 5575 N N . GLN B 1 313 ? 9.055 -5.066 -3.006 1 98.12 313 GLN B N 1
ATOM 5576 C CA . GLN B 1 313 ? 8.711 -5.543 -1.672 1 98.12 313 GLN B CA 1
ATOM 5577 C C . GLN B 1 313 ? 8.641 -7.07 -1.632 1 98.12 313 GLN B C 1
ATOM 5579 O O . GLN B 1 313 ? 7.766 -7.672 -2.25 1 98.12 313 GLN B O 1
ATOM 5584 N N . PHE B 1 314 ? 9.578 -7.645 -0.881 1 98.25 314 PHE B N 1
ATOM 5585 C CA . PHE B 1 314 ? 9.516 -9.086 -0.676 1 98.25 314 PHE B CA 1
ATOM 5586 C C . PHE B 1 314 ? 8.57 -9.422 0.473 1 98.25 314 PHE B C 1
ATOM 5588 O O . PHE B 1 314 ? 8.68 -8.852 1.56 1 98.25 314 PHE B O 1
ATOM 5595 N N . LEU B 1 315 ? 7.672 -10.297 0.199 1 98 315 LEU B N 1
ATOM 5596 C CA . LEU B 1 315 ? 6.59 -10.562 1.143 1 98 315 LEU B CA 1
ATOM 5597 C C . LEU B 1 315 ? 7.02 -11.578 2.195 1 98 315 LEU B C 1
ATOM 5599 O O . LEU B 1 315 ? 7.66 -12.578 1.872 1 98 315 LEU B O 1
ATOM 5603 N N . ASP B 1 316 ? 6.703 -11.336 3.402 1 96.75 316 ASP B N 1
ATOM 5604 C CA . ASP B 1 316 ? 7.062 -12.117 4.578 1 96.75 316 ASP B CA 1
ATOM 5605 C C . ASP B 1 316 ? 6.402 -13.492 4.539 1 96.75 316 ASP B C 1
ATOM 5607 O O . ASP B 1 316 ? 5.176 -13.602 4.473 1 96.75 316 ASP B O 1
ATOM 5611 N N . THR B 1 317 ? 7.188 -14.531 4.691 1 96.62 317 THR B N 1
ATOM 5612 C CA . THR B 1 317 ? 6.668 -15.891 4.648 1 96.62 317 THR B CA 1
ATOM 5613 C C . THR B 1 317 ? 5.777 -16.172 5.855 1 96.62 317 THR B C 1
ATOM 5615 O O . THR B 1 317 ? 4.992 -17.125 5.852 1 96.62 317 THR B O 1
ATOM 5618 N N . ALA B 1 318 ? 5.855 -15.359 6.863 1 96.5 318 ALA B N 1
ATOM 5619 C CA . ALA B 1 318 ? 4.945 -15.5 8 1 96.5 318 ALA B CA 1
ATOM 5620 C C . ALA B 1 318 ? 3.5 -15.266 7.574 1 96.5 318 ALA B C 1
ATOM 5622 O O . ALA B 1 318 ? 2.574 -15.828 8.164 1 96.5 318 ALA B O 1
ATOM 5623 N N . ARG B 1 319 ? 3.307 -14.461 6.582 1 97.69 319 ARG B N 1
ATOM 5624 C CA . ARG B 1 319 ? 1.977 -14.141 6.074 1 97.69 319 ARG B CA 1
ATOM 5625 C C . ARG B 1 319 ? 1.699 -14.867 4.762 1 97.69 319 ARG B C 1
ATOM 5627 O O . ARG B 1 319 ? 0.582 -15.328 4.527 1 97.69 319 ARG B O 1
ATOM 5634 N N . PHE B 1 320 ? 2.732 -14.844 3.98 1 98.06 320 PHE B N 1
ATOM 5635 C CA . PHE B 1 320 ? 2.617 -15.43 2.65 1 98.06 320 PHE B CA 1
ATOM 5636 C C . PHE B 1 320 ? 3.475 -16.688 2.533 1 98.06 320 PHE B C 1
ATOM 5638 O O . PHE B 1 320 ? 4.523 -16.672 1.885 1 98.06 320 PHE B O 1
ATOM 5645 N N . GLY B 1 321 ? 2.971 -17.75 3.088 1 94.62 321 GLY B N 1
ATOM 5646 C CA . GLY B 1 321 ? 3.771 -18.953 3.215 1 94.62 321 GLY B CA 1
ATOM 5647 C C . GLY B 1 321 ? 3.451 -20 2.158 1 94.62 321 GLY B C 1
ATOM 5648 O O . GLY B 1 321 ? 2.633 -19.766 1.27 1 94.62 321 GLY B O 1
ATOM 5649 N N . GLY B 1 322 ? 4.191 -21.062 2.238 1 95.81 322 GLY B N 1
ATOM 5650 C CA . GLY B 1 322 ? 4.043 -22.234 1.399 1 95.81 322 GLY B CA 1
ATOM 5651 C C . GLY B 1 322 ? 4.652 -23.484 2.01 1 95.81 322 GLY B C 1
ATOM 5652 O O . GLY B 1 322 ? 5.223 -23.438 3.1 1 95.81 322 GLY B O 1
ATOM 5653 N N . PHE B 1 323 ? 4.453 -24.516 1.243 1 95.94 323 PHE B N 1
ATOM 5654 C CA . PHE B 1 323 ? 4.91 -25.812 1.728 1 95.94 323 PHE B CA 1
ATOM 5655 C C . PHE B 1 323 ? 6.43 -25.859 1.802 1 95.94 323 PHE B C 1
ATOM 5657 O O . PHE B 1 323 ? 6.996 -26.625 2.59 1 95.94 323 PHE B O 1
ATOM 5664 N N . CYS B 1 324 ? 7.148 -25 1.09 1 91.81 324 CYS B N 1
ATOM 5665 C CA . CYS B 1 324 ? 8.609 -24.984 1.095 1 91.81 324 CYS B CA 1
ATOM 5666 C C . CYS B 1 324 ? 9.141 -24.562 2.457 1 91.81 324 CYS B C 1
ATOM 5668 O O . CYS B 1 324 ? 10.188 -25.047 2.898 1 91.81 324 CYS B O 1
ATOM 5670 N N . ARG B 1 325 ? 8.461 -23.625 3.039 1 91.62 325 ARG B N 1
ATOM 5671 C CA . ARG B 1 325 ? 8.836 -23.078 4.34 1 91.62 325 ARG B CA 1
ATOM 5672 C C . ARG B 1 325 ? 7.629 -22.984 5.27 1 91.62 325 ARG B C 1
ATOM 5674 O O . ARG B 1 325 ? 7.348 -21.938 5.84 1 91.62 325 ARG B O 1
ATOM 5681 N N . LEU B 1 326 ? 7.152 -24.125 5.5 1 92.25 326 LEU B N 1
ATOM 5682 C CA . LEU B 1 326 ? 5.852 -24.219 6.156 1 92.25 326 LEU B CA 1
ATOM 5683 C C . LEU B 1 326 ? 5.895 -23.609 7.547 1 92.25 326 LEU B C 1
ATOM 5685 O O . LEU B 1 326 ? 5.008 -22.828 7.914 1 92.25 326 LEU B O 1
ATOM 5689 N N . PHE B 1 327 ? 6.941 -23.828 8.305 1 88.69 327 PHE B N 1
ATOM 5690 C CA . PHE B 1 327 ? 6.961 -23.469 9.719 1 88.69 327 PHE B CA 1
ATOM 5691 C C . PHE B 1 327 ? 7.32 -22 9.898 1 88.69 327 PHE B C 1
ATOM 5693 O O . PHE B 1 327 ? 7.262 -21.469 11.008 1 88.69 327 PHE B O 1
ATOM 5700 N N . HIS B 1 328 ? 7.574 -21.344 8.883 1 87.69 328 HIS B N 1
ATOM 5701 C CA . HIS B 1 328 ? 7.812 -19.906 8.922 1 87.69 328 HIS B CA 1
ATOM 5702 C C . HIS B 1 328 ? 6.516 -19.125 8.734 1 87.69 328 HIS B C 1
ATOM 5704 O O . HIS B 1 328 ? 6.504 -17.891 8.852 1 87.69 328 HIS B O 1
ATOM 5710 N N . ASN B 1 329 ? 5.555 -19.922 8.461 1 87.12 329 ASN B N 1
ATOM 5711 C CA . ASN B 1 329 ? 4.246 -19.281 8.352 1 87.12 329 ASN B CA 1
ATOM 5712 C C . ASN B 1 329 ? 3.508 -19.281 9.68 1 87.12 329 ASN B C 1
ATOM 5714 O O . ASN B 1 329 ? 3.443 -20.312 10.359 1 87.12 329 ASN B O 1
ATOM 5718 N N . ASP B 1 330 ? 2.965 -18.141 10.062 1 92.44 330 ASP B N 1
ATOM 5719 C CA . ASP B 1 330 ? 2.211 -17.938 11.297 1 92.44 330 ASP B CA 1
ATOM 5720 C C . ASP B 1 330 ? 0.708 -17.938 11.023 1 92.44 330 ASP B C 1
ATOM 5722 O O . ASP B 1 330 ? 0.182 -16.984 10.43 1 92.44 330 ASP B O 1
ATOM 5726 N N . MET B 1 331 ? 0.054 -18.953 11.5 1 94.44 331 MET B N 1
ATOM 5727 C CA . MET B 1 331 ? -1.371 -19.109 11.227 1 94.44 331 MET B CA 1
ATOM 5728 C C . MET B 1 331 ? -2.148 -17.875 11.664 1 94.44 331 MET B C 1
ATOM 5730 O O . MET B 1 331 ? -3.174 -17.531 11.078 1 94.44 331 MET B O 1
ATOM 5734 N N . ALA B 1 332 ? -1.712 -17.219 12.719 1 93.81 332 ALA B N 1
ATOM 5735 C CA . ALA B 1 332 ? -2.375 -16.031 13.25 1 93.81 332 ALA B CA 1
ATOM 5736 C C . ALA B 1 332 ? -2.264 -14.859 12.281 1 93.81 332 ALA B C 1
ATOM 5738 O O . ALA B 1 332 ? -3.043 -13.906 12.359 1 93.81 332 ALA B O 1
ATOM 5739 N N . ARG B 1 333 ? -1.359 -14.938 11.352 1 94.81 333 ARG B N 1
ATOM 5740 C CA . ARG B 1 333 ? -1.101 -13.812 10.453 1 94.81 333 ARG B CA 1
ATOM 5741 C C . ARG B 1 333 ? -1.247 -14.234 8.992 1 94.81 333 ARG B C 1
ATOM 5743 O O . ARG B 1 333 ? -1.163 -13.406 8.094 1 94.81 333 ARG B O 1
ATOM 5750 N N . ALA B 1 334 ? -1.479 -15.484 8.758 1 97.19 334 ALA B N 1
ATOM 5751 C CA . ALA B 1 334 ? -1.396 -16.062 7.414 1 97.19 334 ALA B CA 1
ATOM 5752 C C . ALA B 1 334 ? -2.41 -15.414 6.477 1 97.19 334 ALA B C 1
ATOM 5754 O O . ALA B 1 334 ? -3.59 -15.297 6.809 1 97.19 334 ALA B O 1
ATOM 5755 N N . CYS B 1 335 ? -1.926 -15.023 5.309 1 97.94 335 CYS B N 1
ATOM 5756 C CA . CYS B 1 335 ? -2.785 -14.5 4.254 1 97.94 335 CYS B CA 1
ATOM 5757 C C . CYS B 1 335 ? -3.01 -15.539 3.162 1 97.94 335 CYS B C 1
ATOM 5759 O O . CYS B 1 335 ? -4.09 -15.609 2.576 1 97.94 335 CYS B O 1
ATOM 5761 N N . THR B 1 336 ? -1.943 -16.281 2.871 1 98.44 336 THR B N 1
ATOM 5762 C CA . THR B 1 336 ? -2.027 -17.328 1.854 1 98.44 336 THR B CA 1
ATOM 5763 C C . THR B 1 336 ? -1.221 -18.547 2.268 1 98.44 336 THR B C 1
ATOM 5765 O O . THR B 1 336 ? -0.392 -18.484 3.178 1 98.44 336 THR B O 1
ATOM 5768 N N . MET B 1 337 ? -1.518 -19.656 1.615 1 98.25 337 MET B N 1
ATOM 5769 C CA . MET B 1 337 ? -0.715 -20.875 1.667 1 98.25 337 MET B CA 1
ATOM 5770 C C . MET B 1 337 ? -0.526 -21.469 0.272 1 98.25 337 MET B C 1
ATOM 5772 O O . MET B 1 337 ? -1.503 -21.781 -0.406 1 98.25 337 MET B O 1
ATOM 5776 N N . HIS B 1 338 ? 0.67 -21.531 -0.12 1 98.44 338 HIS B N 1
ATOM 5777 C CA . HIS B 1 338 ? 1.055 -21.969 -1.456 1 98.44 338 HIS B CA 1
ATOM 5778 C C . HIS B 1 338 ? 1.554 -23.406 -1.437 1 98.44 338 HIS B C 1
ATOM 5780 O O . HIS B 1 338 ? 2.43 -23.75 -0.642 1 98.44 338 HIS B O 1
ATOM 5786 N N . ALA B 1 339 ? 1.012 -24.281 -2.291 1 97.88 339 ALA B N 1
ATOM 5787 C CA . ALA B 1 339 ? 1.504 -25.656 -2.395 1 97.88 339 ALA B CA 1
ATOM 5788 C C . ALA B 1 339 ? 2.773 -25.719 -3.24 1 97.88 339 ALA B C 1
ATOM 5790 O O . ALA B 1 339 ? 2.885 -26.562 -4.141 1 97.88 339 ALA B O 1
ATOM 5791 N N . ASN B 1 340 ? 3.598 -24.797 -2.896 1 93.94 340 ASN B N 1
ATOM 5792 C CA . ASN B 1 340 ? 4.91 -24.844 -3.533 1 93.94 340 ASN B CA 1
ATOM 5793 C C . ASN B 1 340 ? 5.766 -25.969 -2.965 1 93.94 340 ASN B C 1
ATOM 5795 O O . ASN B 1 340 ? 5.426 -26.547 -1.933 1 93.94 340 ASN B O 1
ATOM 5799 N N . CYS B 1 341 ? 6.75 -26.5 -3.658 1 91.19 341 CYS B N 1
ATOM 5800 C CA . CYS B 1 341 ? 7.574 -27.641 -3.301 1 91.19 341 CYS B CA 1
ATOM 5801 C C . CYS B 1 341 ? 6.742 -28.922 -3.256 1 91.19 341 CYS B C 1
ATOM 5803 O O . CYS B 1 341 ? 7 -29.797 -2.438 1 91.19 341 CYS B O 1
ATOM 5805 N N . CYS B 1 342 ? 5.652 -28.953 -3.861 1 93.12 342 CYS B N 1
ATOM 5806 C CA . CYS B 1 342 ? 4.77 -30.109 -4 1 93.12 342 CYS B CA 1
ATOM 5807 C C . CYS B 1 342 ? 4.512 -30.422 -5.469 1 93.12 342 CYS B C 1
ATOM 5809 O O . CYS B 1 342 ? 4.105 -29.547 -6.234 1 93.12 342 CYS B O 1
ATOM 5811 N N . PHE B 1 343 ? 4.797 -31.672 -5.82 1 90.12 343 PHE B N 1
ATOM 5812 C CA . PHE B 1 343 ? 4.578 -32.0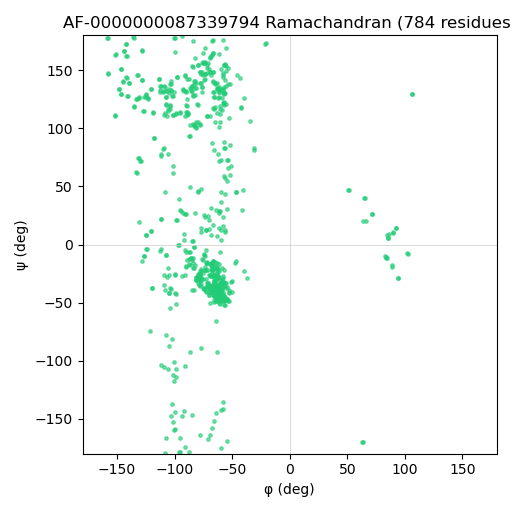94 -7.199 1 90.12 343 PHE B CA 1
ATOM 5813 C C . PHE B 1 343 ? 3.441 -33.094 -7.289 1 90.12 343 PHE B C 1
ATOM 5815 O O . PHE B 1 343 ? 3.348 -34 -6.465 1 90.12 343 PHE B O 1
ATOM 5822 N N . GLY B 1 344 ? 2.584 -32.875 -8.32 1 92.56 344 GLY B N 1
ATOM 5823 C CA . GLY B 1 344 ? 1.469 -33.781 -8.531 1 92.56 344 GLY B CA 1
ATOM 5824 C C . GLY B 1 344 ? 0.131 -33.188 -8.133 1 92.56 344 GLY B C 1
ATOM 5825 O O . GLY B 1 344 ? -0.024 -32.688 -7.02 1 92.56 344 GLY B O 1
ATOM 5826 N N . LEU B 1 345 ? -0.735 -33.281 -8.977 1 95.31 345 LEU B N 1
ATOM 5827 C CA . LEU B 1 345 ? -2.053 -32.656 -8.805 1 95.31 345 LEU B CA 1
ATOM 5828 C C . LEU B 1 345 ? -2.781 -33.281 -7.617 1 95.31 345 LEU B C 1
ATOM 5830 O O . LEU B 1 345 ? -3.295 -32.562 -6.758 1 95.31 345 LEU B O 1
ATOM 5834 N N . GLU B 1 346 ? -2.754 -34.594 -7.539 1 96.25 346 GLU B N 1
ATOM 5835 C CA . GLU B 1 346 ? -3.502 -35.25 -6.488 1 96.25 346 GLU B CA 1
ATOM 5836 C C . GLU B 1 346 ? -2.943 -34.938 -5.109 1 96.25 346 GLU B C 1
ATOM 5838 O O . GLU B 1 346 ? -3.697 -34.781 -4.145 1 96.25 346 GLU B O 1
ATOM 5843 N N . LYS B 1 347 ? -1.65 -34.906 -4.984 1 96.94 347 LYS B N 1
ATOM 5844 C CA . LYS B 1 347 ? -1.014 -34.531 -3.725 1 96.94 347 LYS B CA 1
ATOM 5845 C C . LYS B 1 347 ? -1.393 -33.094 -3.311 1 96.94 347 LYS B C 1
ATOM 5847 O O . LYS B 1 347 ? -1.76 -32.875 -2.158 1 96.94 347 LYS B O 1
ATOM 5852 N N . LYS B 1 348 ? -1.353 -32.188 -4.277 1 97.69 348 LYS B N 1
ATOM 5853 C CA . LYS B 1 348 ? -1.72 -30.812 -4.016 1 97.69 348 LYS B CA 1
ATOM 5854 C C . LYS B 1 348 ? -3.178 -30.703 -3.576 1 97.69 348 LYS B C 1
ATOM 5856 O O . LYS B 1 348 ? -3.492 -29.984 -2.625 1 97.69 348 LYS B O 1
ATOM 5861 N N . LEU B 1 349 ? -4.027 -31.422 -4.277 1 98.38 349 LEU B N 1
ATOM 5862 C CA . LEU B 1 349 ? -5.449 -31.391 -3.945 1 98.38 349 LEU B CA 1
ATOM 5863 C C . LEU B 1 349 ? -5.688 -31.875 -2.52 1 98.38 349 LEU B C 1
ATOM 5865 O O . LEU B 1 349 ? -6.387 -31.219 -1.745 1 98.38 349 LEU B O 1
ATOM 5869 N N . SER B 1 350 ? -5.09 -32.969 -2.211 1 98 350 SER B N 1
ATOM 5870 C CA . SER B 1 350 ? -5.27 -33.562 -0.888 1 98 350 SER B CA 1
ATOM 5871 C C . SER B 1 350 ? -4.785 -32.594 0.208 1 98 350 SER B C 1
ATOM 5873 O O . SER B 1 350 ? -5.523 -32.312 1.148 1 98 350 SER B O 1
ATOM 5875 N N . ASP B 1 351 ? -3.643 -32.125 0.07 1 98.25 351 ASP B N 1
ATOM 5876 C CA . ASP B 1 351 ? -3.02 -31.359 1.151 1 98.25 351 ASP B CA 1
ATOM 5877 C C . ASP B 1 351 ? -3.59 -29.938 1.231 1 98.25 351 ASP B C 1
ATOM 5879 O O . ASP B 1 351 ? -3.68 -29.359 2.316 1 98.25 351 ASP B O 1
ATOM 5883 N N . LEU B 1 352 ? -4.027 -29.328 0.111 1 98.44 352 LEU B N 1
ATOM 5884 C CA . LEU B 1 352 ? -4.68 -28.031 0.173 1 98.44 352 LEU B CA 1
ATOM 5885 C C . LEU B 1 352 ? -6.066 -28.141 0.795 1 98.44 352 LEU B C 1
ATOM 5887 O O . LEU B 1 352 ? -6.516 -27.234 1.49 1 98.44 352 LEU B O 1
ATOM 5891 N N . ARG B 1 353 ? -6.734 -29.25 0.536 1 98.38 353 ARG B N 1
ATOM 5892 C CA . ARG B 1 353 ? -7.984 -29.5 1.247 1 98.38 353 ARG B CA 1
ATOM 5893 C C . ARG B 1 353 ? -7.754 -29.562 2.754 1 98.38 353 ARG B C 1
ATOM 5895 O O . ARG B 1 353 ? -8.531 -29 3.529 1 98.38 353 ARG B O 1
ATOM 5902 N N . ASP B 1 354 ? -6.73 -30.234 3.105 1 98.06 354 ASP B N 1
ATOM 5903 C CA . ASP B 1 354 ? -6.383 -30.344 4.52 1 98.06 354 ASP B CA 1
ATOM 5904 C C . ASP B 1 354 ? -6.055 -28.969 5.098 1 98.06 354 ASP B C 1
ATOM 5906 O O . ASP B 1 354 ? -6.449 -28.641 6.223 1 98.06 354 ASP B O 1
ATOM 5910 N N . VAL B 1 355 ? -5.289 -28.141 4.367 1 98 355 VAL B N 1
ATOM 5911 C CA . VAL B 1 355 ? -4.969 -26.781 4.789 1 98 355 VAL B CA 1
ATOM 5912 C C . VAL B 1 355 ? -6.254 -26.016 5.086 1 98 355 VAL B C 1
ATOM 5914 O O . VAL B 1 355 ? -6.371 -25.375 6.129 1 98 355 VAL B O 1
ATOM 5917 N N . LEU B 1 356 ? -7.211 -26.109 4.188 1 98.12 356 LEU B N 1
ATOM 5918 C CA . LEU B 1 356 ? -8.469 -25.391 4.355 1 98.12 356 LEU B CA 1
ATOM 5919 C C . LEU B 1 356 ? -9.25 -25.953 5.551 1 98.12 356 LEU B C 1
ATOM 5921 O O . LEU B 1 356 ? -9.922 -25.188 6.258 1 98.12 356 LEU B O 1
ATOM 5925 N N . GLY B 1 357 ? -9.133 -27.234 5.738 1 97.62 357 GLY B N 1
ATOM 5926 C CA . GLY B 1 357 ? -9.719 -27.828 6.938 1 97.62 357 GLY B CA 1
ATOM 5927 C C . GLY B 1 357 ? -9.102 -27.297 8.219 1 97.62 357 GLY B C 1
ATOM 5928 O O . GLY B 1 357 ? -9.812 -26.969 9.172 1 97.62 357 GLY B O 1
ATOM 5929 N N . GLN B 1 358 ? -7.809 -27.219 8.258 1 97.19 358 GLN B N 1
ATOM 5930 C CA . GLN B 1 358 ? -7.109 -26.672 9.414 1 97.19 358 GLN B CA 1
ATOM 5931 C C . GLN B 1 358 ? -7.496 -25.219 9.648 1 97.19 358 GLN B C 1
ATOM 5933 O O . GLN B 1 358 ? -7.68 -24.781 10.797 1 97.19 358 GLN B O 1
ATOM 5938 N N . TRP B 1 359 ? -7.578 -24.484 8.578 1 97.38 359 TRP B N 1
ATOM 5939 C CA . TRP B 1 359 ? -7.961 -23.094 8.664 1 97.38 359 TRP B CA 1
ATOM 5940 C C . TRP B 1 359 ? -9.352 -22.938 9.273 1 97.38 359 TRP B C 1
ATOM 5942 O O . TRP B 1 359 ? -9.562 -22.109 10.164 1 97.38 359 TRP B O 1
ATOM 5952 N N . LYS B 1 360 ? -10.273 -23.719 8.828 1 96.69 360 LYS B N 1
ATOM 5953 C CA . LYS B 1 360 ? -11.633 -23.703 9.352 1 96.69 360 LYS B CA 1
ATOM 5954 C C . LYS B 1 360 ? -11.641 -24 10.852 1 96.69 360 LYS B C 1
ATOM 5956 O O . LYS B 1 360 ? -12.328 -23.312 11.617 1 96.69 360 LYS B O 1
ATOM 5961 N N . ASN B 1 361 ? -10.891 -24.938 11.258 1 95.81 361 ASN B N 1
ATOM 5962 C CA . ASN B 1 361 ? -10.789 -25.266 12.672 1 95.81 361 ASN B CA 1
ATOM 5963 C C . ASN B 1 361 ? -10.195 -24.109 13.469 1 95.81 361 ASN B C 1
ATOM 5965 O O . ASN B 1 361 ? -10.68 -23.781 14.555 1 95.81 361 ASN B O 1
ATOM 5969 N N . TYR B 1 362 ? -9.172 -23.547 12.898 1 96.75 362 TYR B N 1
ATOM 5970 C CA . TYR B 1 362 ? -8.477 -22.453 13.562 1 96.75 362 TYR B CA 1
ATOM 5971 C C . TYR B 1 362 ? -9.414 -21.281 13.781 1 96.75 362 TYR B C 1
ATOM 5973 O O . TYR B 1 362 ? -9.461 -20.703 14.875 1 96.75 362 TYR B O 1
ATOM 5981 N N . THR B 1 363 ? -10.156 -20.891 12.758 1 95.19 363 THR B N 1
ATOM 5982 C CA . THR B 1 363 ? -11 -19.703 12.82 1 95.19 363 THR B CA 1
ATOM 5983 C C . THR B 1 363 ? -12.211 -19.953 13.719 1 95.19 363 THR B C 1
ATOM 5985 O O . THR B 1 363 ? -12.859 -19 14.156 1 95.19 363 THR B O 1
ATOM 5988 N N . ALA B 1 364 ? -12.484 -21.188 14.023 1 94.38 364 ALA B N 1
ATOM 5989 C CA . ALA B 1 364 ? -13.586 -21.531 14.914 1 94.38 364 ALA B CA 1
ATOM 5990 C C . ALA B 1 364 ? -13.148 -21.469 16.375 1 94.38 364 ALA B C 1
ATOM 5992 O O . ALA B 1 364 ? -13.984 -21.453 17.281 1 94.38 364 ALA B O 1
ATOM 5993 N N . MET B 1 365 ? -11.906 -21.375 16.625 1 94.12 365 MET B N 1
ATOM 5994 C CA . MET B 1 365 ? -11.367 -21.344 17.984 1 94.12 365 MET B CA 1
ATOM 5995 C C . MET B 1 365 ? -11.516 -19.953 18.594 1 94.12 365 MET B C 1
ATOM 5997 O O . MET B 1 365 ? -11.547 -18.953 17.875 1 94.12 365 MET B O 1
ATOM 6001 N N . THR B 1 366 ? -11.562 -19.953 19.953 1 92 366 THR B N 1
ATOM 6002 C CA . THR B 1 366 ? -11.492 -18.688 20.703 1 92 366 THR B CA 1
ATOM 6003 C C . THR B 1 366 ? -10.07 -18.141 20.688 1 92 366 THR B C 1
ATOM 6005 O O . THR B 1 366 ? -9.109 -18.891 20.484 1 92 366 THR B O 1
ATOM 6008 N N . PRO B 1 367 ? -9.984 -16.828 20.875 1 87.88 367 PRO B N 1
ATOM 6009 C CA . PRO B 1 367 ? -8.648 -16.234 20.828 1 87.88 367 PRO B CA 1
ATOM 6010 C C . PRO B 1 367 ? -7.652 -16.922 21.75 1 87.88 367 PRO B C 1
ATOM 6012 O O . PRO B 1 367 ? -6.527 -17.219 21.344 1 87.88 367 PRO B O 1
ATOM 6015 N N . PRO B 1 368 ? -7.953 -17.297 22.922 1 88.88 368 PRO B N 1
ATOM 6016 C CA . PRO B 1 368 ? -6.988 -18 23.766 1 88.88 368 PRO B CA 1
ATOM 6017 C C . PRO B 1 368 ? -6.613 -19.375 23.219 1 88.88 368 PRO B C 1
ATOM 6019 O O . PRO B 1 368 ? -5.469 -19.812 23.375 1 88.88 368 PRO B O 1
ATOM 6022 N N . GLU B 1 369 ? -7.555 -20.078 22.562 1 89.19 369 GLU B N 1
ATOM 6023 C CA . GLU B 1 369 ? -7.32 -21.391 21.984 1 89.19 369 GLU B CA 1
ATOM 6024 C C . GLU B 1 369 ? -6.348 -21.328 20.797 1 89.19 369 GLU B C 1
ATOM 6026 O O . GLU B 1 369 ? -5.668 -22.297 20.484 1 89.19 369 GLU B O 1
ATOM 6031 N N . ARG B 1 370 ? -6.328 -20.156 20.219 1 91.19 370 ARG B N 1
ATOM 6032 C CA . ARG B 1 370 ? -5.516 -19.984 19.016 1 91.19 370 ARG B CA 1
ATOM 6033 C C . ARG B 1 370 ? -4.035 -19.875 19.375 1 91.19 370 ARG B C 1
ATOM 6035 O O . ARG B 1 370 ? -3.172 -20.016 18.5 1 91.19 370 ARG B O 1
ATOM 6042 N N . ARG B 1 371 ? -3.955 -19.703 20.641 1 84.5 371 ARG B N 1
ATOM 6043 C CA . ARG B 1 371 ? -2.582 -19.438 21.062 1 84.5 371 ARG B CA 1
ATOM 6044 C C . ARG B 1 371 ? -1.691 -20.641 20.812 1 84.5 371 ARG B C 1
ATOM 6046 O O . ARG B 1 371 ? -2.057 -21.766 21.172 1 84.5 371 ARG B O 1
ATOM 6053 N N . ASN B 1 372 ? -0.706 -20.703 20.078 1 83.25 372 ASN B N 1
ATOM 6054 C CA . ASN B 1 372 ? 0.327 -21.703 19.828 1 83.25 372 ASN B CA 1
ATOM 6055 C C . ASN B 1 372 ? -0.132 -22.75 18.797 1 83.25 372 ASN B C 1
ATOM 6057 O O . ASN B 1 372 ? 0.386 -23.859 18.781 1 83.25 372 ASN B O 1
ATOM 6061 N N . VAL B 1 373 ? -1.245 -22.516 18.188 1 90.94 373 VAL B N 1
ATOM 6062 C CA . VAL B 1 373 ? -1.674 -23.422 17.125 1 90.94 373 VAL B CA 1
ATOM 6063 C C . VAL B 1 373 ? -0.868 -23.141 15.859 1 90.94 373 VAL B C 1
ATOM 6065 O O . VAL B 1 373 ? -0.599 -21.969 15.531 1 90.94 373 VAL B O 1
ATOM 6068 N N . GLY B 1 374 ? -0.413 -24.234 15.211 1 92.44 374 GLY B N 1
ATOM 6069 C CA . GLY B 1 374 ? 0.331 -24.094 13.969 1 92.44 374 GLY B CA 1
ATOM 6070 C C . GLY B 1 374 ? -0.103 -25.078 12.906 1 92.44 374 GLY B C 1
ATOM 6071 O O . GLY B 1 374 ? -0.961 -25.938 13.156 1 92.44 374 GLY B O 1
ATOM 6072 N N . TRP B 1 375 ? 0.485 -25 11.766 1 95.62 375 TRP B N 1
ATOM 6073 C CA . TRP B 1 375 ? 0.146 -25.859 10.633 1 95.62 375 TRP B CA 1
ATOM 6074 C C . TRP B 1 375 ? 0.685 -27.266 10.836 1 95.62 375 TRP B C 1
ATOM 6076 O O . TRP B 1 375 ? 1.803 -27.438 11.328 1 95.62 375 TRP B O 1
ATOM 6086 N N . ARG B 1 376 ? -0.096 -28.188 10.43 1 94.44 376 ARG B N 1
ATOM 6087 C CA . ARG B 1 376 ? 0.406 -29.547 10.336 1 94.44 376 ARG B CA 1
ATOM 6088 C C . ARG B 1 376 ? 1.142 -29.781 9.023 1 94.44 376 ARG B C 1
ATOM 6090 O O . ARG B 1 376 ? 0.79 -29.188 8 1 94.44 376 ARG B O 1
ATOM 6097 N N . VAL B 1 377 ? 2.039 -30.672 9.023 1 93 377 VAL B N 1
ATOM 6098 C CA . VAL B 1 377 ? 2.797 -31.031 7.828 1 93 377 VAL B CA 1
ATOM 6099 C C . VAL B 1 377 ? 1.866 -31.656 6.793 1 93 377 VAL B C 1
ATOM 6101 O O . VAL B 1 377 ? 1.079 -32.531 7.113 1 93 377 VAL B O 1
ATOM 6104 N N . PRO B 1 378 ? 1.925 -31.203 5.566 1 95.38 378 PRO B N 1
ATOM 6105 C CA . PRO B 1 378 ? 1.14 -31.859 4.516 1 95.38 378 PRO B CA 1
ATOM 6106 C C . PRO B 1 378 ? 1.451 -33.344 4.379 1 95.38 378 PRO B C 1
ATOM 6108 O O . PRO B 1 378 ? 2.615 -33.719 4.23 1 95.38 378 PRO B O 1
ATOM 6111 N N . ALA B 1 379 ? 0.481 -34.125 4.379 1 95.75 379 ALA B N 1
ATOM 6112 C CA . ALA B 1 379 ? 0.644 -35.562 4.465 1 95.75 379 ALA B CA 1
ATOM 6113 C C . ALA B 1 379 ? 1.251 -36.125 3.182 1 95.75 379 ALA B C 1
ATOM 6115 O O . ALA B 1 379 ? 2.049 -37.062 3.223 1 95.75 379 ALA B O 1
ATOM 6116 N N . LYS B 1 380 ? 0.889 -35.594 2.123 1 96.88 380 LYS B N 1
ATOM 6117 C CA . LYS B 1 380 ? 1.322 -36.156 0.845 1 96.88 380 LYS B CA 1
ATOM 6118 C C . LYS B 1 380 ? 2.502 -35.375 0.276 1 96.88 380 LYS B C 1
ATOM 6120 O O . LYS B 1 380 ? 3.457 -35.969 -0.235 1 96.88 380 LYS B O 1
ATOM 6125 N N . CYS B 1 381 ? 2.473 -34.031 0.355 1 94.94 381 CYS B N 1
ATOM 6126 C CA . CYS B 1 381 ? 3.508 -33.188 -0.207 1 94.94 381 CYS B CA 1
ATOM 6127 C C . CYS B 1 381 ? 4.719 -33.094 0.717 1 94.94 381 CYS B C 1
ATOM 6129 O O . CYS B 1 381 ? 5.852 -32.938 0.254 1 94.94 381 CYS B O 1
ATOM 6131 N N . GLY B 1 382 ? 4.461 -33.188 2.025 1 93.25 382 GLY B N 1
ATOM 6132 C CA . GLY B 1 382 ? 5.523 -32.938 2.98 1 93.25 382 GLY B CA 1
ATOM 6133 C C . GLY B 1 382 ? 6.043 -31.516 2.924 1 93.25 382 GLY B C 1
ATOM 6134 O O . GLY B 1 382 ? 5.332 -30.609 2.475 1 93.25 382 GLY B O 1
ATOM 6135 N N . THR B 1 383 ? 7.137 -31.188 3.592 1 92.25 383 THR B N 1
ATOM 6136 C CA . THR B 1 383 ? 7.832 -29.906 3.561 1 92.25 383 THR B CA 1
ATOM 6137 C C . THR B 1 383 ? 9.328 -30.109 3.773 1 92.25 383 THR B C 1
ATOM 6139 O O . THR B 1 383 ? 9.75 -30.938 4.582 1 92.25 383 THR B O 1
ATOM 6142 N N . PRO B 1 384 ? 10.117 -29.484 2.984 1 88.56 384 PRO B N 1
ATOM 6143 C CA . PRO B 1 384 ? 11.555 -29.531 3.254 1 88.56 384 PRO B CA 1
ATOM 6144 C C . PRO B 1 384 ? 11.961 -28.656 4.441 1 88.56 384 PRO B C 1
ATOM 6146 O O . PRO B 1 384 ? 13.117 -28.688 4.867 1 88.56 384 PRO B O 1
ATOM 6149 N N . ASP B 1 385 ? 10.992 -27.891 4.906 1 84.81 385 ASP B N 1
ATOM 6150 C CA . ASP B 1 385 ? 11.242 -26.984 6.027 1 84.81 385 ASP B CA 1
ATOM 6151 C C . ASP B 1 385 ? 11.523 -27.781 7.309 1 84.81 385 ASP B C 1
ATOM 6153 O O . ASP B 1 385 ? 11.031 -28.891 7.48 1 84.81 385 ASP B O 1
ATOM 6157 N N . LYS B 1 386 ? 12.383 -27.219 8.234 1 79.69 386 LYS B N 1
ATOM 6158 C CA . LYS B 1 386 ? 12.664 -27.812 9.539 1 79.69 386 LYS B CA 1
ATOM 6159 C C . LYS B 1 386 ? 12.109 -26.953 10.664 1 79.69 386 LYS B C 1
ATOM 6161 O O . LYS B 1 386 ? 12.164 -25.734 10.602 1 79.69 386 LYS B O 1
ATOM 6166 N N . ARG B 1 387 ? 11.422 -27.547 11.609 1 74.5 387 ARG B N 1
ATOM 6167 C CA . ARG B 1 387 ? 10.898 -26.828 12.766 1 74.5 387 ARG B CA 1
ATOM 6168 C C . ARG B 1 387 ? 12.031 -26.25 13.609 1 74.5 387 ARG B C 1
ATOM 6170 O O . ARG B 1 387 ? 13.094 -26.859 13.734 1 74.5 387 ARG B O 1
ATOM 6177 N N . ALA B 1 388 ? 11.906 -24.984 14.023 1 63.94 388 ALA B N 1
ATOM 6178 C CA . ALA B 1 388 ? 12.898 -24.406 14.93 1 63.94 388 ALA B CA 1
ATOM 6179 C C . ALA B 1 388 ? 13.008 -25.234 16.219 1 63.94 388 ALA B C 1
ATOM 6181 O O . ALA B 1 388 ? 12 -25.719 16.734 1 63.94 388 ALA B O 1
ATOM 6182 N N . ARG B 1 389 ? 14.188 -25.812 16.641 1 45.41 389 ARG B N 1
ATOM 6183 C CA . ARG B 1 389 ? 14.445 -26.547 17.875 1 45.41 389 ARG B CA 1
ATOM 6184 C C . ARG B 1 389 ? 14.117 -25.703 19.094 1 45.41 389 ARG B C 1
ATOM 6186 O O . ARG B 1 389 ? 14.609 -24.578 19.219 1 45.41 389 ARG B O 1
ATOM 6193 N N . THR B 1 390 ? 12.945 -25.578 19.562 1 47 390 THR B N 1
ATOM 6194 C CA . THR B 1 390 ? 12.828 -25.078 20.922 1 47 390 THR B CA 1
ATOM 6195 C C . THR B 1 390 ? 13.805 -25.797 21.844 1 47 390 THR B C 1
ATOM 6197 O O . THR B 1 390 ? 13.531 -26.922 22.281 1 47 390 THR B O 1
ATOM 6200 N N . GLY B 1 391 ? 15.047 -26.016 21.547 1 33.84 391 GLY B N 1
ATOM 6201 C CA . GLY B 1 391 ? 15.812 -26.734 22.547 1 33.84 391 GLY B CA 1
ATOM 6202 C C . GLY B 1 391 ? 15.883 -26 23.875 1 33.84 391 GLY B C 1
ATOM 6203 O O . GLY B 1 391 ? 15.906 -24.766 23.906 1 33.84 391 GLY B O 1
ATOM 6204 N N . PRO B 1 392 ? 15.297 -26.609 25.016 1 35.91 392 PRO B N 1
ATOM 6205 C CA . PRO B 1 392 ? 15.734 -26.359 26.391 1 35.91 392 PRO B CA 1
ATOM 6206 C C . PRO B 1 392 ? 17.25 -26.188 26.516 1 35.91 392 PRO B C 1
ATOM 6208 O O . PRO B 1 392 ? 17.75 -25.891 27.609 1 35.91 392 PRO B O 1
ATOM 6211 N N . GLY B 1 393 ? 18.109 -26.797 25.656 1 27.38 393 GLY B N 1
ATOM 6212 C CA . GLY B 1 393 ? 19.391 -27.234 26.188 1 27.38 393 GLY B CA 1
ATOM 6213 C C . GLY B 1 393 ? 20.328 -26.078 26.516 1 27.38 393 GLY B C 1
ATOM 6214 O O . GLY B 1 393 ? 21.438 -26.297 27.016 1 27.38 393 GLY B O 1
ATOM 6215 N N . SER B 1 394 ? 20.469 -24.719 26.125 1 23.5 394 SER B N 1
ATOM 6216 C CA . SER B 1 394 ? 21.562 -24.234 26.953 1 23.5 394 SER B CA 1
ATOM 6217 C C . SER B 1 394 ? 21.078 -23.906 28.359 1 23.5 394 SER B C 1
ATOM 6219 O O . SER B 1 394 ? 19.938 -23.438 28.531 1 23.5 394 SER B O 1
#

Sequence (788 aa):
MNEGRGGGGDRHGLPARRRQGQPLGLVPPRSSSPHRAALLPHLRPARREAGNHLKLKLGESEWTSSSADEPCQPHLNSCFSSRKGHSHVRMHAQEERVFPGLAELLPKVATDDRTVIITSVNEAWAAPGSLLDLFRGSFRDGEGIAHLLNHTLIVAVDAAAYHHCRRVHPHCYLLEVEATAMNLSSASDFMSGAYLELVWAKLELQQRVLQLGHSFLFTDVDVVWLRDPFRHIGVHADMAVSCDIYSGDADALDGNWPNTGFYYVKATARTVEMMRRWRAARWRFPRAHEQTIFNQIKHELASADGGLRLRFQFLDTARFGGFCRLFHNDMARACTMHANCCFGLEKKLSDLRDVLGQWKNYTAMTPPERRNVGWRVPAKCGTPDKRARTGPGSMNEGRGGGGDRHGLPARRRQGQPLGLVPPRSSSPHRAALLPHLRPARREAGNHLKLKLGESEWTSSSADEPCQPHLNSCFSSRKGHSHVRMHAQEERVFPGLAELLPKVATDDRTVIITSVNEAWAAPGSLLDLFRGSFRDGEGIAHLLNHTLIVAVDAAAYHHCRRVHPHCYLLEVEATAMNLSSASDFMSGAYLELVWAKLELQQRVLQLGHSFLFTDVDVVWLRDPFRHIGVHADMAVSCDIYSGDADALDGNWPNTGFYYVKATARTVEMMRRWRAARWRFPRAHEQTIFNQIKHELASADGGLRLRFQFLDTARFGGFCRLFHNDMARACTMHANCCFGLEKKLSDLRDVLGQWKNYTAMTPPERRNVGWRVPAKCGTPDKRARTGPGS

pLDDT: mean 73.56, std 33.02, range [14.27, 98.88]

InterPro domains:
  IPR005069 Nucleotide-diphospho-sugar transferase [PF03407] (147-352)
  IPR044821 Putative nucleotide-diphospho-sugar transferase At1g28695/At4g15970-like [PTHR46038] (86-382)

Secondary structure (DSSP, 8-state):
----------------------------------------------------------------------------------TTSHHHHHHHHHHHHHSTTHHHHHHHHS-TTSEEEEEEE-HHHHSTTSHHHHHHHHHHHSSS-GGGGGGEEEEESSHHHHHHHHHH-S-EEE------S--GGGTTSTT-HHHHHHHHHHHHHHHHHHHTT-EEEEE-TTEEE-S-GGGGSBTT-SEEEEEEE--S-TT-SSS-EEEEEEEEE--SHHHHHHHHHHHHGGGTSTT--HHHHHHHHHHHHH-STTS----EEEPPTTTEEEGGGGGG--TTT--EEE-TT--SHHHHHHHHHHHHHHHHHHHHS-HHHHTT--PPPPTTT--S----------/----------------------------------------------------------------------------------TTHHHHHHHHHHHHHHSTTHHHHHHHHS-TTSEEEEEEE-HHHHSTTSHHHHHHHHHHHSSS-GGGGGGEEEEESSHHHHHHHHHH-S-EEE------S--GGGTTSTT-HHHHHHHHHHHHHHHHHHHTT-EEEEE-TTEEE-S-GGGGSBTT-SEEEEEEE--S-TT-SSS-EEEEEEEEE--SHHHHHHHHHHHHGGGTSTT--HHHHHHHHHHHHH-STTS----EEEPPTTTEEEGGGGGG--TTT--EEE-TT--SHHHHHHHHHHHHHHHHHHHHS-HHHHTT--PPPPTTT--S----------

Organism: Triticum turgidum subsp. durum (NCBI:txid4567)